Protein AF-0000000076602699 (afdb_homodimer)

pLDDT: mean 90.27, std 11.42, range [33.22, 98.44]

Solvent-accessible surface area (backbone atoms only — not comparable to full-atom values): 42464 Å² total; per-residue (Å²): 107,62,64,56,54,16,42,53,49,33,51,46,45,67,30,58,52,51,57,59,60,54,42,46,50,51,51,39,52,49,51,50,49,46,36,46,68,74,34,72,46,55,67,68,55,50,39,45,30,25,57,70,22,24,67,70,52,35,40,62,50,38,52,54,44,44,43,35,29,29,22,34,28,39,46,67,26,65,68,52,49,52,50,42,51,57,55,29,68,68,37,85,44,45,62,41,37,35,39,49,30,25,52,55,17,31,53,32,11,30,56,23,51,33,20,15,48,53,46,16,34,49,34,32,47,48,28,26,71,72,31,62,77,23,40,32,45,58,30,46,35,28,19,52,50,29,54,50,43,22,42,50,19,72,49,11,50,51,44,21,42,42,26,25,85,85,37,96,53,31,92,79,68,42,67,42,58,38,64,60,34,36,61,18,67,42,39,47,53,53,50,51,50,49,66,54,50,49,48,53,51,51,54,70,64,55,74,90,66,89,67,46,50,59,63,80,63,79,67,62,79,62,72,57,72,66,69,64,67,79,63,83,27,62,12,53,50,61,29,56,34,48,59,62,14,32,51,55,12,46,51,44,47,50,30,50,52,54,39,48,74,71,63,54,73,65,19,54,69,55,47,39,44,50,34,44,16,51,26,29,33,68,46,13,12,46,44,58,36,52,50,39,35,31,66,32,24,56,73,41,34,63,59,71,64,39,44,36,49,35,34,13,43,44,30,35,32,57,74,44,47,50,39,57,52,52,21,52,50,51,44,68,76,39,47,56,73,46,35,41,45,49,41,17,54,52,25,26,56,47,28,76,51,39,78,35,62,56,48,37,42,58,54,40,43,78,39,49,38,59,23,34,45,74,50,69,32,57,54,49,53,44,50,45,22,31,32,49,13,29,18,41,42,47,49,71,38,66,79,78,47,44,67,31,26,67,72,62,68,55,58,69,59,64,28,38,29,59,26,47,55,48,32,51,51,50,46,52,54,50,49,55,44,50,50,68,52,98,106,61,63,56,53,15,42,51,49,32,51,45,44,67,28,57,52,51,57,58,62,54,42,48,50,52,52,38,53,49,50,51,50,44,36,49,66,74,35,72,44,55,66,67,56,51,38,45,32,26,58,70,20,24,66,71,51,35,41,61,51,37,51,54,46,43,42,36,29,28,23,34,29,37,46,67,26,66,68,51,50,52,49,42,52,58,55,30,68,68,36,83,44,45,62,43,39,36,40,48,31,24,52,54,16,31,53,31,11,30,56,23,53,33,20,15,48,53,47,16,33,50,35,31,49,47,28,25,71,72,32,62,76,22,41,31,45,58,30,46,36,28,18,52,50,29,53,50,44,21,43,51,21,71,48,10,51,52,44,22,42,42,26,25,84,85,36,95,53,32,92,80,68,44,67,42,58,37,64,59,33,36,62,17,68,41,38,46,52,52,49,52,49,49,67,55,52,49,46,53,50,52,52,71,64,55,75,90,64,90,67,45,49,58,62,80,62,81,65,63,78,61,72,58,73,65,69,64,67,78,65,83,29,63,13,54,48,62,30,57,33,47,61,60,14,32,52,56,11,45,51,43,47,50,30,50,51,53,39,47,76,72,65,54,74,66,19,54,68,55,47,36,43,49,35,42,15,50,26,29,34,70,47,13,12,48,44,56,38,51,51,40,34,31,66,33,24,56,72,41,32,63,58,71,67,39,42,36,49,35,33,14,42,44,29,34,31,55,74,43,48,49,39,58,51,50,21,52,49,52,46,68,76,39,46,56,74,46,35,42,43,50,41,16,55,52,25,27,56,46,28,76,52,39,79,35,62,55,48,37,41,58,54,40,43,80,38,48,39,60,23,34,46,75,48,68,32,57,54,47,52,45,48,46,22,30,33,48,13,31,18,42,43,44,47,72,37,64,79,78,46,44,66,30,27,67,70,60,68,54,58,68,57,64,27,38,31,60,25,48,55,50,33,52,52,50,48,53,54,50,48,56,45,48,52,69,51,98

Sequence (876 aa):
MLNRIANKFSKFVERYLPDAFVIAVLMTLFVLLIGFFMNPMEPKTLFTSFGNGFWAYLAFTMQMVLLLMTGMALASVPVIQRLLTALASKAKTANQAYVLTFLVASAAYYINWGLAVVVGAIIAREVGKRNKKAHFPLLVASAYTPTVLYTAGFSSSIGLTVATEGHFLEGVMGVIPTSQTIFHPGTFIILLTLLITVPLFIVLMAPKKDIISYNPPILKNARTPENETNSSSPALRLENTPILGMIIGAIGIIYIVIEFVGGRDLDLNIINLIFLSLGLFLHRSLGQYAKAFKEAAGAISPIILQFPFYAGIIAVLGSSGIAESIINGMASIANEQTFSVFSYWTAGLVNILAPSGGGQWVLQGPLQVPAGMQLGVDPAVTAMAVGWGDAWTNLIQPFWALPILSVVGLHIRHIMGYCILLSIWVGIVTTILLFFVYMLNRIANKFSKFVERYLPDAFVIAVLMTLFVLLIGFFMNPMEPKTLFTSFGNGFWAYLAFTMQMVLLLMTGMALASVPVIQRLLTALASKAKTANQAYVLTFLVASAAYYINWGLAVVVGAIIAREVGKRNKKAHFPLLVASAYTPTVLYTAGFSSSIGLTVATEGHFLEGVMGVIPTSQTIFHPGTFIILLTLLITVPLFIVLMAPKKDIISYNPPILKNARTPENETNSSSPALRLENTPILGMIIGAIGIIYIVIEFVGGRDLDLNIINLIFLSLGLFLHRSLGQYAKAFKEAAGAISPIILQFPFYAGIIAVLGSSGIAESIINGMASIANEQTFSVFSYWTAGLVNILAPSGGGQWVLQGPLQVPAGMQLGVDPAVTAMAVGWGDAWTNLIQPFWALPILSVVGLHIRHIMGYCILLSIWVGIVTTILLFFVY

Nearest PDB structures (foldseek):
  4r0c-assembly1_C  TM=6.159E-01  e=1.912E-06  Alcanivorax borkumensis SK2
  4r0c-assembly1_B  TM=6.001E-01  e=3.298E-06  Alcanivorax borkumensis SK2
  4r1i-assembly1_B  TM=5.289E-01  e=3.900E-06  Neisseria gonorrhoeae FA19
  4iu8-assembly1_A  TM=1.510E-01  e=7.128E-01  Escherichia coli K-12
  6grj-assembly1_C  TM=1.213E-01  e=4.147E+00  Aeromonas hydrophila

Organism: NCBI:txid33932

Secondary structure (DSSP, 8-state):
-HHHHHHHHHHHHHHH---HHHHHHHHHHHHHHHHHHTS---HHHHHHHHHHHTTTTHHHHHHHHHHHHHHHHHHT-HHHHHHHHHHHTT--SHHHHHHHHHHHHHHHHHH-HHHHHHHHHHHHHHHHHH-TTS-HHHHHHHHHGGGGGGGGSTT-HHHHHHTSTT-TTHHHH----GGGTTT-HHHHHHHHHHHHHHHHHHHHH--SSSPPPP-------------------HHHHHHH-HHHHHHHHHHHHHHHHHHHHTTPPP-HHHHHHHHHHHHHHHH--HHHHHHHHHHHGGGSHHHHHHHHHHHHHHHHHHHHSHHHHHHHHHHHH--TTTHHHHHHHHHHHHHHHS--HHHHHHHHHHHHHHHHHHTT--HHHHHHHHHHHHHHHHTT-HHHHHHHHHHHT--HHHHHHHHHHHHHHHHHHHHHHHHHH-/-HHHHHHHHHHHHHHH---HHHHHHHHHHHHHHHHHHTS---HHHHHHHHHHHTTTTHHHHHHHHHHHHHHHHHHT-HHHHHHHHHHHTT--SHHHHHHHHHHHHHHHHHH-HHHHHHHHHHHHHHHHHH-TTS-HHHHHHHHHGGGGGGGGSTT-HHHHHHTSTT-TTHHHH----GGGTTT-HHHHHHHHHHHHHHHHHHHHH--SSSPPPP-------------------HHHHHHH-HHHHHHHHHHHHHHHHHHHHTTPPP-HHHHHHHHHHHHHHHH--HHHHHHHHHHHGGGSHHHHHHHHHHHHHHHHHHHHSHHHHHHHHHHHH--TTTHHHHHHHHHHHHHHHS--HHHHHHHHHHHHHHHHHHTT--HHHHHHHHHHHHHHHHTT-HHHHHHHHHHHT--HHHHHHHHHHHHHHHHHHHHHHHHHH-

Structure (mmCIF, N/CA/C/O backbone):
data_AF-0000000076602699-model_v1
#
loop_
_entity.id
_entity.type
_entity.pdbx_description
1 polymer 'Short-chain fatty acid transporter'
#
loop_
_atom_site.group_PDB
_atom_site.id
_atom_site.type_symbol
_atom_site.label_atom_id
_atom_site.label_alt_id
_atom_site.label_comp_id
_atom_site.label_asym_id
_atom_site.label_entity_id
_atom_site.label_seq_id
_atom_site.pdbx_PDB_ins_code
_atom_site.Cartn_x
_atom_site.Cartn_y
_atom_site.Cartn_z
_atom_site.occupancy
_atom_site.B_iso_or_equiv
_atom_site.auth_seq_id
_atom_site.auth_comp_id
_atom_site.auth_asym_id
_atom_site.auth_atom_id
_atom_site.pdbx_PDB_model_num
ATOM 1 N N . MET A 1 1 ? 19.906 34.031 19.531 1 57.72 1 MET A N 1
ATOM 2 C CA . MET A 1 1 ? 19.062 33.344 20.5 1 57.72 1 MET A CA 1
ATOM 3 C C . MET A 1 1 ? 18.156 32.312 19.812 1 57.72 1 MET A C 1
ATOM 5 O O . MET A 1 1 ? 18.141 31.141 20.188 1 57.72 1 MET A O 1
ATOM 9 N N . LEU A 1 2 ? 17.562 32.656 18.734 1 62.56 2 LEU A N 1
ATOM 10 C CA . LEU A 1 2 ? 16.672 31.766 18.016 1 62.56 2 LEU A CA 1
ATOM 11 C C . LEU A 1 2 ? 17.453 30.562 17.453 1 62.56 2 LEU A C 1
ATOM 13 O O . LEU A 1 2 ? 17 29.422 17.578 1 62.56 2 LEU A O 1
ATOM 17 N N . ASN A 1 3 ? 18.578 30.844 17.016 1 64.19 3 ASN A N 1
ATOM 18 C CA . ASN A 1 3 ? 19.391 29.781 16.438 1 64.19 3 ASN A CA 1
ATOM 19 C C . ASN A 1 3 ? 19.828 28.781 17.516 1 64.19 3 ASN A C 1
ATOM 21 O O . ASN A 1 3 ? 19.906 27.578 17.25 1 64.19 3 ASN A O 1
ATOM 25 N N . ARG A 1 4 ? 20.062 29.359 18.672 1 72.19 4 ARG A N 1
ATOM 26 C CA . ARG A 1 4 ? 20.5 28.5 19.766 1 72.19 4 ARG A CA 1
ATOM 27 C C . ARG A 1 4 ? 19.359 27.594 20.25 1 72.19 4 ARG A C 1
ATOM 29 O O . ARG A 1 4 ? 19.562 26.406 20.5 1 72.19 4 ARG A O 1
ATOM 36 N N . ILE A 1 5 ? 18.203 28.188 20.406 1 73.62 5 ILE A N 1
ATOM 37 C CA . ILE A 1 5 ? 17.047 27.422 20.828 1 73.62 5 ILE A CA 1
ATOM 38 C C . ILE A 1 5 ? 16.688 26.391 19.766 1 73.62 5 ILE A C 1
ATOM 40 O O . ILE A 1 5 ? 16.391 25.234 20.078 1 73.62 5 ILE A O 1
ATOM 44 N N . ALA A 1 6 ? 16.812 26.828 18.578 1 71.12 6 ALA A N 1
ATOM 45 C CA . ALA A 1 6 ? 16.516 25.938 17.453 1 71.12 6 ALA A CA 1
ATOM 46 C C . ALA A 1 6 ? 17.469 24.75 17.438 1 71.12 6 ALA A C 1
ATOM 48 O O . ALA A 1 6 ? 17.047 23.609 17.219 1 71.12 6 ALA A O 1
ATOM 49 N N . ASN A 1 7 ? 18.641 25.078 17.688 1 73.19 7 ASN A N 1
ATOM 50 C CA . ASN A 1 7 ? 19.641 24.031 17.719 1 73.19 7 ASN A CA 1
ATOM 51 C C . ASN A 1 7 ? 19.406 23.047 18.859 1 73.19 7 ASN A C 1
ATOM 53 O O . ASN A 1 7 ? 19.578 21.828 18.688 1 73.19 7 ASN A O 1
ATOM 57 N N . LYS A 1 8 ? 19.078 23.609 19.969 1 78.19 8 LYS A N 1
ATOM 58 C CA . LYS A 1 8 ? 18.812 22.75 21.109 1 78.19 8 LYS A CA 1
ATOM 59 C C . LYS A 1 8 ? 17.609 21.844 20.859 1 78.19 8 LYS A C 1
ATOM 61 O O . LYS A 1 8 ? 17.625 20.656 21.203 1 78.19 8 LYS A O 1
ATOM 66 N N . PHE A 1 9 ? 16.594 22.375 20.312 1 76.81 9 PHE A N 1
ATOM 67 C CA . PHE A 1 9 ? 15.398 21.594 20.016 1 76.81 9 PHE A CA 1
ATOM 68 C C . PHE A 1 9 ? 15.695 20.516 18.984 1 76.81 9 PHE A C 1
ATOM 70 O O . PHE A 1 9 ? 15.242 19.375 19.125 1 76.81 9 PHE A O 1
ATOM 77 N N . SER A 1 10 ? 16.375 20.922 18.016 1 73.56 10 SER A N 1
ATOM 78 C CA . SER A 1 10 ? 16.719 19.969 16.969 1 73.56 10 SER A CA 1
ATOM 79 C C . SER A 1 10 ? 17.516 18.797 17.547 1 73.56 10 SER A C 1
ATOM 81 O O . SER A 1 10 ? 17.266 17.641 17.203 1 73.56 10 SER A O 1
ATOM 83 N N . LYS A 1 11 ? 18.438 19.172 18.344 1 74.94 11 LYS A N 1
ATOM 84 C CA . LYS A 1 11 ? 19.25 18.125 18.969 1 74.94 11 LYS A CA 1
ATOM 85 C C . LYS A 1 11 ? 18.406 17.219 19.859 1 74.94 11 LYS A C 1
ATOM 87 O O . LYS A 1 11 ? 18.609 16.016 19.906 1 74.94 11 LYS A O 1
ATOM 92 N N . PHE A 1 12 ? 17.484 17.891 20.516 1 79.25 12 PHE A N 1
ATOM 93 C CA . PHE A 1 12 ? 16.578 17.141 21.375 1 79.25 12 PHE A CA 1
ATOM 94 C C . PHE A 1 12 ? 15.742 16.156 20.562 1 79.25 12 PHE A C 1
ATOM 96 O O . PHE A 1 12 ? 15.648 14.977 20.922 1 79.25 12 PHE A O 1
ATOM 103 N N . VAL A 1 13 ? 15.172 16.625 19.562 1 74.12 13 VAL A N 1
ATOM 104 C CA . VAL A 1 13 ? 14.289 15.797 18.75 1 74.12 13 VAL A CA 1
ATOM 105 C C . VAL A 1 13 ? 15.094 14.68 18.078 1 74.12 13 VAL A C 1
ATOM 107 O O . VAL A 1 13 ? 14.656 13.531 18.047 1 74.12 13 VAL A O 1
ATOM 110 N N . GLU A 1 14 ? 16.219 14.984 17.609 1 72.88 14 GLU A N 1
ATOM 111 C CA . GLU A 1 14 ? 17.062 13.992 16.938 1 72.88 14 GLU A CA 1
ATOM 112 C C . GLU A 1 14 ? 17.531 12.922 17.938 1 72.88 14 GLU A C 1
ATOM 114 O O . GLU A 1 14 ? 17.656 11.75 17.578 1 72.88 14 GLU A O 1
ATOM 119 N N . ARG A 1 15 ? 17.719 13.383 19.141 1 78.56 15 ARG A N 1
ATOM 120 C CA . ARG A 1 15 ? 18.281 12.477 20.141 1 78.56 15 ARG A CA 1
ATOM 121 C C . ARG A 1 15 ? 17.203 11.656 20.812 1 78.56 15 ARG A C 1
ATOM 123 O O . ARG A 1 15 ? 17.422 10.5 21.188 1 78.56 15 ARG A O 1
ATOM 130 N N . TYR A 1 16 ? 16.016 12.289 20.875 1 80.88 16 TYR A N 1
ATOM 131 C CA . TYR A 1 16 ? 15.078 11.641 21.781 1 80.88 16 TYR A CA 1
ATOM 132 C C . TYR A 1 16 ? 13.828 11.18 21.047 1 80.88 16 TYR A C 1
ATOM 134 O O . TYR A 1 16 ? 13.047 10.383 21.562 1 80.88 16 TYR A O 1
ATOM 142 N N . LEU A 1 17 ? 13.594 11.664 19.922 1 78.81 17 LEU A N 1
ATOM 143 C CA . LEU A 1 17 ? 12.383 11.258 19.219 1 78.81 17 LEU A CA 1
ATOM 144 C C . LEU A 1 17 ? 12.656 10.062 18.312 1 78.81 17 LEU A C 1
ATOM 146 O O . LEU A 1 17 ? 13.32 10.195 17.281 1 78.81 17 LEU A O 1
ATOM 150 N N . PRO A 1 18 ? 12.141 8.938 18.719 1 83.5 18 PRO A N 1
ATOM 151 C CA . PRO A 1 18 ? 12.359 7.758 17.875 1 83.5 18 PRO A CA 1
ATOM 152 C C . PRO A 1 18 ? 11.469 7.738 16.641 1 83.5 18 PRO A C 1
ATOM 154 O O . PRO A 1 18 ? 10.641 8.633 16.469 1 83.5 18 PRO A O 1
ATOM 157 N N . ASP A 1 19 ? 11.641 6.715 15.859 1 83.69 19 ASP A N 1
ATOM 158 C CA . ASP A 1 19 ? 10.805 6.504 14.68 1 83.69 19 ASP A CA 1
ATOM 159 C C . ASP A 1 19 ? 9.336 6.395 15.062 1 83.69 19 ASP A C 1
ATOM 161 O O . ASP A 1 19 ? 9 5.871 16.125 1 83.69 19 ASP A O 1
ATOM 165 N N . ALA A 1 20 ? 8.547 6.938 14.125 1 85 20 ALA A N 1
ATOM 166 C CA . ALA A 1 20 ? 7.105 6.961 14.367 1 85 20 ALA A CA 1
ATOM 167 C C . ALA A 1 20 ? 6.57 5.559 14.641 1 85 20 ALA A C 1
ATOM 169 O O . ALA A 1 20 ? 5.637 5.383 15.422 1 85 20 ALA A O 1
ATOM 170 N N . PHE A 1 21 ? 7.191 4.516 14.07 1 92.44 21 PHE A N 1
ATOM 171 C CA . PHE A 1 21 ? 6.738 3.146 14.289 1 92.44 21 PHE A CA 1
ATOM 172 C C . PHE A 1 21 ? 7.008 2.713 15.727 1 92.44 21 PHE A C 1
ATOM 174 O O . PHE A 1 21 ? 6.188 2.023 16.328 1 92.44 21 PHE A O 1
ATOM 181 N N . VAL A 1 22 ? 8.086 3.1 16.234 1 91.81 22 VAL A N 1
ATOM 182 C CA . VAL A 1 22 ? 8.43 2.777 17.625 1 91.81 22 VAL A CA 1
ATOM 183 C C . VAL A 1 22 ? 7.426 3.428 18.562 1 91.81 22 VAL A C 1
ATOM 185 O O . VAL A 1 22 ? 6.973 2.803 19.531 1 91.81 22 VAL A O 1
ATOM 188 N N . ILE A 1 23 ? 7.105 4.578 18.266 1 89.62 23 ILE A N 1
ATOM 189 C CA . ILE A 1 23 ? 6.137 5.293 19.094 1 89.62 23 ILE A CA 1
ATOM 190 C C . ILE A 1 23 ? 4.781 4.598 19.016 1 89.62 23 ILE A C 1
ATOM 192 O O . ILE A 1 23 ? 4.086 4.461 20.016 1 89.62 23 ILE A O 1
ATOM 196 N N . ALA A 1 24 ? 4.359 4.207 17.812 1 91.94 24 ALA A N 1
ATOM 197 C CA . ALA A 1 24 ? 3.102 3.482 17.656 1 91.94 24 ALA A CA 1
ATOM 198 C C . ALA A 1 24 ? 3.072 2.229 18.531 1 91.94 24 ALA A C 1
ATOM 200 O O . ALA A 1 24 ? 2.062 1.933 19.172 1 91.94 24 ALA A O 1
ATOM 201 N N . VAL A 1 25 ? 4.164 1.56 18.547 1 95.19 25 VAL A N 1
ATOM 202 C CA . VAL A 1 25 ? 4.254 0.332 19.328 1 95.19 25 VAL A CA 1
ATOM 203 C C . VAL A 1 25 ? 4.215 0.665 20.828 1 95.19 25 VAL A C 1
ATOM 205 O O . VAL A 1 25 ? 3.525 -0.004 21.594 1 95.19 25 VAL A O 1
ATOM 208 N N . LEU A 1 26 ? 4.957 1.685 21.203 1 93.88 26 LEU A N 1
ATOM 209 C CA . LEU A 1 26 ? 4.969 2.082 22.609 1 93.88 26 LEU A CA 1
ATOM 210 C C . LEU A 1 26 ? 3.574 2.506 23.062 1 93.88 26 LEU A C 1
ATOM 212 O O . LEU A 1 26 ? 3.15 2.176 24.172 1 93.88 26 LEU A O 1
ATOM 216 N N . MET A 1 27 ? 2.912 3.23 22.219 1 92.81 27 MET A N 1
ATOM 217 C CA . MET A 1 27 ? 1.541 3.619 22.531 1 92.81 27 MET A CA 1
ATOM 218 C C . MET A 1 27 ? 0.648 2.393 22.672 1 92.81 27 MET A C 1
ATOM 220 O O . MET A 1 27 ? -0.207 2.344 23.562 1 92.81 27 MET A O 1
ATOM 224 N N . THR A 1 28 ? 0.809 1.431 21.797 1 95.12 28 THR A N 1
ATOM 225 C CA . THR A 1 28 ? 0.046 0.188 21.844 1 95.12 28 THR A CA 1
ATOM 226 C C . THR A 1 28 ? 0.271 -0.527 23.172 1 95.12 28 THR A C 1
ATOM 228 O O . THR A 1 28 ? -0.686 -0.91 23.844 1 95.12 28 THR A O 1
ATOM 231 N N . LEU A 1 29 ? 1.541 -0.653 23.562 1 95.25 29 LEU A N 1
ATOM 232 C CA . LEU A 1 29 ? 1.875 -1.326 24.812 1 95.25 29 LEU A CA 1
ATOM 233 C C . LEU A 1 29 ? 1.323 -0.558 26 1 95.25 29 LEU A C 1
ATOM 235 O O . LEU A 1 29 ? 0.831 -1.16 26.953 1 95.25 29 LEU A O 1
ATOM 239 N N . PHE A 1 30 ? 1.409 0.731 25.922 1 93.62 30 PHE A N 1
ATOM 240 C CA . PHE A 1 30 ? 0.894 1.579 27 1 93.62 30 PHE A CA 1
ATOM 241 C C . PHE A 1 30 ? -0.602 1.36 27.188 1 93.62 30 PHE A C 1
ATOM 243 O O . PHE A 1 30 ? -1.071 1.185 28.312 1 93.62 30 PHE A O 1
ATOM 250 N N . VAL A 1 31 ? -1.343 1.331 26.125 1 91.88 31 VAL A N 1
ATOM 251 C CA . VAL A 1 31 ? -2.795 1.187 26.172 1 91.88 31 VAL A CA 1
ATOM 252 C C . VAL A 1 31 ? -3.156 -0.216 26.656 1 91.88 31 VAL A C 1
ATOM 254 O O . VAL A 1 31 ? -4.121 -0.394 27.406 1 91.88 31 VAL A O 1
ATOM 257 N N . LEU A 1 32 ? -2.404 -1.192 26.203 1 92.88 32 LEU A N 1
ATOM 258 C CA . LEU A 1 32 ? -2.639 -2.555 26.672 1 92.88 32 LEU A CA 1
ATOM 259 C C . LEU A 1 32 ? -2.4 -2.66 28.172 1 92.88 32 LEU A C 1
ATOM 261 O O . LEU A 1 32 ? -3.16 -3.324 28.875 1 92.88 32 LEU A O 1
ATOM 265 N N . LEU A 1 33 ? -1.375 -1.968 28.656 1 92.25 33 LEU A N 1
ATOM 266 C CA . LEU A 1 33 ? -1.075 -1.973 30.078 1 92.25 33 LEU A CA 1
ATOM 267 C C . LEU A 1 33 ? -2.176 -1.271 30.875 1 92.25 33 LEU A C 1
ATOM 269 O O . LEU A 1 33 ? -2.592 -1.753 31.922 1 92.25 33 LEU A O 1
ATOM 273 N N . ILE A 1 34 ? -2.604 -0.203 30.375 1 89.12 34 ILE A N 1
ATOM 274 C CA . ILE A 1 34 ? -3.666 0.538 31.047 1 89.12 34 ILE A CA 1
ATOM 275 C C . ILE A 1 34 ? -4.953 -0.285 31.047 1 89.12 34 ILE A C 1
ATOM 277 O O . ILE A 1 34 ? -5.695 -0.295 32.031 1 89.12 34 ILE A O 1
ATOM 281 N N . GLY A 1 35 ? -5.219 -0.872 29.922 1 85.62 35 GLY A N 1
ATOM 282 C CA . GLY A 1 35 ? -6.391 -1.728 29.828 1 85.62 35 GLY A CA 1
ATOM 283 C C . GLY A 1 35 ? -6.344 -2.904 30.781 1 85.62 35 GLY A C 1
ATOM 284 O O . GLY A 1 35 ? -7.375 -3.318 31.312 1 85.62 35 GLY A O 1
ATOM 285 N N . PHE A 1 36 ? -5.176 -3.359 31.016 1 85.19 36 PHE A N 1
ATOM 286 C CA . PHE A 1 36 ? -5 -4.492 31.922 1 85.19 36 PHE A CA 1
ATOM 287 C C . PHE A 1 36 ? -5.129 -4.055 33.375 1 85.19 36 PHE A C 1
ATOM 289 O O . PHE A 1 36 ? -5.723 -4.762 34.188 1 85.19 36 PHE A O 1
ATOM 296 N N . PHE A 1 37 ? -4.691 -2.914 33.75 1 83.75 37 PHE A N 1
ATOM 297 C CA . PHE A 1 37 ? -4.609 -2.504 35.156 1 83.75 37 PHE A CA 1
ATOM 298 C C . PHE A 1 37 ? -5.828 -1.68 35.562 1 83.75 37 PHE A C 1
ATOM 300 O O . PHE A 1 37 ? -6.297 -1.759 36.688 1 83.75 37 PHE A O 1
ATOM 307 N N . MET A 1 38 ? -6.234 -0.834 34.781 1 74.31 38 MET A N 1
ATOM 308 C CA . MET A 1 38 ? -7.258 0.125 35.188 1 74.31 38 MET A CA 1
ATOM 309 C C . MET A 1 38 ? -8.648 -0.499 35.125 1 74.31 38 MET A C 1
ATOM 311 O O . MET A 1 38 ? -9.508 -0.203 35.938 1 74.31 38 MET A O 1
ATOM 315 N N . ASN A 1 39 ? -8.938 -1.163 34.031 1 64.25 39 ASN A N 1
ATOM 316 C CA . ASN A 1 39 ? -10.219 -1.865 33.938 1 64.25 39 ASN A CA 1
ATOM 317 C C . ASN A 1 39 ? -10.016 -3.354 33.656 1 64.25 39 ASN A C 1
ATOM 319 O O . ASN A 1 39 ? -9.914 -3.766 32.5 1 64.25 39 ASN A O 1
ATOM 323 N N . PRO A 1 40 ? -9.93 -3.93 34.75 1 68.88 40 PRO A N 1
ATOM 324 C CA . PRO A 1 40 ? -9.375 -5.285 34.719 1 68.88 40 PRO A CA 1
ATOM 325 C C . PRO A 1 40 ? -10.125 -6.184 33.719 1 68.88 40 PRO A C 1
ATOM 327 O O . PRO A 1 40 ? -11.297 -6.508 33.938 1 68.88 40 PRO A O 1
ATOM 330 N N . MET A 1 41 ? -9.891 -5.91 32.562 1 73.88 41 MET A N 1
ATOM 331 C CA . MET A 1 41 ? -10.328 -6.871 31.562 1 73.88 41 MET A CA 1
ATOM 332 C C . MET A 1 41 ? -9.57 -8.188 31.703 1 73.88 41 MET A C 1
ATOM 334 O O . MET A 1 41 ? -8.422 -8.203 32.156 1 73.88 41 MET A O 1
ATOM 338 N N . GLU A 1 42 ? -10.336 -9.18 31.453 1 85.5 42 GLU A N 1
ATOM 339 C CA . GLU A 1 42 ? -9.648 -10.453 31.297 1 85.5 42 GLU A CA 1
ATOM 340 C C . GLU A 1 42 ? -8.578 -10.383 30.219 1 85.5 42 GLU A C 1
ATOM 342 O O . GLU A 1 42 ? -8.773 -9.758 29.188 1 85.5 42 GLU A O 1
ATOM 347 N N . PRO A 1 43 ? -7.438 -10.82 30.547 1 85.69 43 PRO A N 1
ATOM 348 C CA . PRO A 1 43 ? -6.344 -10.789 29.578 1 85.69 43 PRO A CA 1
ATOM 349 C C . PRO A 1 43 ? -6.77 -11.281 28.188 1 85.69 43 PRO A C 1
ATOM 351 O O . PRO A 1 43 ? -6.367 -10.703 27.172 1 85.69 43 PRO A O 1
ATOM 354 N N . LYS A 1 44 ? -7.539 -12.234 28.203 1 89.56 44 LYS A N 1
ATOM 355 C CA . LYS A 1 44 ? -8.008 -12.758 26.922 1 89.56 44 LYS A CA 1
ATOM 356 C C . LYS A 1 44 ? -8.773 -11.695 26.141 1 89.56 44 LYS A C 1
ATOM 358 O O . LYS A 1 44 ? -8.586 -11.555 24.938 1 89.56 44 LYS A O 1
ATOM 363 N N . THR A 1 45 ? -9.539 -11 26.812 1 90.19 45 THR A N 1
ATOM 364 C CA . THR A 1 45 ? -10.352 -9.969 26.172 1 90.19 45 THR A CA 1
ATOM 365 C C . THR A 1 45 ? -9.477 -8.828 25.672 1 90.19 45 THR A C 1
ATOM 367 O O . THR A 1 45 ? -9.758 -8.242 24.625 1 90.19 45 THR A O 1
ATOM 370 N N . LEU A 1 46 ? -8.492 -8.578 26.391 1 91.44 46 LEU A N 1
ATOM 371 C CA . LEU A 1 46 ? -7.562 -7.527 26 1 91.44 46 LEU A CA 1
ATOM 372 C C . LEU A 1 46 ? -6.875 -7.871 24.688 1 91.44 46 LEU A C 1
ATOM 374 O O . LEU A 1 46 ? -6.859 -7.059 23.766 1 91.44 46 LEU A O 1
ATOM 378 N N . PHE A 1 47 ? -6.395 -9.055 24.594 1 93.25 47 PHE A N 1
ATOM 379 C CA . PHE A 1 47 ? -5.688 -9.492 23.391 1 93.25 47 PHE A CA 1
ATOM 380 C C . PHE A 1 47 ? -6.648 -9.633 22.219 1 93.25 47 PHE A C 1
ATOM 382 O O . PHE A 1 47 ? -6.312 -9.281 21.094 1 93.25 47 PHE A O 1
ATOM 389 N N . THR A 1 48 ? -7.785 -10.078 22.5 1 94.12 48 THR A N 1
ATOM 390 C CA . THR A 1 48 ? -8.742 -10.297 21.422 1 94.12 48 THR A CA 1
ATOM 391 C C . THR A 1 48 ? -9.305 -8.969 20.922 1 94.12 48 THR A C 1
ATOM 393 O O . THR A 1 48 ? -9.594 -8.82 19.734 1 94.12 48 THR A O 1
ATOM 396 N N . SER A 1 49 ? -9.438 -8.016 21.812 1 93 49 SER A N 1
ATOM 397 C CA . SER A 1 49 ? -9.883 -6.695 21.391 1 93 49 SER A CA 1
ATOM 398 C C . SER A 1 49 ? -8.867 -6.043 20.453 1 93 49 SER A C 1
ATOM 400 O O . SER A 1 49 ? -9.234 -5.473 19.422 1 93 49 SER A O 1
ATOM 402 N N . PHE A 1 50 ? -7.641 -6.168 20.828 1 95.12 50 PHE A N 1
ATOM 403 C CA . PHE A 1 50 ? -6.562 -5.617 20.016 1 95.12 50 PHE A CA 1
ATOM 404 C C . PHE A 1 50 ? -6.508 -6.305 18.656 1 95.12 50 PHE A C 1
ATOM 406 O O . PHE A 1 50 ? -6.504 -5.641 17.625 1 95.12 50 PHE A O 1
ATOM 413 N N . GLY A 1 51 ? -6.523 -7.578 18.625 1 95.25 51 GLY A N 1
ATOM 414 C CA . GLY A 1 51 ? -6.402 -8.344 17.391 1 95.25 51 GLY A CA 1
ATOM 415 C C . GLY A 1 51 ? -7.602 -8.188 16.484 1 95.25 51 GLY A C 1
ATOM 416 O O . GLY A 1 51 ? -7.445 -8.078 15.258 1 95.25 51 GLY A O 1
ATOM 417 N N . ASN A 1 52 ? -8.812 -8.164 17.016 1 94.06 52 ASN A N 1
ATOM 418 C CA . ASN A 1 52 ? -10.031 -8.031 16.234 1 94.06 52 ASN A CA 1
ATOM 419 C C . ASN A 1 52 ? -10.141 -6.652 15.594 1 94.06 52 ASN A C 1
ATOM 421 O O . ASN A 1 52 ? -10.703 -6.504 14.508 1 94.06 52 ASN A O 1
ATOM 425 N N . GLY A 1 53 ? -9.602 -5.711 16.281 1 95.06 53 GLY A N 1
ATOM 426 C CA . GLY A 1 53 ? -9.68 -4.352 15.781 1 95.06 53 GLY A CA 1
ATOM 427 C C . GLY A 1 53 ? -8.516 -3.984 14.883 1 95.06 53 GLY A C 1
ATOM 428 O O . GLY A 1 53 ? -8.547 -2.949 14.211 1 95.06 53 GLY A O 1
ATOM 429 N N . PHE A 1 54 ? -7.523 -4.84 14.797 1 96.62 54 PHE A N 1
ATOM 430 C CA . PHE A 1 54 ? -6.234 -4.52 14.195 1 96.62 54 PHE A CA 1
ATOM 431 C C . PHE A 1 54 ? -6.395 -4.168 12.727 1 96.62 54 PHE A C 1
ATOM 433 O O . PHE A 1 54 ? -5.703 -3.285 12.211 1 96.62 54 PHE A O 1
ATOM 440 N N . TRP A 1 55 ? -7.32 -4.773 12.023 1 95.75 55 TRP A N 1
ATOM 441 C CA . TRP A 1 55 ? -7.457 -4.617 10.578 1 95.75 55 TRP A CA 1
ATOM 442 C C . TRP A 1 55 ? -8.703 -3.809 10.234 1 95.75 55 TRP A C 1
ATOM 444 O O . TRP A 1 55 ? -9.18 -3.848 9.094 1 95.75 55 TRP A O 1
ATOM 454 N N . ALA A 1 56 ? -9.273 -3.078 11.125 1 92.81 56 ALA A N 1
ATOM 455 C CA . ALA A 1 56 ? -10.562 -2.41 10.984 1 92.81 56 ALA A CA 1
ATOM 456 C C . ALA A 1 56 ? -10.508 -1.331 9.906 1 92.81 56 ALA A C 1
ATOM 458 O O . ALA A 1 56 ? -11.531 -0.997 9.305 1 92.81 56 ALA A O 1
ATOM 459 N N . TYR A 1 57 ? -9.32 -0.833 9.57 1 93.56 57 TYR A N 1
ATOM 460 C CA . TYR A 1 57 ? -9.266 0.343 8.711 1 93.56 57 TYR A CA 1
ATOM 461 C C . TYR A 1 57 ? -8.469 0.051 7.438 1 93.56 57 TYR A C 1
ATOM 463 O O . TYR A 1 57 ? -7.734 0.91 6.945 1 93.56 57 TYR A O 1
ATOM 471 N N . LEU A 1 58 ? -8.625 -1.106 6.863 1 95.31 58 LEU A N 1
ATOM 472 C CA . LEU A 1 58 ? -7.883 -1.526 5.68 1 95.31 58 LEU A CA 1
ATOM 473 C C . LEU A 1 58 ? -8.203 -0.627 4.492 1 95.31 58 LEU A C 1
ATOM 475 O O . LEU A 1 58 ? -7.297 -0.133 3.818 1 95.31 58 LEU A O 1
ATOM 479 N N . ALA A 1 59 ? -9.5 -0.376 4.23 1 94.75 59 ALA A N 1
ATOM 480 C CA . ALA A 1 59 ? -9.898 0.452 3.098 1 94.75 59 ALA A CA 1
ATOM 481 C C . ALA A 1 59 ? -9.367 1.875 3.242 1 94.75 59 ALA A C 1
ATOM 483 O O . ALA A 1 59 ? -8.82 2.439 2.295 1 94.75 59 ALA A O 1
ATOM 484 N N . PHE A 1 60 ? -9.508 2.412 4.418 1 94.62 60 PHE A N 1
ATOM 485 C CA . PHE A 1 60 ? -9.023 3.756 4.707 1 94.62 60 PHE A CA 1
ATOM 486 C C . PHE A 1 60 ? -7.512 3.844 4.504 1 94.62 60 PHE A C 1
ATOM 488 O O . PHE A 1 60 ? -7.016 4.801 3.912 1 94.62 60 PHE A O 1
ATOM 495 N N . THR A 1 61 ? -6.758 2.852 4.996 1 95.56 61 THR A N 1
ATOM 496 C CA . THR A 1 61 ? -5.309 2.814 4.84 1 95.56 61 THR A CA 1
ATOM 497 C C . THR A 1 61 ? -4.926 2.836 3.361 1 95.56 61 THR A C 1
ATOM 499 O O . THR A 1 61 ? -4.035 3.588 2.957 1 95.56 61 THR A O 1
ATOM 502 N N . MET A 1 62 ? -5.602 2.086 2.562 1 96.69 62 MET A N 1
ATOM 503 C CA . MET A 1 62 ? -5.32 2.039 1.13 1 96.69 62 MET A CA 1
ATOM 504 C C . MET A 1 62 ? -5.617 3.383 0.473 1 96.69 62 MET A C 1
ATOM 506 O O . MET A 1 62 ? -4.898 3.811 -0.432 1 96.69 62 MET A O 1
ATOM 510 N N . GLN A 1 63 ? -6.672 4.031 0.89 1 96.06 63 GLN A N 1
ATOM 511 C CA . GLN A 1 63 ? -7.023 5.34 0.352 1 96.06 63 GLN A CA 1
ATOM 512 C C . GLN A 1 63 ? -5.922 6.363 0.629 1 96.06 63 GLN A C 1
ATOM 514 O O . GLN A 1 63 ? -5.586 7.172 -0.238 1 96.06 63 GLN A O 1
ATOM 519 N N . MET A 1 64 ? -5.336 6.324 1.811 1 94.62 64 MET A N 1
ATOM 520 C CA . MET A 1 64 ? -4.258 7.238 2.168 1 94.62 64 MET A CA 1
ATOM 521 C C . MET A 1 64 ? -2.998 6.938 1.362 1 94.62 64 MET A C 1
ATOM 523 O O . MET A 1 64 ? -2.289 7.852 0.942 1 94.62 64 MET A O 1
ATOM 527 N N . VAL A 1 65 ? -2.768 5.645 1.154 1 95.62 65 VAL A N 1
ATOM 528 C CA . VAL A 1 65 ? -1.638 5.211 0.339 1 95.62 65 VAL A CA 1
ATOM 529 C C . VAL A 1 65 ? -1.777 5.77 -1.075 1 95.62 65 VAL A C 1
ATOM 531 O O . VAL A 1 65 ? -0.825 6.324 -1.627 1 95.62 65 VAL A O 1
ATOM 534 N N . LEU A 1 66 ? -2.932 5.625 -1.615 1 96.94 66 LEU A N 1
ATOM 535 C CA . LEU A 1 66 ? -3.199 6.094 -2.971 1 96.94 66 LEU A CA 1
ATOM 536 C C . LEU A 1 66 ? -3.062 7.609 -3.057 1 96.94 66 LEU A C 1
ATOM 538 O O . LEU A 1 66 ? -2.52 8.133 -4.031 1 96.94 66 LEU A O 1
ATOM 542 N N . LEU A 1 67 ? -3.561 8.258 -2.051 1 95.19 67 LEU A N 1
ATOM 543 C CA . LEU A 1 67 ? -3.496 9.711 -2.029 1 95.19 67 LEU A CA 1
ATOM 544 C C . LEU A 1 67 ? -2.053 10.195 -2.131 1 95.19 67 LEU A C 1
ATOM 546 O O . LEU A 1 67 ? -1.75 11.102 -2.912 1 95.19 67 LEU A O 1
ATOM 550 N N . LEU A 1 68 ? -1.218 9.594 -1.391 1 93.44 68 LEU A N 1
ATOM 551 C CA . LEU A 1 68 ? 0.192 9.969 -1.395 1 93.44 68 LEU A CA 1
ATOM 552 C C . LEU A 1 68 ? 0.853 9.578 -2.713 1 93.44 68 LEU A C 1
ATOM 554 O O . LEU A 1 68 ? 1.517 10.406 -3.346 1 93.44 68 LEU A O 1
ATOM 558 N N . MET A 1 69 ? 0.639 8.383 -3.17 1 95.69 69 MET A N 1
ATOM 559 C CA . MET A 1 69 ? 1.344 7.859 -4.336 1 95.69 69 MET A CA 1
ATOM 560 C C . MET A 1 69 ? 0.902 8.578 -5.605 1 95.69 69 MET A C 1
ATOM 562 O O . MET A 1 69 ? 1.73 8.922 -6.453 1 95.69 69 MET A O 1
ATOM 566 N N . THR A 1 70 ? -0.376 8.797 -5.777 1 96.94 70 THR A N 1
ATOM 567 C CA . THR A 1 70 ? -0.856 9.477 -6.973 1 96.94 70 THR A CA 1
ATOM 568 C C . THR A 1 70 ? -0.39 10.93 -6.992 1 96.94 70 THR A C 1
ATOM 570 O O . THR A 1 70 ? -0.064 11.469 -8.055 1 96.94 70 THR A O 1
ATOM 573 N N . GLY A 1 71 ? -0.339 11.562 -5.828 1 95.56 71 GLY A N 1
ATOM 574 C CA . GLY A 1 71 ? 0.203 12.914 -5.746 1 95.56 71 GLY A CA 1
ATOM 575 C C . GLY A 1 71 ? 1.67 12.992 -6.125 1 95.56 71 GLY A C 1
ATOM 576 O O . GLY A 1 71 ? 2.066 13.844 -6.922 1 95.56 71 GLY A O 1
ATOM 577 N N . MET A 1 72 ? 2.398 12.109 -5.602 1 93.62 72 MET A N 1
ATOM 578 C CA . MET A 1 72 ? 3.826 12.094 -5.902 1 93.62 72 MET A CA 1
ATOM 579 C C . MET A 1 72 ? 4.07 11.789 -7.375 1 93.62 72 MET A C 1
ATOM 581 O O . MET A 1 72 ? 4.953 12.383 -8 1 93.62 72 MET A O 1
ATOM 585 N N . ALA A 1 73 ? 3.326 10.836 -7.91 1 94.94 73 ALA A N 1
ATOM 586 C CA . ALA A 1 73 ? 3.461 10.508 -9.328 1 94.94 73 ALA A CA 1
ATOM 587 C C . ALA A 1 73 ? 3.158 11.711 -10.203 1 94.94 73 ALA A C 1
ATOM 589 O O . ALA A 1 73 ? 3.816 11.93 -11.227 1 94.94 73 ALA A O 1
ATOM 590 N N . LEU A 1 74 ? 2.189 12.5 -9.828 1 94.88 74 LEU A N 1
ATOM 591 C CA . LEU A 1 74 ? 1.84 13.688 -10.602 1 94.88 74 LEU A CA 1
ATOM 592 C C . LEU A 1 74 ? 2.961 14.719 -10.547 1 94.88 74 LEU A C 1
ATOM 594 O O . LEU A 1 74 ? 3.227 15.406 -11.531 1 94.88 74 LEU A O 1
ATOM 598 N N . ALA A 1 75 ? 3.637 14.82 -9.445 1 92.38 75 ALA A N 1
ATOM 599 C CA . ALA A 1 75 ? 4.719 15.781 -9.266 1 92.38 75 ALA A CA 1
ATOM 600 C C . ALA A 1 75 ? 5.879 15.484 -10.211 1 92.38 75 ALA A C 1
ATOM 602 O O . ALA A 1 75 ? 6.66 16.375 -10.539 1 92.38 75 ALA A O 1
ATOM 603 N N . SER A 1 76 ? 5.969 14.266 -10.648 1 91.38 76 SER A N 1
ATOM 604 C CA . SER A 1 76 ? 7.117 13.852 -11.445 1 91.38 76 SER A CA 1
ATOM 605 C C . SER A 1 76 ? 6.875 14.086 -12.93 1 91.38 76 SER A C 1
ATOM 607 O O . SER A 1 76 ? 7.734 13.781 -13.766 1 91.38 76 SER A O 1
ATOM 609 N N . VAL A 1 77 ? 5.766 14.641 -13.289 1 93.56 77 VAL A N 1
ATOM 610 C CA . VAL A 1 77 ? 5.461 14.961 -14.68 1 93.56 77 VAL A CA 1
ATOM 611 C C . VAL A 1 77 ? 6.41 16.047 -15.172 1 93.56 77 VAL A C 1
ATOM 613 O O . VAL A 1 77 ? 6.629 17.047 -14.484 1 93.56 77 VAL A O 1
ATOM 616 N N . PRO A 1 78 ? 6.941 15.938 -16.344 1 90.19 78 PRO A N 1
ATOM 617 C CA . PRO A 1 78 ? 7.906 16.906 -16.875 1 90.19 78 PRO A CA 1
ATOM 618 C C . PRO A 1 78 ? 7.336 18.312 -16.984 1 90.19 78 PRO A C 1
ATOM 620 O O . PRO A 1 78 ? 8.039 19.297 -16.719 1 90.19 78 PRO A O 1
ATOM 623 N N . VAL A 1 79 ? 6.102 18.406 -17.328 1 91.56 79 VAL A N 1
ATOM 624 C CA . VAL A 1 79 ? 5.48 19.719 -17.469 1 91.56 79 VAL A CA 1
ATOM 625 C C . VAL A 1 79 ? 5.508 20.453 -16.125 1 91.56 79 VAL A C 1
ATOM 627 O O . VAL A 1 79 ? 5.711 21.656 -16.078 1 91.56 79 VAL A O 1
ATOM 630 N N . ILE A 1 80 ? 5.312 19.734 -15.055 1 92.81 80 ILE A N 1
ATOM 631 C CA . ILE A 1 80 ? 5.332 20.328 -13.727 1 92.81 80 ILE A CA 1
ATOM 632 C C . ILE A 1 80 ? 6.746 20.797 -13.391 1 92.81 80 ILE A C 1
ATOM 634 O O . ILE A 1 80 ? 6.938 21.891 -12.844 1 92.81 80 ILE A O 1
ATOM 638 N N . GLN A 1 81 ? 7.672 20.047 -13.781 1 91.06 81 GLN A N 1
ATOM 639 C CA . GLN A 1 81 ? 9.062 20.406 -13.555 1 91.06 81 GLN A CA 1
ATOM 640 C C . GLN A 1 81 ? 9.43 21.688 -14.32 1 91.06 81 GLN A C 1
ATOM 642 O O . GLN A 1 81 ? 10.094 22.562 -13.773 1 91.06 81 GLN A O 1
ATOM 647 N N . ARG A 1 82 ? 9.008 21.766 -15.5 1 93.38 82 ARG A N 1
ATOM 648 C CA . ARG A 1 82 ? 9.273 22.938 -16.328 1 93.38 82 ARG A CA 1
ATOM 649 C C . ARG A 1 82 ? 8.594 24.172 -15.75 1 93.38 82 ARG A C 1
ATOM 651 O O . ARG A 1 82 ? 9.164 25.266 -15.75 1 93.38 82 ARG A O 1
ATOM 658 N N . LEU A 1 83 ? 7.414 23.938 -15.289 1 95.62 83 LEU A N 1
ATOM 659 C CA . LEU A 1 83 ? 6.66 25.031 -14.688 1 95.62 83 LEU A CA 1
ATOM 660 C C . LEU A 1 83 ? 7.363 25.547 -13.438 1 95.62 83 LEU A C 1
ATOM 662 O O . LEU A 1 83 ? 7.445 26.75 -13.219 1 95.62 83 LEU A O 1
ATOM 666 N N . LEU A 1 84 ? 7.898 24.672 -12.633 1 95.75 84 LEU A N 1
ATOM 667 C CA . LEU A 1 84 ? 8.57 25.047 -11.391 1 95.75 84 LEU A CA 1
ATOM 668 C C . LEU A 1 84 ? 9.875 25.797 -11.688 1 95.75 84 LEU A C 1
ATOM 670 O O . LEU A 1 84 ? 10.203 26.766 -11 1 95.75 84 LEU A O 1
ATOM 674 N N . THR A 1 85 ? 10.555 25.359 -12.742 1 93.94 85 THR A N 1
ATOM 675 C CA . THR A 1 85 ? 11.773 26.031 -13.156 1 93.94 85 THR A CA 1
ATOM 676 C C . THR A 1 85 ? 11.469 27.438 -13.648 1 93.94 85 THR A C 1
ATOM 678 O O . THR A 1 85 ? 12.195 28.391 -13.328 1 93.94 85 THR A O 1
ATOM 681 N N . ALA A 1 86 ? 10.414 27.531 -14.359 1 96.31 86 ALA A N 1
ATOM 682 C CA . ALA A 1 86 ? 10 28.844 -14.867 1 96.31 86 ALA A CA 1
ATOM 683 C C . ALA A 1 86 ? 9.602 29.766 -13.727 1 96.31 86 ALA A C 1
ATOM 685 O O . ALA A 1 86 ? 9.938 30.953 -13.734 1 96.31 86 ALA A O 1
ATOM 686 N N . LEU A 1 87 ? 8.93 29.266 -12.766 1 97.12 87 LEU A N 1
ATOM 687 C CA . LEU A 1 87 ? 8.5 30.062 -11.625 1 97.12 87 LEU A CA 1
ATOM 688 C C . LEU A 1 87 ? 9.695 30.5 -10.789 1 97.12 87 LEU A C 1
ATOM 690 O O . LEU A 1 87 ? 9.711 31.625 -10.266 1 97.12 87 LEU A O 1
ATOM 694 N N . ALA A 1 88 ? 10.633 29.625 -10.688 1 95.75 88 ALA A N 1
ATOM 695 C CA . ALA A 1 88 ? 11.82 29.906 -9.891 1 95.75 88 ALA A CA 1
ATOM 696 C C . ALA A 1 88 ? 12.555 31.141 -10.422 1 95.75 88 ALA A C 1
ATOM 698 O O . ALA A 1 88 ? 13.188 31.875 -9.656 1 95.75 88 ALA A O 1
ATOM 699 N N . SER A 1 89 ? 12.461 31.391 -11.688 1 94.88 89 SER A N 1
ATOM 700 C CA . SER A 1 89 ? 13.188 32.469 -12.32 1 94.88 89 SER A CA 1
ATOM 701 C C . SER A 1 89 ? 12.555 33.844 -11.992 1 94.88 89 SER A C 1
ATOM 703 O O . SER A 1 89 ? 13.18 34.875 -12.188 1 94.88 89 SER A O 1
ATOM 705 N N . LYS A 1 90 ? 11.414 33.812 -11.414 1 96.31 90 LYS A N 1
ATOM 706 C CA . LYS A 1 90 ? 10.688 35.062 -11.156 1 96.31 90 LYS A CA 1
ATOM 707 C C . LYS A 1 90 ? 11.18 35.719 -9.867 1 96.31 90 LYS A C 1
ATOM 709 O O . LYS A 1 90 ? 10.922 36.906 -9.641 1 96.31 90 LYS A O 1
ATOM 714 N N . ALA A 1 91 ? 11.812 35 -9.016 1 95.75 91 ALA A N 1
ATOM 715 C CA . ALA A 1 91 ? 12.352 35.562 -7.777 1 95.75 91 ALA A CA 1
ATOM 716 C C . ALA A 1 91 ? 13.711 36.219 -8.016 1 95.75 91 ALA A C 1
ATOM 718 O O . ALA A 1 91 ? 14.703 35.531 -8.273 1 95.75 91 ALA A O 1
ATOM 719 N N . LYS A 1 92 ? 13.758 37.5 -7.84 1 94.38 92 LYS A N 1
ATOM 720 C CA . LYS A 1 92 ? 14.977 38.219 -8.164 1 94.38 92 LYS A CA 1
ATOM 721 C C . LYS A 1 92 ? 15.742 38.625 -6.906 1 94.38 92 LYS A C 1
ATOM 723 O O . LYS A 1 92 ? 16.938 38.938 -6.961 1 94.38 92 LYS A O 1
ATOM 728 N N . THR A 1 93 ? 15.055 38.719 -5.844 1 95.12 93 THR A N 1
ATOM 729 C CA . THR A 1 93 ? 15.688 39.062 -4.574 1 95.12 93 THR A CA 1
ATOM 730 C C . THR A 1 93 ? 15.523 37.938 -3.568 1 95.12 93 THR A C 1
ATOM 732 O O . THR A 1 93 ? 14.719 37.031 -3.771 1 95.12 93 THR A O 1
ATOM 735 N N . ALA A 1 94 ? 16.312 38.031 -2.549 1 95.38 94 ALA A N 1
ATOM 736 C CA . ALA A 1 94 ? 16.25 37 -1.514 1 95.38 94 ALA A CA 1
ATOM 737 C C . ALA A 1 94 ? 14.852 36.906 -0.897 1 95.38 94 ALA A C 1
ATOM 739 O O . ALA A 1 94 ? 14.312 35.844 -0.713 1 95.38 94 ALA A O 1
ATOM 740 N N . ASN A 1 95 ? 14.305 38.062 -0.569 1 96.19 95 ASN A N 1
ATOM 741 C CA . ASN A 1 95 ? 12.969 38.062 0.017 1 96.19 95 ASN A CA 1
ATOM 742 C C . ASN A 1 95 ? 11.922 37.531 -0.946 1 96.19 95 ASN A C 1
ATOM 744 O O . ASN A 1 95 ? 11.016 36.781 -0.535 1 96.19 95 ASN A O 1
ATOM 748 N N . GLN A 1 96 ? 12.078 37.844 -2.191 1 97.38 96 GLN A N 1
ATOM 749 C CA . GLN A 1 96 ? 11.18 37.312 -3.199 1 97.38 96 GLN A CA 1
ATOM 750 C C . GLN A 1 96 ? 11.344 35.781 -3.307 1 97.38 96 GLN A C 1
ATOM 752 O O . GLN A 1 96 ? 10.367 35.062 -3.553 1 97.38 96 GLN A O 1
ATOM 757 N N . ALA A 1 97 ? 12.555 35.344 -3.154 1 97.56 97 ALA A N 1
ATOM 758 C CA . ALA A 1 97 ? 12.844 33.906 -3.215 1 97.56 97 ALA A CA 1
ATOM 759 C C . ALA A 1 97 ? 12.094 33.156 -2.121 1 97.56 97 ALA A C 1
ATOM 761 O O . ALA A 1 97 ? 11.469 32.125 -2.387 1 97.56 97 ALA A O 1
ATOM 762 N N . TYR A 1 98 ? 12.141 33.688 -0.876 1 97.62 98 TYR A N 1
ATOM 763 C CA . TYR A 1 98 ? 11.453 33.062 0.233 1 97.62 98 TYR A CA 1
ATOM 764 C C . TYR A 1 98 ? 9.953 33.031 0.007 1 97.62 98 TYR A C 1
ATOM 766 O O . TYR A 1 98 ? 9.305 32 0.17 1 97.62 98 TYR A O 1
ATOM 774 N N . VAL A 1 99 ? 9.422 34.156 -0.396 1 98.12 99 VAL A N 1
ATOM 775 C CA . VAL A 1 99 ? 7.98 34.312 -0.544 1 98.12 99 VAL A CA 1
ATOM 776 C C . VAL A 1 99 ? 7.48 33.469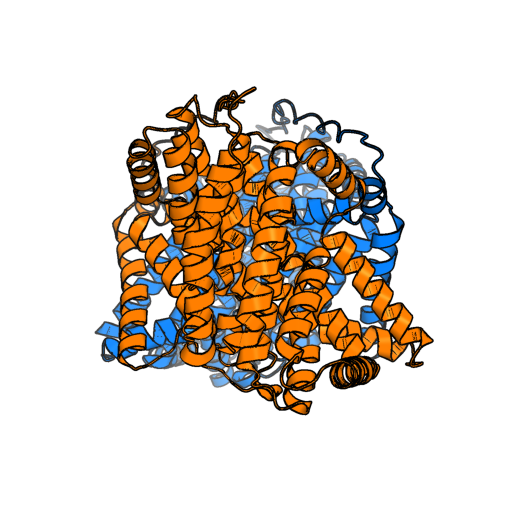 -1.704 1 98.12 99 VAL A C 1
ATOM 778 O O . VAL A 1 99 ? 6.465 32.781 -1.584 1 98.12 99 VAL A O 1
ATOM 781 N N . LEU A 1 100 ? 8.172 33.5 -2.797 1 98.25 100 LEU A N 1
ATOM 782 C CA . LEU A 1 100 ? 7.781 32.688 -3.957 1 98.25 100 LEU A CA 1
ATOM 783 C C . LEU A 1 100 ? 7.797 31.203 -3.627 1 98.25 100 LEU A C 1
ATOM 785 O O . LEU A 1 100 ? 6.875 3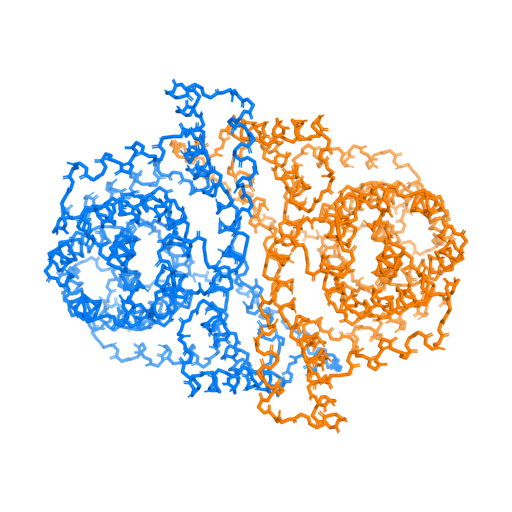0.484 -3.992 1 98.25 100 LEU A O 1
ATOM 789 N N . THR A 1 101 ? 8.875 30.797 -2.996 1 98.12 101 THR A N 1
ATOM 790 C CA . THR A 1 101 ? 8.984 29.391 -2.613 1 98.12 101 THR A CA 1
ATOM 791 C C . THR A 1 101 ? 7.816 28.984 -1.73 1 98.12 101 THR A C 1
ATOM 793 O O . THR A 1 101 ? 7.207 27.938 -1.951 1 98.12 101 THR A O 1
ATOM 796 N N . PHE A 1 102 ? 7.465 29.812 -0.786 1 98.31 102 PHE A N 1
ATOM 797 C CA . PHE A 1 102 ? 6.34 29.531 0.104 1 98.31 102 PHE A CA 1
ATOM 798 C C . PHE A 1 102 ? 5.035 29.453 -0.679 1 98.31 102 PHE A C 1
ATOM 800 O O . PHE A 1 102 ? 4.246 28.531 -0.482 1 98.31 102 PHE A O 1
ATOM 807 N N . LEU A 1 103 ? 4.797 30.344 -1.535 1 98.44 103 LEU A N 1
ATOM 808 C CA . LEU A 1 103 ? 3.531 30.422 -2.256 1 98.44 103 LEU A CA 1
ATOM 809 C C . LEU A 1 103 ? 3.375 29.25 -3.219 1 98.44 103 LEU A C 1
ATOM 811 O O . LEU A 1 103 ? 2.287 28.688 -3.342 1 98.44 103 LEU A O 1
ATOM 815 N N . VAL A 1 104 ? 4.434 28.922 -3.875 1 98.12 104 VAL A N 1
ATOM 816 C CA . VAL A 1 104 ? 4.387 27.781 -4.797 1 98.12 104 VAL A CA 1
ATOM 817 C C . VAL A 1 104 ? 4.141 26.5 -4.023 1 98.12 104 VAL A C 1
ATOM 819 O O . VAL A 1 104 ? 3.293 25.688 -4.402 1 98.12 104 VAL A O 1
ATOM 822 N N . ALA A 1 105 ? 4.855 26.312 -2.953 1 97.62 105 ALA A N 1
ATOM 823 C CA . ALA A 1 105 ? 4.66 25.125 -2.117 1 97.62 105 ALA A CA 1
ATOM 824 C C . ALA A 1 105 ? 3.26 25.109 -1.509 1 97.62 105 ALA A C 1
ATOM 826 O O . ALA A 1 105 ? 2.648 24.062 -1.364 1 97.62 105 ALA A O 1
ATOM 827 N N . SER A 1 106 ? 2.777 26.281 -1.147 1 98.25 106 SER A N 1
ATOM 828 C CA . SER A 1 106 ? 1.429 26.391 -0.6 1 98.25 106 SER A CA 1
ATOM 829 C C . SER A 1 106 ? 0.385 25.922 -1.61 1 98.25 106 SER A C 1
ATOM 831 O O . SER A 1 106 ? -0.562 25.219 -1.255 1 98.25 106 SER A O 1
ATOM 833 N N . ALA A 1 107 ? 0.542 26.344 -2.791 1 97.88 107 ALA A N 1
ATOM 834 C CA . ALA A 1 107 ? -0.372 25.906 -3.844 1 97.88 107 ALA A CA 1
ATOM 835 C C . ALA A 1 107 ? -0.346 24.391 -3.998 1 97.88 107 ALA A C 1
ATOM 837 O O . ALA A 1 107 ? -1.392 23.75 -4.172 1 97.88 107 ALA A O 1
ATOM 838 N N . ALA A 1 108 ? 0.799 23.844 -3.926 1 97.12 108 ALA A N 1
ATOM 839 C CA . ALA A 1 108 ? 0.946 22.391 -4.039 1 97.12 108 ALA A CA 1
ATOM 840 C C . ALA A 1 108 ? 0.279 21.688 -2.865 1 97.12 108 ALA A C 1
ATOM 842 O O . ALA A 1 108 ? -0.431 20.688 -3.057 1 97.12 108 ALA A O 1
ATOM 843 N N . TYR A 1 109 ? 0.489 22.219 -1.671 1 96.5 109 TYR A N 1
ATOM 844 C CA . TYR A 1 109 ? -0.125 21.609 -0.492 1 96.5 109 TYR A CA 1
ATOM 845 C C . TYR A 1 109 ? -1.643 21.75 -0.54 1 96.5 109 TYR A C 1
ATOM 847 O O . TYR A 1 109 ? -2.363 20.875 -0.046 1 96.5 109 TYR A O 1
ATOM 855 N N . TYR A 1 110 ? -2.094 22.812 -1.062 1 97.25 110 TYR A N 1
ATOM 856 C CA . TYR A 1 110 ? -3.533 22.984 -1.208 1 97.25 110 TYR A CA 1
ATOM 857 C C . TYR A 1 110 ? -4.117 21.953 -2.164 1 97.25 110 TYR A C 1
ATOM 859 O O . TYR A 1 110 ? -5.234 21.469 -1.964 1 97.25 110 TYR A O 1
ATOM 867 N N . ILE A 1 111 ? -3.375 21.594 -3.104 1 96.12 111 ILE A N 1
ATOM 868 C CA . ILE A 1 111 ? -3.824 20.656 -4.125 1 96.12 111 ILE A CA 1
ATOM 869 C C . ILE A 1 111 ? -3.705 19.219 -3.602 1 96.12 111 ILE A C 1
ATOM 871 O O . ILE A 1 111 ? -4.68 18.469 -3.609 1 96.12 111 ILE A O 1
ATOM 875 N N . ASN A 1 112 ? -2.523 18.891 -3.156 1 96.12 112 ASN A N 1
ATOM 876 C CA . ASN A 1 112 ? -2.221 17.547 -2.672 1 96.12 112 ASN A CA 1
ATOM 877 C C . ASN A 1 112 ? -0.936 17.516 -1.85 1 96.12 112 ASN A C 1
ATOM 879 O O . ASN A 1 112 ? 0.115 17.953 -2.32 1 96.12 112 ASN A O 1
ATOM 883 N N . TRP A 1 113 ? -1 16.953 -0.698 1 92.5 113 TRP A N 1
ATOM 884 C CA . TRP A 1 113 ? 0.16 17 0.186 1 92.5 113 TRP A CA 1
ATOM 885 C C . TRP A 1 113 ? 1.256 16.062 -0.304 1 92.5 113 TRP A C 1
ATOM 887 O O . TRP A 1 113 ? 2.441 16.297 -0.062 1 92.5 113 TRP A O 1
ATOM 897 N N . GLY A 1 114 ? 0.985 14.977 -0.992 1 89.94 114 GLY A N 1
ATOM 898 C CA . GLY A 1 114 ? 2.012 14.156 -1.612 1 89.94 114 GLY A CA 1
ATOM 899 C C . GLY A 1 114 ? 2.76 14.867 -2.721 1 89.94 114 GLY A C 1
ATOM 900 O O . GLY A 1 114 ? 3.982 14.758 -2.826 1 89.94 114 GLY A O 1
ATOM 901 N N . LEU A 1 115 ? 2.012 15.531 -3.52 1 93.5 115 LEU A N 1
ATOM 902 C CA . LEU A 1 115 ? 2.574 16.375 -4.562 1 93.5 115 LEU A CA 1
ATOM 903 C C . LEU A 1 115 ? 3.49 17.438 -3.967 1 93.5 115 LEU A C 1
ATOM 905 O O . LEU A 1 115 ? 4.57 17.703 -4.5 1 93.5 115 LEU A O 1
ATOM 909 N N . ALA A 1 116 ? 3.088 17.953 -2.867 1 94.56 116 ALA A N 1
ATOM 910 C CA . ALA A 1 116 ? 3.746 19.125 -2.268 1 94.56 116 ALA A CA 1
ATOM 911 C C . ALA A 1 116 ? 5.129 18.75 -1.735 1 94.56 116 ALA A C 1
ATOM 913 O O . ALA A 1 116 ? 6.051 19.562 -1.761 1 94.56 116 ALA A O 1
ATOM 914 N N . VAL A 1 117 ? 5.266 17.578 -1.345 1 87.12 117 VAL A N 1
ATOM 915 C CA . VAL A 1 117 ? 6.555 17.125 -0.826 1 87.12 117 VAL A CA 1
ATOM 916 C C . VAL A 1 117 ? 7.605 17.188 -1.933 1 87.12 117 VAL A C 1
ATOM 918 O O . VAL A 1 117 ? 8.727 17.656 -1.713 1 87.12 117 VAL A O 1
ATOM 921 N N . VAL A 1 118 ? 7.27 16.797 -3.025 1 90.19 118 VAL A N 1
ATOM 922 C CA . VAL A 1 118 ? 8.188 16.766 -4.16 1 90.19 118 VAL A CA 1
ATOM 923 C C . VAL A 1 118 ? 8.359 18.172 -4.734 1 90.19 118 VAL A C 1
ATOM 925 O O . VAL A 1 118 ? 9.484 18.609 -4.98 1 90.19 118 VAL A O 1
ATOM 928 N N . VAL A 1 119 ? 7.297 18.859 -4.84 1 94.56 119 VAL A N 1
ATOM 929 C CA . VAL A 1 119 ? 7.312 20.203 -5.414 1 94.56 119 VAL A CA 1
ATOM 930 C C . VAL A 1 119 ? 8.133 21.141 -4.527 1 94.56 119 VAL A C 1
ATOM 932 O O . VAL A 1 119 ? 8.891 21.969 -5.027 1 94.56 119 VAL A O 1
ATOM 935 N N . GLY A 1 120 ? 7.941 20.984 -3.236 1 94.5 120 GLY A N 1
ATOM 936 C CA . GLY A 1 120 ? 8.711 21.797 -2.307 1 94.5 120 GLY A CA 1
ATOM 937 C C . GLY A 1 120 ? 10.203 21.625 -2.465 1 94.5 120 GLY A C 1
ATOM 938 O O . GLY A 1 120 ? 10.945 22.609 -2.473 1 94.5 120 GLY A O 1
ATOM 939 N N . ALA A 1 121 ? 10.641 20.438 -2.68 1 92.19 121 ALA A N 1
ATOM 940 C CA . ALA A 1 121 ? 12.062 20.156 -2.861 1 92.19 121 ALA A CA 1
ATOM 941 C C . ALA A 1 121 ? 12.578 20.75 -4.164 1 92.19 121 ALA A C 1
ATOM 943 O O . ALA A 1 121 ? 13.641 21.375 -4.188 1 92.19 121 ALA A O 1
ATOM 944 N N . ILE A 1 122 ? 11.844 20.6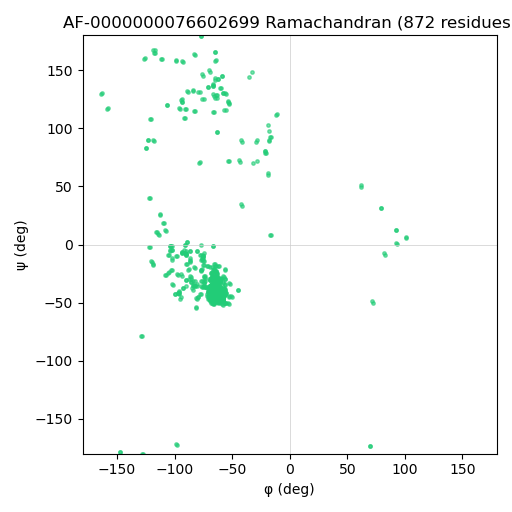56 -5.137 1 92.75 122 ILE A N 1
ATOM 945 C CA . ILE A 1 122 ? 12.266 21.109 -6.457 1 92.75 122 ILE A CA 1
ATOM 946 C C . ILE A 1 122 ? 12.32 22.641 -6.48 1 92.75 122 ILE A C 1
ATOM 948 O O . ILE A 1 122 ? 13.312 23.219 -6.926 1 92.75 122 ILE A O 1
ATOM 952 N N . ILE A 1 123 ? 11.281 23.234 -5.973 1 96.12 123 ILE A N 1
ATOM 953 C CA . ILE A 1 123 ? 11.227 24.688 -6.047 1 96.12 123 ILE A CA 1
ATOM 954 C C . ILE A 1 123 ? 12.32 25.297 -5.168 1 96.12 123 ILE A C 1
ATOM 956 O O . ILE A 1 123 ? 12.922 26.312 -5.527 1 96.12 123 ILE A O 1
ATOM 960 N N . ALA A 1 124 ? 12.539 24.719 -4.02 1 95.25 124 ALA A N 1
ATOM 961 C CA . ALA A 1 124 ? 13.609 25.203 -3.154 1 95.25 124 ALA A CA 1
ATOM 962 C C . ALA A 1 124 ? 14.969 25.094 -3.85 1 95.25 124 ALA A C 1
ATOM 964 O O . ALA A 1 124 ? 15.766 26.031 -3.809 1 95.25 124 ALA A O 1
ATOM 965 N N . ARG A 1 125 ? 15.164 24 -4.48 1 93.12 125 ARG A N 1
ATOM 966 C CA . ARG A 1 125 ? 16.422 23.766 -5.188 1 93.12 125 ARG A CA 1
ATOM 967 C C . ARG A 1 125 ? 16.578 24.734 -6.355 1 93.12 125 ARG A C 1
ATOM 969 O O . ARG A 1 125 ? 17.625 25.359 -6.512 1 93.12 125 ARG A O 1
ATOM 976 N N . GLU A 1 126 ? 15.594 24.891 -7.137 1 94.31 126 GLU A N 1
ATOM 977 C CA . GLU A 1 126 ? 15.664 25.719 -8.336 1 94.31 126 GLU A CA 1
ATOM 978 C C . GLU A 1 126 ? 15.812 27.188 -7.977 1 94.31 126 GLU A C 1
ATOM 980 O O . GLU A 1 126 ? 16.578 27.922 -8.617 1 94.31 126 GLU A O 1
ATOM 985 N N . VAL A 1 127 ? 15.141 27.609 -6.996 1 96.31 127 VAL A N 1
ATOM 986 C CA . VAL A 1 127 ? 15.242 29 -6.555 1 96.31 127 VAL A CA 1
ATOM 987 C C . VAL A 1 127 ? 16.609 29.234 -5.914 1 96.31 127 VAL A C 1
ATOM 989 O O . VAL A 1 127 ? 17.234 30.281 -6.121 1 96.31 127 VAL A O 1
ATOM 992 N N . GLY A 1 128 ? 17.016 28.266 -5.141 1 94.5 128 GLY A N 1
ATOM 993 C CA . GLY A 1 128 ? 18.328 28.359 -4.512 1 94.5 128 GLY A CA 1
ATOM 994 C C . GLY A 1 128 ? 19.469 28.469 -5.512 1 94.5 128 GLY A C 1
ATOM 995 O O . GLY A 1 128 ? 20.438 29.203 -5.289 1 94.5 128 GLY A O 1
ATOM 996 N N . LYS A 1 129 ? 19.344 27.766 -6.543 1 93.06 129 LYS A N 1
ATOM 997 C CA . LYS A 1 129 ? 20.344 27.797 -7.605 1 93.06 129 LYS A CA 1
ATOM 998 C C . LYS A 1 129 ? 20.438 29.188 -8.227 1 93.06 129 LYS A C 1
ATOM 1000 O O . LYS A 1 129 ? 21.531 29.641 -8.602 1 93.06 129 LYS A O 1
ATOM 1005 N N . ARG A 1 130 ? 19.422 29.828 -8.219 1 93 130 ARG A N 1
ATOM 1006 C CA . ARG A 1 130 ? 19.328 31.094 -8.953 1 93 130 ARG A CA 1
ATOM 1007 C C . ARG A 1 130 ? 19.562 32.281 -8.023 1 93 130 ARG A C 1
ATOM 1009 O O . ARG A 1 130 ? 19.906 33.375 -8.477 1 93 130 ARG A O 1
ATOM 1016 N N . ASN A 1 131 ? 19.281 32.062 -6.789 1 93.25 131 ASN A N 1
ATOM 1017 C CA . ASN A 1 131 ? 19.406 33.125 -5.816 1 93.25 131 ASN A CA 1
ATOM 1018 C C . ASN A 1 131 ? 20.438 32.812 -4.734 1 93.25 131 ASN A C 1
ATOM 1020 O O . ASN A 1 131 ? 20.062 32.406 -3.621 1 93.25 131 ASN A O 1
ATOM 1024 N N . LYS A 1 132 ? 21.625 33.156 -4.969 1 91.5 132 LYS A N 1
ATOM 1025 C CA . LYS A 1 132 ? 22.719 32.812 -4.062 1 91.5 132 LYS A CA 1
ATOM 1026 C C . LYS A 1 132 ? 22.703 33.719 -2.818 1 91.5 132 LYS A C 1
ATOM 1028 O O . LYS A 1 132 ? 23.328 33.375 -1.808 1 91.5 132 LYS A O 1
ATOM 1033 N N . LYS A 1 133 ? 21.969 34.719 -2.883 1 91.69 133 LYS A N 1
ATOM 1034 C CA . LYS A 1 133 ? 21.891 35.656 -1.743 1 91.69 133 LYS A CA 1
ATOM 1035 C C . LYS A 1 133 ? 20.844 35.188 -0.745 1 91.69 133 LYS A C 1
ATOM 1037 O O . LYS A 1 133 ? 20.797 35.656 0.388 1 91.69 133 LYS A O 1
ATOM 1042 N N . ALA A 1 134 ? 20.047 34.312 -1.137 1 94.5 134 ALA A N 1
ATOM 1043 C CA . ALA A 1 134 ? 19.047 33.781 -0.236 1 94.5 134 ALA A CA 1
ATOM 1044 C C . ALA A 1 134 ? 19.641 32.719 0.702 1 94.5 134 ALA A C 1
ATOM 1046 O O . ALA A 1 134 ? 20.469 31.906 0.285 1 94.5 134 ALA A O 1
ATOM 1047 N N . HIS A 1 135 ? 19.328 32.906 1.945 1 95.06 135 HIS A N 1
ATOM 1048 C CA . HIS A 1 135 ? 19.75 31.906 2.924 1 95.06 135 HIS A CA 1
ATOM 1049 C C . HIS A 1 135 ? 19.047 30.578 2.684 1 95.06 135 HIS A C 1
ATOM 1051 O O . HIS A 1 135 ? 17.844 30.453 2.951 1 95.06 135 HIS A O 1
ATOM 1057 N N . PHE A 1 136 ? 19.734 29.531 2.305 1 95.06 136 PHE A N 1
ATOM 1058 C CA . PHE A 1 136 ? 19.172 28.312 1.749 1 95.06 136 PHE A CA 1
ATOM 1059 C C . PHE A 1 136 ? 18.375 27.547 2.809 1 95.06 136 PHE A C 1
ATOM 1061 O O . PHE A 1 136 ? 17.297 27.031 2.531 1 95.06 136 PHE A O 1
ATOM 1068 N N . PRO A 1 137 ? 18.844 27.516 4.047 1 93.06 137 PRO A N 1
ATOM 1069 C CA . PRO A 1 137 ? 18.031 26.828 5.062 1 93.06 137 PRO A CA 1
ATOM 1070 C C . PRO A 1 137 ? 16.656 27.469 5.242 1 93.06 137 PRO A C 1
ATOM 1072 O O . PRO A 1 137 ? 15.664 26.766 5.414 1 93.06 137 PRO A O 1
ATOM 1075 N N . LEU A 1 138 ? 16.641 28.734 5.195 1 94 138 LEU A N 1
ATOM 1076 C CA . LEU A 1 138 ? 15.344 29.406 5.305 1 94 138 LEU A CA 1
ATOM 1077 C C . LEU A 1 138 ? 14.484 29.141 4.07 1 94 138 LEU A C 1
ATOM 1079 O O . LEU A 1 138 ? 13.258 29.031 4.176 1 94 138 LEU A O 1
ATOM 1083 N N . LEU A 1 139 ? 15.125 29.047 2.947 1 95.75 139 LEU A N 1
ATOM 1084 C CA . LEU A 1 139 ? 14.414 28.703 1.718 1 95.75 139 LEU A CA 1
ATOM 1085 C C . LEU A 1 139 ? 13.758 27.344 1.832 1 95.75 139 LEU A C 1
ATOM 1087 O O . LEU A 1 139 ? 12.609 27.172 1.429 1 95.75 139 LEU A O 1
ATOM 1091 N N . VAL A 1 140 ? 14.438 26.438 2.373 1 95.44 140 VAL A N 1
ATOM 1092 C CA . VAL A 1 140 ? 13.914 25.078 2.559 1 95.44 140 VAL A CA 1
ATOM 1093 C C . VAL A 1 140 ? 12.789 25.094 3.586 1 95.44 140 VAL A C 1
ATOM 1095 O O . VAL A 1 140 ? 11.758 24.438 3.398 1 95.44 140 VAL A O 1
ATOM 1098 N N . ALA A 1 141 ? 12.984 25.828 4.613 1 94.81 141 ALA A N 1
ATOM 1099 C CA . ALA A 1 141 ? 11.914 25.984 5.598 1 94.81 141 ALA A CA 1
ATOM 1100 C C . ALA A 1 141 ? 10.672 26.609 4.965 1 94.81 141 ALA A C 1
ATOM 1102 O O . ALA A 1 141 ? 9.547 26.234 5.305 1 94.81 141 ALA A O 1
ATOM 1103 N N . SER A 1 142 ? 10.875 27.547 4.078 1 97.12 142 SER A N 1
ATOM 1104 C CA . SER A 1 142 ? 9.766 28.188 3.371 1 97.12 142 SER A CA 1
ATOM 1105 C C . SER A 1 142 ? 9 27.188 2.518 1 97.12 142 SER A C 1
ATOM 1107 O O . SER A 1 142 ? 7.785 27.281 2.371 1 97.12 142 SER A O 1
ATOM 1109 N N . ALA A 1 143 ? 9.711 26.266 1.978 1 96.75 143 ALA A N 1
ATOM 1110 C CA . ALA A 1 143 ? 9.102 25.234 1.156 1 96.75 143 ALA A CA 1
ATOM 1111 C C . ALA A 1 143 ? 8.352 24.219 2.021 1 96.75 143 ALA A C 1
ATOM 1113 O O . ALA A 1 143 ? 7.355 23.641 1.583 1 96.75 143 ALA A O 1
ATOM 1114 N N . TYR A 1 144 ? 8.734 24.047 3.203 1 95.75 144 TYR A N 1
ATOM 1115 C CA . TYR A 1 144 ? 8.172 23.047 4.102 1 95.75 144 TYR A CA 1
ATOM 1116 C C . TYR A 1 144 ? 6.992 23.609 4.887 1 95.75 144 TYR A C 1
ATOM 1118 O O . TYR A 1 144 ? 6.039 22.891 5.188 1 95.75 144 TYR A O 1
ATOM 1126 N N . THR A 1 145 ? 6.965 24.844 5.172 1 96.81 145 THR A N 1
ATOM 1127 C CA . THR A 1 145 ? 6.035 25.484 6.086 1 96.81 145 THR A CA 1
ATOM 1128 C C . THR A 1 145 ? 4.598 25.328 5.602 1 96.81 145 THR A C 1
ATOM 1130 O O . THR A 1 145 ? 3.678 25.156 6.406 1 96.81 145 THR A O 1
ATOM 1133 N N . PRO A 1 146 ? 4.383 25.281 4.371 1 97.31 146 PRO A N 1
ATOM 1134 C CA . PRO A 1 146 ? 2.994 25.188 3.918 1 97.31 146 PRO A CA 1
ATOM 1135 C C . PRO A 1 146 ? 2.336 23.859 4.305 1 97.31 146 PRO A C 1
ATOM 1137 O O . PRO A 1 146 ? 1.144 23.672 4.059 1 97.31 146 PRO A O 1
ATOM 1140 N N . THR A 1 147 ? 3.045 22.984 4.934 1 95.5 147 THR A N 1
ATOM 1141 C CA . THR A 1 147 ? 2.424 21.797 5.496 1 95.5 147 THR A CA 1
ATOM 1142 C C . THR A 1 147 ? 1.296 22.172 6.449 1 95.5 147 THR A C 1
ATOM 1144 O O . THR A 1 147 ? 0.361 21.391 6.652 1 95.5 147 THR A O 1
ATOM 1147 N N . VAL A 1 148 ? 1.295 23.344 6.961 1 96.69 148 VAL A N 1
ATOM 1148 C CA . VAL A 1 148 ? 0.295 23.812 7.918 1 96.69 148 VAL A CA 1
ATOM 1149 C C . VAL A 1 148 ? -1.016 24.109 7.191 1 96.69 148 VAL A C 1
ATOM 1151 O O . VAL A 1 148 ? -2.062 24.266 7.824 1 96.69 148 VAL A O 1
ATOM 1154 N N . LEU A 1 149 ? -0.994 24.094 5.871 1 97.19 149 LEU A N 1
ATOM 1155 C CA . LEU A 1 149 ? -2.162 24.5 5.094 1 97.19 149 LEU A CA 1
ATOM 1156 C C . LEU A 1 149 ? -2.875 23.281 4.52 1 97.19 149 LEU A C 1
ATOM 1158 O O . LEU A 1 149 ? -3.949 23.406 3.928 1 97.19 149 LEU A O 1
ATOM 1162 N N . TYR A 1 150 ? -2.348 22.109 4.676 1 94.44 150 TYR A N 1
ATOM 1163 C CA . TYR A 1 150 ? -2.842 20.969 3.918 1 94.44 150 TYR A CA 1
ATOM 1164 C C . TYR A 1 150 ? -4.27 20.625 4.32 1 94.44 150 TYR A C 1
ATOM 1166 O O . TYR A 1 150 ? -5.051 20.125 3.504 1 94.44 150 TYR A O 1
ATOM 1174 N N . THR A 1 151 ? -4.629 20.906 5.566 1 95.44 151 THR A N 1
ATOM 1175 C CA . THR A 1 151 ? -5.949 20.578 6.09 1 95.44 151 THR A CA 1
ATOM 1176 C C . THR A 1 151 ? -7.035 21.328 5.332 1 95.44 151 THR A C 1
ATOM 1178 O O . THR A 1 151 ? -8.164 20.859 5.219 1 95.44 151 THR A O 1
ATOM 1181 N N . ALA A 1 152 ? -6.699 22.438 4.82 1 96.38 152 ALA A N 1
ATOM 1182 C CA . ALA A 1 152 ? -7.656 23.281 4.117 1 96.38 152 ALA A CA 1
ATOM 1183 C C . ALA A 1 152 ? -7.758 22.891 2.645 1 96.38 152 ALA A C 1
ATOM 1185 O O . ALA A 1 152 ? -8.672 23.328 1.938 1 96.38 152 ALA A O 1
ATOM 1186 N N . GLY A 1 153 ? -6.938 22 2.221 1 95.56 153 GLY A N 1
ATOM 1187 C CA . GLY A 1 153 ? -6.82 21.734 0.795 1 95.56 153 GLY A CA 1
ATOM 1188 C C . GLY A 1 153 ? -7.629 20.531 0.341 1 95.56 153 GLY A C 1
ATOM 1189 O O . GLY A 1 153 ? -8.359 19.938 1.133 1 95.56 153 GLY A O 1
ATOM 1190 N N . PHE A 1 154 ? -7.398 20.188 -0.922 1 94.56 154 PHE A N 1
ATOM 1191 C CA . PHE A 1 154 ? -8.172 19.141 -1.587 1 94.56 154 PHE A CA 1
ATOM 1192 C C . PHE A 1 154 ? -7.75 17.75 -1.104 1 94.56 154 PHE A C 1
ATOM 1194 O O . PHE A 1 154 ? -8.461 16.766 -1.321 1 94.56 154 PHE A O 1
ATOM 1201 N N . SER A 1 155 ? -6.66 17.734 -0.455 1 92.81 155 SER A N 1
ATOM 1202 C CA . SER A 1 155 ? -6.176 16.438 0.022 1 92.81 155 SER A CA 1
ATOM 1203 C C . SER A 1 155 ? -6.219 16.359 1.544 1 92.81 155 SER A C 1
ATOM 1205 O O . SER A 1 155 ? -5.422 15.656 2.158 1 92.81 155 SER A O 1
ATOM 1207 N N . SER A 1 156 ? -7.109 17.141 2.123 1 95.75 156 SER A N 1
ATOM 1208 C CA . SER A 1 156 ? -7.312 17.078 3.566 1 95.75 156 SER A CA 1
ATOM 1209 C C . SER A 1 156 ? -7.648 15.656 4.02 1 95.75 156 SER A C 1
ATOM 1211 O O . SER A 1 156 ? -8.711 15.133 3.691 1 95.75 156 SER A O 1
ATOM 1213 N N . SER A 1 157 ? -6.84 15.094 4.77 1 94.5 157 SER A N 1
ATOM 1214 C CA . SER A 1 157 ? -7.031 13.711 5.191 1 94.5 157 SER A CA 1
ATOM 1215 C C . SER A 1 157 ? -8.312 13.547 6.004 1 94.5 157 SER A C 1
ATOM 1217 O O . SER A 1 157 ? -9.141 12.688 5.707 1 94.5 157 SER A O 1
ATOM 1219 N N . ILE A 1 158 ? -8.508 14.422 6.93 1 96.81 158 ILE A N 1
ATOM 1220 C CA . ILE A 1 158 ? -9.656 14.312 7.824 1 96.81 158 ILE A CA 1
ATOM 1221 C C . ILE A 1 158 ? -10.906 14.828 7.125 1 96.81 158 ILE A C 1
ATOM 1223 O O . ILE A 1 158 ? -11.945 14.156 7.117 1 96.81 158 ILE A O 1
ATOM 1227 N N . GLY A 1 159 ? -10.789 15.977 6.461 1 96.75 159 GLY A N 1
ATOM 1228 C CA . GLY A 1 159 ? -11.93 16.547 5.762 1 96.75 159 GLY A CA 1
ATOM 1229 C C . GLY A 1 159 ? -12.5 15.625 4.703 1 96.75 159 GLY A C 1
ATOM 1230 O O . GLY A 1 159 ? -13.719 15.445 4.621 1 96.75 159 GLY A O 1
ATOM 1231 N N . LEU A 1 160 ? -11.68 15.008 3.998 1 96.31 160 LEU A N 1
ATOM 1232 C CA . LEU A 1 160 ? -12.141 14.117 2.939 1 96.31 160 LEU A CA 1
ATOM 1233 C C . LEU A 1 160 ? -12.672 12.812 3.523 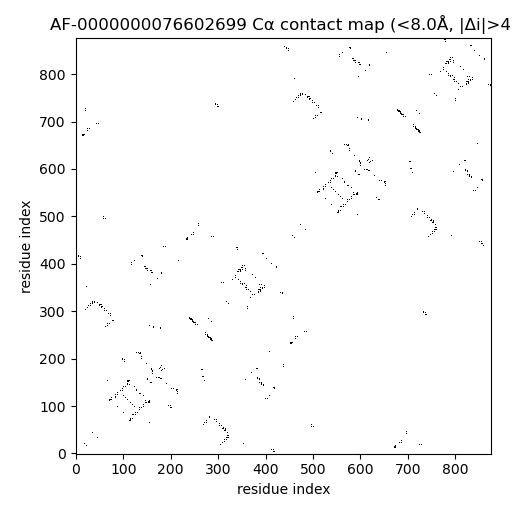1 96.31 160 LEU A C 1
ATOM 1235 O O . LEU A 1 160 ? -13.625 12.227 2.99 1 96.31 160 LEU A O 1
ATOM 1239 N N . THR A 1 161 ? -12.047 12.352 4.562 1 96.31 161 THR A N 1
ATOM 1240 C CA . THR A 1 161 ? -12.492 11.102 5.172 1 96.31 161 THR A CA 1
ATOM 1241 C C . THR A 1 161 ? -13.938 11.211 5.641 1 96.31 161 THR A C 1
ATOM 1243 O O . THR A 1 161 ? -14.758 10.336 5.355 1 96.31 161 THR A O 1
ATOM 1246 N N . VAL A 1 162 ? -14.312 12.281 6.285 1 97.62 162 VAL A N 1
ATOM 1247 C CA . VAL A 1 162 ? -15.641 12.391 6.871 1 97.62 162 VAL A CA 1
ATOM 1248 C C . VAL A 1 162 ? -16.672 12.664 5.773 1 97.62 162 VAL A C 1
ATOM 1250 O O . VAL A 1 162 ? -17.875 12.531 5.996 1 97.62 162 VAL A O 1
ATOM 1253 N N . ALA A 1 163 ? -16.109 13.016 4.57 1 97.62 163 ALA A N 1
ATOM 1254 C CA . ALA A 1 163 ? -17 13.219 3.424 1 97.62 163 ALA A CA 1
ATOM 1255 C C . ALA A 1 163 ? -17.172 11.93 2.633 1 97.62 163 ALA A C 1
ATOM 1257 O O . ALA A 1 163 ? -17.953 11.883 1.67 1 97.62 163 ALA A O 1
ATOM 1258 N N . THR A 1 164 ? -16.5 10.914 2.963 1 95.88 164 THR A N 1
ATOM 1259 C CA . THR A 1 164 ? -16.5 9.648 2.227 1 95.88 164 THR A CA 1
ATOM 1260 C C . THR A 1 164 ? -17.531 8.688 2.828 1 95.88 164 THR A C 1
ATOM 1262 O O . THR A 1 164 ? -17.453 8.359 4.016 1 95.88 164 THR A O 1
ATOM 1265 N N . GLU A 1 165 ? -18.453 8.25 2.025 1 94.62 165 GLU A N 1
ATOM 1266 C CA . GLU A 1 165 ? -19.406 7.246 2.482 1 94.62 165 GLU A CA 1
ATOM 1267 C C . GLU A 1 165 ? -18.703 5.965 2.914 1 94.62 165 GLU A C 1
ATOM 1269 O O . GLU A 1 165 ? -17.766 5.516 2.256 1 94.62 165 GLU A O 1
ATOM 1274 N N . GLY A 1 166 ? -19.125 5.441 4.062 1 92.31 166 GLY A N 1
ATOM 1275 C CA . GLY A 1 166 ? -18.547 4.191 4.539 1 92.31 166 GLY A CA 1
ATOM 1276 C C . GLY A 1 166 ? -17.359 4.395 5.469 1 92.31 166 GLY A C 1
ATOM 1277 O O . GLY A 1 166 ? -16.766 3.428 5.953 1 92.31 166 GLY A O 1
ATOM 1278 N N . HIS A 1 167 ? -17.016 5.664 5.746 1 94.12 167 HIS A N 1
ATOM 1279 C CA . HIS A 1 167 ? -15.883 5.879 6.641 1 94.12 167 HIS A CA 1
ATOM 1280 C C . HIS A 1 167 ? -16.188 5.359 8.047 1 94.12 167 HIS A C 1
ATOM 1282 O O . HIS A 1 167 ? -17.344 5.172 8.406 1 94.12 167 HIS A O 1
ATOM 1288 N N . PHE A 1 168 ? -15.211 5.215 8.883 1 91.69 168 PHE A N 1
ATOM 1289 C CA . PHE A 1 168 ? -15.273 4.41 10.094 1 91.69 168 PHE A CA 1
ATOM 1290 C C . PHE A 1 168 ? -16.031 5.148 11.195 1 91.69 168 PHE A C 1
ATOM 1292 O O . PHE A 1 168 ? -16.391 4.555 12.211 1 91.69 168 PHE A O 1
ATOM 1299 N N . LEU A 1 169 ? -16.375 6.418 11.047 1 95.31 169 LEU A N 1
ATOM 1300 C CA . LEU A 1 169 ? -17.125 7.164 12.047 1 95.31 169 LEU A CA 1
ATOM 1301 C C . LEU A 1 169 ? -18.5 7.543 11.508 1 95.31 169 LEU A C 1
ATOM 1303 O O . LEU A 1 169 ? -19.219 8.336 12.117 1 95.31 169 LEU A O 1
ATOM 1307 N N . GLU A 1 170 ? -18.875 7.023 10.383 1 96 170 GLU A N 1
ATOM 1308 C CA . GLU A 1 170 ? -20.141 7.383 9.758 1 96 170 GLU A CA 1
ATOM 1309 C C . GLU A 1 170 ? -21.312 7.102 10.695 1 96 170 GLU A C 1
ATOM 1311 O O . GLU A 1 170 ? -22.281 7.867 10.742 1 96 170 GLU A O 1
ATOM 1316 N N . GLY A 1 171 ? -21.266 6.027 11.445 1 95.25 171 GLY A N 1
ATOM 1317 C CA . GLY A 1 171 ? -22.344 5.656 12.352 1 95.25 171 GLY A CA 1
ATOM 1318 C C . GLY A 1 171 ? -22.547 6.66 13.469 1 95.25 171 GLY A C 1
ATOM 1319 O O . GLY A 1 171 ? -23.641 6.777 14.016 1 95.25 171 GLY A O 1
ATOM 1320 N N . VAL A 1 172 ? -21.5 7.383 13.766 1 94.56 172 VAL A N 1
ATOM 1321 C CA . VAL A 1 172 ? -21.531 8.312 14.891 1 94.56 172 VAL A CA 1
ATOM 1322 C C . VAL A 1 172 ? -21.844 9.719 14.391 1 94.56 172 VAL A C 1
ATOM 1324 O O . VAL A 1 172 ? -22.688 10.422 14.961 1 94.56 172 VAL A O 1
ATOM 1327 N N . MET A 1 173 ? -21.234 10.078 13.281 1 96.88 173 MET A N 1
ATOM 1328 C CA . MET A 1 173 ? -21.312 11.484 12.898 1 96.88 173 MET A CA 1
ATOM 1329 C C . MET A 1 173 ? -21.938 11.641 11.523 1 96.88 173 MET A C 1
ATOM 1331 O O . MET A 1 173 ? -22.109 12.766 11.039 1 96.88 173 MET A O 1
ATOM 1335 N N . GLY A 1 174 ? -22.297 10.508 10.82 1 96.44 174 GLY A N 1
ATOM 1336 C CA . GLY A 1 174 ? -22.797 10.586 9.453 1 96.44 174 GLY A CA 1
ATOM 1337 C C . GLY A 1 174 ? -21.719 10.992 8.461 1 96.44 174 GLY A C 1
ATOM 1338 O O . GLY A 1 174 ? -20.531 11 8.789 1 96.44 174 GLY A O 1
ATOM 1339 N N . VAL A 1 175 ? -22.125 11.219 7.246 1 97.56 175 VAL A N 1
ATOM 1340 C CA . VAL A 1 175 ? -21.25 11.742 6.203 1 97.56 175 VAL A CA 1
ATOM 1341 C C . VAL A 1 175 ? -21.375 13.258 6.141 1 97.56 175 VAL A C 1
ATOM 1343 O O . VAL A 1 175 ? -22.469 13.797 6 1 97.56 175 VAL A O 1
ATOM 1346 N N . ILE A 1 176 ? -20.297 13.953 6.254 1 97.94 176 ILE A N 1
ATOM 1347 C CA . ILE A 1 176 ? -20.297 15.414 6.301 1 97.94 176 ILE A CA 1
ATOM 1348 C C . ILE A 1 176 ? -19.766 15.969 4.984 1 97.94 176 ILE A C 1
ATOM 1350 O O . ILE A 1 176 ? -18.609 15.719 4.617 1 97.94 176 ILE A O 1
ATOM 1354 N N . PRO A 1 177 ? -20.547 16.734 4.305 1 97.12 177 PRO A N 1
ATOM 1355 C CA . PRO A 1 177 ? -20.094 17.281 3.029 1 97.12 177 PRO A CA 1
ATOM 1356 C C . PRO A 1 177 ? -18.906 18.234 3.197 1 97.12 177 PRO A C 1
ATOM 1358 O O . PRO A 1 177 ? -18.75 18.859 4.254 1 97.12 177 PRO A O 1
ATOM 1361 N N . THR A 1 178 ? -18.125 18.453 2.146 1 97.31 178 THR A N 1
ATOM 1362 C CA . THR A 1 178 ? -16.922 19.266 2.201 1 97.31 178 THR A CA 1
ATOM 1363 C C . THR A 1 178 ? -17.266 20.75 2.369 1 97.31 178 THR A C 1
ATOM 1365 O O . THR A 1 178 ? -16.422 21.547 2.793 1 97.31 178 THR A O 1
ATOM 1368 N N . SER A 1 179 ? -18.469 21.125 2.074 1 96.81 179 SER A N 1
ATOM 1369 C CA . SER A 1 179 ? -18.922 22.5 2.279 1 96.81 179 SER A CA 1
ATOM 1370 C C . SER A 1 179 ? -18.922 22.859 3.762 1 96.81 179 SER A C 1
ATOM 1372 O O . SER A 1 179 ? -18.844 24.031 4.117 1 96.81 179 SER A O 1
ATOM 1374 N N . GLN A 1 180 ? -18.906 21.828 4.609 1 97.38 180 GLN A N 1
ATOM 1375 C CA . GLN A 1 180 ? -18.953 22.062 6.047 1 97.38 180 GLN A CA 1
ATOM 1376 C C . GLN A 1 180 ? -17.578 21.859 6.688 1 97.38 180 GLN A C 1
ATOM 1378 O O . GLN A 1 180 ? -17.422 22.062 7.895 1 97.38 180 GLN A O 1
ATOM 1383 N N . THR A 1 181 ? -16.578 21.484 5.871 1 97.31 181 THR A N 1
ATOM 1384 C CA . THR A 1 181 ? -15.234 21.25 6.402 1 97.31 181 THR A CA 1
ATOM 1385 C C . THR A 1 181 ? -14.188 22.031 5.613 1 97.31 181 THR A C 1
ATOM 1387 O O . THR A 1 181 ? -13.906 23.188 5.922 1 97.31 181 THR A O 1
ATOM 1390 N N . ILE A 1 182 ? -13.82 21.547 4.465 1 96.56 182 ILE A N 1
ATOM 1391 C CA . ILE A 1 182 ? -12.703 22.078 3.686 1 96.56 182 ILE A CA 1
ATOM 1392 C C . ILE A 1 182 ? -13.109 23.406 3.051 1 96.56 182 ILE A C 1
ATOM 1394 O O . ILE A 1 182 ? -12.281 24.312 2.92 1 96.56 182 ILE A O 1
ATOM 1398 N N . PHE A 1 183 ? -14.414 23.531 2.727 1 96.69 183 PHE A N 1
ATOM 1399 C CA . PHE A 1 183 ? -14.859 24.75 2.061 1 96.69 183 PHE A CA 1
ATOM 1400 C C . PHE A 1 183 ? -15.68 25.609 3.012 1 96.69 183 PHE A C 1
ATOM 1402 O O . PHE A 1 183 ? -16.391 26.516 2.576 1 96.69 183 PHE A O 1
ATOM 1409 N N . HIS A 1 184 ? -15.641 25.297 4.242 1 97 184 HIS A N 1
ATOM 1410 C CA . HIS A 1 184 ? -16.266 26.141 5.254 1 97 184 HIS A CA 1
ATOM 1411 C C . HIS A 1 184 ? -15.625 27.516 5.297 1 97 184 HIS A C 1
ATOM 1413 O O . HIS A 1 184 ? -14.406 27.641 5.168 1 97 184 HIS A O 1
ATOM 1419 N N . PRO A 1 185 ? -16.391 28.578 5.508 1 97.12 185 PRO A N 1
ATOM 1420 C CA . PRO A 1 185 ? -15.828 29.938 5.578 1 97.12 185 PRO A CA 1
ATOM 1421 C C . PRO A 1 185 ? -14.742 30.062 6.645 1 97.12 185 PRO A C 1
ATOM 1423 O O . PRO A 1 185 ? -13.758 30.781 6.441 1 97.12 185 PRO A O 1
ATOM 1426 N N . GLY A 1 186 ? -14.961 29.422 7.75 1 96.88 186 GLY A N 1
ATOM 1427 C CA . GLY A 1 186 ? -13.93 29.422 8.773 1 96.88 186 GLY A CA 1
ATOM 1428 C C . GLY A 1 186 ? -12.602 28.875 8.297 1 96.88 186 GLY A C 1
ATOM 1429 O O . GLY A 1 186 ? -11.539 29.391 8.641 1 96.88 186 GLY A O 1
ATOM 1430 N N . THR A 1 187 ? -12.633 27.797 7.555 1 98 187 THR A N 1
ATOM 1431 C CA . THR A 1 187 ? -11.43 27.188 6.992 1 98 187 THR A CA 1
ATOM 1432 C C . THR A 1 187 ? -10.742 28.156 6.035 1 98 187 THR A C 1
ATOM 1434 O O . THR A 1 187 ? -9.516 28.297 6.059 1 98 187 THR A O 1
ATOM 1437 N N . PHE A 1 188 ? -11.492 28.922 5.27 1 97.75 188 PHE A N 1
ATOM 1438 C CA . PHE A 1 188 ? -10.93 29.875 4.312 1 97.75 188 PHE A CA 1
ATOM 1439 C C . PHE A 1 188 ? -10.281 31.047 5.035 1 97.75 188 PHE A C 1
ATOM 1441 O O . PHE A 1 188 ? -9.242 31.547 4.598 1 97.75 188 PHE A O 1
ATOM 1448 N N . ILE A 1 189 ? -10.922 31.469 6.062 1 98.25 189 ILE A N 1
ATOM 1449 C CA . ILE A 1 189 ? -10.375 32.594 6.828 1 98.25 189 ILE A CA 1
ATOM 1450 C C . ILE A 1 189 ? -9.008 32.188 7.395 1 98.25 189 ILE A C 1
ATOM 1452 O O . ILE A 1 189 ? -8.047 32.969 7.297 1 98.25 189 ILE A O 1
ATOM 1456 N N . ILE A 1 190 ? -8.93 31.016 7.969 1 98.06 190 ILE A N 1
ATOM 1457 C CA . ILE A 1 190 ? -7.664 30.547 8.523 1 98.06 190 ILE A CA 1
ATOM 1458 C C . ILE A 1 190 ? -6.633 30.406 7.406 1 98.06 190 ILE A C 1
ATOM 1460 O O . ILE A 1 190 ? -5.496 30.859 7.539 1 98.06 190 ILE A O 1
ATOM 1464 N N . LEU A 1 191 ? -7.035 29.766 6.305 1 98.19 191 LEU A N 1
ATOM 1465 C CA . LEU A 1 191 ? -6.156 29.578 5.156 1 98.19 191 LEU A CA 1
ATOM 1466 C C . LEU A 1 191 ? -5.598 30.906 4.66 1 98.19 191 LEU A C 1
ATOM 1468 O O . LEU A 1 191 ? -4.387 31.047 4.496 1 98.19 191 LEU A O 1
ATOM 1472 N N . LEU A 1 192 ? -6.449 31.875 4.445 1 98.19 192 LEU A N 1
ATOM 1473 C CA . LEU A 1 192 ? -6.047 33.156 3.902 1 98.19 192 LEU A CA 1
ATOM 1474 C C . LEU A 1 192 ? -5.148 33.906 4.887 1 98.19 192 LEU A C 1
ATOM 1476 O O . LEU A 1 192 ? -4.18 34.562 4.48 1 98.19 192 LEU A O 1
ATOM 1480 N N . THR A 1 193 ? -5.504 33.844 6.137 1 98.44 193 THR A N 1
ATOM 1481 C CA . THR A 1 193 ? -4.691 34.531 7.148 1 98.44 193 THR A CA 1
ATOM 1482 C C . THR A 1 193 ? -3.277 33.938 7.172 1 98.44 193 THR A C 1
ATOM 1484 O O . THR A 1 193 ? -2.299 34.688 7.242 1 98.44 193 THR A O 1
ATOM 1487 N N . LEU A 1 194 ? -3.174 32.656 7.109 1 98.44 194 LEU A N 1
ATOM 1488 C CA . LEU A 1 194 ? -1.858 32.031 7.109 1 98.44 194 LEU A CA 1
ATOM 1489 C C . LEU A 1 194 ? -1.114 32.312 5.812 1 98.44 194 LEU A C 1
ATOM 1491 O O . LEU A 1 194 ? 0.101 32.531 5.82 1 98.44 194 LEU A O 1
ATOM 1495 N N . LEU A 1 195 ? -1.817 32.375 4.684 1 98.38 195 LEU A N 1
ATOM 1496 C CA . LEU A 1 195 ? -1.211 32.656 3.385 1 98.38 195 LEU A CA 1
ATOM 1497 C C . LEU A 1 195 ? -0.61 34.031 3.355 1 98.38 195 LEU A C 1
ATOM 1499 O O . LEU A 1 195 ? 0.367 34.281 2.645 1 98.38 195 LEU A O 1
ATOM 1503 N N . ILE A 1 196 ? -1.147 34.906 4.16 1 98.19 196 ILE A N 1
ATOM 1504 C CA . ILE A 1 196 ? -0.697 36.281 4.164 1 98.19 196 ILE A CA 1
ATOM 1505 C C . ILE A 1 196 ? 0.36 36.469 5.25 1 98.19 196 ILE A C 1
ATOM 1507 O O . ILE A 1 196 ? 1.43 37.031 4.988 1 98.19 196 ILE A O 1
ATOM 1511 N N . THR A 1 197 ? 0.164 35.969 6.438 1 98.12 197 THR A N 1
ATOM 1512 C CA . THR A 1 197 ? 0.992 36.344 7.586 1 98.12 197 THR A CA 1
ATOM 1513 C C . THR A 1 197 ? 2.266 35.5 7.609 1 98.12 197 THR A C 1
ATOM 1515 O O . THR A 1 197 ? 3.307 35.938 8.086 1 98.12 197 THR A O 1
ATOM 1518 N N . VAL A 1 198 ? 2.211 34.25 7.129 1 98.25 198 VAL A N 1
ATOM 1519 C CA . VAL A 1 198 ? 3.359 33.375 7.242 1 98.25 198 VAL A CA 1
ATOM 1520 C C . VAL A 1 198 ? 4.492 33.875 6.344 1 98.25 198 VAL A C 1
ATOM 1522 O O . VAL A 1 198 ? 5.637 33.969 6.785 1 98.25 198 VAL A O 1
ATOM 1525 N N . PRO A 1 199 ? 4.219 34.188 5.074 1 97.69 199 PRO A N 1
ATOM 1526 C CA . PRO A 1 199 ? 5.332 34.688 4.266 1 97.69 199 PRO A CA 1
ATOM 1527 C C . PRO A 1 199 ? 5.898 36 4.793 1 97.69 199 PRO A C 1
ATOM 1529 O O . PRO A 1 199 ? 7.098 36.25 4.668 1 97.69 199 PRO A O 1
ATOM 1532 N N . LEU A 1 200 ? 5.113 36.844 5.379 1 97.25 200 LEU A N 1
ATOM 1533 C CA . LEU A 1 200 ? 5.613 38.062 6.016 1 97.25 200 LEU A CA 1
ATOM 1534 C C . LEU A 1 200 ? 6.539 37.719 7.176 1 97.25 200 LEU A C 1
ATOM 1536 O O . LEU A 1 200 ? 7.598 38.344 7.332 1 97.25 200 LEU A O 1
ATOM 1540 N N . PHE A 1 201 ? 6.109 36.75 7.938 1 96.44 201 PHE A N 1
ATOM 1541 C CA . PHE A 1 201 ? 6.926 36.312 9.062 1 96.44 201 PHE A CA 1
ATOM 1542 C C . PHE A 1 201 ? 8.242 35.719 8.57 1 96.44 201 PHE A C 1
ATOM 1544 O O . PHE A 1 201 ? 9.289 35.906 9.188 1 96.44 201 PHE A O 1
ATOM 1551 N N . ILE A 1 202 ? 8.234 34.969 7.488 1 96.56 202 ILE A N 1
ATOM 1552 C CA . ILE A 1 202 ? 9.43 34.375 6.898 1 96.56 202 ILE A CA 1
ATOM 1553 C C . ILE A 1 202 ? 10.414 35.469 6.492 1 96.56 202 ILE A C 1
ATOM 1555 O O . ILE A 1 202 ? 11.609 35.375 6.793 1 96.56 202 ILE A O 1
ATOM 1559 N N . VAL A 1 203 ? 9.961 36.5 5.879 1 95.12 203 VAL A N 1
ATOM 1560 C CA . VAL A 1 203 ? 10.82 37.594 5.438 1 95.12 203 VAL A CA 1
ATOM 1561 C C . VAL A 1 203 ? 11.43 38.312 6.652 1 95.12 203 VAL A C 1
ATOM 1563 O O . VAL A 1 203 ? 12.594 38.688 6.625 1 95.12 203 VAL A O 1
ATOM 1566 N N . LEU A 1 204 ? 10.625 38.406 7.676 1 93.38 204 LEU A N 1
ATOM 1567 C CA . LEU A 1 204 ? 11.102 39.062 8.891 1 93.38 204 LEU A CA 1
ATOM 1568 C C . LEU A 1 204 ? 12.188 38.219 9.562 1 93.38 204 LEU A C 1
ATOM 1570 O O . LEU A 1 204 ? 13.039 38.75 10.273 1 93.38 204 LEU A O 1
ATOM 1574 N N . MET A 1 205 ? 12.203 36.938 9.328 1 91.44 205 MET A N 1
ATOM 1575 C CA . MET A 1 205 ? 13.164 36.031 9.953 1 91.44 205 MET A CA 1
ATOM 1576 C C . MET A 1 205 ? 14.43 35.906 9.102 1 91.44 205 MET A C 1
ATOM 1578 O O . MET A 1 205 ? 15.43 35.375 9.547 1 91.44 205 MET A O 1
ATOM 1582 N N . ALA A 1 206 ? 14.461 36.438 7.949 1 91.81 206 ALA A N 1
ATOM 1583 C CA . ALA A 1 206 ? 15.57 36.281 7.016 1 91.81 206 ALA A CA 1
ATOM 1584 C C . ALA A 1 206 ? 16.859 36.875 7.57 1 91.81 206 ALA A C 1
ATOM 1586 O O . ALA A 1 206 ? 16.875 38.062 7.969 1 91.81 206 ALA A O 1
ATOM 1587 N N . PRO A 1 207 ? 17.859 36.094 7.59 1 88.88 207 PRO A N 1
ATOM 1588 C CA . PRO A 1 207 ? 19.125 36.656 8.062 1 88.88 207 PRO A CA 1
ATOM 1589 C C . PRO A 1 207 ? 19.734 37.656 7.082 1 88.88 207 PRO A C 1
ATOM 1591 O O . PRO A 1 207 ? 19.609 37.469 5.867 1 88.88 207 PRO A O 1
ATOM 1594 N N . LYS A 1 208 ? 20.422 38.562 7.629 1 85.69 208 LYS A N 1
ATOM 1595 C CA . LYS A 1 208 ? 21.078 39.562 6.801 1 85.69 208 LYS A CA 1
ATOM 1596 C C . LYS A 1 208 ? 22.562 39.281 6.668 1 85.69 208 LYS A C 1
ATOM 1598 O O . LYS A 1 208 ? 23.203 39.75 5.719 1 85.69 208 LYS A O 1
ATOM 1603 N N . LYS A 1 209 ? 23.062 38.531 7.629 1 85.25 209 LYS A N 1
ATOM 1604 C CA . LYS A 1 209 ? 24.484 38.156 7.617 1 85.25 209 LYS A CA 1
ATOM 1605 C C . LYS A 1 209 ? 24.656 36.656 7.711 1 85.25 209 LYS A C 1
ATOM 1607 O O . LYS A 1 209 ? 23.703 35.906 7.98 1 85.25 209 LYS A O 1
ATOM 1612 N N . ASP A 1 210 ? 25.844 36.062 7.324 1 86.38 210 ASP A N 1
ATOM 1613 C CA . ASP A 1 210 ? 26.188 34.656 7.422 1 86.38 210 ASP A CA 1
ATOM 1614 C C . ASP A 1 210 ? 25.25 33.812 6.582 1 86.38 210 ASP A C 1
ATOM 1616 O O . ASP A 1 210 ? 24.672 32.844 7.074 1 86.38 210 ASP A O 1
ATOM 1620 N N . ILE A 1 211 ? 25.125 34.219 5.379 1 88.62 211 ILE A N 1
ATOM 1621 C CA . ILE A 1 211 ? 24.219 33.562 4.43 1 88.62 211 ILE A CA 1
ATOM 1622 C C . ILE A 1 211 ? 24.844 32.25 3.951 1 88.62 211 ILE A C 1
ATOM 1624 O O . ILE A 1 211 ? 26.016 32.219 3.561 1 88.62 211 ILE A O 1
ATOM 1628 N N . ILE A 1 212 ? 24.078 31.219 4.125 1 89.88 212 ILE A N 1
ATOM 1629 C CA . ILE A 1 212 ? 24.422 29.922 3.551 1 89.88 212 ILE A CA 1
ATOM 1630 C C . ILE A 1 212 ? 23.719 29.75 2.209 1 89.88 212 ILE A C 1
ATOM 1632 O O . ILE A 1 212 ? 22.484 29.656 2.156 1 89.88 212 ILE A O 1
ATOM 1636 N N . SER A 1 213 ? 24.516 29.641 1.191 1 88.94 213 SER A N 1
ATOM 1637 C CA . SER A 1 213 ? 23.969 29.516 -0.152 1 88.94 213 SER A CA 1
ATOM 1638 C C . SER A 1 213 ? 23.797 28.047 -0.552 1 88.94 213 SER A C 1
ATOM 1640 O O . SER A 1 213 ? 24.406 27.172 0.066 1 88.94 213 SER A O 1
ATOM 1642 N N . TYR A 1 214 ? 22.906 27.859 -1.505 1 87.12 214 TYR A N 1
ATOM 1643 C CA . TYR A 1 214 ? 22.703 26.516 -2.023 1 87.12 214 TYR A CA 1
ATOM 1644 C C . TYR A 1 214 ? 23.953 26 -2.705 1 87.12 214 TYR A C 1
ATOM 1646 O O . TYR A 1 214 ? 24.578 26.688 -3.512 1 87.12 214 TYR A O 1
ATOM 1654 N N . ASN A 1 215 ? 24.375 24.734 -2.26 1 79.94 215 ASN A N 1
ATOM 1655 C CA . ASN A 1 215 ? 25.438 24 -2.908 1 79.94 215 ASN A CA 1
ATOM 1656 C C . ASN A 1 215 ? 24.953 22.641 -3.436 1 79.94 215 ASN A C 1
ATOM 1658 O O . ASN A 1 215 ? 24.594 21.766 -2.656 1 79.94 215 ASN A O 1
ATOM 1662 N N . PRO A 1 216 ? 24.828 22.531 -4.773 1 72.5 216 PRO A N 1
ATOM 1663 C CA . PRO A 1 216 ? 24.297 21.281 -5.336 1 72.5 216 PRO A CA 1
ATOM 1664 C C . PRO A 1 216 ? 25.047 20.047 -4.836 1 72.5 216 PRO A C 1
ATOM 1666 O O . PRO A 1 216 ? 26.266 20.078 -4.707 1 72.5 216 PRO A O 1
ATOM 1669 N N . PRO A 1 217 ? 24.281 19.25 -4.246 1 62.97 217 PRO A N 1
ATOM 1670 C CA . PRO A 1 217 ? 25 18.016 -3.883 1 62.97 217 PRO A CA 1
ATOM 1671 C C . PRO A 1 217 ? 25.703 17.375 -5.07 1 62.97 217 PRO A C 1
ATOM 1673 O O . PRO A 1 217 ? 25.219 17.469 -6.203 1 62.97 217 PRO A O 1
ATOM 1676 N N . ILE A 1 218 ? 27.062 17.188 -4.922 1 51.09 218 ILE A N 1
ATOM 1677 C CA . ILE A 1 218 ? 27.812 16.484 -5.949 1 51.09 218 ILE A CA 1
ATOM 1678 C C . ILE A 1 218 ? 27.047 15.234 -6.391 1 51.09 218 ILE A C 1
ATOM 1680 O O . ILE A 1 218 ? 26.812 14.328 -5.586 1 51.09 218 ILE A O 1
ATOM 1684 N N . LEU A 1 219 ? 26.156 15.453 -7.008 1 46.47 219 LEU A N 1
ATOM 1685 C CA . LEU A 1 219 ? 25.422 14.289 -7.5 1 46.47 219 LEU A CA 1
ATOM 1686 C C . LEU A 1 219 ? 26.391 13.203 -7.961 1 46.47 219 LEU A C 1
ATOM 1688 O O . LEU A 1 219 ? 27.25 13.453 -8.805 1 46.47 219 LEU A O 1
ATOM 1692 N N . LYS A 1 220 ? 26.844 12.32 -7.18 1 42 220 LYS A N 1
ATOM 1693 C CA . LYS A 1 220 ? 27.453 11.148 -7.801 1 42 220 LYS A CA 1
ATOM 1694 C C . LYS A 1 220 ? 26.781 10.805 -9.117 1 42 220 LYS A C 1
ATOM 1696 O O . LYS A 1 220 ? 25.609 11.141 -9.328 1 42 220 LYS A O 1
ATOM 1701 N N . ASN A 1 221 ? 27.531 10.266 -10.031 1 34.38 221 ASN A N 1
ATOM 1702 C CA . ASN A 1 221 ? 27.109 9.898 -11.375 1 34.38 221 ASN A CA 1
ATOM 1703 C C . ASN A 1 221 ? 25.641 9.477 -11.391 1 34.38 221 ASN A C 1
ATOM 1705 O O . ASN A 1 221 ? 25.281 8.461 -10.797 1 34.38 221 ASN A O 1
ATOM 1709 N N . ALA A 1 222 ? 24.75 10.375 -11.211 1 34.94 222 ALA A N 1
ATOM 1710 C CA . ALA A 1 222 ? 23.438 9.914 -11.648 1 34.94 222 ALA A CA 1
ATOM 1711 C C . ALA A 1 222 ? 23.547 8.719 -12.586 1 34.94 222 ALA A C 1
ATOM 1713 O O . ALA A 1 222 ? 24.281 8.766 -13.578 1 34.94 222 ALA A O 1
ATOM 1714 N N . ARG A 1 223 ? 23.391 7.699 -12.078 1 34.41 223 ARG A N 1
ATOM 1715 C CA . ARG A 1 223 ? 23.297 6.609 -13.039 1 34.41 223 ARG A CA 1
ATOM 1716 C C . ARG A 1 223 ? 22.734 7.105 -14.375 1 34.41 223 ARG A C 1
ATOM 1718 O O . ARG A 1 223 ? 21.75 7.844 -14.406 1 34.41 223 ARG A O 1
ATOM 1725 N N . THR A 1 224 ? 23.562 7.535 -15.281 1 33.22 224 THR A N 1
ATOM 1726 C CA . THR A 1 224 ? 23.141 7.719 -16.672 1 33.22 224 THR A CA 1
ATOM 1727 C C . THR A 1 224 ? 21.781 7.07 -16.906 1 33.22 224 THR A C 1
ATOM 1729 O O . THR A 1 224 ? 21.516 5.953 -16.453 1 33.22 224 THR A O 1
ATOM 1732 N N . PRO A 1 225 ? 20.75 7.938 -17.141 1 35.72 225 PRO A N 1
ATOM 1733 C CA . PRO A 1 225 ? 19.641 7.098 -17.609 1 35.72 225 PRO A CA 1
ATOM 1734 C C . PRO A 1 225 ? 20.094 5.75 -18.141 1 35.72 225 PRO A C 1
ATOM 1736 O O . PRO A 1 225 ? 21 5.691 -18.984 1 35.72 225 PRO A O 1
ATOM 1739 N N . GLU A 1 226 ? 20.375 4.852 -17.312 1 35.28 226 GLU A N 1
ATOM 1740 C CA . GLU A 1 226 ? 20.594 3.609 -18.062 1 35.28 226 GLU A CA 1
ATOM 1741 C C . GLU A 1 226 ? 20.031 3.699 -19.469 1 35.28 226 GLU A C 1
ATOM 1743 O O . GLU A 1 226 ? 18.906 4.16 -19.656 1 35.28 226 GLU A O 1
ATOM 1748 N N . ASN A 1 227 ? 20.828 4.074 -20.312 1 35.66 227 ASN A N 1
ATOM 1749 C CA . ASN A 1 227 ? 20.422 3.875 -21.703 1 35.66 227 ASN A CA 1
ATOM 1750 C C . ASN A 1 227 ? 19.312 2.842 -21.812 1 35.66 227 ASN A C 1
ATOM 1752 O O . ASN A 1 227 ? 19.531 1.652 -21.578 1 35.66 227 ASN A O 1
ATOM 1756 N N . GLU A 1 228 ? 18.188 3.186 -21.156 1 41.66 228 GLU A N 1
ATOM 1757 C CA . GLU A 1 228 ? 17.141 2.291 -21.656 1 41.66 228 GLU A CA 1
ATOM 1758 C C . GLU A 1 228 ? 17.516 1.716 -23.016 1 41.66 228 GLU A C 1
ATOM 1760 O O . GLU A 1 228 ? 17.797 2.463 -23.953 1 41.66 228 GLU A O 1
ATOM 1765 N N . THR A 1 229 ? 18.25 0.808 -22.984 1 40.91 229 THR A N 1
ATOM 1766 C CA . THR A 1 229 ? 18.438 0.093 -24.25 1 40.91 229 THR A CA 1
ATOM 1767 C C . THR A 1 229 ? 17.312 0.406 -25.234 1 40.91 229 THR A C 1
ATOM 1769 O O . THR A 1 229 ? 16.141 0.321 -24.875 1 40.91 229 THR A O 1
ATOM 1772 N N . ASN A 1 230 ? 17.422 1.386 -26.016 1 44.56 230 ASN A N 1
ATOM 1773 C CA . ASN A 1 230 ? 16.688 1.585 -27.266 1 44.56 230 ASN A CA 1
ATOM 1774 C C . ASN A 1 230 ? 16.047 0.291 -27.734 1 44.56 230 ASN A C 1
ATOM 1776 O O . ASN A 1 230 ? 16.25 -0.125 -28.875 1 44.56 230 ASN A O 1
ATOM 1780 N N . SER A 1 231 ? 16.062 -0.742 -26.953 1 53.41 231 SER A N 1
ATOM 1781 C CA . SER A 1 231 ? 15.57 -1.915 -27.656 1 53.41 231 SER A CA 1
ATOM 1782 C C . SER A 1 231 ? 14.109 -1.736 -28.062 1 53.41 231 SER A C 1
ATOM 1784 O O . SER A 1 231 ? 13.266 -1.37 -27.25 1 53.41 231 SER A O 1
ATOM 1786 N N . SER A 1 232 ? 13.859 -1.312 -29.312 1 65.25 232 SER A N 1
ATOM 1787 C CA . SER A 1 232 ? 12.758 -1.127 -30.25 1 65.25 232 SER A CA 1
ATOM 1788 C C . SER A 1 232 ? 11.789 -2.301 -30.203 1 65.25 232 SER A C 1
ATOM 1790 O O . SER A 1 232 ? 11.219 -2.686 -31.234 1 65.25 232 SER A O 1
ATOM 1792 N N . SER A 1 233 ? 11.648 -2.881 -28.969 1 81.06 233 SER A N 1
ATOM 1793 C CA . SER A 1 233 ? 10.664 -3.957 -29.016 1 81.06 233 SER A CA 1
ATOM 1794 C C . SER A 1 233 ? 9.242 -3.404 -29.078 1 81.06 233 SER A C 1
ATOM 1796 O O . SER A 1 233 ? 8.984 -2.285 -28.625 1 81.06 233 SER A O 1
ATOM 1798 N N . PRO A 1 234 ? 8.469 -4.125 -29.781 1 83.94 234 PRO A N 1
ATOM 1799 C CA . PRO A 1 234 ? 7.066 -3.697 -29.828 1 83.94 234 PRO A CA 1
ATOM 1800 C C . PRO A 1 234 ? 6.457 -3.488 -28.453 1 83.94 234 PRO A C 1
ATOM 1802 O O . PRO A 1 234 ? 5.668 -2.561 -28.25 1 83.94 234 PRO A O 1
ATOM 1805 N N . ALA A 1 235 ? 6.824 -4.219 -27.516 1 83.62 235 ALA A N 1
ATOM 1806 C CA . ALA A 1 235 ? 6.32 -4.082 -26.141 1 83.62 235 ALA A CA 1
ATOM 1807 C C . ALA A 1 235 ? 6.75 -2.752 -25.531 1 83.62 235 ALA A C 1
ATOM 1809 O O . ALA A 1 235 ? 5.934 -2.041 -24.938 1 83.62 235 ALA A O 1
ATOM 1810 N N . LEU A 1 236 ? 7.938 -2.439 -25.656 1 82.88 236 LEU A N 1
ATOM 1811 C CA . LEU A 1 236 ? 8.461 -1.195 -25.109 1 82.88 236 LEU A CA 1
ATOM 1812 C C . LEU A 1 236 ? 7.848 0.011 -25.797 1 82.88 236 LEU A C 1
ATOM 1814 O O . LEU A 1 236 ? 7.605 1.044 -25.172 1 82.88 236 LEU A O 1
ATOM 1818 N N . ARG A 1 237 ? 7.602 -0.191 -27.109 1 85.31 237 ARG A N 1
ATOM 1819 C CA . ARG A 1 237 ? 6.957 0.883 -27.859 1 85.31 237 ARG A CA 1
ATOM 1820 C C . ARG A 1 237 ? 5.543 1.137 -27.344 1 85.31 237 ARG A C 1
ATOM 1822 O O . ARG A 1 237 ? 5.125 2.287 -27.203 1 85.31 237 ARG A O 1
ATOM 1829 N N . LEU A 1 238 ? 4.934 0.084 -27.078 1 87.38 238 LEU A N 1
ATOM 1830 C CA . LEU A 1 238 ? 3.58 0.196 -26.547 1 87.38 238 LEU A CA 1
ATOM 1831 C C . LEU A 1 238 ? 3.588 0.863 -25.172 1 87.38 238 LEU A C 1
ATOM 1833 O O . LEU A 1 238 ? 2.705 1.666 -24.875 1 87.38 238 LEU A O 1
ATOM 1837 N N . GLU A 1 239 ? 4.52 0.577 -24.391 1 88 239 GLU A N 1
ATOM 1838 C CA . GLU A 1 239 ? 4.641 1.131 -23.047 1 88 239 GLU A CA 1
ATOM 1839 C C . GLU A 1 239 ? 4.957 2.623 -23.094 1 88 239 GLU A C 1
ATOM 1841 O O . GLU A 1 239 ? 4.559 3.375 -22.203 1 88 239 GLU A O 1
ATOM 1846 N N . ASN A 1 240 ? 5.621 2.994 -24.141 1 88.12 240 ASN A N 1
ATOM 1847 C CA . ASN A 1 240 ? 6.094 4.375 -24.203 1 88.12 240 ASN A CA 1
ATOM 1848 C C . ASN A 1 240 ? 5.219 5.223 -25.125 1 88.12 240 ASN A C 1
ATOM 1850 O O . ASN A 1 240 ? 5.438 6.43 -25.25 1 88.12 240 ASN A O 1
ATOM 1854 N N . THR A 1 241 ? 4.242 4.598 -25.703 1 89.06 241 THR A N 1
ATOM 1855 C CA . THR A 1 241 ? 3.318 5.352 -26.547 1 89.06 241 THR A CA 1
ATOM 1856 C C . THR A 1 241 ? 2.514 6.34 -25.703 1 89.06 241 THR A C 1
ATOM 1858 O O . THR A 1 241 ? 1.964 5.977 -24.672 1 89.06 241 THR A O 1
ATOM 1861 N N . PRO A 1 242 ? 2.508 7.609 -26.156 1 89.31 242 PRO A N 1
ATOM 1862 C CA . PRO A 1 242 ? 1.847 8.633 -25.328 1 89.31 242 PRO A CA 1
ATOM 1863 C C . PRO A 1 242 ? 0.324 8.578 -25.438 1 89.31 242 PRO A C 1
ATOM 1865 O O . PRO A 1 242 ? -0.377 9.133 -24.594 1 89.31 242 PRO A O 1
ATOM 1868 N N . ILE A 1 243 ? -0.251 7.785 -26.125 1 92.94 243 ILE A N 1
ATOM 1869 C CA . ILE A 1 243 ? -1.676 7.832 -26.438 1 92.94 243 ILE A CA 1
ATOM 1870 C C . ILE A 1 243 ? -2.457 7.051 -25.391 1 92.94 243 ILE A C 1
ATOM 1872 O O . ILE A 1 243 ? -3.547 7.461 -24.984 1 92.94 243 ILE A O 1
ATOM 1876 N N . LEU A 1 244 ? -1.939 6 -24.906 1 94.25 244 LEU A N 1
ATOM 1877 C CA . LEU A 1 244 ? -2.693 5.129 -24.016 1 94.25 244 LEU A CA 1
ATOM 1878 C C . LEU A 1 244 ? -2.924 5.801 -22.656 1 94.25 244 LEU A C 1
ATOM 1880 O O . LEU A 1 244 ? -4.02 5.723 -22.094 1 94.25 244 LEU A O 1
ATOM 1884 N N . GLY A 1 245 ? -1.898 6.453 -22.141 1 95.81 245 GLY A N 1
ATOM 1885 C CA . GLY A 1 245 ? -2.066 7.188 -20.906 1 95.81 245 GLY A CA 1
ATOM 1886 C C . GLY A 1 245 ? -3.072 8.32 -21.016 1 95.81 245 GLY A C 1
ATOM 1887 O O . GLY A 1 245 ? -3.883 8.523 -20.109 1 95.81 245 GLY A O 1
ATOM 1888 N N . MET A 1 246 ? -3.084 8.984 -22.125 1 96.88 246 MET A N 1
ATOM 1889 C CA . MET A 1 246 ? -4.004 10.094 -22.359 1 96.88 246 MET A CA 1
ATOM 1890 C C . MET A 1 246 ? -5.445 9.594 -22.453 1 96.88 246 MET A C 1
ATOM 1892 O O . MET A 1 246 ? -6.352 10.211 -21.875 1 96.88 246 MET A O 1
ATOM 1896 N N . ILE A 1 247 ? -5.605 8.5 -23.078 1 97.06 247 ILE A N 1
ATOM 1897 C CA . ILE A 1 247 ? -6.949 7.969 -23.281 1 97.06 247 ILE A CA 1
ATOM 1898 C C . ILE A 1 247 ? -7.539 7.531 -21.938 1 97.06 247 ILE A C 1
ATOM 1900 O O . ILE A 1 247 ? -8.648 7.938 -21.578 1 97.06 247 ILE A O 1
ATOM 1904 N N . ILE A 1 248 ? -6.781 6.762 -21.219 1 97.06 248 ILE A N 1
ATOM 1905 C CA . ILE A 1 248 ? -7.312 6.234 -19.969 1 97.06 248 ILE A CA 1
ATOM 1906 C C . ILE A 1 248 ? -7.469 7.363 -18.953 1 97.06 248 ILE A C 1
ATOM 1908 O O . ILE A 1 248 ? -8.406 7.363 -18.156 1 97.06 248 ILE A O 1
ATOM 1912 N N . GLY A 1 249 ? -6.477 8.289 -18.906 1 97.56 249 GLY A N 1
ATOM 1913 C CA . GLY A 1 249 ? -6.633 9.469 -18.078 1 97.56 249 GLY A CA 1
ATOM 1914 C C . GLY A 1 249 ? -7.875 10.273 -18.406 1 97.56 249 GLY A C 1
ATOM 1915 O O . GLY A 1 249 ? -8.57 10.742 -17.5 1 97.56 249 GLY A O 1
ATOM 1916 N N . ALA A 1 250 ? -8.172 10.398 -19.641 1 97.62 250 ALA A N 1
ATOM 1917 C CA . ALA A 1 250 ? -9.352 11.141 -20.094 1 97.62 250 ALA A CA 1
ATOM 1918 C C . ALA A 1 250 ? -10.641 10.438 -19.641 1 97.62 250 ALA A C 1
ATOM 1920 O O . ALA A 1 250 ? -11.617 11.102 -19.281 1 97.62 250 ALA A O 1
ATOM 1921 N N . ILE A 1 251 ? -10.641 9.188 -19.703 1 96.88 251 ILE A N 1
ATOM 1922 C CA . ILE A 1 251 ? -11.805 8.422 -19.266 1 96.88 251 ILE A CA 1
ATOM 1923 C C . ILE A 1 251 ? -12.086 8.703 -17.797 1 96.88 251 ILE A C 1
ATOM 1925 O O . ILE A 1 251 ? -13.234 8.898 -17.406 1 96.88 251 ILE A O 1
ATOM 1929 N N . GLY A 1 252 ? -10.992 8.68 -16.969 1 97.25 252 GLY A N 1
ATOM 1930 C CA . GLY A 1 252 ? -11.164 9.047 -15.578 1 97.25 252 GLY A CA 1
ATOM 1931 C C . GLY A 1 252 ? -11.703 10.453 -15.391 1 97.25 252 GLY A C 1
ATOM 1932 O O . GLY A 1 252 ? -12.594 10.672 -14.562 1 97.25 252 GLY A O 1
ATOM 1933 N N . ILE A 1 253 ? -11.234 11.367 -16.172 1 97.38 253 ILE A N 1
ATOM 1934 C CA . ILE A 1 253 ? -11.656 12.758 -16.094 1 97.38 253 ILE A CA 1
ATOM 1935 C C . ILE A 1 253 ? -13.117 12.883 -16.516 1 97.38 253 ILE A C 1
ATOM 1937 O O . ILE A 1 253 ? -13.883 13.625 -15.891 1 97.38 253 ILE A O 1
ATOM 1941 N N . ILE A 1 254 ? -13.5 12.203 -17.516 1 96.94 254 ILE A N 1
ATOM 1942 C CA . ILE A 1 254 ? -14.883 12.211 -17.969 1 96.94 254 ILE A CA 1
ATOM 1943 C C . ILE A 1 254 ? -15.805 11.734 -16.859 1 96.94 254 ILE A C 1
ATOM 1945 O O . ILE A 1 254 ? -16.828 12.359 -16.578 1 96.94 254 ILE A O 1
ATOM 1949 N N . TYR A 1 255 ? -15.445 10.648 -16.203 1 96.56 255 TYR A N 1
ATOM 1950 C CA . TYR A 1 255 ? -16.219 10.148 -15.086 1 96.56 255 TYR A CA 1
ATOM 1951 C C . TYR A 1 255 ? -16.359 11.211 -14 1 96.56 255 TYR A C 1
ATOM 1953 O O . TYR A 1 255 ? -17.453 11.422 -13.461 1 96.56 255 TYR A O 1
ATOM 1961 N N . ILE A 1 256 ? -15.281 11.867 -13.719 1 96.56 256 ILE A N 1
ATOM 1962 C CA . ILE A 1 256 ? -15.25 12.867 -12.648 1 96.56 256 ILE A CA 1
ATOM 1963 C C . ILE A 1 256 ? -16.172 14.023 -13.008 1 96.56 256 ILE A C 1
ATOM 1965 O O . ILE A 1 256 ? -16.922 14.508 -12.156 1 96.56 256 ILE A O 1
ATOM 1969 N N . VAL A 1 257 ? -16.141 14.453 -14.195 1 96.44 257 VAL A N 1
ATOM 1970 C CA . VAL A 1 257 ? -16.984 15.555 -14.656 1 96.44 257 VAL A CA 1
ATOM 1971 C C . VAL A 1 257 ? -18.453 15.156 -14.555 1 96.44 257 VAL A C 1
ATOM 1973 O O . VAL A 1 257 ? -19.281 15.938 -14.078 1 96.44 257 VAL A O 1
ATOM 1976 N N . ILE A 1 258 ? -18.75 13.953 -14.961 1 95.5 258 ILE A N 1
ATOM 1977 C CA . ILE A 1 258 ? -20.125 13.453 -14.891 1 95.5 258 ILE A CA 1
ATOM 1978 C C . ILE A 1 258 ? -20.594 13.453 -13.438 1 95.5 258 ILE A C 1
ATOM 1980 O O . ILE A 1 258 ? -21.719 13.883 -13.141 1 95.5 258 ILE A O 1
ATOM 1984 N N . GLU A 1 259 ? -19.734 13.016 -12.555 1 94.31 259 GLU A N 1
ATOM 1985 C CA . GLU A 1 259 ? -20.094 12.945 -11.141 1 94.31 259 GLU A CA 1
ATOM 1986 C C . GLU A 1 259 ? -20.312 14.336 -10.555 1 94.31 259 GLU A C 1
ATOM 1988 O O . GLU A 1 259 ? -21.25 14.547 -9.781 1 94.31 259 GLU A O 1
ATOM 1993 N N . PHE A 1 260 ? -19.531 15.242 -10.906 1 93.88 260 PHE A N 1
ATOM 1994 C CA . PHE A 1 260 ? -19.641 16.594 -10.375 1 93.88 260 PHE A CA 1
ATOM 1995 C C . PHE A 1 260 ? -20.891 17.297 -10.914 1 93.88 260 PHE A C 1
ATOM 1997 O O . PHE A 1 260 ? -21.562 18.016 -10.188 1 93.88 260 PHE A O 1
ATOM 2004 N N . VAL A 1 261 ? -21.141 17.078 -12.141 1 93.81 261 VAL A N 1
ATOM 2005 C CA . VAL A 1 261 ? -22.344 17.656 -12.734 1 93.81 261 VAL A CA 1
ATOM 2006 C C . VAL A 1 261 ? -23.578 17.031 -12.086 1 93.81 261 VAL A C 1
ATOM 2008 O O . VAL A 1 261 ? -24.609 17.703 -11.922 1 93.81 261 VAL A O 1
ATOM 2011 N N . GLY A 1 262 ? -23.438 15.828 -11.672 1 93.31 262 GLY A N 1
ATOM 2012 C CA . GLY A 1 262 ? -24.531 15.141 -10.992 1 93.31 262 GLY A CA 1
ATOM 2013 C C . GLY A 1 262 ? -24.656 15.516 -9.531 1 93.31 262 GLY A C 1
ATOM 2014 O O . GLY A 1 262 ? -25.578 15.078 -8.844 1 93.31 262 GLY A O 1
ATOM 2015 N N . GLY A 1 263 ? -23.703 16.344 -8.977 1 92.62 263 GLY A N 1
ATOM 2016 C CA . GLY A 1 263 ? -23.828 16.859 -7.621 1 92.62 263 GLY A CA 1
ATOM 2017 C C . GLY A 1 263 ? -22.969 16.109 -6.617 1 92.62 263 GLY A C 1
ATOM 2018 O O . GLY A 1 263 ? -23.094 16.312 -5.406 1 92.62 263 GLY A O 1
ATOM 2019 N N . ARG A 1 264 ? -22.156 15.211 -7.062 1 92.38 264 ARG A N 1
ATOM 2020 C CA . ARG A 1 264 ? -21.328 14.438 -6.152 1 92.38 264 ARG A CA 1
ATOM 2021 C C . ARG A 1 264 ? -20.281 15.32 -5.465 1 92.38 264 ARG A C 1
ATOM 2023 O O . ARG A 1 264 ? -19.703 16.188 -6.098 1 92.38 264 ARG A O 1
ATOM 2030 N N . ASP A 1 265 ? -20.125 15.086 -4.176 1 93.12 265 ASP A N 1
ATOM 2031 C CA . ASP A 1 265 ? -19.141 15.82 -3.377 1 93.12 265 ASP A CA 1
ATOM 2032 C C . ASP A 1 265 ? -17.75 15.219 -3.525 1 93.12 265 ASP A C 1
ATOM 2034 O O . ASP A 1 265 ? -17.594 14.109 -4.031 1 93.12 265 ASP A O 1
ATOM 2038 N N . LEU A 1 266 ? -16.797 16.062 -3.115 1 94.38 266 LEU A N 1
ATOM 2039 C CA . LEU A 1 266 ? -15.422 15.562 -3.041 1 94.38 266 LEU A CA 1
ATOM 2040 C C . LEU A 1 266 ? -15.266 14.57 -1.891 1 94.38 266 LEU A C 1
ATOM 2042 O O . LEU A 1 266 ? -15.82 14.773 -0.81 1 94.38 266 LEU A O 1
ATOM 2046 N N . ASP A 1 267 ? -14.625 13.508 -2.143 1 95.31 267 ASP A N 1
ATOM 2047 C CA . ASP A 1 267 ? -14.25 12.531 -1.126 1 95.31 267 ASP A CA 1
ATOM 2048 C C . ASP A 1 267 ? -12.922 11.859 -1.469 1 95.31 267 ASP A C 1
ATOM 2050 O O . ASP A 1 267 ? -12.234 12.273 -2.41 1 95.31 267 ASP A O 1
ATOM 2054 N N . LEU A 1 268 ? -12.508 10.969 -0.659 1 95.44 268 LEU A N 1
ATOM 2055 C CA . LEU A 1 268 ? -11.188 10.359 -0.826 1 95.44 268 LEU A CA 1
ATOM 2056 C C . LEU A 1 268 ? -11.094 9.625 -2.156 1 95.44 268 LEU A C 1
ATOM 2058 O O . LEU A 1 268 ? -10.078 9.703 -2.846 1 95.44 268 LEU A O 1
ATOM 2062 N N . ASN A 1 269 ? -12.141 8.969 -2.57 1 96.38 269 ASN A N 1
ATOM 2063 C CA . ASN A 1 269 ? -12.133 8.172 -3.793 1 96.38 269 ASN A CA 1
ATOM 2064 C C . ASN A 1 269 ? -12.094 9.055 -5.035 1 96.38 269 ASN A C 1
ATOM 2066 O O . ASN A 1 269 ? -11.359 8.773 -5.98 1 96.38 269 ASN A O 1
ATOM 2070 N N . ILE A 1 270 ? -12.859 10.117 -4.977 1 96 270 ILE A N 1
ATOM 2071 C CA . ILE A 1 270 ? -12.914 11.039 -6.109 1 96 270 ILE A CA 1
ATOM 2072 C C . ILE A 1 270 ? -11.57 11.742 -6.266 1 96 270 ILE A C 1
ATOM 2074 O O . ILE A 1 270 ? -11.039 11.852 -7.375 1 96 270 ILE A O 1
ATOM 2078 N N . ILE A 1 271 ? -11.047 12.203 -5.164 1 95.88 271 ILE A N 1
ATOM 2079 C CA . ILE A 1 271 ? -9.781 12.93 -5.246 1 95.88 271 ILE A CA 1
ATOM 2080 C C . ILE A 1 271 ? -8.68 11.984 -5.719 1 95.88 271 ILE A C 1
ATOM 2082 O O . ILE A 1 271 ? -7.824 12.375 -6.52 1 95.88 271 ILE A O 1
ATOM 2086 N N . ASN A 1 272 ? -8.641 10.789 -5.23 1 97.44 272 ASN A N 1
ATOM 2087 C CA . ASN A 1 272 ? -7.656 9.812 -5.684 1 97.44 272 ASN A CA 1
ATOM 2088 C C . ASN A 1 272 ? -7.781 9.547 -7.18 1 97.44 272 ASN A C 1
ATOM 2090 O O . ASN A 1 272 ? -6.777 9.422 -7.879 1 97.44 272 ASN A O 1
ATOM 2094 N N . LEU A 1 273 ? -8.984 9.477 -7.656 1 97.62 273 LEU A N 1
ATOM 2095 C CA . LEU A 1 273 ? -9.195 9.234 -9.078 1 97.62 273 LEU A CA 1
ATOM 2096 C C . LEU A 1 273 ? -8.773 10.453 -9.906 1 97.62 273 LEU A C 1
ATOM 2098 O O . LEU A 1 273 ? -8.266 10.305 -11.016 1 97.62 273 LEU A O 1
ATOM 2102 N N . ILE A 1 274 ? -9 11.633 -9.391 1 97.38 274 ILE A N 1
ATOM 2103 C CA . ILE A 1 274 ? -8.57 12.852 -10.07 1 97.38 274 ILE A CA 1
ATOM 2104 C C . ILE A 1 274 ? -7.055 12.82 -10.266 1 97.38 274 ILE A C 1
ATOM 2106 O O . ILE A 1 274 ? -6.57 13 -11.383 1 97.38 274 ILE A O 1
ATOM 2110 N N . PHE A 1 275 ? -6.391 12.516 -9.266 1 97.38 275 PHE A N 1
ATOM 2111 C CA . PHE A 1 275 ? -4.938 12.578 -9.336 1 97.38 275 PHE A CA 1
ATOM 2112 C C . PHE A 1 275 ? -4.387 11.422 -10.164 1 97.38 275 PHE A C 1
ATOM 2114 O O . PHE A 1 275 ? -3.398 11.578 -10.883 1 97.38 275 PHE A O 1
ATOM 2121 N N . LEU A 1 276 ? -5.012 10.266 -10.039 1 97.94 276 LEU A N 1
ATOM 2122 C CA . LEU A 1 276 ? -4.629 9.148 -10.898 1 97.94 276 LEU A CA 1
ATOM 2123 C C . LEU A 1 276 ? -4.836 9.5 -12.367 1 97.94 276 LEU A C 1
ATOM 2125 O O . LEU A 1 276 ? -3.939 9.289 -13.195 1 97.94 276 LEU A O 1
ATOM 2129 N N . SER A 1 277 ? -5.953 10.062 -12.711 1 98.06 277 SER A N 1
ATOM 2130 C CA . SER A 1 277 ? -6.316 10.383 -14.086 1 98.06 277 SER A CA 1
ATOM 2131 C C . SER A 1 277 ? -5.434 11.492 -14.648 1 98.06 277 SER A C 1
ATOM 2133 O O . SER A 1 277 ? -4.941 11.391 -15.773 1 98.06 277 SER A O 1
ATOM 2135 N N . LEU A 1 278 ? -5.234 12.5 -13.844 1 97.31 278 LEU A N 1
ATOM 2136 C CA . LEU A 1 278 ? -4.379 13.594 -14.289 1 97.31 278 LEU A CA 1
ATOM 2137 C C . LEU A 1 278 ? -2.941 13.125 -14.477 1 97.31 278 LEU A C 1
ATOM 2139 O O . LEU A 1 278 ? -2.268 13.531 -15.422 1 97.31 278 LEU A O 1
ATOM 2143 N N . GLY A 1 279 ? -2.49 12.312 -13.516 1 96.75 279 GLY A N 1
ATOM 2144 C CA . GLY A 1 279 ? -1.156 11.75 -13.656 1 96.75 279 GLY A CA 1
ATOM 2145 C C . GLY A 1 279 ? -0.978 10.953 -14.93 1 96.75 279 GLY A C 1
ATOM 2146 O O . GLY A 1 279 ? -0.006 11.156 -15.664 1 96.75 279 GLY A O 1
ATOM 2147 N N . LEU A 1 280 ? -1.924 10.102 -15.203 1 97.31 280 LEU A N 1
ATOM 2148 C CA . LEU A 1 280 ? -1.875 9.289 -16.406 1 97.31 280 LEU A CA 1
ATOM 2149 C C . LEU A 1 280 ? -1.949 10.164 -17.656 1 97.31 280 LEU A C 1
ATOM 2151 O O . LEU A 1 280 ? -1.167 9.984 -18.594 1 97.31 280 LEU A O 1
ATOM 2155 N N . PHE A 1 281 ? -2.828 11.125 -17.688 1 97.19 281 PHE A N 1
ATOM 2156 C CA . PHE A 1 281 ? -3.041 12 -18.828 1 97.19 281 PHE A CA 1
ATOM 2157 C C . PHE A 1 281 ? -1.786 12.805 -19.141 1 97.19 281 PHE A C 1
ATOM 2159 O O . PHE A 1 281 ? -1.393 12.93 -20.297 1 97.19 281 PHE A O 1
ATOM 2166 N N . LEU A 1 282 ? -1.157 13.281 -18.141 1 95.69 282 LEU A N 1
ATOM 2167 C CA . LEU A 1 282 ? -0.061 14.227 -18.344 1 95.69 282 LEU A CA 1
ATOM 2168 C C . LEU A 1 282 ? 1.253 13.492 -18.578 1 95.69 282 LEU A C 1
ATOM 2170 O O . LEU A 1 282 ? 2.148 14.008 -19.25 1 95.69 282 LEU A O 1
ATOM 2174 N N . HIS A 1 283 ? 1.451 12.32 -17.984 1 94.56 283 HIS A N 1
ATOM 2175 C CA . HIS A 1 283 ? 2.625 11.516 -18.312 1 94.56 283 HIS A CA 1
ATOM 2176 C C . HIS A 1 283 ? 2.559 10.992 -19.734 1 94.56 283 HIS A C 1
ATOM 2178 O O . HIS A 1 283 ? 3.594 10.734 -20.359 1 94.56 283 HIS A O 1
ATOM 2184 N N . ARG A 1 284 ? 1.327 10.766 -20.203 1 92 284 ARG A N 1
ATOM 2185 C CA . ARG A 1 284 ? 1.023 10.289 -21.547 1 92 284 ARG A CA 1
ATOM 2186 C C . ARG A 1 284 ? 1.409 8.828 -21.719 1 92 284 ARG A C 1
ATOM 2188 O O . ARG A 1 284 ? 0.576 7.996 -22.078 1 92 284 ARG A O 1
ATOM 2195 N N . SER A 1 285 ? 2.643 8.484 -21.312 1 93.31 285 SER A N 1
ATOM 2196 C CA . SER A 1 285 ? 3.146 7.117 -21.422 1 93.31 285 SER A CA 1
ATOM 2197 C C . SER A 1 285 ? 2.805 6.312 -20.172 1 93.31 285 SER A C 1
ATOM 2199 O O . SER A 1 285 ? 3.08 6.75 -19.047 1 93.31 285 SER A O 1
ATOM 2201 N N . LEU A 1 286 ? 2.273 5.109 -20.438 1 95 286 LEU A N 1
ATOM 2202 C CA . LEU A 1 286 ? 1.943 4.23 -19.312 1 95 286 LEU A CA 1
ATOM 2203 C C . LEU A 1 286 ? 3.207 3.764 -18.609 1 95 286 LEU A C 1
ATOM 2205 O O . LEU A 1 286 ? 3.215 3.621 -17.375 1 95 286 LEU A O 1
ATOM 2209 N N . GLY A 1 287 ? 4.211 3.52 -19.344 1 93.06 287 GLY A N 1
ATOM 2210 C CA . GLY A 1 287 ? 5.48 3.111 -18.766 1 93.06 287 GLY A CA 1
ATOM 2211 C C . GLY A 1 287 ? 6.082 4.16 -17.844 1 93.06 287 GLY A C 1
ATOM 2212 O O . GLY A 1 287 ? 6.578 3.836 -16.766 1 93.06 287 GLY A O 1
ATOM 2213 N N . GLN A 1 288 ? 6.016 5.348 -18.297 1 93.31 288 GLN A N 1
ATOM 2214 C CA . GLN A 1 288 ? 6.555 6.441 -17.5 1 93.31 288 GLN A CA 1
ATOM 2215 C C . GLN A 1 288 ? 5.742 6.633 -16.219 1 93.31 288 GLN A C 1
ATOM 2217 O O . GLN A 1 288 ? 6.309 6.883 -15.156 1 93.31 288 GLN A O 1
ATOM 2222 N N . TYR A 1 289 ? 4.504 6.535 -16.391 1 95.69 289 TYR A N 1
ATOM 2223 C CA . TYR A 1 289 ? 3.664 6.664 -15.203 1 95.69 289 TYR A CA 1
ATOM 2224 C C . TYR A 1 289 ? 3.939 5.539 -14.211 1 95.69 289 TYR A C 1
ATOM 2226 O O . TYR A 1 289 ? 4.047 5.773 -13.008 1 95.69 289 TYR A O 1
ATOM 2234 N N . ALA A 1 290 ? 4.016 4.355 -14.703 1 94.5 290 ALA A N 1
ATOM 2235 C CA . ALA A 1 290 ? 4.273 3.203 -13.844 1 94.5 290 ALA A CA 1
ATOM 2236 C C . ALA A 1 290 ? 5.602 3.352 -13.109 1 94.5 290 ALA A C 1
ATOM 2238 O O . ALA A 1 290 ? 5.715 2.982 -11.938 1 94.5 290 ALA A O 1
ATOM 2239 N N . LYS A 1 291 ? 6.566 3.852 -13.766 1 92.75 291 LYS A N 1
ATOM 2240 C CA . LYS A 1 291 ? 7.871 4.082 -13.156 1 92.75 291 LYS A CA 1
ATOM 2241 C C . LYS A 1 291 ? 7.785 5.125 -12.047 1 92.75 291 LYS A C 1
ATOM 2243 O O . LYS A 1 291 ? 8.32 4.922 -10.953 1 92.75 291 LYS A O 1
ATOM 2248 N N . ALA A 1 292 ? 7.105 6.199 -12.336 1 93.81 292 ALA A N 1
ATOM 2249 C CA . ALA A 1 292 ? 6.914 7.25 -11.336 1 93.81 292 ALA A CA 1
ATOM 2250 C C . ALA A 1 292 ? 6.152 6.723 -10.125 1 93.81 292 ALA A C 1
ATOM 2252 O O . ALA A 1 292 ? 6.48 7.051 -8.984 1 93.81 292 ALA A O 1
ATOM 2253 N N . PHE A 1 293 ? 5.168 5.941 -10.398 1 95.19 293 PHE A N 1
ATOM 2254 C CA . PHE A 1 293 ? 4.348 5.344 -9.352 1 95.19 293 PHE A CA 1
ATOM 2255 C C . PHE A 1 293 ? 5.176 4.402 -8.484 1 95.19 293 PHE A C 1
ATOM 2257 O O . PHE A 1 293 ? 5.035 4.391 -7.258 1 95.19 293 PHE A O 1
ATOM 2264 N N . LYS A 1 294 ? 6.027 3.693 -9.055 1 93.5 294 LYS A N 1
ATOM 2265 C CA . LYS A 1 294 ? 6.914 2.781 -8.336 1 93.5 294 LYS A CA 1
ATOM 2266 C C . LYS A 1 294 ? 7.891 3.549 -7.449 1 93.5 294 LYS A C 1
ATOM 2268 O O . LYS A 1 294 ? 8.164 3.141 -6.32 1 93.5 294 LYS A O 1
ATOM 2273 N N . GLU A 1 295 ? 8.391 4.598 -7.93 1 90.62 295 GLU A N 1
ATOM 2274 C CA . GLU A 1 295 ? 9.32 5.426 -7.164 1 90.62 295 GLU A CA 1
ATOM 2275 C C . GLU A 1 295 ? 8.641 5.996 -5.918 1 90.62 295 GLU A C 1
ATOM 2277 O O . GLU A 1 295 ? 9.297 6.199 -4.891 1 90.62 295 GLU A O 1
ATOM 2282 N N . ALA A 1 296 ? 7.355 6.191 -6.016 1 92.06 296 ALA A N 1
ATOM 2283 C CA . ALA A 1 296 ? 6.59 6.746 -4.902 1 92.06 296 ALA A CA 1
ATOM 2284 C C . ALA A 1 296 ? 6.371 5.699 -3.812 1 92.06 296 ALA A C 1
ATOM 2286 O O . ALA A 1 296 ? 6.078 6.043 -2.664 1 92.06 296 ALA A O 1
ATOM 2287 N N . ALA A 1 297 ? 6.539 4.449 -4.086 1 91.31 297 ALA A N 1
ATOM 2288 C CA . ALA A 1 297 ? 6.191 3.348 -3.188 1 91.31 297 ALA A CA 1
ATOM 2289 C C . ALA A 1 297 ? 7.078 3.352 -1.945 1 91.31 297 ALA A C 1
ATOM 2291 O O . ALA A 1 297 ? 6.645 2.945 -0.865 1 91.31 297 ALA A O 1
ATOM 2292 N N . GLY A 1 298 ? 8.266 3.838 -2.062 1 86.12 298 GLY A N 1
ATOM 2293 C CA . GLY A 1 298 ? 9.164 3.881 -0.917 1 86.12 298 GLY A CA 1
ATOM 2294 C C . GLY A 1 298 ? 8.641 4.738 0.22 1 86.12 298 GLY A C 1
ATOM 2295 O O . GLY A 1 298 ? 8.984 4.516 1.382 1 86.12 298 GLY A O 1
ATOM 2296 N N . ALA A 1 299 ? 7.691 5.609 -0.066 1 87.38 299 ALA A N 1
ATOM 2297 C CA . ALA A 1 299 ? 7.246 6.602 0.907 1 87.38 299 ALA A CA 1
ATOM 2298 C C . ALA A 1 299 ? 6.035 6.098 1.688 1 87.38 299 ALA A C 1
ATOM 2300 O O . ALA A 1 299 ? 5.66 6.684 2.707 1 87.38 299 ALA A O 1
ATOM 2301 N N . ILE A 1 300 ? 5.48 4.98 1.332 1 92.44 300 ILE A N 1
ATOM 2302 C CA . ILE A 1 300 ? 4.18 4.625 1.889 1 92.44 300 ILE A CA 1
ATOM 2303 C C . ILE A 1 300 ? 4.355 3.582 2.988 1 92.44 300 ILE A C 1
ATOM 2305 O O . ILE A 1 300 ? 3.406 3.262 3.709 1 92.44 300 ILE A O 1
ATOM 2309 N N . SER A 1 301 ? 5.523 3.049 3.262 1 93.56 301 SER A N 1
ATOM 2310 C CA . SER A 1 301 ? 5.762 1.947 4.191 1 93.56 301 SER A CA 1
ATOM 2311 C C . SER A 1 301 ? 5.277 2.293 5.594 1 93.56 301 SER A C 1
ATOM 2313 O O . SER A 1 301 ? 4.586 1.496 6.23 1 93.56 301 SER A O 1
ATOM 2315 N N . PRO A 1 302 ? 5.512 3.525 6.102 1 90.12 302 PRO A N 1
ATOM 2316 C CA . PRO A 1 302 ? 5.051 3.834 7.457 1 90.12 302 PRO A CA 1
ATOM 2317 C C . PRO A 1 302 ? 3.531 3.822 7.582 1 90.12 302 PRO A C 1
ATOM 2319 O O . PRO A 1 302 ? 2.996 3.396 8.609 1 90.12 302 PRO A O 1
ATOM 2322 N N . ILE A 1 303 ? 2.834 4.289 6.543 1 90.81 303 ILE A N 1
ATOM 2323 C CA . ILE A 1 303 ? 1.376 4.312 6.562 1 90.81 303 ILE A CA 1
ATOM 2324 C C . ILE A 1 303 ? 0.84 2.889 6.695 1 90.81 303 ILE A C 1
ATOM 2326 O O . ILE A 1 303 ? 0.017 2.607 7.57 1 90.81 303 ILE A O 1
ATOM 2330 N N . ILE A 1 304 ? 1.376 1.996 5.93 1 95.44 304 ILE A N 1
ATOM 2331 C CA . ILE A 1 304 ? 0.908 0.616 5.879 1 95.44 304 ILE A CA 1
ATOM 2332 C C . ILE A 1 304 ? 1.21 -0.08 7.203 1 95.44 304 ILE A C 1
ATOM 2334 O O . ILE A 1 304 ? 0.391 -0.853 7.707 1 95.44 304 ILE A O 1
ATOM 2338 N N . LEU A 1 305 ? 2.32 0.239 7.773 1 95.75 305 LEU A N 1
ATOM 2339 C CA . LEU A 1 305 ? 2.803 -0.466 8.953 1 95.75 305 LEU A CA 1
ATOM 2340 C C . LEU A 1 305 ? 2.135 0.071 10.219 1 95.75 305 LEU A C 1
ATOM 2342 O O . LEU A 1 305 ? 1.809 -0.695 11.125 1 95.75 305 LEU A O 1
ATOM 2346 N N . GLN A 1 306 ? 1.846 1.33 10.336 1 93.94 306 GLN A N 1
ATOM 2347 C CA . GLN A 1 306 ? 1.459 1.963 11.594 1 93.94 306 GLN A CA 1
ATOM 2348 C C . GLN A 1 306 ? -0.058 1.979 11.758 1 93.94 306 GLN A C 1
ATOM 2350 O O . GLN A 1 306 ? -0.569 1.817 12.867 1 93.94 306 GLN A O 1
ATOM 2355 N N . PHE A 1 307 ? -0.819 2.188 10.688 1 93.81 307 PHE A N 1
ATOM 2356 C CA . PHE A 1 307 ? -2.25 2.445 10.789 1 93.81 307 PHE A CA 1
ATOM 2357 C C . PHE A 1 307 ? -2.965 1.288 11.469 1 93.81 307 PHE A C 1
ATOM 2359 O O . PHE A 1 307 ? -3.863 1.502 12.289 1 93.81 307 PHE A O 1
ATOM 2366 N N . PRO A 1 308 ? -2.594 0.032 11.203 1 96.31 308 PRO A N 1
ATOM 2367 C CA . PRO A 1 308 ? -3.244 -1.065 11.922 1 96.31 308 PRO A CA 1
ATOM 2368 C C . PRO A 1 308 ? -3.039 -0.985 13.438 1 96.31 308 PRO A C 1
ATOM 2370 O O . PRO A 1 308 ? -3.932 -1.354 14.203 1 96.31 308 PRO A O 1
ATOM 2373 N N . PHE A 1 309 ? -1.895 -0.562 13.891 1 96.19 309 PHE A N 1
ATOM 2374 C CA . PHE A 1 309 ? -1.646 -0.41 15.32 1 96.19 309 PHE A CA 1
ATOM 2375 C C . PHE A 1 309 ? -2.572 0.64 15.922 1 96.19 309 PHE A C 1
ATOM 2377 O O . PHE A 1 309 ? -3.104 0.45 17.016 1 96.19 309 PHE A O 1
ATOM 2384 N N . TYR A 1 310 ? -2.791 1.737 15.18 1 92.69 310 TYR A N 1
ATOM 2385 C CA . TYR A 1 310 ? -3.719 2.76 15.656 1 92.69 310 TYR A CA 1
ATOM 2386 C C . TYR A 1 310 ? -5.129 2.201 15.781 1 92.69 310 TYR A C 1
ATOM 2388 O O . TYR A 1 310 ? -5.84 2.502 16.734 1 92.69 310 TYR A O 1
ATOM 2396 N N . ALA A 1 311 ? -5.516 1.377 14.812 1 94.31 311 ALA A N 1
ATOM 2397 C CA . ALA A 1 311 ? -6.82 0.723 14.867 1 94.31 311 ALA A CA 1
ATOM 2398 C C . ALA A 1 311 ? -6.93 -0.182 16.094 1 94.31 311 ALA A C 1
ATOM 2400 O O . ALA A 1 311 ? -7.957 -0.197 16.766 1 94.31 311 ALA A O 1
ATOM 2401 N N . GLY A 1 312 ? -5.867 -0.915 16.375 1 95.38 312 GLY A N 1
ATOM 2402 C CA . GLY A 1 312 ? -5.84 -1.773 17.547 1 95.38 312 GLY A CA 1
ATOM 2403 C C . GLY A 1 312 ? -5.961 -1.006 18.859 1 95.38 312 GLY A C 1
ATOM 2404 O O . GLY A 1 312 ? -6.656 -1.442 19.766 1 95.38 312 GLY A O 1
ATOM 2405 N N . ILE A 1 313 ? -5.297 0.09 18.922 1 93.94 313 ILE A N 1
ATOM 2406 C CA . ILE A 1 313 ? -5.336 0.935 20.109 1 93.94 313 ILE A CA 1
ATOM 2407 C C . ILE A 1 313 ? -6.773 1.361 20.391 1 93.94 313 ILE A C 1
ATOM 2409 O O . ILE A 1 313 ? -7.266 1.207 21.516 1 93.94 313 ILE A O 1
ATOM 2413 N N . ILE A 1 314 ? -7.453 1.806 19.422 1 90.5 314 ILE A N 1
ATOM 2414 C CA . ILE A 1 314 ? -8.812 2.311 19.594 1 90.5 314 ILE A CA 1
ATOM 2415 C C . I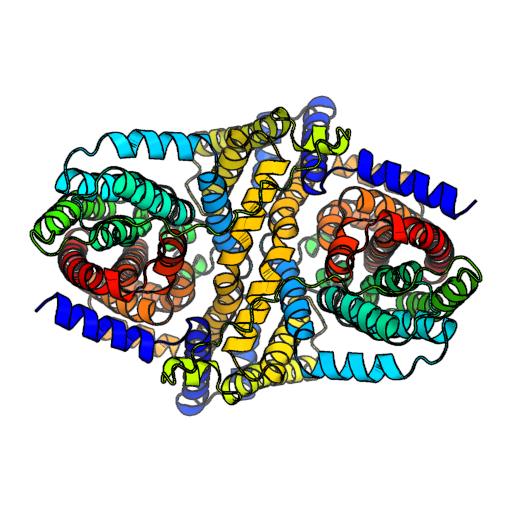LE A 1 314 ? -9.75 1.16 19.953 1 90.5 314 ILE A C 1
ATOM 2417 O O . ILE A 1 314 ? -10.664 1.328 20.766 1 90.5 314 ILE A O 1
ATOM 2421 N N . ALA A 1 315 ? -9.516 0.014 19.375 1 92.31 315 ALA A N 1
ATOM 2422 C CA . ALA A 1 315 ? -10.32 -1.156 19.703 1 92.31 315 ALA A CA 1
ATOM 2423 C C . ALA A 1 315 ? -10.188 -1.515 21.172 1 92.31 315 ALA A C 1
ATOM 2425 O O . ALA A 1 315 ? -11.188 -1.802 21.844 1 92.31 315 ALA A O 1
ATOM 2426 N N . VAL A 1 316 ? -8.977 -1.417 21.688 1 93.12 316 VAL A N 1
ATOM 2427 C CA . VAL A 1 316 ? -8.727 -1.732 23.078 1 93.12 316 VAL A CA 1
ATOM 2428 C C . VAL A 1 316 ? -9.367 -0.669 23.969 1 93.12 316 VAL A C 1
ATOM 2430 O O . VAL A 1 316 ? -10.023 -0.993 24.969 1 93.12 316 VAL A O 1
ATOM 2433 N N . LEU A 1 317 ? -9.219 0.548 23.625 1 89.94 317 LEU A N 1
ATOM 2434 C CA . LEU A 1 317 ? -9.805 1.63 24.406 1 89.94 317 LEU A CA 1
ATOM 2435 C C . LEU A 1 317 ? -11.328 1.507 24.453 1 89.94 317 LEU A C 1
ATOM 2437 O O . LEU A 1 317 ? -11.938 1.715 25.5 1 89.94 317 LEU A O 1
ATOM 2441 N N . GLY A 1 318 ? -11.914 1.192 23.375 1 87.38 318 GLY A N 1
ATOM 2442 C CA . GLY A 1 318 ? -13.352 1.015 23.297 1 87.38 318 GLY A CA 1
ATOM 2443 C C . GLY A 1 318 ? -13.852 -0.152 24.125 1 87.38 318 GLY A C 1
ATOM 2444 O O . GLY A 1 318 ? -14.836 -0.021 24.875 1 87.38 318 GLY A O 1
ATOM 2445 N N . SER A 1 319 ? -13.133 -1.221 24.047 1 86.81 319 SER A N 1
ATOM 2446 C CA . SER A 1 319 ? -13.57 -2.441 24.719 1 86.81 319 SER A CA 1
ATOM 2447 C C . SER A 1 319 ? -13.305 -2.375 26.219 1 86.81 319 SER A C 1
ATOM 2449 O O . SER A 1 319 ? -13.969 -3.057 27 1 86.81 319 SER A O 1
ATOM 2451 N N . SER A 1 320 ? -12.375 -1.543 26.656 1 86.38 320 SER A N 1
ATOM 2452 C CA . SER A 1 320 ? -11.992 -1.479 28.062 1 86.38 320 SER A CA 1
ATOM 2453 C C . SER A 1 320 ? -12.836 -0.463 28.812 1 86.38 320 SER A C 1
ATOM 2455 O O . SER A 1 320 ? -12.766 -0.385 30.047 1 86.38 320 SER A O 1
ATOM 2457 N N . GLY A 1 321 ? -13.586 0.267 28.125 1 83.88 321 GLY A N 1
ATOM 2458 C CA . GLY A 1 321 ? -14.336 1.322 28.781 1 83.88 321 GLY A CA 1
ATOM 2459 C C . GLY A 1 321 ? -13.523 2.58 29.016 1 83.88 321 GLY A C 1
ATOM 2460 O O . GLY A 1 321 ? -14.07 3.621 29.375 1 83.88 321 GLY A O 1
ATOM 2461 N N . ILE A 1 322 ? -12.297 2.492 28.75 1 87.06 322 ILE A N 1
ATOM 2462 C CA . ILE A 1 322 ? -11.414 3.641 28.938 1 87.06 322 ILE A CA 1
ATOM 2463 C C . ILE A 1 322 ? -11.805 4.754 27.969 1 87.06 322 ILE A C 1
ATOM 2465 O O . ILE A 1 322 ? -11.727 5.938 28.312 1 87.06 322 ILE A O 1
ATOM 2469 N N . ALA A 1 323 ? -12.18 4.395 26.812 1 88.38 323 ALA A N 1
ATOM 2470 C CA . ALA A 1 323 ? -12.617 5.383 25.828 1 88.38 323 ALA A CA 1
ATOM 2471 C C . ALA A 1 323 ? -13.703 6.289 26.391 1 88.38 323 ALA A C 1
ATOM 2473 O O . ALA A 1 323 ? -13.641 7.512 26.25 1 88.38 323 ALA A O 1
ATOM 2474 N N . GLU A 1 324 ? -14.656 5.676 27.062 1 88.12 324 GLU A N 1
ATOM 2475 C CA . GLU A 1 324 ? -15.75 6.441 27.672 1 88.12 324 GLU A CA 1
ATOM 2476 C C . GLU A 1 324 ? -15.227 7.398 28.734 1 88.12 324 GLU A C 1
ATOM 2478 O O . GLU A 1 324 ? -15.695 8.531 28.844 1 88.12 324 GLU A O 1
ATOM 2483 N N . SER A 1 325 ? -14.273 6.891 29.438 1 88.12 325 SER A N 1
ATOM 2484 C CA . SER A 1 325 ? -13.68 7.73 30.469 1 88.12 325 SER A CA 1
ATOM 2485 C C . SER A 1 325 ? -12.953 8.93 29.859 1 88.12 325 SER A C 1
ATOM 2487 O O . SER A 1 325 ? -13.039 10.039 30.391 1 88.12 325 SER A O 1
ATOM 2489 N N . ILE A 1 326 ? -12.266 8.695 28.859 1 88.81 326 ILE A N 1
ATOM 2490 C CA . ILE A 1 326 ? -11.547 9.766 28.172 1 88.81 326 ILE A CA 1
ATOM 2491 C C . ILE A 1 326 ? -12.539 10.766 27.594 1 88.81 326 ILE A C 1
ATOM 2493 O O . ILE A 1 326 ? -12.375 11.977 27.75 1 88.81 326 ILE A O 1
ATOM 2497 N N . ILE A 1 327 ? -13.547 10.312 27 1 87.38 327 ILE A N 1
ATOM 2498 C CA . ILE A 1 327 ? -14.586 11.141 26.391 1 87.38 327 ILE A CA 1
ATOM 2499 C C . ILE A 1 327 ? -15.227 12.031 27.453 1 87.38 327 ILE A C 1
ATOM 2501 O O . ILE A 1 327 ? -15.312 13.25 27.281 1 87.38 327 ILE A O 1
ATOM 2505 N N . ASN A 1 328 ? -15.578 11.414 28.516 1 88.75 328 ASN A N 1
ATOM 2506 C CA . ASN A 1 328 ? -16.203 12.156 29.609 1 88.75 328 ASN A CA 1
ATOM 2507 C C . ASN A 1 328 ? -15.227 13.148 30.234 1 88.75 328 ASN A C 1
ATOM 2509 O O . ASN A 1 328 ? -15.625 14.242 30.641 1 88.75 328 ASN A O 1
ATOM 2513 N N . GLY A 1 329 ? -14.023 12.703 30.344 1 90.88 329 GLY A N 1
ATOM 2514 C CA . GLY A 1 329 ? -13 13.602 30.844 1 90.88 329 GLY A CA 1
ATOM 2515 C C . GLY A 1 329 ? -12.828 14.844 30 1 90.88 329 GLY A C 1
ATOM 2516 O O . GLY A 1 329 ? -12.719 15.953 30.516 1 90.88 329 GLY A O 1
ATOM 2517 N N . MET A 1 330 ? -12.812 14.711 28.781 1 89.81 330 MET A N 1
ATOM 2518 C CA . MET A 1 330 ? -12.688 15.836 27.875 1 89.81 330 MET A CA 1
ATOM 2519 C C . MET A 1 330 ? -13.898 16.766 27.969 1 89.81 330 MET A C 1
ATOM 2521 O O . MET A 1 330 ? -13.758 17.984 27.984 1 89.81 330 MET A O 1
ATOM 2525 N N . ALA A 1 331 ? -15.047 16.156 28.094 1 87.81 331 ALA A N 1
ATOM 2526 C CA . ALA A 1 331 ? -16.281 16.922 28.156 1 87.81 331 ALA A CA 1
ATOM 2527 C C . ALA A 1 331 ? -16.375 17.703 29.469 1 87.81 331 ALA A C 1
ATOM 2529 O O . ALA A 1 331 ? -17.078 18.703 29.56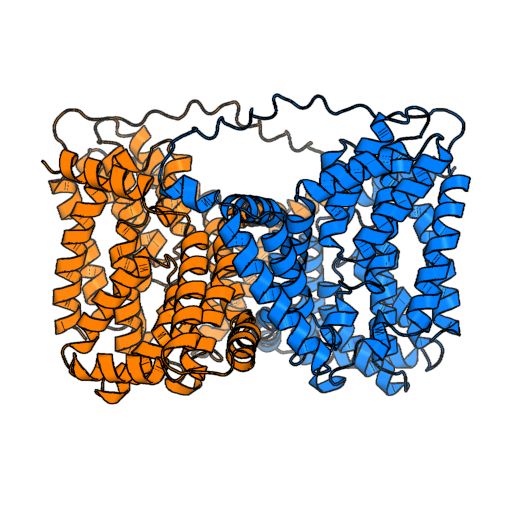2 1 87.81 331 ALA A O 1
ATOM 2530 N N . SER A 1 332 ? -15.586 17.219 30.375 1 90.62 332 SER A N 1
ATOM 2531 C CA . SER A 1 332 ? -15.633 17.875 31.688 1 90.62 332 SER A CA 1
ATOM 2532 C C . SER A 1 332 ? -14.664 19.062 31.734 1 90.62 332 SER A C 1
ATOM 2534 O O . SER A 1 332 ? -14.812 19.953 32.562 1 90.62 332 SER A O 1
ATOM 2536 N N . ILE A 1 333 ? -13.711 19.062 30.891 1 89.56 333 ILE A N 1
ATOM 2537 C CA . ILE A 1 333 ? -12.656 20.062 30.938 1 89.56 333 ILE A CA 1
ATOM 2538 C C . ILE A 1 333 ? -13 21.219 29.984 1 89.56 333 ILE A C 1
ATOM 2540 O O . ILE A 1 333 ? -12.578 22.359 30.203 1 89.56 333 ILE A O 1
ATOM 2544 N N . ALA A 1 334 ? -13.781 20.922 28.984 1 90.62 334 ALA A N 1
ATOM 2545 C CA . ALA A 1 334 ? -14.094 21.906 27.969 1 90.62 334 ALA A CA 1
ATOM 2546 C C . ALA A 1 334 ? -15.594 22.203 27.922 1 90.62 334 ALA A C 1
ATOM 2548 O O . ALA A 1 334 ? -16.359 21.625 28.688 1 90.62 334 ALA A O 1
ATOM 2549 N N . ASN A 1 335 ? -15.961 23.25 27.234 1 92.5 335 ASN A N 1
ATOM 2550 C CA . ASN A 1 335 ? -17.359 23.578 26.953 1 92.5 335 ASN A CA 1
ATOM 2551 C C . ASN A 1 335 ? -17.594 23.797 25.469 1 92.5 335 ASN A C 1
ATOM 2553 O O . ASN A 1 335 ? -16.688 23.562 24.656 1 92.5 335 ASN A O 1
ATOM 2557 N N . GLU A 1 336 ? -18.719 24.078 25.109 1 92.12 336 GLU A N 1
ATOM 2558 C CA . GLU A 1 336 ? -19.109 24.188 23.703 1 92.12 336 GLU A CA 1
ATOM 2559 C C . GLU A 1 336 ? -18.219 25.203 22.969 1 92.12 336 GLU A C 1
ATOM 2561 O O . GLU A 1 336 ? -17.844 24.984 21.812 1 92.12 336 GLU A O 1
ATOM 2566 N N . GLN A 1 337 ? -17.828 26.203 23.625 1 90.88 337 GLN A N 1
ATOM 2567 C CA . GLN A 1 337 ? -17.094 27.297 23 1 90.88 337 GLN A CA 1
ATOM 2568 C C . GLN A 1 337 ? -15.602 27 22.953 1 90.88 337 GLN A C 1
ATOM 2570 O O . GLN A 1 337 ? -14.898 27.453 22.031 1 90.88 337 GLN A O 1
ATOM 2575 N N . THR A 1 338 ? -15.117 26.219 23.891 1 94.5 338 THR A N 1
ATOM 2576 C CA . THR A 1 338 ? -13.672 26.062 24.031 1 94.5 338 THR A CA 1
ATOM 2577 C C . THR A 1 338 ? -13.227 24.703 23.5 1 94.5 338 THR A C 1
ATOM 2579 O O . THR A 1 338 ? -12.031 24.453 23.312 1 94.5 338 THR A O 1
ATOM 2582 N N . PHE A 1 339 ? -14.148 23.859 23.203 1 95.94 339 PHE A N 1
ATOM 2583 C CA . PHE A 1 339 ? -13.82 22.484 22.844 1 95.94 339 PHE A CA 1
ATOM 2584 C C . PHE A 1 339 ? -13.008 22.438 21.562 1 95.94 339 PHE A C 1
ATOM 2586 O O . PHE A 1 339 ? -12.125 21.594 21.406 1 95.94 339 PHE A O 1
ATOM 2593 N N . SER A 1 340 ? -13.344 23.312 20.625 1 95.31 340 SER A N 1
ATOM 2594 C CA . SER A 1 340 ? -12.602 23.328 19.359 1 95.31 340 SER A CA 1
ATOM 2595 C C . SER A 1 340 ? -11.125 23.625 19.609 1 95.31 340 SER A C 1
ATOM 2597 O O . SER A 1 340 ? -10.25 22.984 19.016 1 95.31 340 SER A O 1
ATOM 2599 N N . VAL A 1 341 ? -10.852 24.547 20.453 1 96.5 341 VAL A N 1
ATOM 2600 C CA . VAL A 1 341 ? -9.477 24.922 20.781 1 96.5 341 VAL A CA 1
ATOM 2601 C C . VAL A 1 341 ? -8.805 23.781 21.547 1 96.5 341 VAL A C 1
ATOM 2603 O O . VAL A 1 341 ? -7.637 23.469 21.312 1 96.5 341 VAL A O 1
ATOM 2606 N N . PHE A 1 342 ? -9.547 23.25 22.422 1 96.06 342 PHE A N 1
ATOM 2607 C CA . PHE A 1 342 ? -9.055 22.094 23.156 1 96.06 342 PHE A CA 1
ATOM 2608 C C . PHE A 1 342 ? -8.688 20.969 22.219 1 96.06 342 PHE A C 1
ATOM 2610 O O . PHE A 1 342 ? -7.609 20.375 22.344 1 96.06 342 PHE A O 1
ATOM 2617 N N . SER A 1 343 ? -9.578 20.641 21.281 1 96.19 343 SER A N 1
ATOM 2618 C CA . SER A 1 343 ? -9.344 19.594 20.297 1 96.19 343 SER A CA 1
ATOM 2619 C C . SER A 1 343 ? -8.133 19.922 19.422 1 96.19 343 SER A C 1
ATOM 2621 O O . SER A 1 343 ? -7.348 19.031 19.094 1 96.19 343 SER A O 1
ATOM 2623 N N . TYR A 1 344 ? -7.988 21.141 19.062 1 97.25 344 TYR A N 1
ATOM 2624 C CA . TYR A 1 344 ? -6.859 21.625 18.281 1 97.25 344 TYR A CA 1
ATOM 2625 C C . TYR A 1 344 ? -5.543 21.391 19.016 1 97.25 344 TYR A C 1
ATOM 2627 O O . TYR A 1 344 ? -4.609 20.812 18.453 1 97.25 344 TYR A O 1
ATOM 2635 N N . TRP A 1 345 ? -5.48 21.766 20.281 1 96.62 345 TRP A N 1
ATOM 2636 C CA . TRP A 1 345 ? -4.254 21.625 21.062 1 96.62 345 TRP A CA 1
ATOM 2637 C C . TRP A 1 345 ? -3.926 20.172 21.312 1 96.62 345 TRP A C 1
ATOM 2639 O O . TRP A 1 345 ? -2.764 19.766 21.219 1 96.62 345 TRP A O 1
ATOM 2649 N N . THR A 1 346 ? -4.934 19.406 21.625 1 95.12 346 THR A N 1
ATOM 2650 C CA . THR A 1 346 ? -4.707 17.984 21.844 1 95.12 346 THR A CA 1
ATOM 2651 C C . THR A 1 346 ? -4.254 17.297 20.562 1 95.12 346 THR A C 1
ATOM 2653 O O . THR A 1 346 ? -3.406 16.406 20.594 1 95.12 346 THR A O 1
ATOM 2656 N N . ALA A 1 347 ? -4.793 17.75 19.469 1 95.94 347 ALA A N 1
ATOM 2657 C CA . ALA A 1 347 ? -4.387 17.203 18.172 1 95.94 347 ALA A CA 1
ATOM 2658 C C . ALA A 1 347 ? -2.926 17.531 17.875 1 95.94 347 ALA A C 1
ATOM 2660 O O . ALA A 1 347 ? -2.193 16.703 17.344 1 95.94 347 ALA A O 1
ATOM 2661 N N . GLY A 1 348 ? -2.551 18.75 18.172 1 95.19 348 GLY A N 1
ATOM 2662 C CA . GLY A 1 348 ? -1.15 19.109 18.016 1 95.19 348 GLY A CA 1
ATOM 2663 C C . GLY A 1 348 ? -0.217 18.219 18.828 1 95.19 348 GLY A C 1
ATOM 2664 O O . GLY A 1 348 ? 0.854 17.844 18.344 1 95.19 348 GLY A O 1
ATOM 2665 N N . LEU A 1 349 ? -0.632 17.859 19.969 1 90.69 349 LEU A N 1
ATOM 2666 C CA . LEU A 1 349 ? 0.168 17 20.844 1 90.69 349 LEU A CA 1
ATOM 2667 C C . LEU A 1 349 ? 0.224 15.578 20.312 1 90.69 349 LEU A C 1
ATOM 2669 O O . LEU A 1 349 ? 1.292 14.961 20.281 1 90.69 349 LEU A O 1
ATOM 2673 N N . VAL A 1 350 ? -0.878 15.102 19.875 1 90.38 350 VAL A N 1
ATOM 2674 C CA . VAL A 1 350 ? -0.965 13.734 19.375 1 90.38 350 VAL A CA 1
ATOM 2675 C C . VAL A 1 350 ? -0.14 13.602 18.109 1 90.38 350 VAL A C 1
ATOM 2677 O O . VAL A 1 350 ? 0.464 12.547 17.859 1 90.38 350 VAL A O 1
ATOM 2680 N N . ASN A 1 351 ? -0.049 14.633 17.328 1 91.19 351 ASN A N 1
ATOM 2681 C CA . ASN A 1 351 ? 0.714 14.609 16.078 1 91.19 351 ASN A CA 1
ATOM 2682 C C . ASN A 1 351 ? 2.203 14.398 16.344 1 91.19 351 ASN A C 1
ATOM 2684 O O . ASN A 1 351 ? 2.904 13.82 15.508 1 91.19 351 ASN A O 1
ATOM 2688 N N . ILE A 1 352 ? 2.627 14.82 17.422 1 82.81 352 ILE A N 1
ATOM 2689 C CA . ILE A 1 352 ? 4.027 14.617 17.781 1 82.81 352 ILE A CA 1
ATOM 2690 C C . ILE A 1 352 ? 4.301 13.125 17.969 1 82.81 352 ILE A C 1
ATOM 2692 O O . ILE A 1 352 ? 5.383 12.641 17.641 1 82.81 352 ILE A O 1
ATOM 2696 N N . LEU A 1 353 ? 3.281 12.398 18.344 1 80.75 353 LEU A N 1
ATOM 2697 C CA . LEU A 1 353 ? 3.404 10.977 18.625 1 80.75 353 LEU A CA 1
ATOM 2698 C C . LEU A 1 353 ? 3.016 10.141 17.406 1 80.75 353 LEU A C 1
ATOM 2700 O O . LEU A 1 353 ? 3.652 9.133 17.109 1 80.75 353 LEU A O 1
ATOM 2704 N N . ALA A 1 354 ? 1.982 10.57 16.734 1 81.19 354 ALA A N 1
ATOM 2705 C CA . ALA A 1 354 ? 1.462 9.906 15.531 1 81.19 354 ALA A CA 1
ATOM 2706 C C . ALA A 1 354 ? 1.382 10.875 14.359 1 81.19 354 ALA A C 1
ATOM 2708 O O . ALA A 1 354 ? 0.293 11.312 13.977 1 81.19 354 ALA A O 1
ATOM 2709 N N . PRO A 1 355 ? 2.527 11.016 13.711 1 80.5 355 PRO A N 1
ATOM 2710 C CA . PRO A 1 355 ? 2.594 12.062 12.688 1 80.5 355 PRO A CA 1
ATOM 2711 C C . PRO A 1 355 ? 1.925 11.648 11.383 1 80.5 355 PRO A C 1
ATOM 2713 O O . PRO A 1 355 ? 2.611 11.32 10.406 1 80.5 355 PRO A O 1
ATOM 2716 N N . SER A 1 356 ? 0.663 11.539 11.32 1 84.5 356 SER A N 1
ATOM 2717 C CA . SER A 1 356 ? -0.172 11.242 10.164 1 84.5 356 SER A CA 1
ATOM 2718 C C . SER A 1 356 ? -1.608 11.703 10.383 1 84.5 356 SER A C 1
ATOM 2720 O O . SER A 1 356 ? -2.287 11.227 11.297 1 84.5 356 SER A O 1
ATOM 2722 N N . GLY A 1 357 ? -1.926 12.633 9.523 1 88.25 357 GLY A N 1
ATOM 2723 C CA . GLY A 1 357 ? -3.291 13.117 9.641 1 88.25 357 GLY A CA 1
ATOM 2724 C C . GLY A 1 357 ? -4.32 12.008 9.68 1 88.25 357 GLY A C 1
ATOM 2725 O O . GLY A 1 357 ? -5.199 11.992 10.547 1 88.25 357 GLY A O 1
ATOM 2726 N N . GLY A 1 358 ? -4.16 11.102 8.836 1 88.81 358 GLY A N 1
ATOM 2727 C CA . GLY A 1 358 ? -5.066 9.961 8.82 1 88.81 358 GLY A CA 1
ATOM 2728 C C . GLY A 1 358 ? -4.953 9.094 10.062 1 88.81 358 GLY A C 1
ATOM 2729 O O . GLY A 1 358 ? -5.961 8.781 10.695 1 88.81 358 GLY A O 1
ATOM 2730 N N . GLY A 1 359 ? -3.752 8.734 10.383 1 88.75 359 GLY A N 1
ATOM 2731 C CA . GLY A 1 359 ? -3.531 7.93 11.57 1 88.75 359 GLY A CA 1
ATOM 2732 C C . GLY A 1 359 ? -4.027 8.594 12.844 1 88.75 359 GLY A C 1
ATOM 2733 O O . GLY A 1 359 ? -4.629 7.934 13.695 1 88.75 359 GLY A O 1
ATOM 2734 N N . GLN A 1 360 ? -3.764 9.812 12.875 1 91.56 360 GLN A N 1
ATOM 2735 C CA . GLN A 1 360 ? -4.23 10.57 14.031 1 91.56 360 GLN A CA 1
ATOM 2736 C C . GLN A 1 360 ? -5.754 10.578 14.109 1 91.56 360 GLN A C 1
ATOM 2738 O O . GLN A 1 360 ? -6.324 10.508 15.195 1 91.56 360 GLN A O 1
ATOM 2743 N N . TRP A 1 361 ? -6.387 10.68 13.016 1 93.94 361 TRP A N 1
ATOM 2744 C CA . TRP A 1 361 ? -7.848 10.688 12.984 1 93.94 361 TRP A CA 1
ATOM 2745 C C . TRP A 1 361 ? -8.406 9.352 13.453 1 93.94 361 TRP A C 1
ATOM 2747 O O . TRP A 1 361 ? -9.43 9.305 14.148 1 93.94 361 TRP A O 1
ATOM 2757 N N . VAL A 1 362 ? -7.754 8.336 13.148 1 91.06 362 VAL A N 1
ATOM 2758 C CA . VAL A 1 362 ? -8.141 7.012 13.617 1 91.06 362 VAL A CA 1
ATOM 2759 C C . VAL A 1 362 ? -8.062 6.961 15.141 1 91.06 362 VAL A C 1
ATOM 2761 O O . VAL A 1 362 ? -8.922 6.363 15.797 1 91.06 362 VAL A O 1
ATOM 2764 N N . LEU A 1 363 ? -7.137 7.664 15.703 1 90.56 363 LEU A N 1
ATOM 2765 C CA . LEU A 1 363 ? -6.895 7.637 17.141 1 90.56 363 LEU A CA 1
ATOM 2766 C C . LEU A 1 363 ? -7.824 8.602 17.875 1 90.56 363 LEU A C 1
ATOM 2768 O O . LEU A 1 363 ? -8.344 8.289 18.938 1 90.56 363 LEU A O 1
ATOM 2772 N N . GLN A 1 364 ? -8.031 9.711 17.266 1 93.69 364 GLN A N 1
ATOM 2773 C CA . GLN A 1 364 ? -8.672 10.805 17.984 1 93.69 364 GLN A CA 1
ATOM 2774 C C . GLN A 1 364 ? -10.141 10.93 17.625 1 93.69 364 GLN A C 1
ATOM 2776 O O . GLN A 1 364 ? -10.969 11.305 18.453 1 93.69 364 GLN A O 1
ATOM 2781 N N . GLY A 1 365 ? -10.453 10.656 16.422 1 95.38 365 GLY A N 1
ATOM 2782 C CA . GLY A 1 365 ? -11.812 10.836 15.938 1 95.38 365 GLY A CA 1
ATOM 2783 C C . GLY A 1 365 ? -12.852 10.133 16.797 1 95.38 365 GLY A C 1
ATOM 2784 O O . GLY A 1 365 ? -13.781 10.766 17.297 1 95.38 365 GLY A O 1
ATOM 2785 N N . PRO A 1 366 ? -12.617 8.906 17.047 1 95 366 PRO A N 1
ATOM 2786 C CA . PRO A 1 366 ? -13.602 8.133 17.812 1 95 366 PRO A CA 1
ATOM 2787 C C . PRO A 1 366 ? -13.75 8.625 19.25 1 95 366 PRO A C 1
ATOM 2789 O O . PRO A 1 366 ? -14.734 8.297 19.922 1 95 366 PRO A O 1
ATOM 2792 N N . LEU A 1 367 ? -12.82 9.391 19.734 1 94.94 367 LEU A N 1
ATOM 2793 C CA . LEU A 1 367 ? -12.867 9.906 21.094 1 94.94 367 LEU A CA 1
ATOM 2794 C C . LEU A 1 367 ? -13.367 11.352 21.109 1 94.94 367 LEU A C 1
ATOM 2796 O O . LEU A 1 367 ? -14.266 11.688 21.891 1 94.94 367 LEU A O 1
ATOM 2800 N N . GLN A 1 368 ? -12.914 12.133 20.219 1 95.88 368 GLN A N 1
ATOM 2801 C CA . GLN A 1 368 ? -13.172 13.57 20.25 1 95.88 368 GLN A CA 1
ATOM 2802 C C . GLN A 1 368 ? -14.555 13.891 19.688 1 95.88 368 GLN A C 1
ATOM 2804 O O . GLN A 1 368 ? -15.219 14.828 20.156 1 95.88 368 GLN A O 1
ATOM 2809 N N . VAL A 1 369 ? -14.992 13.133 18.703 1 97 369 VAL A N 1
ATOM 2810 C CA . VAL A 1 369 ? -16.266 13.438 18.062 1 97 369 VAL A CA 1
ATOM 2811 C C . VAL A 1 369 ? -17.406 13.219 19.047 1 97 369 VAL A C 1
ATOM 2813 O O . VAL A 1 369 ? -18.219 14.125 19.266 1 97 369 VAL A O 1
ATOM 2816 N N . PRO A 1 370 ? -17.469 12.078 19.688 1 96.19 370 PRO A N 1
ATOM 2817 C CA . PRO A 1 370 ? -18.531 11.922 20.688 1 96.19 370 PRO A CA 1
ATOM 2818 C C . PRO A 1 370 ? -18.406 12.906 21.844 1 96.19 370 PRO A C 1
ATOM 2820 O O . PRO A 1 370 ? -19.422 13.398 22.344 1 96.19 370 PRO A O 1
ATOM 2823 N N . ALA A 1 371 ? -17.25 13.211 22.266 1 96.31 371 ALA A N 1
ATOM 2824 C CA . ALA A 1 371 ? -17.062 14.188 23.344 1 96.31 371 ALA A CA 1
ATOM 2825 C C . ALA A 1 371 ? -17.594 15.562 22.938 1 96.31 371 ALA A C 1
ATOM 2827 O O . ALA A 1 371 ? -18.266 16.219 23.719 1 96.31 371 ALA A O 1
ATOM 2828 N N . GLY A 1 372 ? -17.266 15.977 21.75 1 97.06 372 GLY A N 1
ATOM 2829 C CA . GLY A 1 372 ? -17.781 17.234 21.234 1 97.06 372 GLY A CA 1
ATOM 2830 C C . GLY A 1 372 ? -19.297 17.266 21.109 1 97.06 372 GLY A C 1
ATOM 2831 O O . GLY A 1 372 ? -19.938 18.25 21.469 1 97.06 372 GLY A O 1
ATOM 2832 N N . MET A 1 373 ? -19.797 16.203 20.641 1 96.19 373 MET A N 1
ATOM 2833 C CA . MET A 1 373 ? -21.25 16.109 20.469 1 96.19 373 MET A CA 1
ATOM 2834 C C . MET A 1 373 ? -21.969 16.203 21.812 1 96.19 373 MET A C 1
ATOM 2836 O O . MET A 1 373 ? -23.047 16.797 21.891 1 96.19 373 MET A O 1
ATOM 2840 N N . GLN A 1 374 ? -21.406 15.672 22.812 1 95.19 374 GLN A N 1
ATOM 2841 C CA . GLN A 1 374 ? -21.969 15.781 24.156 1 95.19 374 GLN A CA 1
ATOM 2842 C C . GLN A 1 374 ? -22.062 17.234 24.609 1 95.19 374 GLN A C 1
ATOM 2844 O O . GLN A 1 374 ? -22.953 17.594 25.375 1 95.19 374 GLN A O 1
ATOM 2849 N N . LEU A 1 375 ? -21.188 18 24.125 1 96.25 375 LEU A N 1
ATOM 2850 C CA . LEU A 1 375 ? -21.109 19.406 24.516 1 96.25 375 LEU A CA 1
ATOM 2851 C C . LEU A 1 375 ? -21.906 20.281 23.547 1 96.25 375 LEU A C 1
ATOM 2853 O O . LEU A 1 375 ? -21.953 21.5 23.703 1 96.25 375 LEU A O 1
ATOM 2857 N N . GLY A 1 376 ? -22.391 19.609 22.438 1 95.75 376 GLY A N 1
ATOM 2858 C CA . GLY A 1 376 ? -23.172 20.344 21.453 1 95.75 376 GLY A CA 1
ATOM 2859 C C . GLY A 1 376 ? -22.328 20.891 20.328 1 95.75 376 GLY A C 1
ATOM 2860 O O . GLY A 1 376 ? -22.797 21.75 19.562 1 95.75 376 GLY A O 1
ATOM 2861 N N . VAL A 1 377 ? -21.141 20.484 20.203 1 96.56 377 VAL A N 1
ATOM 2862 C CA . VAL A 1 377 ? -20.266 20.969 19.141 1 96.56 377 VAL A CA 1
ATOM 2863 C C . VAL A 1 377 ? -20.531 20.172 17.859 1 96.56 377 VAL A C 1
ATOM 2865 O O . VAL A 1 377 ? -20.641 18.938 17.906 1 96.56 377 VAL A O 1
ATOM 2868 N N . ASP A 1 378 ? -20.672 20.891 16.781 1 97 378 ASP A N 1
ATOM 2869 C CA . ASP A 1 378 ? -20.844 20.266 15.477 1 97 378 ASP A CA 1
ATOM 2870 C C . ASP A 1 378 ? -19.656 19.344 15.148 1 97 378 ASP A C 1
ATOM 2872 O O . ASP A 1 378 ? -18.5 19.766 15.234 1 97 378 ASP A O 1
ATOM 2876 N N . PRO A 1 379 ? -19.922 18.094 14.727 1 97.69 379 PRO A N 1
ATOM 2877 C CA . PRO A 1 379 ? -18.828 17.156 14.414 1 97.69 379 PRO A CA 1
ATOM 2878 C C . PRO A 1 379 ? -17.891 17.688 13.336 1 97.69 379 PRO A C 1
ATOM 2880 O O . PRO A 1 379 ? -16.703 17.375 13.344 1 97.69 379 PRO A O 1
ATOM 2883 N N . ALA A 1 380 ? -18.391 18.438 12.398 1 97.94 380 ALA A N 1
ATOM 2884 C CA . ALA A 1 380 ? -17.547 19.047 11.367 1 97.94 380 ALA A CA 1
ATOM 2885 C C . ALA A 1 380 ? -16.484 19.953 11.977 1 97.94 380 ALA A C 1
ATOM 2887 O O . ALA A 1 380 ? -15.336 19.969 11.516 1 97.94 380 ALA A O 1
ATOM 2888 N N . VAL A 1 381 ? -16.922 20.672 12.977 1 97.12 381 VAL A N 1
ATOM 2889 C CA . VAL A 1 381 ? -16.016 21.594 13.664 1 97.12 381 VAL A CA 1
ATOM 2890 C C . VAL A 1 381 ? -14.93 20.797 14.398 1 97.12 381 VAL A C 1
ATOM 2892 O O . VAL A 1 381 ? -13.75 21.156 14.336 1 97.12 381 VAL A O 1
ATOM 2895 N N . THR A 1 382 ? -15.32 19.75 15.062 1 97.56 382 THR A N 1
ATOM 2896 C CA . THR A 1 382 ? -14.367 18.891 15.766 1 97.56 382 THR A CA 1
ATOM 2897 C C . THR A 1 382 ? -13.359 18.297 14.781 1 97.56 382 THR A C 1
ATOM 2899 O O . THR A 1 382 ? -12.156 18.281 15.055 1 97.56 382 THR A O 1
ATOM 2902 N N . ALA A 1 383 ? -13.828 17.812 13.664 1 97.94 383 ALA A N 1
ATOM 2903 C CA . ALA A 1 383 ? -12.969 17.219 12.641 1 97.94 383 ALA A CA 1
ATOM 2904 C C . ALA A 1 383 ? -11.93 18.234 12.148 1 97.94 383 ALA A C 1
ATOM 2906 O O . ALA A 1 383 ? -10.734 17.922 12.078 1 97.94 383 ALA A O 1
ATOM 2907 N N . MET A 1 384 ? -12.375 19.422 11.875 1 97.69 384 MET A N 1
ATOM 2908 C CA . MET A 1 384 ? -11.469 20.438 11.352 1 97.69 384 MET A CA 1
ATOM 2909 C C . MET A 1 384 ? -10.5 20.906 12.43 1 97.69 384 MET A C 1
ATOM 2911 O O . MET A 1 384 ? -9.344 21.219 12.141 1 97.69 384 MET A O 1
ATOM 2915 N N . ALA A 1 385 ? -11 21 13.68 1 97.69 385 ALA A N 1
ATOM 2916 C CA . ALA A 1 385 ? -10.117 21.359 14.781 1 97.69 385 ALA A CA 1
ATOM 2917 C C . ALA A 1 385 ? -8.969 20.359 14.914 1 97.69 385 ALA A C 1
ATOM 2919 O O . ALA A 1 385 ? -7.809 20.766 15.078 1 97.69 385 ALA A O 1
ATOM 2920 N N . VAL A 1 386 ? -9.297 19.125 14.812 1 97 386 VAL A N 1
ATOM 2921 C CA . VAL A 1 386 ? -8.273 18.094 14.867 1 97 386 VAL A CA 1
ATOM 2922 C C . VAL A 1 386 ? -7.34 18.219 13.664 1 97 386 VAL A C 1
ATOM 2924 O O . VAL A 1 386 ? -6.117 18.125 13.812 1 97 386 VAL A O 1
ATOM 2927 N N . GLY A 1 387 ? -7.891 18.469 12.508 1 97.38 387 GLY A N 1
ATOM 2928 C CA . GLY A 1 387 ? -7.098 18.656 11.305 1 97.38 387 GLY A CA 1
ATOM 2929 C C . GLY A 1 387 ? -6.109 19.797 11.406 1 97.38 387 GLY A C 1
ATOM 2930 O O . GLY A 1 387 ? -4.934 19.641 11.062 1 97.38 387 GLY A O 1
ATOM 2931 N N . TRP A 1 388 ? -6.574 20.922 11.867 1 97.75 388 TRP A N 1
ATOM 2932 C CA . TRP A 1 388 ? -5.719 22.094 12.008 1 97.75 388 TRP A CA 1
ATOM 2933 C C . TRP A 1 388 ? -4.633 21.859 13.047 1 97.75 388 TRP A C 1
ATOM 2935 O O . TRP A 1 388 ? -3.502 22.328 12.891 1 97.75 388 TRP A O 1
ATOM 2945 N N . GLY A 1 389 ? -5.004 21.219 14.117 1 97.25 389 GLY A N 1
ATOM 2946 C CA . GLY A 1 389 ? -4.004 20.875 15.117 1 97.25 389 GLY A CA 1
ATOM 2947 C C . GLY A 1 389 ? -2.904 19.984 14.578 1 97.25 389 GLY A C 1
ATOM 2948 O O . GLY A 1 389 ? -1.725 20.188 14.867 1 97.25 389 GLY A O 1
ATOM 2949 N N . ASP A 1 390 ? -3.309 19 13.836 1 95.56 390 ASP A N 1
ATOM 2950 C CA . ASP A 1 390 ? -2.357 18.125 13.148 1 95.56 390 ASP A CA 1
ATOM 2951 C C . ASP A 1 390 ? -1.43 18.922 12.242 1 95.56 390 ASP A C 1
ATOM 2953 O O . ASP A 1 390 ? -0.207 18.781 12.312 1 95.56 390 ASP A O 1
ATOM 2957 N N . ALA A 1 391 ? -2.006 19.75 11.438 1 96.31 391 ALA A N 1
ATOM 2958 C CA . ALA A 1 391 ? -1.242 20.562 10.484 1 96.31 391 ALA A CA 1
ATOM 2959 C C . ALA A 1 391 ? -0.262 21.484 11.211 1 96.31 391 ALA A C 1
ATOM 2961 O O . ALA A 1 391 ? 0.879 21.656 10.773 1 96.31 391 ALA A O 1
ATOM 2962 N N . TRP A 1 392 ? -0.668 22 12.312 1 96.69 392 TRP A N 1
ATOM 2963 C CA . TRP A 1 392 ? 0.122 22.953 13.102 1 96.69 392 TRP A CA 1
ATOM 2964 C C . TRP A 1 392 ? 1.46 22.344 13.5 1 96.69 392 TRP A C 1
ATOM 2966 O O . TRP A 1 392 ? 2.52 22.859 13.148 1 96.69 392 TRP A O 1
ATOM 2976 N N . THR A 1 393 ? 1.441 21.219 14.062 1 94.38 393 THR A N 1
ATOM 2977 C CA . THR A 1 393 ? 2.668 20.672 14.633 1 94.38 393 THR A CA 1
ATOM 2978 C C . THR A 1 393 ? 3.412 19.812 13.609 1 94.38 393 THR A C 1
ATOM 2980 O O . THR A 1 393 ? 4.516 19.328 13.875 1 94.38 393 THR A O 1
ATOM 2983 N N . ASN A 1 394 ? 2.857 19.688 12.43 1 92.69 394 ASN A N 1
ATOM 2984 C CA . ASN A 1 394 ? 3.648 19.141 11.336 1 92.69 394 ASN A CA 1
ATOM 2985 C C . ASN A 1 394 ? 4.926 19.953 11.102 1 92.69 394 ASN A C 1
ATOM 2987 O O . ASN A 1 394 ? 5.941 19.406 10.672 1 92.69 394 ASN A O 1
ATOM 2991 N N . LEU A 1 395 ? 4.883 21.156 11.414 1 92.12 395 LEU A N 1
ATOM 2992 C CA . LEU A 1 395 ? 6.004 22.062 11.195 1 92.12 395 LEU A CA 1
ATOM 2993 C C . LEU A 1 395 ? 7.215 21.641 12.016 1 92.12 395 LEU A C 1
ATOM 2995 O O . LEU A 1 395 ? 8.359 21.922 11.641 1 92.12 395 LEU A O 1
ATOM 2999 N N . ILE A 1 396 ? 6.957 20.969 13.047 1 88.38 396 ILE A N 1
ATOM 3000 C CA . ILE A 1 396 ? 8.07 20.594 13.914 1 88.38 396 ILE A CA 1
ATOM 3001 C C . ILE A 1 396 ? 8.227 19.078 13.93 1 88.38 396 ILE A C 1
ATOM 3003 O O . ILE A 1 396 ? 8.93 18.531 14.781 1 88.38 396 ILE A O 1
ATOM 3007 N N . GLN A 1 397 ? 7.512 18.438 13.023 1 82.19 397 GLN A N 1
ATOM 3008 C CA . GLN A 1 397 ? 7.633 17 12.859 1 82.19 397 GLN A CA 1
ATOM 3009 C C . GLN A 1 397 ? 8.703 16.641 11.828 1 82.19 397 GLN A C 1
ATOM 3011 O O . GLN A 1 397 ? 8.57 16.984 10.648 1 82.19 397 GLN A O 1
ATOM 3016 N N . PRO A 1 398 ? 9.742 15.992 12.18 1 73.88 398 PRO A N 1
ATOM 3017 C CA . PRO A 1 398 ? 10.836 15.711 11.25 1 73.88 398 PRO A CA 1
ATOM 3018 C C . PRO A 1 398 ? 10.43 14.742 10.133 1 73.88 398 PRO A C 1
ATOM 3020 O O . PRO A 1 398 ? 11.016 14.766 9.047 1 73.88 398 PRO A O 1
ATOM 3023 N N . PHE A 1 399 ? 9.461 13.922 10.359 1 72.56 399 PHE A N 1
ATOM 3024 C CA . PHE A 1 399 ? 9.031 12.875 9.445 1 72.56 399 PHE A CA 1
ATOM 3025 C C . PHE A 1 399 ? 8.68 13.461 8.078 1 72.56 399 PHE A C 1
ATOM 3027 O O . PHE A 1 399 ? 9.078 12.922 7.047 1 72.56 399 PHE A O 1
ATOM 3034 N N . TRP A 1 400 ? 8.062 14.477 8.031 1 76.94 400 TRP A N 1
ATOM 3035 C CA . TRP A 1 400 ? 7.551 15.031 6.781 1 76.94 400 TRP A CA 1
ATOM 3036 C C . TRP A 1 400 ? 8.602 15.898 6.102 1 76.94 400 TRP A C 1
ATOM 3038 O O . TRP A 1 400 ? 8.477 16.219 4.918 1 76.94 400 TRP A O 1
ATOM 3048 N N . ALA A 1 401 ? 9.656 16.234 6.824 1 80.12 401 ALA A N 1
ATOM 3049 C CA . ALA A 1 401 ? 10.688 17.109 6.285 1 80.12 401 ALA A CA 1
ATOM 3050 C C . ALA A 1 401 ? 11.773 16.312 5.574 1 80.12 401 ALA A C 1
ATOM 3052 O O . ALA A 1 401 ? 12.492 16.844 4.727 1 80.12 401 ALA A O 1
ATOM 3053 N N . LEU A 1 402 ? 11.805 15.133 5.816 1 75.38 402 LEU A N 1
ATOM 3054 C CA . LEU A 1 402 ? 12.938 14.312 5.395 1 75.38 402 LEU A CA 1
ATOM 3055 C C . LEU A 1 402 ? 12.977 14.188 3.875 1 75.38 402 LEU A C 1
ATOM 3057 O O . LEU A 1 402 ? 14.047 14.273 3.27 1 75.38 402 LEU A O 1
ATOM 3061 N N . PRO A 1 403 ? 11.852 14.016 3.338 1 75.25 403 PRO A N 1
ATOM 3062 C CA . PRO A 1 403 ? 11.906 13.891 1.88 1 75.25 403 PRO A CA 1
ATOM 3063 C C . PRO A 1 403 ? 12.5 15.125 1.202 1 75.25 403 PRO A C 1
ATOM 3065 O O . PRO A 1 403 ? 13.289 15 0.267 1 75.25 403 PRO A O 1
ATOM 3068 N N . ILE A 1 404 ? 12.117 16.25 1.662 1 83.81 404 ILE A N 1
ATOM 3069 C CA . ILE A 1 404 ? 12.664 17.469 1.09 1 83.81 404 ILE A CA 1
ATOM 3070 C C . ILE A 1 404 ? 14.156 17.562 1.405 1 83.81 404 ILE A C 1
ATOM 3072 O O . ILE A 1 404 ? 14.961 17.875 0.526 1 83.81 404 ILE A O 1
ATOM 3076 N N . LEU A 1 405 ? 14.547 17.234 2.543 1 84.62 405 LEU A N 1
ATOM 3077 C CA . LEU A 1 405 ? 15.922 17.375 3.008 1 84.62 405 LEU A CA 1
ATOM 3078 C C . LEU A 1 405 ? 16.844 16.406 2.268 1 84.62 405 LEU A C 1
ATOM 3080 O O . LEU A 1 405 ? 17.984 16.766 1.957 1 84.62 405 LEU A O 1
ATOM 3084 N N . SER A 1 406 ? 16.328 15.281 1.961 1 76.06 406 SER A N 1
ATOM 3085 C CA . SER A 1 406 ? 17.125 14.289 1.259 1 76.06 406 SER A CA 1
ATOM 3086 C C . SER A 1 406 ? 17.469 14.75 -0.155 1 76.06 406 SER A C 1
ATOM 3088 O O . SER A 1 406 ? 18.531 14.414 -0.685 1 76.06 406 SER A O 1
ATOM 3090 N N . VAL A 1 407 ? 16.656 15.516 -0.656 1 77.81 407 VAL A N 1
ATOM 3091 C CA . VAL A 1 407 ? 16.844 15.984 -2.027 1 77.81 407 VAL A CA 1
ATOM 3092 C C . VAL A 1 407 ? 17.797 17.172 -2.049 1 77.81 407 VAL A C 1
ATOM 3094 O O . VAL A 1 407 ? 18.625 17.297 -2.953 1 77.81 407 VAL A O 1
ATOM 3097 N N . VAL A 1 408 ? 17.703 17.922 -1.069 1 84.94 408 VAL A N 1
ATOM 3098 C CA . VAL A 1 408 ? 18.438 19.172 -1.123 1 84.94 408 VAL A CA 1
ATOM 3099 C C . VAL A 1 408 ? 19.766 19.031 -0.366 1 84.94 408 VAL A C 1
ATOM 3101 O O . VAL A 1 408 ? 20.625 19.906 -0.444 1 84.94 408 VAL A O 1
ATOM 3104 N N . GLY A 1 409 ? 19.938 17.953 0.356 1 80 409 GLY A N 1
ATOM 3105 C CA . GLY A 1 409 ? 21.203 17.656 1.018 1 80 409 GLY A CA 1
ATOM 3106 C C . GLY A 1 409 ? 21.406 18.438 2.303 1 80 409 GLY A C 1
ATOM 3107 O O . GLY A 1 409 ? 22.5 18.922 2.586 1 80 409 GLY A O 1
ATOM 3108 N N . LEU A 1 410 ? 20.344 18.75 3.004 1 84.38 410 LEU A N 1
ATOM 3109 C CA . LEU A 1 410 ? 20.422 19.422 4.297 1 84.38 410 LEU A CA 1
ATOM 3110 C C . LEU A 1 410 ? 19.984 18.484 5.422 1 84.38 410 LEU A C 1
ATOM 3112 O O . LEU A 1 410 ? 19.359 17.453 5.168 1 84.38 410 LEU A O 1
ATOM 3116 N N . HIS A 1 411 ? 20.438 18.891 6.57 1 81.44 411 HIS A N 1
ATOM 3117 C CA . HIS A 1 411 ? 20 18.188 7.77 1 81.44 411 HIS A CA 1
ATOM 3118 C C . HIS A 1 411 ? 18.875 18.938 8.469 1 81.44 411 HIS A C 1
ATOM 3120 O O . HIS A 1 411 ? 18.734 20.156 8.305 1 81.44 411 HIS A O 1
ATOM 3126 N N . ILE A 1 412 ? 18.141 18.234 9.25 1 81.56 412 ILE A N 1
ATOM 3127 C CA . ILE A 1 412 ? 16.969 18.797 9.922 1 81.56 412 ILE A CA 1
ATOM 3128 C C . ILE A 1 412 ? 17.406 19.922 10.852 1 81.56 412 ILE A C 1
ATOM 3130 O O . ILE A 1 412 ? 16.672 20.906 11.023 1 81.56 412 ILE A O 1
ATOM 3134 N N . ARG A 1 413 ? 18.578 19.859 11.336 1 80.12 413 ARG A N 1
ATOM 3135 C CA . ARG A 1 413 ? 19.062 20.859 12.273 1 80.12 413 ARG A CA 1
ATOM 3136 C C . ARG A 1 413 ? 19.203 22.219 11.602 1 80.12 413 ARG A C 1
ATOM 3138 O O . ARG A 1 413 ? 19.156 23.266 12.273 1 80.12 413 ARG A O 1
ATOM 3145 N N . HIS A 1 414 ? 19.312 22.156 10.336 1 84.38 414 HIS A N 1
ATOM 3146 C CA . HIS A 1 414 ? 19.531 23.391 9.602 1 84.38 414 HIS A CA 1
ATOM 3147 C C . HIS A 1 414 ? 18.25 24.203 9.477 1 84.38 414 HIS A C 1
ATOM 3149 O O . HIS A 1 414 ? 18.281 25.422 9.32 1 84.38 414 HIS A O 1
ATOM 3155 N N . ILE A 1 415 ? 17.125 23.531 9.625 1 89.5 415 ILE A N 1
ATOM 3156 C CA . ILE A 1 415 ? 15.906 24.266 9.305 1 89.5 415 ILE A CA 1
ATOM 3157 C C . ILE A 1 415 ? 15 24.312 10.539 1 89.5 415 ILE A C 1
ATOM 3159 O O . ILE A 1 415 ? 14.047 25.094 10.586 1 89.5 415 ILE A O 1
ATOM 3163 N N . MET A 1 416 ? 15.234 23.547 11.523 1 87.69 416 MET A N 1
ATOM 3164 C CA . MET A 1 416 ? 14.305 23.344 12.633 1 87.69 416 MET A CA 1
ATOM 3165 C C . MET A 1 416 ? 14.086 24.625 13.414 1 87.69 416 MET A C 1
ATOM 3167 O O . MET A 1 416 ? 12.984 24.891 13.906 1 87.69 416 MET A O 1
ATOM 3171 N N . GLY A 1 417 ? 15.133 25.422 13.586 1 87 417 GLY A N 1
ATOM 3172 C CA . GLY A 1 417 ? 14.961 26.703 14.266 1 87 417 GLY A CA 1
ATOM 3173 C C . GLY A 1 417 ? 13.914 27.594 13.617 1 87 417 GLY A C 1
ATOM 3174 O O . GLY A 1 417 ? 13.078 28.188 14.305 1 87 417 GLY A O 1
ATOM 3175 N N . TYR A 1 418 ? 13.914 27.656 12.375 1 92.06 418 TYR A N 1
ATOM 3176 C CA . TYR A 1 418 ? 12.922 28.438 11.625 1 92.06 418 TYR A CA 1
ATOM 3177 C C . TYR A 1 418 ? 11.531 27.828 11.773 1 92.06 418 TYR A C 1
ATOM 3179 O O . TYR A 1 418 ? 10.547 28.531 11.961 1 92.06 418 TYR A O 1
ATOM 3187 N N . CYS A 1 419 ? 11.438 26.531 11.711 1 93.19 419 CYS A N 1
ATOM 3188 C CA . CYS A 1 419 ? 10.164 25.828 11.797 1 93.19 419 CYS A CA 1
ATOM 3189 C C . CYS A 1 419 ? 9.523 26.016 13.164 1 93.19 419 CYS A C 1
ATOM 3191 O O . CYS A 1 419 ? 8.305 26.125 13.273 1 93.19 419 CYS A O 1
ATOM 3193 N N . ILE A 1 420 ? 10.328 26.047 14.203 1 91.62 420 ILE A N 1
ATOM 3194 C CA . ILE A 1 420 ? 9.812 26.25 15.547 1 91.62 420 ILE A CA 1
ATOM 3195 C C . ILE A 1 420 ? 9.211 27.656 15.672 1 91.62 420 ILE A C 1
ATOM 3197 O O . ILE A 1 420 ? 8.102 27.812 16.188 1 91.62 420 ILE A O 1
ATOM 3201 N N . LEU A 1 421 ? 9.891 28.609 15.195 1 92.44 421 LEU A N 1
ATOM 3202 C CA . LEU A 1 421 ? 9.383 29.984 15.242 1 92.44 421 LEU A CA 1
ATOM 3203 C C . LEU A 1 421 ? 8.094 30.109 14.438 1 92.44 421 LEU A C 1
ATOM 3205 O O . LEU A 1 421 ? 7.137 30.734 14.883 1 92.44 421 LEU A O 1
ATOM 3209 N N . LEU A 1 422 ? 8.141 29.547 13.32 1 95.94 422 LEU A N 1
ATOM 3210 C CA . LEU A 1 422 ? 6.953 29.578 12.477 1 95.94 422 LEU A CA 1
ATOM 3211 C C . LEU A 1 422 ? 5.801 28.828 13.141 1 95.94 422 LEU A C 1
ATOM 3213 O O . LEU A 1 422 ? 4.641 29.219 13.023 1 95.94 422 LEU A O 1
ATOM 3217 N N . SER A 1 423 ? 6.113 27.734 13.812 1 95.69 423 SER A N 1
ATOM 3218 C CA . SER A 1 423 ? 5.09 26.969 14.516 1 95.69 423 SER A CA 1
ATOM 3219 C C . SER A 1 423 ? 4.457 27.797 15.633 1 95.69 423 SER A C 1
ATOM 3221 O O . SER A 1 423 ? 3.254 27.688 15.883 1 95.69 423 SER A O 1
ATOM 3223 N N . ILE A 1 424 ? 5.25 28.516 16.297 1 95.06 424 ILE A N 1
ATOM 3224 C CA . ILE A 1 424 ? 4.719 29.391 17.344 1 95.06 424 ILE A CA 1
ATOM 3225 C C . ILE A 1 424 ? 3.754 30.406 16.75 1 95.06 424 ILE A C 1
ATOM 3227 O O . ILE A 1 424 ? 2.643 30.594 17.25 1 95.06 424 ILE A O 1
ATOM 3231 N N . TRP A 1 425 ? 4.168 31 15.68 1 96.5 425 TRP A N 1
ATOM 3232 C CA . TRP A 1 425 ? 3.316 31.969 15.016 1 96.5 425 TRP A CA 1
ATOM 3233 C C . TRP A 1 425 ? 2.02 31.328 14.539 1 96.5 425 TRP A C 1
ATOM 3235 O O . TRP A 1 425 ? 0.93 31.844 14.797 1 96.5 425 TRP A O 1
ATOM 3245 N N . VAL A 1 426 ? 2.096 30.219 13.859 1 97.88 426 VAL A N 1
ATOM 3246 C CA . VAL A 1 426 ? 0.937 29.5 13.336 1 97.88 426 VAL A CA 1
ATOM 3247 C C . VAL A 1 426 ? 0.027 29.078 14.484 1 97.88 426 VAL A C 1
ATOM 3249 O O . VAL A 1 426 ? -1.197 29.188 14.383 1 97.88 426 VAL A O 1
ATOM 3252 N N . GLY A 1 427 ? 0.647 28.594 15.555 1 97.88 427 GLY A N 1
ATOM 3253 C CA . GLY A 1 427 ? -0.124 28.188 16.719 1 97.88 427 GLY A CA 1
ATOM 3254 C C . GLY A 1 427 ? -0.953 29.297 17.312 1 97.88 427 GLY A C 1
ATOM 3255 O O . GLY A 1 427 ? -2.117 29.094 17.672 1 97.88 427 GLY A O 1
ATOM 3256 N N . ILE A 1 428 ? -0.359 30.422 17.406 1 97.5 428 ILE A N 1
ATOM 3257 C CA . ILE A 1 428 ? -1.05 31.578 17.969 1 97.5 428 ILE A CA 1
ATOM 3258 C C . ILE A 1 428 ? -2.193 32 17.047 1 97.5 428 ILE A C 1
ATOM 3260 O O . ILE A 1 428 ? -3.336 32.125 17.484 1 97.5 428 ILE A O 1
ATOM 3264 N N . VAL A 1 429 ? -1.906 32.125 15.789 1 97.56 429 VAL A N 1
ATOM 3265 C CA . VAL A 1 429 ? -2.873 32.594 14.812 1 97.56 429 VAL A CA 1
ATOM 3266 C C . VAL A 1 429 ? -4.047 31.641 14.711 1 97.56 429 VAL A C 1
ATOM 3268 O O . VAL A 1 429 ? -5.207 32.031 14.773 1 97.56 429 VAL A O 1
ATOM 3271 N N . THR A 1 430 ? -3.777 30.375 14.648 1 97.75 430 THR A N 1
ATOM 3272 C CA . THR A 1 430 ? -4.832 29.391 14.422 1 97.75 430 THR A CA 1
ATOM 3273 C C . THR A 1 430 ? -5.629 29.156 15.703 1 97.75 430 THR A C 1
ATOM 3275 O O . THR A 1 430 ? -6.832 28.906 15.656 1 97.75 430 THR A O 1
ATOM 3278 N N . THR A 1 431 ? -4.969 29.281 16.859 1 97.5 431 THR A N 1
ATOM 3279 C CA . THR A 1 431 ? -5.699 29.172 18.109 1 97.5 431 THR A CA 1
ATOM 3280 C C . THR A 1 431 ? -6.746 30.281 18.219 1 97.5 431 THR A C 1
ATOM 3282 O O . THR A 1 431 ? -7.91 30.016 18.531 1 97.5 431 THR A O 1
ATOM 3285 N N . ILE A 1 432 ? -6.363 31.484 17.953 1 97.06 432 ILE A N 1
ATOM 3286 C CA . ILE A 1 432 ? -7.246 32.656 18.047 1 97.06 432 ILE A CA 1
ATOM 3287 C C . ILE A 1 432 ? -8.375 32.531 17.016 1 97.06 432 ILE A C 1
ATOM 3289 O O . ILE A 1 432 ? -9.547 32.688 17.359 1 97.06 432 ILE A O 1
ATOM 3293 N N . LEU A 1 433 ? -8.031 32.156 15.828 1 96.81 433 LEU A N 1
ATOM 3294 C CA . LEU A 1 433 ? -9.023 32.094 14.766 1 96.81 433 LEU A CA 1
ATOM 3295 C C . LEU A 1 433 ? -9.977 30.938 14.953 1 96.81 433 LEU A C 1
ATOM 3297 O O . LEU A 1 433 ? -11.156 31.031 14.609 1 96.81 433 LEU A O 1
ATOM 3301 N N . LEU A 1 434 ? -9.469 29.828 15.422 1 95.56 434 LEU A N 1
ATOM 3302 C CA . LEU A 1 434 ? -10.336 28.672 15.664 1 95.56 434 LEU A CA 1
ATOM 3303 C C . LEU A 1 434 ? -11.406 29.016 16.703 1 95.56 434 LEU A C 1
ATOM 3305 O O . LEU A 1 434 ? -12.539 28.531 16.609 1 95.56 434 LEU A O 1
ATOM 3309 N N . PHE A 1 435 ? -11.039 29.812 17.641 1 93.75 435 PHE A N 1
ATOM 3310 C CA . PHE A 1 435 ? -11.961 30.219 18.703 1 93.75 435 PHE A CA 1
ATOM 3311 C C . PHE A 1 435 ? -13.062 31.109 18.156 1 93.75 435 PHE A C 1
ATOM 3313 O O . PHE A 1 435 ? -14.219 31.016 18.594 1 93.75 435 PHE A O 1
ATOM 3320 N N . PHE A 1 436 ? -12.766 31.844 17.094 1 93.56 436 PHE A N 1
ATOM 3321 C CA . PHE A 1 436 ? -13.703 32.906 16.688 1 93.56 436 PHE A CA 1
ATOM 3322 C C . PHE A 1 436 ? -14.43 32.5 15.398 1 93.56 436 PHE A C 1
ATOM 3324 O O . PHE A 1 436 ? -15.547 32.938 15.156 1 93.56 436 PHE A O 1
ATOM 3331 N N . VAL A 1 437 ? -13.836 31.672 14.602 1 90 437 VAL A N 1
ATOM 3332 C CA . VAL A 1 437 ? -14.383 31.547 13.25 1 90 437 VAL A CA 1
ATOM 3333 C C . VAL A 1 437 ? -15.211 30.281 13.141 1 90 437 VAL A C 1
ATOM 3335 O O . VAL A 1 437 ? -15.922 30.062 12.156 1 90 437 VAL A O 1
ATOM 3338 N N . TYR A 1 438 ? -15.094 29.438 14.141 1 85.12 438 TYR A N 1
ATOM 3339 C CA . TYR A 1 438 ? -15.953 28.266 14.141 1 85.12 438 TYR A CA 1
ATOM 3340 C C . TYR A 1 438 ? -17.031 28.391 15.211 1 85.12 438 TYR A C 1
ATOM 3342 O O . TYR A 1 438 ? -16.781 28.875 16.312 1 85.12 438 TYR A O 1
ATOM 3350 N N . MET B 1 1 ? 17.266 -28.547 -29.016 1 58.31 1 MET B N 1
ATOM 3351 C CA . MET B 1 1 ? 15.906 -28.188 -29.438 1 58.31 1 MET B CA 1
ATOM 3352 C C . MET B 1 1 ? 15.188 -27.406 -28.344 1 58.31 1 MET B C 1
ATOM 3354 O O . MET B 1 1 ? 14.68 -26.312 -28.594 1 58.31 1 MET B O 1
ATOM 3358 N N . LEU B 1 2 ? 15.266 -27.828 -27.141 1 62.59 2 LEU B N 1
ATOM 3359 C CA . LEU B 1 2 ? 14.602 -27.156 -26.031 1 62.59 2 LEU B CA 1
ATOM 3360 C C . LEU B 1 2 ? 15.18 -25.766 -25.812 1 62.59 2 LEU B C 1
ATOM 3362 O O . LEU B 1 2 ? 14.43 -24.797 -25.625 1 62.59 2 LEU B O 1
ATOM 3366 N N . ASN B 1 3 ? 16.406 -25.703 -25.969 1 64.44 3 ASN B N 1
ATOM 3367 C CA . ASN B 1 3 ? 17.062 -24.422 -25.766 1 64.44 3 ASN B CA 1
ATOM 3368 C C . ASN B 1 3 ? 16.672 -23.406 -26.844 1 64.44 3 ASN B C 1
ATOM 3370 O O . ASN B 1 3 ? 16.516 -22.219 -26.562 1 64.44 3 ASN B O 1
ATOM 3374 N N . ARG B 1 4 ? 16.484 -24 -28.031 1 72.25 4 ARG B N 1
ATOM 3375 C CA . ARG B 1 4 ? 16.109 -23.125 -29.125 1 72.25 4 ARG B CA 1
ATOM 3376 C C . ARG B 1 4 ? 14.68 -22.609 -28.953 1 72.25 4 ARG B C 1
ATOM 3378 O O . ARG B 1 4 ? 14.398 -21.438 -29.188 1 72.25 4 ARG B O 1
ATOM 3385 N N . ILE B 1 5 ? 13.797 -23.5 -28.609 1 73.69 5 ILE B N 1
ATOM 3386 C CA . ILE B 1 5 ? 12.406 -23.125 -28.375 1 73.69 5 ILE B CA 1
ATOM 3387 C C . ILE B 1 5 ? 12.32 -22.156 -27.203 1 73.69 5 ILE B C 1
ATOM 3389 O O . ILE B 1 5 ? 11.609 -21.156 -27.266 1 73.69 5 ILE B O 1
ATOM 3393 N N . ALA B 1 6 ? 13.094 -22.469 -26.234 1 71.19 6 ALA B N 1
ATOM 3394 C CA . ALA B 1 6 ? 13.117 -21.609 -25.047 1 71.19 6 ALA B CA 1
ATOM 3395 C C . ALA B 1 6 ? 13.594 -20.203 -25.391 1 71.19 6 ALA B C 1
ATOM 3397 O O . ALA B 1 6 ? 13.031 -19.219 -24.938 1 71.19 6 ALA B O 1
ATOM 3398 N N . ASN B 1 7 ? 14.555 -20.203 -26.188 1 73.12 7 ASN B N 1
ATOM 3399 C CA . ASN B 1 7 ? 15.109 -18.922 -26.609 1 73.12 7 ASN B CA 1
ATOM 3400 C C . ASN B 1 7 ? 14.109 -18.125 -27.438 1 73.12 7 ASN B C 1
ATOM 3402 O O . ASN B 1 7 ? 13.984 -16.906 -27.281 1 73.12 7 ASN B O 1
ATOM 3406 N N . LYS B 1 8 ? 13.469 -18.844 -28.297 1 78.06 8 LYS B N 1
ATOM 3407 C CA . LYS B 1 8 ? 12.477 -18.172 -29.141 1 78.06 8 LYS B CA 1
ATOM 3408 C C . LYS B 1 8 ? 11.328 -17.625 -28.297 1 78.06 8 LYS B C 1
ATOM 3410 O O . LYS B 1 8 ? 10.867 -16.5 -28.516 1 78.06 8 LYS B O 1
ATOM 3415 N N . PHE B 1 9 ? 10.883 -18.375 -27.359 1 76.81 9 PHE B N 1
ATOM 3416 C CA . PHE B 1 9 ? 9.789 -17.938 -26.5 1 76.81 9 PHE B CA 1
ATOM 3417 C C . PHE B 1 9 ? 10.211 -16.75 -25.656 1 76.81 9 PHE B C 1
ATOM 3419 O O . PHE B 1 9 ? 9.453 -15.789 -25.5 1 76.81 9 PHE B O 1
ATOM 3426 N N . SER B 1 10 ? 11.352 -16.875 -25.141 1 73.75 10 SER B N 1
ATOM 3427 C CA . SER B 1 10 ? 11.852 -15.789 -24.312 1 73.75 10 SER B CA 1
ATOM 3428 C C . SER B 1 10 ? 11.945 -14.492 -25.109 1 73.75 10 SER B C 1
ATOM 3430 O O . SER B 1 10 ? 11.562 -13.43 -24.609 1 73.75 10 SER B O 1
ATOM 3432 N N . LYS B 1 11 ? 12.453 -14.656 -26.266 1 74.75 11 LYS B N 1
ATOM 3433 C CA . LYS B 1 11 ? 12.57 -13.477 -27.125 1 74.75 11 LYS B CA 1
ATOM 3434 C C . LYS B 1 11 ? 11.195 -12.906 -27.469 1 74.75 11 LYS B C 1
ATOM 3436 O O . LYS B 1 11 ? 11.016 -11.688 -27.516 1 74.75 11 LYS B O 1
ATOM 3441 N N . PHE B 1 12 ? 10.289 -13.844 -27.656 1 79.06 12 PHE B N 1
ATOM 3442 C CA . PHE B 1 12 ? 8.93 -13.422 -27.969 1 79.06 12 PHE B CA 1
ATOM 3443 C C . PHE B 1 12 ? 8.32 -12.656 -26.797 1 79.06 12 PHE B C 1
ATOM 3445 O O . PHE B 1 12 ? 7.758 -11.578 -26.969 1 79.06 12 PHE B O 1
ATOM 3452 N N . VAL B 1 13 ? 8.43 -13.203 -25.656 1 74.19 13 VAL B N 1
ATOM 3453 C CA . VAL B 1 13 ? 7.832 -12.594 -24.469 1 74.19 13 VAL B CA 1
ATOM 3454 C C . VAL B 1 13 ? 8.508 -11.258 -24.172 1 74.19 13 VAL B C 1
ATOM 3456 O O . VAL B 1 13 ? 7.836 -10.273 -23.875 1 74.19 13 VAL B O 1
ATOM 3459 N N . GLU B 1 14 ? 9.758 -11.203 -24.297 1 72.88 14 GLU B N 1
ATOM 3460 C CA . GLU B 1 14 ? 10.5 -9.969 -24.031 1 72.88 14 GLU B CA 1
ATOM 3461 C C . GLU B 1 14 ? 10.141 -8.891 -25.047 1 72.88 14 GLU B C 1
ATOM 3463 O O . GLU B 1 14 ? 10.094 -7.703 -24.703 1 72.88 14 GLU B O 1
ATOM 3468 N N . ARG B 1 15 ? 9.867 -9.359 -26.234 1 78.38 15 ARG B N 1
ATOM 3469 C CA . ARG B 1 15 ? 9.641 -8.406 -27.312 1 78.38 15 ARG B CA 1
ATOM 3470 C C . ARG B 1 15 ? 8.18 -7.973 -27.359 1 78.38 15 ARG B C 1
ATOM 3472 O O . ARG B 1 15 ? 7.875 -6.828 -27.703 1 78.38 15 ARG B O 1
ATOM 3479 N N . TYR B 1 16 ? 7.328 -8.914 -26.922 1 80.81 16 TYR B N 1
ATOM 3480 C CA . TYR B 1 16 ? 5.941 -8.617 -27.25 1 80.81 16 TYR B CA 1
ATOM 3481 C C . TYR B 1 16 ? 5.094 -8.477 -25.984 1 80.81 16 TYR B C 1
ATOM 3483 O O . TYR B 1 16 ? 3.973 -7.969 -26.031 1 80.81 16 TYR B O 1
ATOM 3491 N N . LEU B 1 17 ? 5.535 -8.93 -24.922 1 78.75 17 LEU B N 1
ATOM 3492 C CA . LEU B 1 17 ? 4.727 -8.828 -23.719 1 78.75 17 LEU B CA 1
ATOM 3493 C C . LEU B 1 17 ? 5.039 -7.543 -22.953 1 78.75 17 LEU B C 1
ATOM 3495 O O . LEU B 1 17 ? 6.109 -7.414 -22.359 1 78.75 17 LEU B O 1
ATOM 3499 N N . PRO B 1 18 ? 4.098 -6.641 -23 1 83.31 18 PRO B N 1
ATOM 3500 C CA . PRO B 1 18 ? 4.34 -5.391 -22.266 1 83.31 18 PRO B CA 1
ATOM 3501 C C . PRO B 1 18 ? 4.145 -5.535 -20.766 1 83.31 18 PRO B C 1
ATOM 3503 O O . PRO B 1 18 ? 3.783 -6.613 -20.281 1 83.31 18 PRO B O 1
ATOM 3506 N N . ASP B 1 19 ? 4.363 -4.453 -20.078 1 83.62 19 ASP B N 1
ATOM 3507 C CA . ASP B 1 19 ? 4.141 -4.398 -18.641 1 83.62 19 ASP B CA 1
ATOM 3508 C C . ASP B 1 19 ? 2.693 -4.73 -18.297 1 83.62 19 ASP B C 1
ATOM 3510 O O . ASP B 1 19 ? 1.776 -4.398 -19.047 1 83.62 19 ASP B O 1
ATOM 3514 N N . ALA B 1 20 ? 2.609 -5.41 -17.141 1 85 20 ALA B N 1
ATOM 3515 C CA . ALA B 1 20 ? 1.291 -5.852 -16.703 1 85 20 ALA B CA 1
ATOM 3516 C C . ALA B 1 20 ? 0.323 -4.676 -16.594 1 85 20 ALA B C 1
ATOM 3518 O O . ALA B 1 20 ? -0.874 -4.824 -16.844 1 85 20 ALA B O 1
ATOM 3519 N N . PHE B 1 21 ? 0.823 -3.467 -16.297 1 92.44 21 PHE B N 1
ATOM 3520 C CA . PHE B 1 21 ? -0.044 -2.301 -16.188 1 92.44 21 PHE B CA 1
ATOM 3521 C C . PHE B 1 21 ? -0.597 -1.907 -17.562 1 92.44 21 PHE B C 1
ATOM 3523 O O . PHE B 1 21 ? -1.761 -1.519 -17.672 1 92.44 21 PHE B O 1
ATOM 3530 N N . VAL B 1 22 ? 0.186 -2.012 -18.531 1 91.75 22 VAL B N 1
ATOM 3531 C CA . VAL B 1 22 ? -0.247 -1.701 -19.891 1 91.75 22 VAL B CA 1
ATOM 3532 C C . VAL B 1 22 ? -1.348 -2.67 -20.328 1 91.75 22 VAL B C 1
ATOM 3534 O O . VAL B 1 22 ? -2.346 -2.262 -20.922 1 91.75 22 VAL B O 1
ATOM 3537 N N . ILE B 1 23 ? -1.16 -3.842 -19.984 1 89.5 23 ILE B N 1
ATOM 3538 C CA . ILE B 1 23 ? -2.156 -4.855 -20.328 1 89.5 23 ILE B CA 1
ATOM 3539 C C . ILE B 1 23 ? -3.457 -4.562 -19.578 1 89.5 23 ILE B C 1
ATOM 3541 O O . ILE B 1 23 ? -4.547 -4.695 -20.141 1 89.5 23 ILE B O 1
ATOM 3545 N N . ALA B 1 24 ? -3.373 -4.219 -18.297 1 91.94 24 ALA B N 1
ATOM 3546 C CA . ALA B 1 24 ? -4.562 -3.865 -17.531 1 91.94 24 ALA B CA 1
ATOM 3547 C C . ALA B 1 24 ? -5.336 -2.732 -18.203 1 91.94 24 ALA B C 1
ATOM 3549 O O . ALA B 1 24 ? -6.562 -2.779 -18.281 1 91.94 24 ALA B O 1
ATOM 3550 N N . VAL B 1 25 ? -4.613 -1.788 -18.672 1 95.19 25 VAL B N 1
ATOM 3551 C CA . VAL B 1 25 ? -5.234 -0.641 -19.328 1 95.19 25 VAL B CA 1
ATOM 3552 C C . VAL B 1 25 ? -5.863 -1.074 -20.656 1 95.19 25 VAL B C 1
ATOM 3554 O O . VAL B 1 25 ? -6.988 -0.681 -20.969 1 95.19 25 VAL B O 1
ATOM 3557 N N . LEU B 1 26 ? -5.125 -1.874 -21.406 1 93.88 26 LEU B N 1
ATOM 3558 C CA . LEU B 1 26 ? -5.652 -2.35 -22.672 1 93.88 26 LEU B CA 1
ATOM 3559 C C . LEU B 1 26 ? -6.914 -3.178 -22.469 1 93.88 26 LEU B C 1
ATOM 3561 O O . LEU B 1 26 ? -7.879 -3.051 -23.234 1 93.88 26 LEU B O 1
ATOM 3565 N N . MET B 1 27 ? -6.887 -4 -21.469 1 92.75 27 MET B N 1
ATOM 3566 C CA . MET B 1 27 ? -8.078 -4.781 -21.141 1 92.75 27 MET B CA 1
ATOM 3567 C C . MET B 1 27 ? -9.242 -3.867 -20.781 1 92.75 27 MET B C 1
ATOM 3569 O O . MET B 1 27 ? -10.383 -4.121 -21.172 1 92.75 27 MET B O 1
ATOM 3573 N N . THR B 1 28 ? -8.961 -2.838 -20 1 95.12 28 THR B N 1
ATOM 3574 C CA . THR B 1 28 ? -9.977 -1.868 -19.609 1 95.12 28 THR B CA 1
ATOM 3575 C C . THR B 1 28 ? -10.602 -1.209 -20.844 1 95.12 28 THR B C 1
ATOM 3577 O O . THR B 1 28 ? -11.828 -1.16 -20.969 1 95.12 28 THR B O 1
ATOM 3580 N N . LEU B 1 29 ? -9.742 -0.756 -21.75 1 95.25 29 LEU B N 1
ATOM 3581 C CA . LEU B 1 29 ? -10.227 -0.102 -22.953 1 95.25 29 LEU B CA 1
ATOM 3582 C C . LEU B 1 29 ? -11.023 -1.074 -23.812 1 95.25 29 LEU B C 1
ATOM 3584 O O . LEU B 1 29 ? -12.047 -0.701 -24.391 1 95.25 29 LEU B O 1
ATOM 3588 N N . PHE B 1 30 ? -10.555 -2.283 -23.891 1 93.56 30 PHE B N 1
ATOM 3589 C CA . PHE B 1 30 ? -11.242 -3.311 -24.656 1 93.56 30 PHE B CA 1
ATOM 3590 C C . PHE B 1 30 ? -12.648 -3.537 -24.125 1 93.56 30 PHE B C 1
ATOM 3592 O O . PHE B 1 30 ? -13.609 -3.578 -24.891 1 93.56 30 PHE B O 1
ATOM 3599 N N . VAL B 1 31 ? -12.797 -3.637 -22.844 1 91.75 31 VAL B N 1
ATOM 3600 C CA . VAL B 1 31 ? -14.086 -3.906 -22.203 1 91.75 31 VAL B CA 1
ATOM 3601 C C . VAL B 1 31 ? -15 -2.697 -22.375 1 91.75 31 VAL B C 1
ATOM 3603 O O . VAL B 1 31 ? -16.203 -2.85 -22.578 1 91.75 31 VAL B O 1
ATOM 3606 N N . LEU B 1 32 ? -14.43 -1.526 -22.234 1 92.81 32 LEU B N 1
ATOM 3607 C CA . LEU B 1 32 ? -15.219 -0.32 -22.438 1 92.81 32 LEU B CA 1
ATOM 3608 C C . LEU B 1 32 ? -15.742 -0.255 -23.875 1 92.81 32 LEU B C 1
ATOM 3610 O O . LEU B 1 32 ? -16.891 0.119 -24.109 1 92.81 32 LEU B O 1
ATOM 3614 N N . LEU B 1 33 ? -14.906 -0.659 -24.828 1 92.19 33 LEU B N 1
ATOM 3615 C CA . LEU B 1 33 ? -15.305 -0.669 -26.219 1 92.19 33 LEU B CA 1
ATOM 3616 C C . LEU B 1 33 ? -16.406 -1.703 -26.469 1 92.19 33 LEU B C 1
ATOM 3618 O O . LEU B 1 33 ? -17.375 -1.43 -27.172 1 92.19 33 LEU B O 1
ATOM 3622 N N . ILE B 1 34 ? -16.25 -2.811 -25.922 1 88.94 34 ILE B N 1
ATOM 3623 C CA . ILE B 1 34 ? -17.25 -3.863 -26.078 1 88.94 34 ILE B CA 1
ATOM 3624 C C . ILE B 1 34 ? -18.547 -3.432 -25.422 1 88.94 34 ILE B C 1
ATOM 3626 O O . ILE B 1 34 ? -19.641 -3.695 -25.953 1 88.94 34 ILE B O 1
ATOM 3630 N N . GLY B 1 35 ? -18.422 -2.867 -24.25 1 85.56 35 GLY B N 1
ATOM 3631 C CA . GLY B 1 35 ? -19.609 -2.371 -23.562 1 85.56 35 GLY B CA 1
ATOM 3632 C C . GLY B 1 35 ? -20.328 -1.297 -24.359 1 85.56 35 GLY B C 1
ATOM 3633 O O . GLY B 1 35 ? -21.562 -1.222 -24.312 1 85.56 35 GLY B O 1
ATOM 3634 N N . PHE B 1 36 ? -19.594 -0.557 -25.062 1 85.25 36 PHE B N 1
ATOM 3635 C CA . PHE B 1 36 ? -20.172 0.515 -25.859 1 85.25 36 PHE B CA 1
ATOM 3636 C C . PHE B 1 36 ? -20.828 -0.042 -27.109 1 85.25 36 PHE B C 1
ATOM 3638 O O . PHE B 1 36 ? -21.906 0.417 -27.516 1 85.25 36 PHE B O 1
ATOM 3645 N N . PHE B 1 37 ? -20.328 -1.041 -27.75 1 83.62 37 PHE B N 1
ATOM 3646 C CA . PHE B 1 37 ? -20.781 -1.504 -29.047 1 83.62 37 PHE B CA 1
ATOM 3647 C C . PHE B 1 37 ? -21.766 -2.662 -28.906 1 83.62 37 PHE B C 1
ATOM 3649 O O . PHE B 1 37 ? -22.703 -2.795 -29.688 1 83.62 37 PHE B O 1
ATOM 3656 N N . MET B 1 38 ? -21.516 -3.525 -28.078 1 74.12 38 MET B N 1
ATOM 3657 C CA . MET B 1 38 ? -22.297 -4.758 -28.047 1 74.12 38 MET B CA 1
ATOM 3658 C C . MET B 1 38 ? -23.609 -4.543 -27.297 1 74.12 38 MET B C 1
ATOM 3660 O O . MET B 1 38 ? -24.625 -5.129 -27.656 1 74.12 38 MET B O 1
ATOM 3664 N N . ASN B 1 39 ? -23.547 -3.908 -26.156 1 64.12 39 ASN B N 1
ATOM 3665 C CA . ASN B 1 39 ? -24.781 -3.584 -25.438 1 64.12 39 ASN B CA 1
ATOM 3666 C C . ASN B 1 39 ? -24.891 -2.084 -25.188 1 64.12 39 ASN B C 1
ATOM 3668 O O . ASN B 1 39 ? -24.375 -1.578 -24.188 1 64.12 39 ASN B O 1
ATOM 3672 N N . PRO B 1 40 ? -25.484 -1.591 -26.156 1 68.75 40 PRO B N 1
ATOM 3673 C CA . PRO B 1 40 ? -25.391 -0.134 -26.25 1 68.75 40 PRO B CA 1
ATOM 3674 C C . PRO B 1 40 ? -25.797 0.583 -24.969 1 68.75 40 PRO B C 1
ATOM 3676 O O . PRO B 1 40 ? -26.984 0.542 -24.594 1 68.75 40 PRO B O 1
ATOM 3679 N N . MET B 1 41 ? -25 0.47 -24.094 1 74.19 41 MET B N 1
ATOM 3680 C CA . MET B 1 41 ? -25.156 1.332 -22.938 1 74.19 41 MET B CA 1
ATOM 3681 C C . MET B 1 41 ? -24.953 2.797 -23.297 1 74.19 41 MET B C 1
ATOM 3683 O O . MET B 1 41 ? -24.188 3.105 -24.219 1 74.19 41 MET B O 1
ATOM 3687 N N . GLU B 1 42 ? -25.766 3.547 -22.672 1 85.44 42 GLU B N 1
ATOM 3688 C CA . GLU B 1 42 ? -25.484 4.977 -22.766 1 85.44 42 GLU B CA 1
ATOM 3689 C C . GLU B 1 42 ? -24.062 5.281 -22.297 1 85.44 42 GLU B C 1
ATOM 3691 O O . GLU B 1 42 ? -23.578 4.691 -21.328 1 85.44 42 GLU B O 1
ATOM 3696 N N . PRO B 1 43 ? -23.375 5.992 -23.094 1 85.69 43 PRO B N 1
ATOM 3697 C CA . PRO B 1 43 ? -22 6.332 -22.734 1 85.69 43 PRO B CA 1
ATOM 3698 C C . PRO B 1 43 ? -21.859 6.777 -21.281 1 85.69 43 PRO B C 1
ATOM 3700 O O . PRO B 1 43 ? -20.891 6.41 -20.609 1 85.69 43 PRO B O 1
ATOM 3703 N N . LYS B 1 44 ? -22.766 7.48 -20.859 1 89.62 44 LYS B N 1
ATOM 3704 C CA . LYS B 1 44 ? -22.719 7.938 -19.484 1 89.62 44 LYS B CA 1
ATOM 3705 C C . LYS B 1 44 ? -22.703 6.758 -18.5 1 89.62 44 LYS B C 1
ATOM 3707 O O . LYS B 1 44 ? -21.953 6.762 -17.531 1 89.62 44 LYS B O 1
ATOM 3712 N N . THR B 1 45 ? -23.484 5.84 -18.812 1 90.25 45 THR B N 1
ATOM 3713 C CA . THR B 1 45 ? -23.578 4.672 -17.938 1 90.25 45 THR B CA 1
ATOM 3714 C C . THR B 1 45 ? -22.297 3.859 -17.969 1 90.25 45 THR B C 1
ATOM 3716 O O . THR B 1 45 ? -21.891 3.285 -16.969 1 90.25 45 THR B O 1
ATOM 3719 N N . LEU B 1 46 ? -21.734 3.848 -19.094 1 91.56 46 LEU B N 1
ATOM 3720 C CA . LEU B 1 46 ? -20.469 3.127 -19.25 1 91.56 46 LEU B CA 1
ATOM 3721 C C . LEU B 1 46 ? -19.375 3.736 -18.375 1 91.56 46 LEU B C 1
ATOM 3723 O O . LEU B 1 46 ? -18.719 3.025 -17.625 1 91.56 46 LEU B O 1
ATOM 3727 N N . PHE B 1 47 ? -19.266 5.008 -18.422 1 93.31 47 PHE B N 1
ATOM 3728 C CA . PHE B 1 47 ? -18.234 5.703 -17.656 1 93.31 47 PHE B CA 1
ATOM 3729 C C . PHE B 1 47 ? -18.547 5.652 -16.172 1 93.31 47 PHE B C 1
ATOM 3731 O O . PHE B 1 47 ? -17.641 5.477 -15.344 1 93.31 47 PHE B O 1
ATOM 3738 N N . THR B 1 48 ? -19.75 5.738 -15.867 1 94.19 48 THR B N 1
ATOM 3739 C CA . THR B 1 48 ? -20.125 5.754 -14.453 1 94.19 48 THR B CA 1
ATOM 3740 C C . THR B 1 48 ? -20 4.359 -13.852 1 94.19 48 THR B C 1
ATOM 3742 O O . THR B 1 48 ? -19.656 4.215 -12.672 1 94.19 48 THR B O 1
ATOM 3745 N N . SER B 1 49 ? -20.266 3.354 -14.641 1 93.06 49 SER B N 1
ATOM 3746 C CA . SER B 1 49 ? -20.062 1.991 -14.148 1 93.06 49 SER B CA 1
ATOM 3747 C C . SER B 1 49 ? -18.609 1.716 -13.836 1 93.06 49 SER B C 1
ATOM 3749 O O . SER B 1 49 ? -18.281 1.132 -12.797 1 93.06 49 SER B O 1
ATOM 3751 N N . PHE B 1 50 ? -17.766 2.141 -14.727 1 95.25 50 PHE B N 1
ATOM 3752 C CA . PHE B 1 50 ? -16.328 1.973 -14.539 1 95.25 50 PHE B CA 1
ATOM 3753 C C . PHE B 1 50 ? -15.852 2.74 -13.312 1 95.25 50 PHE B C 1
ATOM 3755 O O . PHE B 1 50 ? -15.195 2.176 -12.445 1 95.25 50 PHE B O 1
ATOM 3762 N N . GLY B 1 51 ? -16.203 3.963 -13.195 1 95.38 51 GLY B N 1
ATOM 3763 C CA . GLY B 1 51 ? -15.758 4.816 -12.109 1 95.38 51 GLY B CA 1
ATOM 3764 C C . GLY B 1 51 ? -16.297 4.395 -10.758 1 95.38 51 GLY B C 1
ATOM 3765 O O . GLY B 1 51 ? -15.578 4.418 -9.758 1 95.38 51 GLY B O 1
ATOM 3766 N N . ASN B 1 52 ? -17.562 3.988 -10.68 1 94.19 52 ASN B N 1
ATOM 3767 C CA . ASN B 1 52 ? -18.188 3.578 -9.43 1 94.19 52 ASN B CA 1
ATOM 3768 C C . ASN B 1 52 ? -17.609 2.268 -8.914 1 94.19 52 ASN B C 1
ATOM 3770 O O . ASN B 1 52 ? -17.547 2.043 -7.703 1 94.19 52 ASN B O 1
ATOM 3774 N N . GLY B 1 53 ? -17.203 1.474 -9.836 1 95 53 GLY B N 1
ATOM 3775 C CA . GLY B 1 53 ? -16.656 0.184 -9.453 1 95 53 GLY B CA 1
ATOM 3776 C C . GLY B 1 53 ? -15.156 0.22 -9.219 1 95 53 GLY B C 1
ATOM 3777 O O . GLY B 1 53 ? -14.578 -0.731 -8.68 1 95 53 GLY B O 1
ATOM 3778 N N . PHE B 1 54 ? -14.523 1.327 -9.539 1 96.62 54 PHE B N 1
ATOM 3779 C CA . PHE B 1 54 ? -13.07 1.428 -9.625 1 96.62 54 PHE B CA 1
ATOM 3780 C C . PHE B 1 54 ? -12.43 1.148 -8.266 1 96.62 54 PHE B C 1
ATOM 3782 O O . PHE B 1 54 ? -11.367 0.527 -8.195 1 96.62 54 PHE B O 1
ATOM 3789 N N . TRP B 1 55 ? -13.062 1.515 -7.184 1 95.75 55 TRP B N 1
ATOM 3790 C CA . TRP B 1 55 ? -12.469 1.427 -5.852 1 95.75 55 TRP B CA 1
ATOM 3791 C C . TRP B 1 55 ? -13.141 0.332 -5.027 1 95.75 55 TRP B C 1
ATOM 3793 O O . TRP B 1 55 ? -13.039 0.32 -3.799 1 95.75 55 TRP B O 1
ATOM 3803 N N . ALA B 1 56 ? -13.82 -0.592 -5.602 1 92.75 56 ALA B N 1
ATOM 3804 C CA . ALA B 1 56 ? -14.656 -1.582 -4.93 1 92.75 56 ALA B CA 1
ATOM 3805 C C . ALA B 1 56 ? -13.812 -2.523 -4.074 1 92.75 56 ALA B C 1
ATOM 3807 O O . ALA B 1 56 ? -14.305 -3.088 -3.096 1 92.75 56 ALA B O 1
ATOM 3808 N N . TYR B 1 57 ? -12.516 -2.641 -4.355 1 93.56 57 TYR B N 1
ATOM 3809 C CA . TYR B 1 57 ? -11.742 -3.689 -3.703 1 93.56 57 TYR B CA 1
ATOM 3810 C C . TYR B 1 57 ? -10.57 -3.1 -2.924 1 93.56 57 TYR B C 1
ATOM 3812 O O . TYR B 1 57 ? -9.484 -3.682 -2.891 1 93.56 57 TYR B O 1
ATOM 3820 N N . LEU B 1 58 ? -10.758 -1.999 -2.264 1 95.38 58 LEU B N 1
ATOM 3821 C CA . LEU B 1 58 ? -9.703 -1.311 -1.526 1 95.38 58 LEU B CA 1
ATOM 3822 C C . LEU B 1 58 ? -9.18 -2.18 -0.389 1 95.38 58 LEU B C 1
ATOM 3824 O O . LEU B 1 58 ? -7.969 -2.355 -0.243 1 95.38 58 LEU B O 1
ATOM 3828 N N . ALA B 1 59 ? -10.094 -2.762 0.416 1 94.75 59 ALA B N 1
ATOM 3829 C CA . ALA B 1 59 ? -9.68 -3.59 1.546 1 94.75 59 ALA B CA 1
ATOM 3830 C C . ALA B 1 59 ? -8.906 -4.816 1.074 1 94.75 59 ALA B C 1
ATOM 3832 O O . ALA B 1 59 ? -7.848 -5.137 1.623 1 94.75 59 ALA B O 1
ATOM 3833 N N . PHE B 1 60 ? -9.406 -5.449 0.061 1 94.56 60 PHE B N 1
ATOM 3834 C CA . PHE B 1 60 ? -8.75 -6.621 -0.51 1 94.56 60 PHE B CA 1
ATOM 3835 C C . PHE B 1 60 ? -7.363 -6.27 -1.03 1 94.56 60 PHE B C 1
ATOM 3837 O O . PHE B 1 60 ? -6.402 -7.008 -0.801 1 94.56 60 PHE B O 1
ATOM 3844 N N . THR B 1 61 ? -7.227 -5.148 -1.749 1 95.56 61 THR B N 1
ATOM 3845 C CA . THR B 1 61 ? -5.945 -4.691 -2.27 1 95.56 61 THR B CA 1
ATOM 3846 C C . THR B 1 61 ? -4.938 -4.504 -1.139 1 95.56 61 THR B C 1
ATOM 3848 O O . THR B 1 61 ? -3.793 -4.949 -1.239 1 95.56 61 THR B O 1
ATOM 3851 N N . MET B 1 62 ? -5.348 -3.918 -0.067 1 96.62 62 MET B N 1
ATOM 3852 C CA . MET B 1 62 ? -4.465 -3.695 1.075 1 96.62 62 MET B CA 1
ATOM 3853 C C . MET B 1 62 ? -4.039 -5.02 1.701 1 96.62 62 MET B C 1
ATOM 3855 O O . MET B 1 62 ? -2.898 -5.168 2.141 1 96.62 62 MET B O 1
ATOM 3859 N N . GLN B 1 63 ? -4.941 -5.961 1.767 1 96 63 GLN B N 1
ATOM 3860 C CA . GLN B 1 63 ? -4.621 -7.273 2.312 1 96 63 GLN B CA 1
ATOM 3861 C C . GLN B 1 63 ? -3.537 -7.965 1.492 1 96 63 GLN B C 1
ATOM 3863 O O . GLN B 1 63 ? -2.629 -8.586 2.049 1 96 63 GLN B O 1
ATOM 3868 N N . MET B 1 64 ? -3.6 -7.852 0.178 1 94.62 64 MET B N 1
ATOM 3869 C CA . MET B 1 64 ? -2.598 -8.453 -0.697 1 94.62 64 MET B CA 1
ATOM 3870 C C . MET B 1 64 ? -1.251 -7.75 -0.542 1 94.62 64 MET B C 1
ATOM 3872 O O . MET B 1 64 ? -0.203 -8.398 -0.558 1 94.62 64 MET B O 1
ATOM 3876 N N . VAL B 1 65 ? -1.32 -6.43 -0.375 1 95.62 65 VAL B N 1
ATOM 3877 C CA . VAL B 1 65 ? -0.115 -5.641 -0.14 1 95.62 65 VAL B CA 1
ATOM 3878 C C . VAL B 1 65 ? 0.572 -6.117 1.139 1 95.62 65 VAL B C 1
ATOM 3880 O O . VAL B 1 65 ? 1.783 -6.348 1.15 1 95.62 65 VAL B O 1
ATOM 3883 N N . LEU B 1 66 ? -0.192 -6.262 2.156 1 96.94 66 LEU B N 1
ATOM 3884 C CA . LEU B 1 66 ? 0.336 -6.691 3.445 1 96.94 66 LEU B CA 1
ATOM 3885 C C . LEU B 1 66 ? 0.914 -8.102 3.354 1 96.94 66 LEU B C 1
ATOM 3887 O O . LEU B 1 66 ? 1.966 -8.383 3.932 1 96.94 66 LEU B O 1
ATOM 3891 N N . LEU B 1 67 ? 0.212 -8.93 2.645 1 95.12 67 LEU B N 1
ATOM 3892 C CA . LEU B 1 67 ? 0.662 -10.305 2.496 1 95.12 67 LEU B CA 1
ATOM 3893 C C . LEU B 1 67 ? 2.061 -10.359 1.892 1 95.12 67 LEU B C 1
ATOM 3895 O O . LEU B 1 67 ? 2.928 -11.086 2.385 1 95.12 67 LEU B O 1
ATOM 3899 N N . LEU B 1 68 ? 2.256 -9.602 0.89 1 93.44 68 LEU B N 1
ATOM 3900 C CA . LEU B 1 68 ? 3.553 -9.562 0.222 1 93.44 68 LEU B CA 1
ATOM 3901 C C . LEU B 1 68 ? 4.605 -8.914 1.113 1 93.44 68 LEU B C 1
ATOM 3903 O O . LEU B 1 68 ? 5.688 -9.477 1.313 1 93.44 68 LEU B O 1
ATOM 3907 N N . MET B 1 69 ? 4.305 -7.797 1.697 1 95.69 69 MET B N 1
ATOM 3908 C CA . MET B 1 69 ? 5.285 -7.016 2.445 1 95.69 69 MET B CA 1
ATOM 3909 C C . MET B 1 69 ? 5.699 -7.742 3.723 1 95.69 69 MET B C 1
ATOM 3911 O O . MET B 1 69 ? 6.883 -7.773 4.07 1 95.69 69 MET B O 1
ATOM 3915 N N . THR B 1 70 ? 4.758 -8.289 4.445 1 97 70 THR B N 1
ATOM 3916 C CA . THR B 1 70 ? 5.094 -8.992 5.676 1 97 70 THR B CA 1
ATOM 3917 C C . THR B 1 70 ? 5.898 -10.25 5.379 1 97 70 THR B C 1
ATOM 3919 O O . THR B 1 70 ? 6.812 -10.602 6.133 1 97 70 THR B O 1
ATOM 3922 N N . GLY B 1 71 ? 5.586 -10.93 4.281 1 95.62 71 GLY B N 1
ATOM 3923 C CA . GLY B 1 71 ? 6.383 -12.078 3.867 1 95.62 71 GLY B CA 1
ATOM 3924 C C . GLY B 1 71 ? 7.816 -11.719 3.523 1 95.62 71 GLY B C 1
ATOM 3925 O O . GLY B 1 71 ? 8.75 -12.367 3.988 1 95.62 71 GLY B O 1
ATOM 3926 N N . MET B 1 72 ? 7.945 -10.719 2.785 1 93.62 72 MET B N 1
ATOM 3927 C CA . MET B 1 72 ? 9.281 -10.281 2.396 1 93.62 72 MET B CA 1
ATOM 3928 C C . MET B 1 72 ? 10.078 -9.82 3.611 1 93.62 72 MET B C 1
ATOM 3930 O O . MET B 1 72 ? 11.273 -10.094 3.719 1 93.62 72 MET B O 1
ATOM 3934 N N . ALA B 1 73 ? 9.422 -9.07 4.488 1 94.94 73 ALA B N 1
ATOM 3935 C CA . ALA B 1 73 ? 10.094 -8.609 5.703 1 94.94 73 ALA B CA 1
ATOM 3936 C C . ALA B 1 73 ? 10.586 -9.789 6.539 1 94.94 73 ALA B C 1
ATOM 3938 O O . ALA B 1 73 ? 11.672 -9.742 7.125 1 94.94 73 ALA B O 1
ATOM 3939 N N . LEU B 1 74 ? 9.812 -10.844 6.598 1 94.81 74 LEU B N 1
ATOM 3940 C CA . LEU B 1 74 ? 10.203 -12.023 7.355 1 94.81 74 LEU B CA 1
ATOM 3941 C C . LEU B 1 74 ? 11.406 -12.703 6.719 1 94.81 74 LEU B C 1
ATOM 3943 O O . LEU B 1 74 ? 12.281 -13.219 7.426 1 94.81 74 LEU B O 1
ATOM 3947 N N . ALA B 1 75 ? 11.5 -12.688 5.426 1 92.25 75 ALA B N 1
ATOM 3948 C CA . ALA B 1 75 ? 12.602 -13.32 4.703 1 92.25 75 ALA B CA 1
ATOM 3949 C C . ALA B 1 75 ? 13.93 -12.641 5.027 1 92.25 75 ALA B C 1
ATOM 3951 O O . ALA B 1 75 ? 14.992 -13.258 4.898 1 92.25 75 ALA B O 1
ATOM 3952 N N . SER B 1 76 ? 13.867 -11.422 5.461 1 91.31 76 SER B N 1
ATOM 3953 C CA . SER B 1 76 ? 15.086 -10.641 5.672 1 91.31 76 SER B CA 1
ATOM 3954 C C . SER B 1 76 ? 15.633 -10.836 7.082 1 91.31 76 SER B C 1
ATOM 3956 O O . SER B 1 76 ? 16.656 -10.25 7.441 1 91.31 76 SER B O 1
ATOM 3958 N N . VAL B 1 77 ? 15.023 -11.656 7.859 1 93.5 77 VAL B N 1
ATOM 3959 C CA . VAL B 1 77 ? 15.492 -11.953 9.211 1 93.5 77 VAL B CA 1
ATOM 3960 C C . VAL B 1 77 ? 16.828 -12.695 9.133 1 93.5 77 VAL B C 1
ATOM 3962 O O . VAL B 1 77 ? 16.969 -13.641 8.352 1 93.5 77 VAL B O 1
ATOM 3965 N N . PRO B 1 78 ? 17.781 -12.352 9.938 1 90.06 78 PRO B N 1
ATOM 3966 C CA . PRO B 1 78 ? 19.109 -12.969 9.898 1 90.06 78 PRO B CA 1
ATOM 3967 C C . PRO B 1 78 ? 19.062 -14.477 10.148 1 90.06 78 PRO B C 1
ATOM 3969 O O . PRO B 1 78 ? 19.812 -15.234 9.523 1 90.06 78 PRO B O 1
ATOM 3972 N N . VAL B 1 79 ? 18.219 -14.891 11.031 1 91.56 79 VAL B N 1
ATOM 3973 C CA . VAL B 1 79 ? 18.125 -16.312 11.344 1 91.56 79 VAL B CA 1
ATOM 3974 C C . VAL B 1 79 ? 17.734 -17.094 10.094 1 91.56 79 VAL B C 1
ATOM 3976 O O . VAL B 1 79 ? 18.219 -18.203 9.867 1 91.56 79 VAL B O 1
ATOM 3979 N N . ILE B 1 80 ? 16.875 -16.547 9.289 1 92.75 80 ILE B N 1
ATOM 3980 C CA . ILE B 1 80 ? 16.438 -17.203 8.055 1 92.75 80 ILE B CA 1
ATOM 3981 C C . ILE B 1 80 ? 17.609 -17.281 7.078 1 92.75 80 ILE B C 1
ATOM 3983 O O . ILE B 1 80 ? 17.828 -18.312 6.438 1 92.75 80 ILE B O 1
ATOM 3987 N N . GLN B 1 81 ? 18.359 -16.266 7.047 1 90.94 81 GLN B N 1
ATOM 3988 C CA . GLN B 1 81 ? 19.531 -16.25 6.18 1 90.94 81 GLN B CA 1
ATOM 3989 C C . GLN B 1 81 ? 20.547 -17.312 6.602 1 90.94 81 GLN B C 1
ATOM 3991 O O . GLN B 1 81 ? 21.109 -18 5.754 1 90.94 81 GLN B O 1
ATOM 3996 N N . ARG B 1 82 ? 20.75 -17.422 7.848 1 93.25 82 ARG B N 1
ATOM 3997 C CA . ARG B 1 82 ? 21.688 -18.422 8.367 1 93.25 82 ARG B CA 1
ATOM 3998 C C . ARG B 1 82 ? 21.188 -19.828 8.086 1 93.25 82 ARG B C 1
ATOM 4000 O O . ARG B 1 82 ? 21.984 -20.719 7.746 1 93.25 82 ARG B O 1
ATOM 4007 N N . LEU B 1 83 ? 19.922 -19.953 8.234 1 95.62 83 LEU B N 1
ATOM 4008 C CA . LEU B 1 83 ? 19.312 -21.266 7.973 1 95.62 83 LEU B CA 1
ATOM 4009 C C . LEU B 1 83 ? 19.484 -21.641 6.508 1 95.62 83 LEU B C 1
ATOM 4011 O O . LEU B 1 83 ? 19.797 -22.797 6.195 1 95.62 83 LEU B O 1
ATOM 4015 N N . LEU B 1 84 ? 19.312 -20.719 5.605 1 95.75 84 LEU B N 1
ATOM 4016 C CA . LEU B 1 84 ? 19.422 -20.969 4.176 1 95.75 84 LEU B CA 1
ATOM 4017 C C . LEU B 1 84 ? 20.859 -21.297 3.785 1 95.75 84 LEU B C 1
ATOM 4019 O O . LEU B 1 84 ? 21.094 -22.188 2.963 1 95.75 84 LEU B O 1
ATOM 4023 N N . THR B 1 85 ? 21.797 -20.625 4.445 1 93.94 85 THR B N 1
ATOM 4024 C CA . THR B 1 85 ? 23.203 -20.891 4.203 1 93.94 85 THR B CA 1
ATOM 4025 C C . THR B 1 85 ? 23.562 -22.297 4.684 1 93.94 85 THR B C 1
ATOM 4027 O O . THR B 1 85 ? 24.297 -23.031 4.004 1 93.94 85 THR B O 1
ATOM 4030 N N . ALA B 1 86 ? 23.031 -22.625 5.797 1 96.25 86 ALA B N 1
ATOM 4031 C CA . ALA B 1 86 ? 23.281 -23.953 6.348 1 96.25 86 ALA B CA 1
ATOM 4032 C C . ALA B 1 86 ? 22.688 -25.047 5.457 1 96.25 86 ALA B C 1
ATOM 4034 O O . ALA B 1 86 ? 23.297 -26.094 5.234 1 96.25 86 ALA B O 1
ATOM 4035 N N . LEU B 1 87 ? 21.531 -24.812 4.949 1 97.12 87 LEU B N 1
ATOM 4036 C CA . LEU B 1 87 ? 20.859 -25.781 4.082 1 97.12 87 LEU B CA 1
ATOM 4037 C C . LEU B 1 87 ? 21.609 -25.922 2.762 1 97.12 87 LEU B C 1
ATOM 4039 O O . LEU B 1 87 ? 21.703 -27.031 2.215 1 97.12 87 LEU B O 1
ATOM 4043 N N . ALA B 1 88 ? 22.109 -24.828 2.303 1 95.69 88 ALA B N 1
ATOM 4044 C CA . ALA B 1 88 ? 22.828 -24.828 1.029 1 95.69 88 ALA B CA 1
ATOM 4045 C C . ALA B 1 88 ? 24.031 -25.75 1.075 1 95.69 88 ALA B C 1
ATOM 4047 O O . ALA B 1 88 ? 24.422 -26.328 0.055 1 95.69 88 ALA B O 1
ATOM 4048 N N . SER B 1 89 ? 24.609 -25.938 2.219 1 94.81 89 SER B N 1
ATOM 4049 C CA . SER B 1 89 ? 25.812 -26.734 2.369 1 94.81 89 SER B CA 1
ATOM 4050 C C . SER B 1 89 ? 25.516 -28.234 2.273 1 94.81 89 SER B C 1
ATOM 4052 O O . SER B 1 89 ? 26.422 -29.047 2.084 1 94.81 89 SER B O 1
ATOM 4054 N N . LYS B 1 90 ? 24.281 -28.578 2.289 1 96.31 90 LYS B N 1
ATOM 4055 C CA . LYS B 1 90 ? 23.891 -29.984 2.305 1 96.31 90 LYS B CA 1
ATOM 4056 C C . LYS B 1 90 ? 23.906 -30.578 0.897 1 96.31 90 LYS B C 1
ATOM 4058 O O . LYS B 1 90 ? 23.906 -31.797 0.729 1 96.31 90 LYS B O 1
ATOM 4063 N N . ALA B 1 91 ? 23.844 -29.766 -0.103 1 95.81 91 ALA B N 1
ATOM 4064 C CA . ALA B 1 91 ? 23.891 -30.234 -1.484 1 95.81 91 ALA B CA 1
ATOM 4065 C C . ALA B 1 91 ? 25.328 -30.469 -1.938 1 95.81 91 ALA B C 1
ATOM 4067 O O . ALA B 1 91 ? 26.094 -29.5 -2.113 1 95.81 91 ALA B O 1
ATOM 4068 N N . LYS B 1 92 ? 25.641 -31.703 -2.217 1 94.38 92 LYS B N 1
ATOM 4069 C CA . LYS B 1 92 ? 27.031 -32.031 -2.537 1 94.38 92 LYS B CA 1
ATOM 4070 C C . LYS B 1 92 ? 27.203 -32.281 -4.031 1 94.38 92 LYS B C 1
ATOM 4072 O O . LYS B 1 92 ? 28.312 -32.25 -4.547 1 94.38 92 LYS B O 1
ATOM 4077 N N . THR B 1 93 ? 26.156 -32.656 -4.668 1 95.12 93 THR B N 1
ATOM 4078 C CA . THR B 1 93 ? 26.203 -32.875 -6.105 1 95.12 93 THR B CA 1
ATOM 4079 C C . THR B 1 93 ? 25.297 -31.922 -6.844 1 95.12 93 THR B C 1
ATOM 4081 O O . THR B 1 93 ? 24.453 -31.266 -6.23 1 95.12 93 THR B O 1
ATOM 4084 N N . ALA B 1 94 ? 25.516 -31.844 -8.117 1 95.31 94 ALA B N 1
ATOM 4085 C CA . ALA B 1 94 ? 24.703 -30.953 -8.938 1 95.31 94 ALA B CA 1
ATOM 4086 C C . ALA B 1 94 ? 23.219 -31.312 -8.836 1 95.31 94 ALA B C 1
ATOM 4088 O O . ALA B 1 94 ? 22.375 -30.438 -8.672 1 95.31 94 ALA B O 1
ATOM 4089 N N . ASN B 1 95 ? 22.922 -32.594 -8.945 1 96.12 95 ASN B N 1
ATOM 4090 C CA . ASN B 1 95 ? 21.531 -33.031 -8.852 1 96.12 95 ASN B CA 1
ATOM 4091 C C . ASN B 1 95 ? 20.938 -32.719 -7.48 1 96.12 95 ASN B C 1
ATOM 4093 O O . ASN B 1 95 ? 19.781 -32.281 -7.379 1 96.12 95 ASN B O 1
ATOM 4097 N N . GLN B 1 96 ? 21.734 -32.906 -6.465 1 97.38 96 GLN B N 1
ATOM 4098 C CA . GLN B 1 96 ? 21.281 -32.562 -5.121 1 97.38 96 GLN B CA 1
ATOM 4099 C C . GLN B 1 96 ? 21.047 -31.047 -4.996 1 97.38 96 GLN B C 1
ATOM 4101 O O . GLN B 1 96 ? 20.141 -30.609 -4.281 1 97.38 96 GLN B O 1
ATOM 4106 N N . ALA B 1 97 ? 21.875 -30.297 -5.656 1 97.56 97 ALA B N 1
ATOM 4107 C CA . ALA B 1 97 ? 21.75 -28.844 -5.641 1 97.56 97 ALA B CA 1
ATOM 4108 C C . ALA B 1 97 ? 20.406 -28.406 -6.215 1 97.56 97 ALA B C 1
ATOM 4110 O O . ALA B 1 97 ? 19.703 -27.578 -5.617 1 97.56 97 ALA B O 1
ATOM 4111 N N . TYR B 1 98 ? 20.016 -29 -7.367 1 97.62 98 TYR B N 1
ATOM 4112 C CA . TYR B 1 98 ? 18.75 -28.641 -7.988 1 97.62 98 TYR B CA 1
ATOM 4113 C C . TYR B 1 98 ? 17.578 -29.031 -7.094 1 97.62 98 TYR B C 1
ATOM 4115 O O . TYR B 1 98 ? 16.672 -28.234 -6.867 1 97.62 98 TYR B O 1
ATOM 4123 N N . VAL B 1 99 ? 17.625 -30.219 -6.574 1 98.06 99 VAL B N 1
ATOM 4124 C CA . VAL B 1 99 ? 16.531 -30.766 -5.789 1 98.06 99 VAL B CA 1
ATOM 4125 C C . VAL B 1 99 ? 16.406 -30 -4.473 1 98.06 99 VAL B C 1
ATOM 4127 O O . VAL B 1 99 ? 15.297 -29.641 -4.062 1 98.06 99 VAL B O 1
ATOM 4130 N N . LEU B 1 100 ? 17.5 -29.766 -3.83 1 98.25 100 LEU B N 1
ATOM 4131 C CA . LEU B 1 100 ? 17.484 -29.031 -2.57 1 98.25 100 LEU B CA 1
ATOM 4132 C C . LEU B 1 100 ? 16.922 -27.625 -2.768 1 98.25 100 LEU B C 1
ATOM 4134 O O . LEU B 1 100 ? 16.109 -27.156 -1.969 1 98.25 100 LEU B O 1
ATOM 4138 N N . THR B 1 101 ? 17.422 -26.969 -3.795 1 98.12 101 THR B N 1
ATOM 4139 C CA . THR B 1 101 ? 16.953 -25.625 -4.09 1 98.12 101 THR B CA 1
ATOM 4140 C C . THR B 1 101 ? 15.445 -25.609 -4.305 1 98.12 101 THR B C 1
ATOM 4142 O O . THR B 1 101 ? 14.742 -24.766 -3.754 1 98.12 101 THR B O 1
ATOM 4145 N N . PHE B 1 102 ? 14.945 -26.578 -5.027 1 98.31 102 PHE B N 1
ATOM 4146 C CA . PHE B 1 102 ? 13.516 -26.688 -5.281 1 98.31 102 PHE B CA 1
ATOM 4147 C C . PHE B 1 102 ? 12.75 -26.922 -3.98 1 98.31 102 PHE B C 1
ATOM 4149 O O . PHE B 1 102 ? 11.734 -26.266 -3.727 1 98.31 102 PHE B O 1
ATOM 4156 N N . LEU B 1 103 ? 13.195 -27.781 -3.17 1 98.44 103 LEU B N 1
ATOM 4157 C CA . LEU B 1 103 ? 12.477 -28.172 -1.956 1 98.44 103 LEU B CA 1
ATOM 4158 C C . LEU B 1 103 ? 12.461 -27.016 -0.953 1 98.44 103 LEU B C 1
ATOM 4160 O O . LEU B 1 103 ? 11.445 -26.766 -0.303 1 98.44 103 LEU B O 1
ATOM 4164 N N . VAL B 1 104 ? 13.562 -26.359 -0.839 1 98.12 104 VAL B N 1
ATOM 4165 C CA . VAL B 1 104 ? 13.633 -25.219 0.076 1 98.12 104 VAL B CA 1
ATOM 4166 C C . VAL B 1 104 ? 12.703 -24.109 -0.41 1 98.12 104 VAL B C 1
ATOM 4168 O O . VAL B 1 104 ? 11.938 -23.547 0.373 1 98.12 104 VAL B O 1
ATOM 4171 N N . ALA B 1 105 ? 12.766 -23.797 -1.675 1 97.62 105 ALA B N 1
ATOM 4172 C CA . ALA B 1 105 ? 11.891 -22.781 -2.244 1 97.62 105 ALA B CA 1
ATOM 4173 C C . ALA B 1 105 ? 10.422 -23.203 -2.139 1 97.62 105 ALA B C 1
ATOM 4175 O O . ALA B 1 105 ? 9.547 -22.375 -1.911 1 97.62 105 ALA B O 1
ATOM 4176 N N . SER B 1 106 ? 10.18 -24.5 -2.312 1 98.25 106 SER B N 1
ATOM 4177 C CA . SER B 1 106 ? 8.82 -25.016 -2.184 1 98.25 106 SER B CA 1
ATOM 4178 C C . SER B 1 106 ? 8.273 -24.781 -0.778 1 98.25 106 SER B C 1
ATOM 4180 O O . SER B 1 106 ? 7.113 -24.406 -0.609 1 98.25 106 SER B O 1
ATOM 4182 N N . ALA B 1 107 ? 9.062 -25.047 0.167 1 97.88 107 ALA B N 1
ATOM 4183 C CA . ALA B 1 107 ? 8.648 -24.812 1.549 1 97.88 107 ALA B CA 1
ATOM 4184 C C . ALA B 1 107 ? 8.32 -23.328 1.776 1 97.88 107 ALA B C 1
ATOM 4186 O O . ALA B 1 107 ? 7.344 -23.016 2.453 1 97.88 107 ALA B O 1
ATOM 4187 N N . ALA B 1 108 ? 9.102 -22.5 1.22 1 97.12 108 ALA B N 1
ATOM 4188 C CA . ALA B 1 108 ? 8.875 -21.062 1.353 1 97.12 108 ALA B CA 1
ATOM 4189 C C . ALA B 1 108 ? 7.578 -20.656 0.668 1 97.12 108 ALA B C 1
ATOM 4191 O O . ALA B 1 108 ? 6.789 -19.891 1.231 1 97.12 108 ALA B O 1
ATOM 4192 N N . TYR B 1 109 ? 7.352 -21.188 -0.518 1 96.56 109 TYR B N 1
ATOM 4193 C CA . TYR B 1 109 ? 6.129 -20.859 -1.24 1 96.56 109 TYR B CA 1
ATOM 4194 C C . TYR B 1 109 ? 4.906 -21.406 -0.512 1 96.56 109 TYR B C 1
ATOM 4196 O O . TYR B 1 109 ? 3.828 -20.812 -0.56 1 96.56 109 TYR B O 1
ATOM 4204 N N . TYR B 1 110 ? 5.062 -22.531 0.085 1 97.31 110 TYR B N 1
ATOM 4205 C CA . TYR B 1 110 ? 3.963 -23.078 0.864 1 97.31 110 TYR B CA 1
ATOM 4206 C C . TYR B 1 110 ? 3.623 -22.188 2.049 1 97.31 110 TYR B C 1
ATOM 4208 O O . TYR B 1 110 ? 2.455 -22.047 2.418 1 97.31 110 TYR B O 1
ATOM 4216 N N . ILE B 1 111 ? 4.578 -21.562 2.564 1 96.12 111 ILE B N 1
ATOM 4217 C CA . ILE B 1 111 ? 4.41 -20.719 3.742 1 96.12 111 ILE B CA 1
ATOM 4218 C C . ILE B 1 111 ? 3.869 -19.359 3.324 1 96.12 111 ILE B C 1
ATOM 4220 O O . ILE B 1 111 ? 2.838 -18.906 3.828 1 96.12 111 ILE B O 1
ATOM 4224 N N . ASN B 1 112 ? 4.566 -18.734 2.414 1 96.19 112 ASN B N 1
ATOM 4225 C CA . ASN B 1 112 ? 4.227 -17.406 1.938 1 96.19 112 ASN B CA 1
ATOM 4226 C C . ASN B 1 112 ? 4.926 -17.078 0.62 1 96.19 112 ASN B C 1
ATOM 4228 O O . ASN B 1 112 ? 6.148 -17.172 0.523 1 96.19 112 ASN B O 1
ATOM 4232 N N . TRP B 1 113 ? 4.184 -16.625 -0.323 1 92.62 113 TRP B N 1
ATOM 4233 C CA . TRP B 1 113 ? 4.77 -16.406 -1.642 1 92.62 113 TRP B CA 1
ATOM 4234 C C . TRP B 1 113 ? 5.656 -15.172 -1.646 1 92.62 113 TRP B C 1
ATOM 4236 O O . TRP B 1 113 ? 6.613 -15.086 -2.42 1 92.62 113 TRP B O 1
ATOM 4246 N N . GLY B 1 114 ? 5.445 -14.164 -0.838 1 90.06 114 GLY B N 1
ATOM 4247 C CA . GLY B 1 114 ? 6.367 -13.047 -0.703 1 90.06 114 GLY B CA 1
ATOM 4248 C C . GLY B 1 114 ? 7.707 -13.453 -0.114 1 90.06 114 GLY B C 1
ATOM 4249 O O . GLY B 1 114 ? 8.758 -12.992 -0.572 1 90.06 114 GLY B O 1
ATOM 4250 N N . LEU B 1 115 ? 7.621 -14.234 0.886 1 93.56 115 LEU B N 1
ATOM 4251 C CA . LEU B 1 115 ? 8.812 -14.82 1.493 1 93.56 115 LEU B CA 1
ATOM 4252 C C . LEU B 1 115 ? 9.609 -15.625 0.469 1 93.56 115 LEU B C 1
ATOM 4254 O O . LEU B 1 115 ? 10.836 -15.539 0.423 1 93.56 115 LEU B O 1
ATOM 4258 N N . ALA B 1 116 ? 8.906 -16.312 -0.352 1 94.62 116 ALA B N 1
ATOM 4259 C CA . ALA B 1 116 ? 9.508 -17.281 -1.268 1 94.62 116 ALA B CA 1
ATOM 4260 C C . ALA B 1 116 ? 10.328 -16.578 -2.348 1 94.62 116 ALA B C 1
ATOM 4262 O O . ALA B 1 116 ? 11.344 -17.094 -2.805 1 94.62 116 ALA B O 1
ATOM 4263 N N . VAL B 1 117 ? 9.938 -15.453 -2.686 1 87.19 117 VAL B N 1
ATOM 4264 C CA . VAL B 1 117 ? 10.656 -14.688 -3.705 1 87.19 117 VAL B CA 1
ATOM 4265 C C . VAL B 1 117 ? 12.07 -14.367 -3.213 1 87.19 117 VAL B C 1
ATOM 4267 O O . VAL B 1 117 ? 13.039 -14.523 -3.955 1 87.19 117 VAL B O 1
ATOM 4270 N N . VAL B 1 118 ? 12.18 -14.016 -2.055 1 90.12 118 VAL B N 1
ATOM 4271 C CA . VAL B 1 118 ? 13.469 -13.648 -1.471 1 90.12 118 VAL B CA 1
ATOM 4272 C C . VAL B 1 118 ? 14.266 -14.906 -1.141 1 90.12 118 VAL B C 1
ATOM 4274 O O . VAL B 1 118 ? 15.453 -15 -1.476 1 90.12 118 VAL B O 1
ATOM 4277 N N . VAL B 1 119 ? 13.609 -15.867 -0.603 1 94.56 119 VAL B N 1
ATOM 4278 C CA . VAL B 1 119 ? 14.266 -17.109 -0.193 1 94.56 119 VAL B CA 1
ATOM 4279 C C . VAL B 1 119 ? 14.812 -17.828 -1.42 1 94.56 119 VAL B C 1
ATOM 4281 O O . VAL B 1 119 ? 15.914 -18.375 -1.386 1 94.56 119 VAL B O 1
ATOM 4284 N N . GLY B 1 120 ? 14.016 -17.828 -2.467 1 94.5 120 GLY B N 1
ATOM 4285 C CA . GLY B 1 120 ? 14.461 -18.453 -3.699 1 94.5 120 GLY B CA 1
ATOM 4286 C C . GLY B 1 120 ? 15.75 -17.859 -4.238 1 94.5 120 GLY B C 1
ATOM 4287 O O . GLY B 1 120 ? 16.656 -18.594 -4.641 1 94.5 120 GLY B O 1
ATOM 4288 N N . ALA B 1 121 ? 15.875 -16.594 -4.168 1 92.12 121 ALA B N 1
ATOM 4289 C CA . ALA B 1 121 ? 17.078 -15.906 -4.641 1 92.12 121 ALA B CA 1
ATOM 4290 C C . ALA B 1 121 ? 18.281 -16.25 -3.768 1 92.12 121 ALA B C 1
ATOM 4292 O O . ALA B 1 121 ? 19.359 -16.547 -4.281 1 92.12 121 ALA B O 1
ATOM 4293 N N . ILE B 1 122 ? 18.078 -16.281 -2.559 1 92.69 122 ILE B N 1
ATOM 4294 C CA . ILE B 1 122 ? 19.172 -16.516 -1.619 1 92.69 122 ILE B CA 1
ATOM 4295 C C . ILE B 1 122 ? 19.656 -17.953 -1.728 1 92.69 122 ILE B C 1
ATOM 4297 O O . ILE B 1 122 ? 20.859 -18.203 -1.832 1 92.69 122 ILE B O 1
ATOM 4301 N N . ILE B 1 123 ? 18.703 -18.859 -1.739 1 96.12 123 ILE B N 1
ATOM 4302 C CA . ILE B 1 123 ? 19.109 -20.266 -1.749 1 96.12 123 ILE B CA 1
ATOM 4303 C C . ILE B 1 123 ? 19.797 -20.594 -3.072 1 96.12 123 ILE B C 1
ATOM 4305 O O . ILE B 1 123 ? 20.75 -21.359 -3.102 1 96.12 123 ILE B O 1
ATOM 4309 N N . ALA B 1 124 ? 19.297 -20.062 -4.152 1 95.19 124 ALA B N 1
ATOM 4310 C CA . ALA B 1 124 ? 19.938 -20.281 -5.445 1 95.19 124 ALA B CA 1
ATOM 4311 C C . ALA B 1 124 ? 21.359 -19.766 -5.445 1 95.19 124 ALA B C 1
ATOM 4313 O O . ALA B 1 124 ? 22.281 -20.438 -5.914 1 95.19 124 ALA B O 1
ATOM 4314 N N . ARG B 1 125 ? 21.516 -18.609 -4.902 1 93.12 125 ARG B N 1
ATOM 4315 C CA . ARG B 1 125 ? 22.828 -17.984 -4.84 1 93.12 125 ARG B CA 1
ATOM 4316 C C . ARG B 1 125 ? 23.766 -18.781 -3.943 1 93.12 125 ARG B C 1
ATOM 4318 O O . ARG B 1 125 ? 24.906 -19.078 -4.336 1 93.12 125 ARG B O 1
ATOM 4325 N N . GLU B 1 126 ? 23.344 -19.156 -2.811 1 94.31 126 GLU B N 1
ATOM 4326 C CA . GLU B 1 126 ? 24.188 -19.844 -1.839 1 94.31 126 GLU B CA 1
ATOM 4327 C C . GLU B 1 126 ? 24.562 -21.234 -2.326 1 94.31 126 GLU B C 1
ATOM 4329 O O . GLU B 1 126 ? 25.703 -21.672 -2.162 1 94.31 126 GLU B O 1
ATOM 4334 N N . VAL B 1 127 ? 23.656 -21.906 -2.904 1 96.31 127 VAL B N 1
ATOM 4335 C CA . VAL B 1 127 ? 23.922 -23.234 -3.438 1 96.31 127 VAL B CA 1
ATOM 4336 C C . VAL B 1 127 ? 24.844 -23.125 -4.652 1 96.31 127 VAL B C 1
ATOM 4338 O O . VAL B 1 127 ? 25.75 -23.938 -4.824 1 96.31 127 VAL B O 1
ATOM 4341 N N . GLY B 1 128 ? 24.578 -22.141 -5.461 1 94.56 128 GLY B N 1
ATOM 4342 C CA . GLY B 1 128 ? 25.406 -21.906 -6.629 1 94.56 128 GLY B CA 1
ATOM 4343 C C . GLY B 1 128 ? 26.859 -21.625 -6.273 1 94.56 128 GLY B C 1
ATOM 4344 O O . GLY B 1 128 ? 27.766 -22.078 -6.969 1 94.56 128 GLY B O 1
ATOM 4345 N N . LYS B 1 129 ? 27.031 -20.906 -5.254 1 93 129 LYS B N 1
ATOM 4346 C CA . LYS B 1 129 ? 28.375 -20.578 -4.781 1 93 129 LYS B CA 1
ATOM 4347 C C . LYS B 1 129 ? 29.141 -21.844 -4.371 1 93 129 LYS B C 1
ATOM 4349 O O . LYS B 1 129 ? 30.344 -21.938 -4.566 1 93 129 LYS B O 1
ATOM 4354 N N . ARG B 1 130 ? 28.438 -22.75 -3.947 1 93 130 ARG B N 1
ATOM 4355 C CA . ARG B 1 130 ? 29.047 -23.938 -3.35 1 93 130 ARG B CA 1
ATOM 4356 C C . ARG B 1 130 ? 29.156 -25.062 -4.363 1 93 130 ARG B C 1
ATOM 4358 O O . ARG B 1 130 ? 29.938 -26 -4.18 1 93 130 ARG B O 1
ATOM 4365 N N . ASN B 1 131 ? 28.297 -25.016 -5.312 1 93.25 131 ASN B N 1
ATOM 4366 C CA . ASN B 1 131 ? 28.25 -26.078 -6.309 1 93.25 131 ASN B CA 1
ATOM 4367 C C . ASN B 1 131 ? 28.531 -25.547 -7.711 1 93.25 131 ASN B C 1
ATOM 4369 O O . ASN B 1 131 ? 27.609 -25.359 -8.5 1 93.25 131 ASN B O 1
ATOM 4373 N N . LYS B 1 132 ? 29.75 -25.547 -8.078 1 91.5 132 LYS B N 1
ATOM 4374 C CA . LYS B 1 132 ? 30.156 -24.969 -9.352 1 91.5 132 LYS B CA 1
ATOM 4375 C C . LYS B 1 132 ? 29.828 -25.906 -10.508 1 91.5 132 LYS B C 1
ATOM 4377 O O . LYS B 1 132 ? 29.812 -25.484 -11.672 1 91.5 132 LYS B O 1
ATOM 4382 N N . LYS B 1 133 ? 29.531 -27.078 -10.203 1 91.62 133 LYS B N 1
ATOM 4383 C CA . LYS B 1 133 ? 29.188 -28.047 -11.242 1 91.62 133 LYS B CA 1
ATOM 4384 C C . LYS B 1 133 ? 27.719 -27.984 -11.602 1 91.62 133 LYS B C 1
ATOM 4386 O O . LYS B 1 133 ? 27.281 -28.547 -12.609 1 91.62 133 LYS B O 1
ATOM 4391 N N . ALA B 1 134 ? 26.984 -27.359 -10.828 1 94.44 134 ALA B N 1
ATOM 4392 C CA . ALA B 1 134 ? 25.562 -27.172 -11.125 1 94.44 134 ALA B CA 1
ATOM 4393 C C . ALA B 1 134 ? 25.359 -26.078 -12.156 1 94.44 134 ALA B C 1
ATOM 4395 O O . ALA B 1 134 ? 26.016 -25.031 -12.109 1 94.44 134 ALA B O 1
ATOM 4396 N N . HIS B 1 135 ? 24.562 -26.422 -13.125 1 95.06 135 HIS B N 1
ATOM 4397 C CA . HIS B 1 135 ? 24.188 -25.422 -14.109 1 95.06 135 HIS B CA 1
ATOM 4398 C C . HIS B 1 135 ? 23.328 -24.328 -13.477 1 95.06 135 HIS B C 1
ATOM 4400 O O . HIS B 1 135 ? 22.156 -24.562 -13.156 1 95.06 135 HIS B O 1
ATOM 4406 N N . PHE B 1 136 ? 23.797 -23.109 -13.391 1 95.06 136 PHE B N 1
ATOM 4407 C CA . PHE B 1 136 ? 23.234 -22.062 -12.547 1 95.06 136 PHE B CA 1
ATOM 4408 C C . PHE B 1 136 ? 21.859 -21.625 -13.07 1 95.06 136 PHE B C 1
ATOM 4410 O O . PHE B 1 136 ? 20.938 -21.422 -12.297 1 95.06 136 PHE B O 1
ATOM 4417 N N . PRO B 1 137 ? 21.672 -21.547 -14.383 1 93.06 137 PRO B N 1
ATOM 4418 C CA . PRO B 1 137 ? 20.344 -21.188 -14.859 1 93.06 137 PRO B CA 1
ATOM 4419 C C . PRO B 1 137 ? 19.266 -22.203 -14.43 1 93.06 137 PRO B C 1
ATOM 4421 O O . PRO B 1 137 ? 18.156 -21.812 -14.078 1 93.06 137 PRO B O 1
ATOM 4424 N N . LEU B 1 138 ? 19.625 -23.406 -14.469 1 94 138 LEU B N 1
ATOM 4425 C CA . LEU B 1 138 ? 18.688 -24.422 -14.016 1 94 138 LEU B CA 1
ATOM 4426 C C . LEU B 1 138 ? 18.453 -24.312 -12.516 1 94 138 LEU B C 1
ATOM 4428 O O . LEU B 1 138 ? 17.344 -24.562 -12.031 1 94 138 LEU B O 1
ATOM 4432 N N . LEU B 1 139 ? 19.469 -23.984 -11.805 1 95.69 139 LEU B N 1
ATOM 4433 C CA . LEU B 1 139 ? 19.344 -23.766 -10.367 1 95.69 139 LEU B CA 1
ATOM 4434 C C . LEU B 1 139 ? 18.359 -22.641 -10.07 1 95.69 139 LEU B C 1
ATOM 4436 O O . LEU B 1 139 ? 17.531 -22.766 -9.172 1 95.69 139 LEU B O 1
ATOM 4440 N N . VAL B 1 140 ? 18.422 -21.625 -10.797 1 95.44 140 VAL B N 1
ATOM 4441 C CA . VAL B 1 140 ? 17.531 -20.484 -10.625 1 95.44 140 VAL B CA 1
ATOM 4442 C C . VAL B 1 140 ? 16.109 -20.891 -11.023 1 95.44 140 VAL B C 1
ATOM 4444 O O . VAL B 1 140 ? 15.148 -20.531 -10.336 1 95.44 140 VAL B O 1
ATOM 4447 N N . ALA B 1 141 ? 16 -21.609 -12.07 1 94.81 141 ALA B N 1
ATOM 4448 C CA . ALA B 1 141 ? 14.688 -22.125 -12.461 1 94.81 141 ALA B CA 1
ATOM 4449 C C . ALA B 1 141 ? 14.102 -23.031 -11.375 1 94.81 141 ALA B C 1
ATOM 4451 O O . ALA B 1 141 ? 12.891 -23 -11.133 1 94.81 141 ALA B O 1
ATOM 4452 N N . SER B 1 142 ? 14.953 -23.812 -10.742 1 97.12 142 SER B N 1
ATOM 4453 C CA . SER B 1 142 ? 14.516 -24.688 -9.656 1 97.12 142 SER B CA 1
ATOM 4454 C C . SER B 1 142 ? 13.984 -23.875 -8.477 1 97.12 142 SER B C 1
ATOM 4456 O O . SER B 1 142 ? 13.055 -24.297 -7.797 1 97.12 142 SER B O 1
ATOM 4458 N N . ALA B 1 143 ? 14.578 -22.766 -8.273 1 96.75 143 ALA B N 1
ATOM 4459 C CA . ALA B 1 143 ? 14.148 -21.875 -7.191 1 96.75 143 ALA B CA 1
ATOM 4460 C C . ALA B 1 143 ? 12.836 -21.172 -7.543 1 96.75 143 ALA B C 1
ATOM 4462 O O . ALA B 1 143 ? 12.039 -20.875 -6.656 1 96.75 143 ALA B O 1
ATOM 4463 N N . TYR B 1 144 ? 12.57 -20.984 -8.75 1 95.75 144 TYR B N 1
ATOM 4464 C CA . TYR B 1 144 ? 11.406 -20.25 -9.219 1 95.75 144 TYR B CA 1
ATOM 4465 C C . TYR B 1 144 ? 10.211 -21.172 -9.414 1 95.75 144 TYR B C 1
ATOM 4467 O O . TYR B 1 144 ? 9.07 -20.766 -9.188 1 95.75 144 TYR B O 1
ATOM 4475 N N . THR B 1 145 ? 10.398 -22.375 -9.734 1 96.81 145 THR B N 1
ATOM 4476 C CA . THR B 1 145 ? 9.375 -23.328 -10.164 1 96.81 145 THR B CA 1
ATOM 4477 C C . THR B 1 145 ? 8.344 -23.531 -9.062 1 96.81 145 THR B C 1
ATOM 4479 O O . THR B 1 145 ? 7.148 -23.688 -9.336 1 96.81 145 THR B O 1
ATOM 4482 N N . PRO B 1 146 ? 8.711 -23.469 -7.867 1 97.31 146 PRO B N 1
ATOM 4483 C CA . PRO B 1 146 ? 7.723 -23.734 -6.82 1 97.31 146 PRO B CA 1
ATOM 4484 C C . PRO B 1 146 ? 6.621 -22.672 -6.766 1 97.31 146 PRO B C 1
ATOM 4486 O O . PRO B 1 146 ? 5.68 -22.797 -5.977 1 97.31 146 PRO B O 1
ATOM 4489 N N . THR B 1 147 ? 6.691 -21.688 -7.59 1 95.44 147 THR B N 1
ATOM 4490 C CA . THR B 1 147 ? 5.574 -20.75 -7.715 1 95.44 147 THR B CA 1
ATOM 4491 C C . THR B 1 147 ? 4.289 -21.484 -8.07 1 95.44 147 THR B C 1
ATOM 4493 O O . THR B 1 147 ? 3.191 -21.016 -7.758 1 95.44 147 THR B O 1
ATOM 4496 N N . VAL B 1 148 ? 4.387 -22.656 -8.602 1 96.69 148 VAL B N 1
ATOM 4497 C CA . VAL B 1 148 ? 3.234 -23.453 -9.023 1 96.69 148 VAL B CA 1
ATOM 4498 C C . VAL B 1 148 ? 2.547 -24.047 -7.797 1 96.69 148 VAL B C 1
ATOM 4500 O O . VAL B 1 148 ? 1.42 -24.547 -7.887 1 96.69 148 VAL B O 1
ATOM 4503 N N . LEU B 1 149 ? 3.166 -23.938 -6.633 1 97.19 149 LEU B N 1
ATOM 4504 C CA . LEU B 1 149 ? 2.652 -24.594 -5.434 1 97.19 149 LEU B CA 1
ATOM 4505 C C . LEU B 1 149 ? 1.978 -23.578 -4.508 1 97.19 149 LEU B C 1
ATOM 4507 O O . LEU B 1 149 ? 1.383 -23.969 -3.498 1 97.19 149 LEU B O 1
ATOM 4511 N N . TYR B 1 150 ? 2.023 -22.344 -4.824 1 94.44 150 TYR B N 1
ATOM 4512 C CA . TYR B 1 150 ? 1.636 -21.328 -3.846 1 94.44 150 TYR B CA 1
ATOM 4513 C C . TYR B 1 150 ? 0.149 -21.422 -3.525 1 94.44 150 TYR B C 1
ATOM 4515 O O . TYR B 1 150 ? -0.272 -21.109 -2.408 1 94.44 150 TYR B O 1
ATOM 4523 N N . THR B 1 151 ? -0.638 -21.891 -4.473 1 95.44 151 THR B N 1
ATOM 4524 C CA . THR B 1 151 ? -2.084 -21.969 -4.309 1 95.44 151 THR B CA 1
ATOM 4525 C C . THR B 1 151 ? -2.445 -22.953 -3.193 1 95.44 151 THR B C 1
ATOM 4527 O O . THR B 1 151 ? -3.48 -22.797 -2.541 1 95.44 151 THR B O 1
ATOM 4530 N N . ALA B 1 152 ? -1.626 -23.875 -2.979 1 96.38 152 ALA B N 1
ATOM 4531 C CA . ALA B 1 152 ? -1.878 -24.906 -1.971 1 96.38 152 ALA B CA 1
ATOM 4532 C C . ALA B 1 152 ? -1.4 -24.453 -0.594 1 96.38 152 ALA B C 1
ATOM 4534 O O . ALA B 1 152 ? -1.728 -25.078 0.419 1 96.38 152 ALA B O 1
ATOM 4535 N N . GLY B 1 153 ? -0.757 -23.328 -0.532 1 95.62 153 GLY B N 1
ATOM 4536 C CA . GLY B 1 153 ? -0.078 -22.953 0.697 1 95.62 153 GLY B CA 1
ATOM 4537 C C . GLY B 1 153 ? -0.883 -21.984 1.553 1 95.62 153 GLY B C 1
ATOM 4538 O O . GLY B 1 153 ? -2.031 -21.672 1.232 1 95.62 153 GLY B O 1
ATOM 4539 N N . PHE B 1 154 ? -0.213 -21.5 2.59 1 94.62 154 PHE B N 1
ATOM 4540 C CA . PHE B 1 154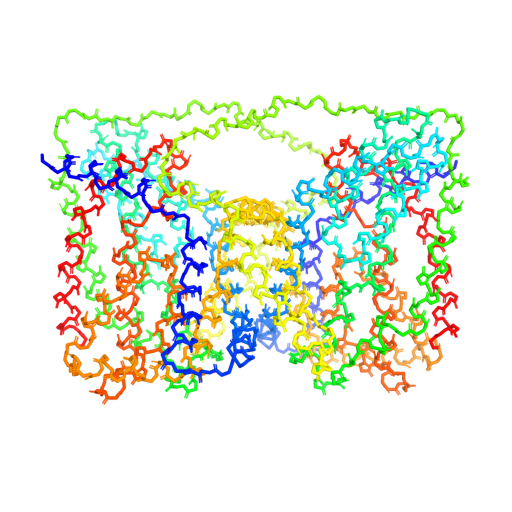 ? -0.849 -20.672 3.607 1 94.62 154 PHE B CA 1
ATOM 4541 C C . PHE B 1 154 ? -1.095 -19.266 3.082 1 94.62 154 PHE B C 1
ATOM 4543 O O . PHE B 1 154 ? -1.864 -18.5 3.67 1 94.62 154 PHE B O 1
ATOM 4550 N N . SER B 1 155 ? -0.478 -18.984 2.004 1 92.81 155 SER B N 1
ATOM 4551 C CA . SER B 1 155 ? -0.649 -17.641 1.447 1 92.81 155 SER B CA 1
ATOM 4552 C C . SER B 1 155 ? -1.411 -17.688 0.127 1 92.81 155 SER B C 1
ATOM 4554 O O . SER B 1 155 ? -1.223 -16.828 -0.733 1 92.81 155 SER B O 1
ATOM 4556 N N . SER B 1 156 ? -2.219 -18.703 -0.026 1 95.75 156 SER B N 1
ATOM 4557 C CA . SER B 1 156 ? -3.07 -18.812 -1.205 1 95.75 156 SER B CA 1
ATOM 4558 C C . SER B 1 156 ? -3.961 -17.578 -1.354 1 95.75 156 SER B C 1
ATOM 4560 O O . SER B 1 156 ? -4.859 -17.359 -0.539 1 95.75 156 SER B O 1
ATOM 4562 N N . SER B 1 157 ? -3.781 -16.875 -2.354 1 94.5 157 SER B N 1
ATOM 4563 C CA . SER B 1 157 ? -4.523 -15.625 -2.543 1 94.5 157 SER B CA 1
ATOM 4564 C C . SER B 1 157 ? -6.02 -15.891 -2.664 1 94.5 157 SER B C 1
ATOM 4566 O O . SER B 1 157 ? -6.824 -15.273 -1.962 1 94.5 157 SER B O 1
ATOM 4568 N N . ILE B 1 158 ? -6.367 -16.844 -3.453 1 96.75 158 ILE B N 1
ATOM 4569 C CA . ILE B 1 158 ? -7.777 -17.109 -3.709 1 96.75 158 ILE B CA 1
ATOM 4570 C C . ILE B 1 158 ? -8.367 -17.906 -2.549 1 96.75 158 ILE B C 1
ATOM 4572 O O . ILE B 1 158 ? -9.422 -17.562 -2.02 1 96.75 158 ILE B O 1
ATOM 4576 N N . GLY B 1 159 ? -7.641 -18.938 -2.098 1 96.69 159 GLY B N 1
ATOM 4577 C CA . GLY B 1 159 ? -8.125 -19.75 -0.994 1 96.69 159 GLY B CA 1
ATOM 4578 C C . GLY B 1 159 ? -8.375 -18.953 0.271 1 96.69 159 GLY B C 1
ATOM 4579 O O . GLY B 1 159 ? -9.414 -19.109 0.918 1 96.69 159 GLY B O 1
ATOM 4580 N N . LEU B 1 160 ? -7.523 -18.094 0.564 1 96.25 160 LEU B N 1
ATOM 4581 C CA . LEU B 1 160 ? -7.676 -17.281 1.774 1 96.25 160 LEU B CA 1
ATOM 4582 C C . LEU B 1 160 ? -8.75 -16.219 1.594 1 96.25 160 LEU B C 1
ATOM 4584 O O . LEU B 1 160 ? -9.469 -15.891 2.543 1 96.25 160 LEU B O 1
ATOM 4588 N N . THR B 1 161 ? -8.836 -15.688 0.42 1 96.25 161 THR B N 1
ATOM 4589 C CA . THR B 1 161 ? -9.836 -14.656 0.167 1 96.25 161 THR B CA 1
ATOM 4590 C C . THR B 1 161 ? -11.242 -15.195 0.412 1 96.25 161 THR B C 1
ATOM 4592 O O . THR B 1 161 ? -12.047 -14.57 1.103 1 96.25 161 THR B O 1
ATOM 4595 N N . VAL B 1 162 ? -11.555 -16.375 -0.068 1 97.56 162 VAL B N 1
ATOM 4596 C CA . VAL B 1 162 ? -12.914 -16.891 0.018 1 97.56 162 VAL B CA 1
ATOM 4597 C C . VAL B 1 162 ? -13.203 -17.359 1.442 1 97.56 162 VAL B C 1
ATOM 4599 O O . VAL B 1 162 ? -14.359 -17.594 1.807 1 97.56 162 VAL B O 1
ATOM 4602 N N . ALA B 1 163 ? -12.086 -17.453 2.23 1 97.62 163 ALA B N 1
ATOM 4603 C CA . ALA B 1 163 ? -12.234 -17.812 3.637 1 97.62 163 ALA B CA 1
ATOM 4604 C C . ALA B 1 163 ? -12.391 -16.578 4.508 1 97.62 163 ALA B C 1
ATOM 4606 O O . ALA B 1 163 ? -12.609 -16.672 5.719 1 97.62 163 ALA B O 1
ATOM 4607 N N . THR B 1 164 ? -12.242 -15.438 3.973 1 95.75 164 THR B N 1
ATOM 4608 C CA . THR B 1 164 ? -12.266 -14.18 4.715 1 95.75 164 THR B CA 1
ATOM 4609 C C . THR B 1 164 ? -13.672 -13.586 4.719 1 95.75 164 THR B C 1
ATOM 4611 O O . THR B 1 164 ? -14.25 -13.336 3.656 1 95.75 164 THR B O 1
ATOM 4614 N N . GLU B 1 165 ? -14.219 -13.359 5.879 1 94.56 165 GLU B N 1
ATOM 4615 C CA . GLU B 1 165 ? -15.516 -12.703 5.984 1 94.56 165 GLU B CA 1
ATOM 4616 C C . GLU B 1 165 ? -15.477 -11.305 5.371 1 94.56 165 GLU B C 1
ATOM 4618 O O . GLU B 1 165 ? -14.508 -10.57 5.555 1 94.56 165 GLU B O 1
ATOM 4623 N N . GLY B 1 166 ? -16.5 -11.008 4.582 1 92.19 166 GLY B N 1
ATOM 4624 C CA . GLY B 1 166 ? -16.578 -9.688 3.986 1 92.19 166 GLY B CA 1
ATOM 4625 C C . GLY B 1 166 ? -15.953 -9.617 2.607 1 92.19 166 GLY B C 1
ATOM 4626 O O . GLY B 1 166 ? -15.953 -8.555 1.977 1 92.19 166 GLY B O 1
ATOM 4627 N N . HIS B 1 167 ? -15.43 -10.75 2.111 1 94.06 167 HIS B N 1
ATOM 4628 C CA . HIS B 1 167 ? -14.828 -10.695 0.787 1 94.06 167 HIS B CA 1
ATOM 4629 C C . HIS B 1 167 ? -15.867 -10.391 -0.284 1 94.06 167 HIS B C 1
ATOM 4631 O O . HIS B 1 167 ? -17.062 -10.562 -0.057 1 94.06 167 HIS B O 1
ATOM 4637 N N . PHE B 1 168 ? -15.469 -10.031 -1.461 1 91.56 168 PHE B N 1
ATOM 4638 C CA . PHE B 1 168 ? -16.312 -9.367 -2.453 1 91.56 168 PHE B CA 1
ATOM 4639 C C . PHE B 1 168 ? -17.25 -10.367 -3.125 1 91.56 168 PHE B C 1
ATOM 4641 O O . PHE B 1 168 ? -18.172 -9.969 -3.826 1 91.56 168 PHE B O 1
ATOM 4648 N N . LEU B 1 169 ? -17.109 -11.664 -2.926 1 95.31 169 LEU B N 1
ATOM 4649 C CA . LEU B 1 169 ? -18 -12.656 -3.51 1 95.31 169 LEU B CA 1
ATOM 4650 C C . LEU B 1 169 ? -18.812 -13.367 -2.428 1 95.31 169 LEU B C 1
ATOM 4652 O O . LEU B 1 169 ? -19.469 -14.375 -2.695 1 95.31 169 LEU B O 1
ATOM 4656 N N . GLU B 1 170 ? -18.734 -12.898 -1.229 1 95.88 170 GLU B N 1
ATOM 4657 C CA . GLU B 1 170 ? -19.422 -13.547 -0.117 1 95.88 170 GLU B CA 1
ATOM 4658 C C . GLU B 1 170 ? -20.906 -13.672 -0.387 1 95.88 170 GLU B C 1
ATOM 4660 O O . GLU B 1 170 ? -21.531 -14.68 -0.036 1 95.88 170 GLU B O 1
ATOM 4665 N N . GLY B 1 171 ? -21.516 -12.688 -0.997 1 95.19 171 GLY B N 1
ATOM 4666 C CA . GLY B 1 171 ? -22.938 -12.703 -1.282 1 95.19 171 GLY B CA 1
ATOM 4667 C C . GLY B 1 171 ? -23.344 -13.797 -2.246 1 95.19 171 GLY B C 1
ATOM 4668 O O . GLY B 1 171 ? -24.484 -14.258 -2.225 1 95.19 171 GLY B O 1
ATOM 4669 N N . VAL B 1 172 ? -22.406 -14.219 -3.039 1 94.5 172 VAL B N 1
ATOM 4670 C CA . VAL B 1 172 ? -22.688 -15.195 -4.082 1 94.5 172 VAL B CA 1
ATOM 4671 C C . VAL B 1 172 ? -22.328 -16.594 -3.596 1 94.5 172 VAL B C 1
ATOM 4673 O O . VAL B 1 172 ? -23.094 -17.547 -3.766 1 94.5 172 VAL B O 1
ATOM 4676 N N . MET B 1 173 ? -21.219 -16.688 -2.924 1 96.88 173 MET B N 1
ATOM 4677 C CA . MET B 1 173 ? -20.703 -18.031 -2.654 1 96.88 173 MET B CA 1
ATOM 4678 C C . MET B 1 173 ? -20.547 -18.266 -1.153 1 96.88 173 MET B C 1
ATOM 4680 O O . MET B 1 173 ? -20.156 -19.344 -0.726 1 96.88 173 MET B O 1
ATOM 4684 N N . GLY B 1 174 ? -20.859 -17.219 -0.283 1 96.44 174 GLY B N 1
ATOM 4685 C CA . GLY B 1 174 ? -20.625 -17.344 1.146 1 96.44 174 GLY B CA 1
ATOM 4686 C C . GLY B 1 174 ? -19.141 -17.359 1.505 1 96.44 174 GLY B C 1
ATOM 4687 O O . GLY B 1 174 ? -18.297 -17.047 0.671 1 96.44 174 GLY B O 1
ATOM 4688 N N . VAL B 1 175 ? -18.875 -17.609 2.748 1 97.5 175 VAL B N 1
ATOM 4689 C CA . VAL B 1 175 ? -17.516 -17.781 3.23 1 97.5 175 VAL B CA 1
ATOM 4690 C C . VAL B 1 175 ? -17.156 -19.266 3.24 1 97.5 175 VAL B C 1
ATOM 4692 O O . VAL B 1 175 ? -17.859 -20.078 3.838 1 97.5 175 VAL B O 1
ATOM 4695 N N . ILE B 1 176 ? -16.125 -19.641 2.596 1 97.94 176 ILE B N 1
ATOM 4696 C CA . ILE B 1 176 ? -15.727 -21.047 2.451 1 97.94 176 ILE B CA 1
ATOM 4697 C C . ILE B 1 176 ? -14.516 -21.328 3.332 1 97.94 176 ILE B C 1
ATOM 4699 O O . ILE B 1 176 ? -13.453 -20.75 3.148 1 97.94 176 ILE B O 1
ATOM 4703 N N . PRO B 1 177 ? -14.656 -22.234 4.254 1 97.12 177 PRO B N 1
ATOM 4704 C CA . PRO B 1 177 ? -13.523 -22.547 5.129 1 97.12 177 PRO B CA 1
ATOM 4705 C C . PRO B 1 177 ? -12.336 -23.141 4.375 1 97.12 177 PRO B C 1
ATOM 4707 O O . PRO B 1 177 ? -12.523 -23.766 3.322 1 97.12 177 PRO B O 1
ATOM 4710 N N . THR B 1 178 ? -11.141 -23.078 4.922 1 97.31 178 THR B N 1
ATOM 4711 C CA . THR B 1 178 ? -9.922 -23.516 4.258 1 97.31 178 THR B CA 1
ATOM 4712 C C . THR B 1 178 ? -9.875 -25.031 4.164 1 97.31 178 THR B C 1
ATOM 4714 O O . THR B 1 178 ? -9.141 -25.594 3.348 1 97.31 178 THR B O 1
ATOM 4717 N N . SER B 1 179 ? -10.656 -25.703 4.957 1 96.88 179 SER B N 1
ATOM 4718 C CA . SER B 1 179 ? -10.742 -27.156 4.883 1 96.88 179 SER B CA 1
ATOM 4719 C C . SER B 1 179 ? -11.328 -27.609 3.549 1 96.88 179 SER B C 1
ATOM 4721 O O . SER B 1 179 ? -11.094 -28.734 3.109 1 96.88 179 SER B O 1
ATOM 4723 N N . GLN B 1 180 ? -11.992 -26.688 2.861 1 97.38 180 GLN B N 1
ATOM 4724 C CA . GLN B 1 180 ? -12.633 -27.016 1.593 1 97.38 180 GLN B CA 1
ATOM 4725 C C . GLN B 1 180 ? -11.82 -26.484 0.412 1 97.38 180 GLN B C 1
ATOM 4727 O O . GLN B 1 180 ? -12.188 -26.703 -0.745 1 97.38 180 GLN B O 1
ATOM 4732 N N . THR B 1 181 ? -10.695 -25.797 0.691 1 97.31 181 THR B N 1
ATOM 4733 C CA . THR B 1 181 ? -9.875 -25.219 -0.378 1 97.31 181 THR B CA 1
ATOM 4734 C C . THR B 1 181 ? -8.414 -25.625 -0.213 1 97.31 181 THR B C 1
ATOM 4736 O O . THR B 1 181 ? -7.992 -26.672 -0.701 1 97.31 181 THR B O 1
ATOM 4739 N N . ILE B 1 182 ? -7.715 -24.984 0.669 1 96.5 182 ILE B N 1
ATOM 4740 C CA . ILE B 1 182 ? -6.27 -25.125 0.801 1 96.5 182 ILE B CA 1
ATOM 4741 C C . ILE B 1 182 ? -5.945 -26.469 1.462 1 96.5 182 ILE B C 1
ATOM 4743 O O . ILE B 1 182 ? -4.938 -27.094 1.142 1 96.5 182 ILE B O 1
ATOM 4747 N N . PHE B 1 183 ? -6.859 -26.938 2.35 1 96.62 183 PHE B N 1
ATOM 4748 C CA . PHE B 1 183 ? -6.598 -28.172 3.062 1 96.62 183 PHE B CA 1
ATOM 4749 C C . PHE B 1 183 ? -7.48 -29.297 2.537 1 96.62 183 PHE B C 1
ATOM 4751 O O . PHE B 1 183 ? -7.625 -30.344 3.186 1 96.62 183 PHE B O 1
ATOM 4758 N N . HIS B 1 184 ? -8.102 -29.062 1.445 1 97 184 HIS B N 1
ATOM 4759 C CA . HIS B 1 184 ? -8.859 -30.109 0.779 1 97 184 HIS B CA 1
ATOM 4760 C C . HIS B 1 184 ? -7.949 -31.266 0.352 1 97 184 HIS B C 1
ATOM 4762 O O . HIS B 1 184 ? -6.828 -31.031 -0.107 1 97 184 HIS B O 1
ATOM 4768 N N . PRO B 1 185 ? -8.391 -32.5 0.441 1 97.12 185 PRO B N 1
ATOM 4769 C CA . PRO B 1 185 ? -7.57 -33.656 0.028 1 97.12 185 PRO B CA 1
ATOM 4770 C C . PRO B 1 185 ? -7.109 -33.562 -1.424 1 97.12 185 PRO B C 1
ATOM 4772 O O . PRO B 1 185 ? -5.984 -33.938 -1.746 1 97.12 185 PRO B O 1
ATOM 4775 N N . GLY B 1 186 ? -7.984 -33.062 -2.262 1 96.88 186 GLY B N 1
ATOM 4776 C CA . GLY B 1 186 ? -7.582 -32.875 -3.643 1 96.88 186 GLY B CA 1
ATOM 4777 C C . GLY B 1 186 ? -6.395 -31.922 -3.783 1 96.88 186 GLY B C 1
ATOM 4778 O O . GLY B 1 186 ? -5.512 -32.156 -4.613 1 96.88 186 GLY B O 1
ATOM 4779 N N . THR B 1 187 ? -6.387 -30.859 -3.039 1 98 187 THR B N 1
ATOM 4780 C CA . THR B 1 187 ? -5.277 -29.906 -3.053 1 98 187 THR B CA 1
ATOM 4781 C C . THR B 1 187 ? -3.988 -30.578 -2.588 1 98 187 THR B C 1
ATOM 4783 O O . THR B 1 187 ? -2.926 -30.359 -3.18 1 98 187 THR B O 1
ATOM 4786 N N . PHE B 1 188 ? -4.066 -31.453 -1.617 1 97.75 188 PHE B N 1
ATOM 4787 C CA . PHE B 1 188 ? -2.893 -32.125 -1.09 1 97.75 188 PHE B CA 1
ATOM 4788 C C . PHE B 1 188 ? -2.346 -33.125 -2.104 1 97.75 188 PHE B C 1
ATOM 4790 O O . PHE B 1 188 ? -1.129 -33.312 -2.227 1 97.75 188 PHE B O 1
ATOM 4797 N N . ILE B 1 189 ? -3.234 -33.812 -2.752 1 98.31 189 ILE B N 1
ATOM 4798 C CA . ILE B 1 189 ? -2.807 -34.75 -3.756 1 98.31 189 ILE B CA 1
ATOM 4799 C C . ILE B 1 189 ? -2.027 -34.062 -4.859 1 98.31 189 ILE B C 1
ATOM 4801 O O . ILE B 1 189 ? -0.953 -34.5 -5.262 1 98.31 189 ILE B O 1
ATOM 4805 N N . ILE B 1 190 ? -2.557 -32.938 -5.328 1 98.06 190 ILE B N 1
ATOM 4806 C CA . ILE B 1 190 ? -1.874 -32.188 -6.367 1 98.06 190 ILE B CA 1
ATOM 4807 C C . ILE B 1 190 ? -0.535 -31.656 -5.84 1 98.06 190 ILE B C 1
ATOM 4809 O O . ILE B 1 190 ? 0.492 -31.797 -6.512 1 98.06 190 ILE B O 1
ATOM 4813 N N . LEU B 1 191 ? -0.545 -31.094 -4.633 1 98.25 191 LEU B N 1
ATOM 4814 C CA . LEU B 1 191 ? 0.667 -30.578 -4.008 1 98.25 191 LEU B CA 1
ATOM 4815 C C . LEU B 1 191 ? 1.736 -31.672 -3.916 1 98.25 191 LEU B C 1
ATOM 4817 O O . LEU B 1 191 ? 2.875 -31.453 -4.336 1 98.25 191 LEU B O 1
ATOM 4821 N N . LEU B 1 192 ? 1.384 -32.812 -3.4 1 98.19 192 LEU B N 1
ATOM 4822 C CA . LEU B 1 192 ? 2.336 -33.906 -3.195 1 98.19 192 LEU B CA 1
ATOM 4823 C C . LEU B 1 192 ? 2.85 -34.438 -4.527 1 98.19 192 LEU B C 1
ATOM 4825 O O . LEU B 1 192 ? 4.031 -34.75 -4.66 1 98.19 192 LEU B O 1
ATOM 4829 N N . THR B 1 193 ? 1.966 -34.562 -5.477 1 98.44 193 THR B N 1
ATOM 4830 C CA . THR B 1 193 ? 2.371 -35.062 -6.793 1 98.44 193 THR B CA 1
ATOM 4831 C C . THR B 1 193 ? 3.395 -34.125 -7.418 1 98.44 193 THR B C 1
ATOM 4833 O O . THR B 1 193 ? 4.395 -34.562 -7.98 1 98.44 193 THR B O 1
ATOM 4836 N N . LEU B 1 194 ? 3.152 -32.844 -7.32 1 98.44 194 LEU B N 1
ATOM 4837 C CA . LEU B 1 194 ? 4.086 -31.859 -7.883 1 98.44 194 LEU B CA 1
ATOM 4838 C C . LEU B 1 194 ? 5.391 -31.844 -7.098 1 98.44 194 LEU B C 1
ATOM 4840 O O . LEU B 1 194 ? 6.469 -31.703 -7.676 1 98.44 194 LEU B O 1
ATOM 4844 N N . LEU B 1 195 ? 5.324 -32 -5.773 1 98.38 195 LEU B N 1
ATOM 4845 C CA . LEU B 1 195 ? 6.512 -32 -4.922 1 98.38 195 LEU B CA 1
ATOM 4846 C C . LEU B 1 195 ? 7.422 -33.188 -5.27 1 98.38 195 LEU B C 1
ATOM 4848 O O . LEU B 1 195 ? 8.641 -33.094 -5.109 1 98.38 195 LEU B O 1
ATOM 4852 N N . ILE B 1 196 ? 6.84 -34.219 -5.801 1 98.12 196 ILE B N 1
ATOM 4853 C CA . ILE B 1 196 ? 7.602 -35.406 -6.105 1 98.12 196 ILE B CA 1
ATOM 4854 C C . ILE B 1 196 ? 8.055 -35.375 -7.562 1 98.12 196 ILE B C 1
ATOM 4856 O O . ILE B 1 196 ? 9.234 -35.594 -7.859 1 98.12 196 ILE B O 1
ATOM 4860 N N . THR B 1 197 ? 7.203 -35.062 -8.484 1 98.12 197 THR B N 1
ATOM 4861 C CA . THR B 1 197 ? 7.473 -35.25 -9.906 1 98.12 197 THR B CA 1
ATOM 4862 C C . THR B 1 197 ? 8.297 -34.094 -10.461 1 98.12 197 THR B C 1
ATOM 4864 O O . THR B 1 197 ? 9.086 -34.25 -11.391 1 98.12 197 THR B O 1
ATOM 4867 N N . VAL B 1 198 ? 8.133 -32.875 -9.922 1 98.25 198 VAL B N 1
ATOM 4868 C CA . VAL B 1 198 ? 8.797 -31.703 -10.492 1 98.25 198 VAL B CA 1
ATOM 4869 C C . VAL B 1 198 ? 10.297 -31.797 -10.258 1 98.25 198 VAL B C 1
ATOM 4871 O O . VAL B 1 198 ? 11.094 -31.641 -11.18 1 98.25 198 VAL B O 1
ATOM 4874 N N . PRO B 1 199 ? 10.742 -32.094 -9.023 1 97.69 199 PRO B N 1
ATOM 4875 C CA . PRO B 1 199 ? 12.195 -32.219 -8.852 1 97.69 199 PRO B CA 1
ATOM 4876 C C . PRO B 1 199 ? 12.797 -33.344 -9.672 1 97.69 199 PRO B C 1
ATOM 4878 O O . PRO B 1 199 ? 13.938 -33.25 -10.133 1 97.69 199 PRO B O 1
ATOM 4881 N N . LEU B 1 200 ? 12.102 -34.406 -9.883 1 97.25 200 LEU B N 1
ATOM 4882 C CA . LEU B 1 200 ? 12.57 -35.469 -10.758 1 97.25 200 LEU B CA 1
ATOM 4883 C C . LEU B 1 200 ? 12.719 -34.969 -12.195 1 97.25 200 LEU B C 1
ATOM 4885 O O . LEU B 1 200 ? 13.719 -35.281 -12.859 1 97.25 200 LEU B O 1
ATOM 4889 N N . PHE B 1 201 ? 11.742 -34.219 -12.602 1 96.38 201 PHE B N 1
ATOM 4890 C CA . PHE B 1 201 ? 11.789 -33.656 -13.938 1 96.38 201 PHE B CA 1
ATOM 4891 C C . PHE B 1 201 ? 12.953 -32.688 -14.07 1 96.38 201 PHE B C 1
ATOM 4893 O O . PHE B 1 201 ? 13.602 -32.625 -15.109 1 96.38 201 PHE B O 1
ATOM 4900 N N . ILE B 1 202 ? 13.242 -31.906 -13.062 1 96.56 202 ILE B N 1
ATOM 4901 C CA . ILE B 1 202 ? 14.344 -30.938 -13.047 1 96.56 202 ILE B CA 1
ATOM 4902 C C . ILE B 1 202 ? 15.672 -31.672 -13.219 1 96.56 202 ILE B C 1
ATOM 4904 O O . ILE B 1 202 ? 16.516 -31.281 -14.031 1 96.56 202 ILE B O 1
ATOM 4908 N N . VAL B 1 203 ? 15.859 -32.781 -12.539 1 95.12 203 VAL B N 1
ATOM 4909 C CA . VAL B 1 203 ? 17.094 -33.531 -12.617 1 95.12 203 VAL B CA 1
ATOM 4910 C C . VAL B 1 203 ? 17.25 -34.125 -14.023 1 95.12 203 VAL B C 1
ATOM 4912 O O . VAL B 1 203 ? 18.344 -34.156 -14.562 1 95.12 203 VAL B O 1
ATOM 4915 N N . LEU B 1 204 ? 16.125 -34.531 -14.57 1 93.38 204 LEU B N 1
ATOM 4916 C CA . LEU B 1 204 ? 16.156 -35.094 -15.906 1 93.38 204 LEU B CA 1
ATOM 4917 C C . LEU B 1 204 ? 16.516 -34.031 -16.953 1 93.38 204 LEU B C 1
ATOM 4919 O O . LEU B 1 204 ? 17.062 -34.375 -18 1 93.38 204 LEU B O 1
ATOM 4923 N N . MET B 1 205 ? 16.281 -32.781 -16.656 1 91.38 205 MET B N 1
ATOM 4924 C CA . MET B 1 205 ? 16.562 -31.703 -17.594 1 91.38 205 MET B CA 1
ATOM 4925 C C . MET B 1 205 ? 17.984 -31.172 -17.406 1 91.38 205 MET B C 1
ATOM 4927 O O . MET B 1 205 ? 18.453 -30.391 -18.219 1 91.38 205 MET B O 1
ATOM 4931 N N . ALA B 1 206 ? 18.688 -31.609 -16.438 1 91.75 206 ALA B N 1
ATOM 4932 C CA . ALA B 1 206 ? 20 -31.062 -16.109 1 91.75 206 ALA B CA 1
ATOM 4933 C C . ALA B 1 206 ? 21 -31.328 -17.234 1 91.75 206 ALA B C 1
ATOM 4935 O O . ALA B 1 206 ? 21.156 -32.469 -17.688 1 91.75 206 ALA B O 1
ATOM 4936 N N . PRO B 1 207 ? 21.594 -30.266 -17.656 1 88.88 207 PRO B N 1
ATOM 4937 C CA . PRO B 1 207 ? 22.609 -30.469 -18.703 1 88.88 207 PRO B CA 1
ATOM 4938 C C . PRO B 1 207 ? 23.859 -31.188 -18.188 1 88.88 207 PRO B C 1
ATOM 4940 O O . PRO B 1 207 ? 24.25 -30.984 -17.031 1 88.88 207 PRO B O 1
ATOM 4943 N N . LYS B 1 208 ? 24.453 -31.922 -19.047 1 85.69 208 LYS B N 1
ATOM 4944 C CA . LYS B 1 208 ? 25.672 -32.656 -18.688 1 85.69 208 LYS B CA 1
ATOM 4945 C C . LYS B 1 208 ? 26.906 -31.938 -19.234 1 85.69 208 LYS B C 1
ATOM 4947 O O . LYS B 1 208 ? 28.016 -32.125 -18.734 1 85.69 208 LYS B O 1
ATOM 4952 N N . LYS B 1 209 ? 26.656 -31.125 -20.266 1 85.25 209 LYS B N 1
ATOM 4953 C CA . LYS B 1 209 ? 27.75 -30.375 -20.891 1 85.25 209 LYS B CA 1
ATOM 4954 C C . LYS B 1 209 ? 27.438 -28.891 -20.953 1 85.25 209 LYS B C 1
ATOM 4956 O O . LYS B 1 209 ? 26.297 -28.469 -20.703 1 85.25 209 LYS B O 1
ATOM 4961 N N . ASP B 1 210 ? 28.453 -27.984 -21.109 1 86.38 210 ASP B N 1
ATOM 4962 C CA . ASP B 1 210 ? 28.312 -26.531 -21.25 1 86.38 210 ASP B CA 1
ATOM 4963 C C . ASP B 1 210 ? 27.672 -25.922 -20 1 86.38 210 ASP B C 1
ATOM 4965 O O . ASP B 1 210 ? 26.688 -25.188 -20.109 1 86.38 210 ASP B O 1
ATOM 4969 N N . ILE B 1 211 ? 28.234 -26.297 -18.922 1 88.62 211 ILE B N 1
ATOM 4970 C CA . ILE B 1 211 ? 27.734 -25.859 -17.625 1 88.62 211 ILE B CA 1
ATOM 4971 C C . ILE B 1 211 ? 28.109 -24.391 -17.391 1 88.62 211 ILE B C 1
ATOM 4973 O O . ILE B 1 211 ? 29.266 -24.016 -17.578 1 88.62 211 ILE B O 1
ATOM 4977 N N . ILE B 1 212 ? 27.094 -23.625 -17.109 1 89.62 212 ILE B N 1
ATOM 4978 C CA . ILE B 1 212 ? 27.297 -22.25 -16.672 1 89.62 212 ILE B CA 1
ATOM 4979 C C . ILE B 1 212 ? 27.266 -22.188 -15.148 1 89.62 212 ILE B C 1
ATOM 4981 O O . ILE B 1 212 ? 26.234 -22.438 -14.531 1 89.62 212 ILE B O 1
ATOM 4985 N N . SER B 1 213 ? 28.375 -21.781 -14.602 1 88.81 213 SER B N 1
ATOM 4986 C CA . SER B 1 213 ? 28.484 -21.734 -13.148 1 88.81 213 SER B CA 1
ATOM 4987 C C . SER B 1 213 ? 28.125 -20.344 -12.617 1 88.81 213 SER B C 1
ATOM 4989 O O . SER B 1 213 ? 28.078 -19.375 -13.375 1 88.81 213 SER B O 1
ATOM 4991 N N . TYR B 1 214 ? 27.766 -20.359 -11.352 1 87.25 214 TYR B N 1
ATOM 4992 C CA . TYR B 1 214 ? 27.453 -19.094 -10.695 1 87.25 214 TYR B CA 1
ATOM 4993 C C . TYR B 1 214 ? 28.672 -18.188 -10.641 1 87.25 214 TYR B C 1
ATOM 4995 O O . TYR B 1 214 ? 29.766 -18.625 -10.266 1 87.25 214 TYR B O 1
ATOM 5003 N N . ASN B 1 215 ? 28.453 -16.891 -11.133 1 79.88 215 ASN B N 1
ATOM 5004 C CA . ASN B 1 215 ? 29.453 -15.836 -11.016 1 79.88 215 ASN B CA 1
ATOM 5005 C C . ASN B 1 215 ? 28.891 -14.641 -10.234 1 79.88 215 ASN B C 1
ATOM 5007 O O . ASN B 1 215 ? 28 -13.945 -10.703 1 79.88 215 ASN B O 1
ATOM 5011 N N . PRO B 1 216 ? 29.375 -14.453 -8.984 1 72.56 216 PRO B N 1
ATOM 5012 C CA . PRO B 1 216 ? 28.828 -13.359 -8.172 1 72.56 216 PRO B CA 1
ATOM 5013 C C . PRO B 1 216 ? 28.875 -12.016 -8.883 1 72.56 216 PRO B C 1
ATOM 5015 O O . PRO B 1 216 ? 29.844 -11.703 -9.57 1 72.56 216 PRO B O 1
ATOM 5018 N N . PRO B 1 217 ? 27.734 -11.508 -8.992 1 63.03 217 PRO B N 1
ATOM 5019 C CA . PRO B 1 217 ? 27.812 -10.164 -9.57 1 63.03 217 PRO B CA 1
ATOM 5020 C C . PRO B 1 217 ? 28.781 -9.25 -8.812 1 63.03 217 PRO B C 1
ATOM 5022 O O . PRO B 1 217 ? 28.938 -9.383 -7.598 1 63.03 217 PRO B O 1
ATOM 5025 N N . ILE B 1 218 ? 29.797 -8.703 -9.555 1 51.25 218 ILE B N 1
ATOM 5026 C CA . ILE B 1 218 ? 30.703 -7.73 -8.953 1 51.25 218 ILE B CA 1
ATOM 5027 C C . ILE B 1 218 ? 29.922 -6.73 -8.117 1 51.25 218 ILE B C 1
ATOM 5029 O O . ILE B 1 218 ? 29.078 -5.988 -8.648 1 51.25 218 ILE B O 1
ATOM 5033 N N . LEU B 1 219 ? 29.5 -7.148 -7.184 1 46.41 219 LEU B N 1
ATOM 5034 C CA . LEU B 1 219 ? 28.766 -6.219 -6.328 1 46.41 219 LEU B CA 1
ATOM 5035 C C . LEU B 1 219 ? 29.5 -4.883 -6.227 1 46.41 219 LEU B C 1
ATOM 5037 O O . LEU B 1 219 ? 30.672 -4.844 -5.852 1 46.41 219 LEU B O 1
ATOM 5041 N N . LYS B 1 220 ? 29.266 -3.951 -7.039 1 41.84 220 LYS B N 1
ATOM 5042 C CA . LYS B 1 220 ? 29.75 -2.623 -6.66 1 41.84 220 LYS B CA 1
ATOM 5043 C C . LYS B 1 220 ? 29.641 -2.414 -5.152 1 41.84 220 LYS B C 1
ATOM 5045 O O . LYS B 1 220 ? 28.828 -3.049 -4.484 1 41.84 220 LYS B O 1
ATOM 5050 N N . ASN B 1 221 ? 30.578 -1.739 -4.617 1 34 221 ASN B N 1
ATOM 5051 C CA . ASN B 1 221 ? 30.719 -1.446 -3.193 1 34 221 ASN B CA 1
ATOM 5052 C C . ASN B 1 221 ? 29.359 -1.401 -2.502 1 34 221 ASN B C 1
ATOM 5054 O O . ASN B 1 221 ? 28.531 -0.529 -2.791 1 34 221 ASN B O 1
ATOM 5058 N N . ALA B 1 222 ? 28.734 -2.508 -2.33 1 35.06 222 ALA B N 1
ATOM 5059 C CA . ALA B 1 222 ? 27.672 -2.381 -1.331 1 35.06 222 ALA B CA 1
ATOM 5060 C C . ALA B 1 222 ? 27.891 -1.154 -0.451 1 35.06 222 ALA B C 1
ATOM 5062 O O . ALA B 1 222 ? 28.984 -0.956 0.086 1 35.06 222 ALA B O 1
ATOM 5063 N N . ARG B 1 223 ? 27.234 -0.267 -0.705 1 34.56 223 ARG B N 1
ATOM 5064 C CA . ARG B 1 223 ? 27.297 0.806 0.282 1 34.56 223 ARG B CA 1
ATOM 5065 C C . ARG B 1 223 ? 27.609 0.253 1.67 1 34.56 223 ARG B C 1
ATOM 5067 O O . ARG B 1 223 ? 27 -0.727 2.102 1 34.56 223 ARG B O 1
ATOM 5074 N N . THR B 1 224 ? 28.844 0.106 2.039 1 33.41 224 THR B N 1
ATOM 5075 C CA . THR B 1 224 ? 29.188 -0.102 3.441 1 33.41 224 THR B CA 1
ATOM 5076 C C . THR B 1 224 ? 27.984 0.163 4.34 1 33.41 224 THR B C 1
ATOM 5078 O O . THR B 1 224 ? 27.25 1.133 4.133 1 33.41 224 THR B O 1
ATOM 5081 N N . PRO B 1 225 ? 27.469 -0.921 4.973 1 35.94 225 PRO B N 1
ATOM 5082 C CA . PRO B 1 225 ? 26.531 -0.388 5.965 1 35.94 225 PRO B CA 1
ATOM 5083 C C . PRO B 1 225 ? 26.812 1.069 6.324 1 35.94 225 PRO B C 1
ATOM 5085 O O . PRO B 1 225 ? 27.953 1.421 6.637 1 35.94 225 PRO B O 1
ATOM 5088 N N . GLU B 1 226 ? 26.422 1.952 5.535 1 35.44 226 GLU B N 1
ATOM 5089 C CA . GLU B 1 226 ? 26.625 3.254 6.164 1 35.44 226 GLU B CA 1
ATOM 5090 C C . GLU B 1 226 ? 26.828 3.109 7.672 1 35.44 226 GLU B C 1
ATOM 5092 O O . GLU B 1 226 ? 26.094 2.379 8.336 1 35.44 226 GLU B O 1
ATOM 5097 N N . ASN B 1 227 ? 28 3.008 7.996 1 36.03 227 ASN B N 1
ATOM 5098 C CA . ASN B 1 227 ? 28.25 3.201 9.422 1 36.03 227 ASN B CA 1
ATOM 5099 C C . ASN B 1 227 ? 27.094 3.918 10.102 1 36.03 227 ASN B C 1
ATOM 5101 O O . ASN B 1 227 ? 26.859 5.105 9.867 1 36.03 227 ASN B O 1
ATOM 5105 N N . GLU B 1 228 ? 25.922 3.266 10.008 1 41.84 228 GLU B N 1
ATOM 5106 C CA . GLU B 1 228 ? 25.031 3.887 10.977 1 41.84 228 GLU B CA 1
ATOM 5107 C C . GLU B 1 228 ? 25.812 4.625 12.062 1 41.84 228 GLU B C 1
ATOM 5109 O O . GLU B 1 228 ? 26.672 4.035 12.727 1 41.84 228 GLU B O 1
ATOM 5114 N N . THR B 1 229 ? 26.188 5.684 11.758 1 40.94 229 THR B N 1
ATOM 5115 C CA . THR B 1 229 ? 26.734 6.508 12.828 1 40.94 229 THR B CA 1
ATOM 5116 C C . THR B 1 229 ? 26.297 5.984 14.195 1 40.94 229 THR B C 1
ATOM 5118 O O . THR B 1 229 ? 25.125 5.727 14.422 1 40.94 229 THR B O 1
ATOM 5121 N N . ASN B 1 230 ? 27.016 5.133 14.781 1 44.72 230 ASN B N 1
ATOM 5122 C CA . ASN B 1 230 ? 27.016 4.832 16.203 1 44.72 230 ASN B CA 1
ATOM 5123 C C . ASN B 1 230 ? 26.344 5.938 17.016 1 44.72 230 ASN B C 1
ATOM 5125 O O . ASN B 1 230 ? 26.938 6.496 17.938 1 44.72 230 ASN B O 1
ATOM 5129 N N . SER B 1 231 ? 25.734 6.879 16.375 1 53.47 231 SER B N 1
ATOM 5130 C CA . SER B 1 231 ? 25.312 7.914 17.312 1 53.47 231 SER B CA 1
ATOM 5131 C C . SER B 1 231 ? 24.297 7.375 18.312 1 53.47 231 SER B C 1
ATOM 5133 O O . SER B 1 231 ? 23.312 6.746 17.922 1 53.47 231 S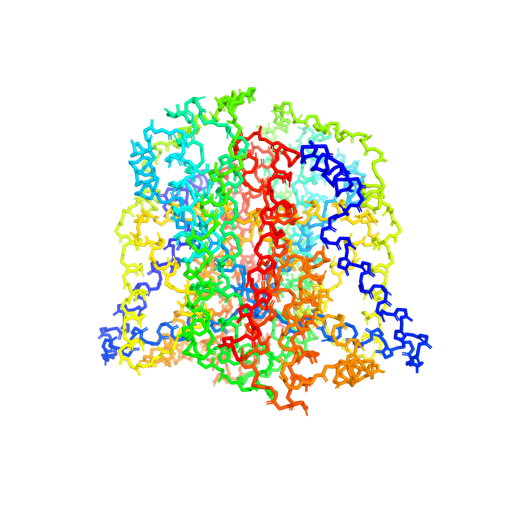ER B O 1
ATOM 5135 N N . SER B 1 232 ? 24.75 6.977 19.5 1 65.69 232 SER B N 1
ATOM 5136 C CA . SER B 1 232 ? 24.281 6.551 20.812 1 65.69 232 SER B CA 1
ATOM 5137 C C . SER B 1 232 ? 23.125 7.41 21.297 1 65.69 232 SER B C 1
ATOM 5139 O O . SER B 1 232 ? 23 7.695 22.5 1 65.69 232 SER B O 1
ATOM 5141 N N . SER B 1 233 ? 22.266 7.855 20.312 1 81.25 233 SER B N 1
ATOM 5142 C CA . SER B 1 233 ? 21.172 8.617 20.891 1 81.25 233 SER B CA 1
ATOM 5143 C C . SER B 1 233 ? 20.141 7.699 21.547 1 81.25 233 SER B C 1
ATOM 5145 O O . SER B 1 233 ? 20.047 6.52 21.203 1 81.25 233 SER B O 1
ATOM 5147 N N . PRO B 1 234 ? 19.594 8.227 22.578 1 83.94 234 PRO B N 1
ATOM 5148 C CA . PRO B 1 234 ? 18.562 7.43 23.234 1 83.94 234 PRO B CA 1
ATOM 5149 C C . PRO B 1 234 ? 17.469 6.965 22.266 1 83.94 234 PRO B C 1
ATOM 5151 O O . PRO B 1 234 ? 16.969 5.844 22.391 1 83.94 234 PRO B O 1
ATOM 5154 N N . ALA B 1 235 ? 17.156 7.699 21.312 1 83.88 235 ALA B N 1
ATOM 5155 C CA . ALA B 1 235 ? 16.156 7.336 20.328 1 83.88 235 ALA B CA 1
ATOM 5156 C C . ALA B 1 235 ? 16.609 6.137 19.484 1 83.88 235 ALA B C 1
ATOM 5158 O O . ALA B 1 235 ? 15.852 5.188 19.281 1 83.88 235 ALA B O 1
ATOM 5159 N N . LEU B 1 236 ? 17.75 6.184 19.031 1 83 236 LEU B N 1
ATOM 5160 C CA . LEU B 1 236 ? 18.297 5.102 18.234 1 83 236 LEU B CA 1
ATOM 5161 C C . LEU B 1 236 ? 18.422 3.822 19.047 1 83 236 LEU B C 1
ATOM 5163 O O . LEU B 1 236 ? 18.234 2.721 18.531 1 83 236 LEU B O 1
ATOM 5167 N N . ARG B 1 237 ? 18.75 4.039 20.328 1 85.44 237 ARG B N 1
ATOM 5168 C CA . ARG B 1 237 ? 18.844 2.885 21.219 1 85.44 237 ARG B CA 1
ATOM 5169 C C . ARG B 1 237 ? 17.484 2.209 21.375 1 85.44 237 ARG B C 1
ATOM 5171 O O . ARG B 1 237 ? 17.391 0.98 21.375 1 85.44 237 ARG B O 1
ATOM 5178 N N . LEU B 1 238 ? 16.547 3.027 21.5 1 87.62 238 LEU B N 1
ATOM 5179 C CA . LEU B 1 238 ? 15.195 2.504 21.625 1 87.62 238 LEU B CA 1
ATOM 5180 C C . LEU B 1 238 ? 14.773 1.772 20.359 1 87.62 238 LEU B C 1
ATOM 5182 O O . LEU B 1 238 ? 14.109 0.737 20.422 1 87.62 238 LEU B O 1
ATOM 5186 N N . GLU B 1 239 ? 15.125 2.254 19.25 1 88.12 239 GLU B N 1
ATOM 5187 C CA . GLU B 1 239 ? 14.773 1.667 17.969 1 88.12 239 GLU B CA 1
ATOM 5188 C C . GLU B 1 239 ? 15.477 0.329 17.766 1 88.12 239 GLU B C 1
ATOM 5190 O O . GLU B 1 239 ? 14.953 -0.561 17.094 1 88.12 239 GLU B O 1
ATOM 5195 N N . ASN B 1 240 ? 16.625 0.23 18.375 1 88.19 240 ASN B N 1
ATOM 5196 C CA . ASN B 1 240 ? 17.438 -0.956 18.125 1 88.19 240 ASN B CA 1
ATOM 5197 C C . ASN B 1 240 ? 17.344 -1.946 19.281 1 88.19 240 ASN B C 1
ATOM 5199 O O . ASN B 1 240 ? 17.938 -3.029 19.219 1 88.19 240 ASN B O 1
ATOM 5203 N N . THR B 1 241 ? 16.609 -1.576 20.281 1 89.06 241 THR B N 1
ATOM 5204 C CA . THR B 1 241 ? 16.422 -2.498 21.391 1 89.06 241 THR B CA 1
ATOM 5205 C C . THR B 1 241 ? 15.633 -3.727 20.953 1 89.06 241 THR B C 1
ATOM 5207 O O . THR B 1 241 ? 14.586 -3.604 20.312 1 89.06 241 THR B O 1
ATOM 5210 N N . PRO B 1 242 ? 16.188 -4.914 21.25 1 89.5 242 PRO B N 1
ATOM 5211 C CA . PRO B 1 242 ? 15.539 -6.133 20.766 1 89.5 242 PRO B CA 1
ATOM 5212 C C . PRO B 1 242 ? 14.273 -6.48 21.547 1 89.5 242 PRO B C 1
ATOM 5214 O O . PRO B 1 242 ? 13.422 -7.234 21.047 1 89.5 242 PRO B O 1
ATOM 5217 N N . ILE B 1 243 ? 13.938 -5.895 22.531 1 92.88 243 ILE B N 1
ATOM 5218 C CA . ILE B 1 243 ? 12.883 -6.316 23.438 1 92.88 243 ILE B CA 1
ATOM 5219 C C . ILE B 1 243 ? 11.523 -5.848 22.922 1 92.88 243 ILE B C 1
ATOM 5221 O O . ILE B 1 243 ? 10.523 -6.562 23.031 1 92.88 243 ILE B O 1
ATOM 5225 N N . LEU B 1 244 ? 11.445 -4.73 22.328 1 94.25 244 LEU B N 1
ATOM 5226 C CA . LEU B 1 244 ? 10.164 -4.16 21.938 1 94.25 244 LEU B CA 1
ATOM 5227 C C . LEU B 1 244 ? 9.539 -4.961 20.797 1 94.25 244 LEU B C 1
ATOM 5229 O O . LEU B 1 244 ? 8.336 -5.23 20.797 1 94.25 244 LEU B O 1
ATOM 5233 N N . GLY B 1 245 ? 10.352 -5.34 19.812 1 95.75 245 GLY B N 1
ATOM 5234 C CA . GLY B 1 245 ? 9.844 -6.176 18.734 1 95.75 245 GLY B CA 1
ATOM 5235 C C . GLY B 1 245 ? 9.359 -7.535 19.219 1 95.75 245 GLY B C 1
ATOM 5236 O O . GLY B 1 245 ? 8.32 -8.016 18.766 1 95.75 245 GLY B O 1
ATOM 5237 N N . MET B 1 246 ? 10.039 -8.094 20.172 1 96.88 246 MET B N 1
ATOM 5238 C CA . MET B 1 246 ? 9.68 -9.398 20.719 1 96.88 246 MET B CA 1
ATOM 5239 C C . MET B 1 246 ? 8.367 -9.32 21.484 1 96.88 246 MET B C 1
ATOM 5241 O O . MET B 1 246 ? 7.512 -10.195 21.359 1 96.88 246 MET B O 1
ATOM 5245 N N . ILE B 1 247 ? 8.211 -8.273 22.203 1 97.06 247 ILE B N 1
ATOM 5246 C CA . ILE B 1 247 ? 7.023 -8.125 23.031 1 97.06 247 ILE B CA 1
ATOM 5247 C C . ILE B 1 247 ? 5.789 -7.965 22.141 1 97.06 247 ILE B C 1
ATOM 5249 O O . ILE B 1 247 ? 4.805 -8.68 22.312 1 97.06 247 ILE B O 1
ATOM 5253 N N . ILE B 1 248 ? 5.891 -7.059 21.219 1 97 248 ILE B N 1
ATOM 5254 C CA . ILE B 1 248 ? 4.723 -6.789 20.391 1 97 248 ILE B CA 1
ATOM 5255 C C . ILE B 1 248 ? 4.441 -7.988 19.484 1 97 248 ILE B C 1
ATOM 5257 O O . ILE B 1 248 ? 3.283 -8.305 19.203 1 97 248 ILE B O 1
ATOM 5261 N N . GLY B 1 249 ? 5.512 -8.602 18.922 1 97.56 249 GLY B N 1
ATOM 5262 C CA . GLY B 1 249 ? 5.324 -9.836 18.172 1 97.56 249 GLY B CA 1
ATOM 5263 C C . GLY B 1 249 ? 4.652 -10.93 18.984 1 97.56 249 GLY B C 1
ATOM 5264 O O . GLY B 1 249 ? 3.783 -11.641 18.469 1 97.56 249 GLY B O 1
ATOM 5265 N N . ALA B 1 250 ? 5.004 -11.047 20.203 1 97.62 250 ALA B N 1
ATOM 5266 C CA . ALA B 1 250 ? 4.422 -12.055 21.094 1 97.62 250 ALA B CA 1
ATOM 5267 C C . ALA B 1 250 ? 2.941 -11.773 21.328 1 97.62 250 ALA B C 1
ATOM 5269 O O . ALA B 1 250 ? 2.135 -12.703 21.422 1 97.62 250 ALA B O 1
ATOM 5270 N N . ILE B 1 251 ? 2.623 -10.57 21.484 1 96.88 251 ILE B N 1
ATOM 5271 C CA . ILE B 1 251 ? 1.229 -10.188 21.672 1 96.88 251 ILE B CA 1
ATOM 5272 C C . ILE B 1 251 ? 0.394 -10.648 20.484 1 96.88 251 ILE B C 1
ATOM 5274 O O . ILE B 1 251 ? -0.703 -11.188 20.656 1 96.88 251 ILE B O 1
ATOM 5278 N N . GLY B 1 252 ? 0.921 -10.383 19.25 1 97.19 252 GLY B N 1
ATOM 5279 C CA . GLY B 1 252 ? 0.241 -10.883 18.062 1 97.19 252 GLY B CA 1
ATOM 5280 C C . GLY B 1 252 ? 0.093 -12.391 18.047 1 97.19 252 GLY B C 1
ATOM 5281 O O . GLY B 1 252 ? -0.973 -12.914 17.719 1 97.19 252 GLY B O 1
ATOM 5282 N N . ILE B 1 253 ? 1.115 -13.07 18.469 1 97.38 253 ILE B N 1
ATOM 5283 C CA . ILE B 1 253 ? 1.108 -14.531 18.484 1 97.38 253 ILE B CA 1
ATOM 5284 C C . ILE B 1 253 ? 0.102 -15.031 19.531 1 97.38 253 ILE B C 1
ATOM 5286 O O . ILE B 1 253 ? -0.62 -16 19.281 1 97.38 253 ILE B O 1
ATOM 5290 N N . ILE B 1 254 ? 0.043 -14.414 20.641 1 96.94 254 ILE B N 1
ATOM 5291 C CA . ILE B 1 254 ? -0.909 -14.781 21.688 1 96.94 254 ILE B CA 1
ATOM 5292 C C . ILE B 1 254 ? -2.334 -14.656 21.156 1 96.94 254 ILE B C 1
ATOM 5294 O O . ILE B 1 254 ? -3.15 -15.57 21.328 1 96.94 254 ILE B O 1
ATOM 5298 N N . TYR B 1 255 ? -2.621 -13.555 20.484 1 96.56 255 TYR B N 1
ATOM 5299 C CA . TYR B 1 255 ? -3.934 -13.367 19.875 1 96.56 255 TYR B CA 1
ATOM 5300 C C . TYR B 1 255 ? -4.25 -14.5 18.906 1 96.56 255 TYR B C 1
ATOM 5302 O O . TYR B 1 255 ? -5.355 -15.047 18.922 1 96.56 255 TYR B O 1
ATOM 5310 N N . ILE B 1 256 ? -3.291 -14.859 18.109 1 96.5 256 ILE B N 1
ATOM 5311 C CA . ILE B 1 256 ? -3.475 -15.883 17.094 1 96.5 256 ILE B CA 1
ATOM 5312 C C . ILE B 1 256 ? -3.768 -17.219 17.75 1 96.5 256 ILE B C 1
ATOM 5314 O O . ILE B 1 256 ? -4.656 -17.953 17.312 1 96.5 256 ILE B O 1
ATOM 5318 N N . VAL B 1 257 ? -3.07 -17.547 18.766 1 96.44 257 VAL B N 1
ATOM 5319 C CA . VAL B 1 257 ? -3.262 -18.797 19.469 1 96.44 257 VAL B CA 1
ATOM 5320 C C . VAL B 1 257 ? -4.66 -18.844 20.094 1 96.44 257 VAL B C 1
ATOM 5322 O O . VAL B 1 257 ? -5.359 -19.844 20 1 96.44 257 VAL B O 1
ATOM 5325 N N . ILE B 1 258 ? -5.059 -17.75 20.672 1 95.5 258 ILE B N 1
ATOM 5326 C CA . ILE B 1 258 ? -6.387 -17.656 21.281 1 95.5 258 ILE B CA 1
ATOM 5327 C C . ILE B 1 258 ? -7.453 -17.891 20.203 1 95.5 258 ILE B C 1
ATOM 5329 O O . ILE B 1 258 ? -8.414 -18.625 20.438 1 95.5 258 ILE B O 1
ATOM 5333 N N . GLU B 1 259 ? -7.258 -17.281 19.062 1 94.25 259 GLU B N 1
ATOM 5334 C CA . GLU B 1 259 ? -8.227 -17.406 17.984 1 94.25 259 GLU B CA 1
ATOM 5335 C C . GLU B 1 259 ? -8.289 -18.844 17.469 1 94.25 259 GLU B C 1
ATOM 5337 O O . GLU B 1 259 ? -9.375 -19.375 17.203 1 94.25 259 GLU B O 1
ATOM 5342 N N . PHE B 1 260 ? -7.219 -19.469 17.359 1 93.88 260 PHE B N 1
ATOM 5343 C CA . PHE B 1 260 ? -7.176 -20.844 16.844 1 93.88 260 PHE B CA 1
ATOM 5344 C C . PHE B 1 260 ? -7.781 -21.812 17.844 1 93.88 260 PHE B C 1
ATOM 5346 O O . PHE B 1 260 ? -8.484 -22.75 17.453 1 93.88 260 PHE B O 1
ATOM 5353 N N . VAL B 1 261 ? -7.488 -21.594 19.062 1 93.81 261 VAL B N 1
ATOM 5354 C CA . VAL B 1 261 ? -8.07 -22.438 20.109 1 93.81 261 VAL B CA 1
ATOM 5355 C C . VAL B 1 261 ? -9.586 -22.234 20.141 1 93.81 261 VAL B C 1
ATOM 5357 O O . VAL B 1 261 ? -10.336 -23.188 20.422 1 93.81 261 VAL B O 1
ATOM 5360 N N . GLY B 1 262 ? -10.016 -21.078 19.797 1 93.31 262 GLY B N 1
ATOM 5361 C CA . GLY B 1 262 ? -11.438 -20.766 19.75 1 93.31 262 GLY B CA 1
ATOM 5362 C C . GLY B 1 262 ? -12.109 -21.266 18.484 1 93.31 262 GLY B C 1
ATOM 5363 O O . GLY B 1 262 ? -13.328 -21.156 18.344 1 93.31 262 GLY B O 1
ATOM 5364 N N . GLY B 1 263 ? -11.328 -21.828 17.5 1 92.69 263 GLY B N 1
ATOM 5365 C CA . GLY B 1 263 ? -11.906 -22.453 16.312 1 92.69 263 GLY B CA 1
ATOM 5366 C C . GLY B 1 263 ? -11.859 -21.562 15.086 1 92.69 263 GLY B C 1
ATOM 5367 O O . GLY B 1 263 ? -12.453 -21.891 14.055 1 92.69 263 GLY B O 1
ATOM 5368 N N . ARG B 1 264 ? -11.219 -20.438 15.164 1 92.31 264 ARG B N 1
ATOM 5369 C CA . ARG B 1 264 ? -11.148 -19.531 14.031 1 92.31 264 ARG B CA 1
ATOM 5370 C C . ARG B 1 264 ? -10.344 -20.141 12.883 1 92.31 264 ARG B C 1
ATOM 5372 O O . ARG B 1 264 ? -9.305 -20.766 13.117 1 92.31 264 ARG B O 1
ATOM 5379 N N . ASP B 1 265 ? -10.852 -19.953 11.68 1 93.06 265 ASP B N 1
ATOM 5380 C CA . ASP B 1 265 ? -10.188 -20.438 10.477 1 93.06 265 ASP B CA 1
ATOM 5381 C C . ASP B 1 265 ? -9.109 -19.469 10.008 1 93.06 265 ASP B C 1
ATOM 5383 O O . ASP B 1 265 ? -9.062 -18.328 10.469 1 93.06 265 ASP B O 1
ATOM 5387 N N . LEU B 1 266 ? -8.266 -20.031 9.141 1 94.38 266 LEU B N 1
ATOM 5388 C CA . LEU B 1 266 ? -7.289 -19.172 8.477 1 94.38 266 LEU B CA 1
ATOM 5389 C C . LEU B 1 266 ? -7.965 -18.25 7.457 1 94.38 266 LEU B C 1
ATOM 5391 O O . LEU B 1 266 ? -8.883 -18.688 6.75 1 94.38 266 LEU B O 1
ATOM 5395 N N . ASP B 1 267 ? -7.609 -17.047 7.453 1 95.25 267 ASP B N 1
ATOM 5396 C CA . ASP B 1 267 ? -8.031 -16.078 6.449 1 95.25 267 ASP B CA 1
ATOM 5397 C C . ASP B 1 267 ? -6.938 -15.047 6.188 1 95.25 267 ASP B C 1
ATOM 5399 O O . ASP B 1 267 ? -5.812 -15.195 6.664 1 95.25 267 ASP B O 1
ATOM 5403 N N . LEU B 1 268 ? -7.211 -14.133 5.344 1 95.44 268 LEU B N 1
ATOM 5404 C CA . LEU B 1 268 ? -6.191 -13.172 4.93 1 95.44 268 LEU B CA 1
ATOM 5405 C C . LEU B 1 268 ? -5.703 -12.352 6.113 1 95.44 268 LEU B C 1
ATOM 5407 O O . LEU B 1 268 ? -4.504 -12.094 6.25 1 95.44 268 LEU B O 1
ATOM 5411 N N . ASN B 1 269 ? -6.578 -11.977 7.008 1 96.38 269 ASN B N 1
ATOM 5412 C CA . ASN B 1 269 ? -6.227 -11.125 8.141 1 96.38 269 ASN B CA 1
ATOM 5413 C C . ASN B 1 269 ? -5.379 -11.875 9.164 1 96.38 269 ASN B C 1
ATOM 5415 O O . ASN B 1 269 ? -4.402 -11.336 9.68 1 96.38 269 ASN B O 1
ATOM 5419 N N . ILE B 1 270 ? -5.758 -13.109 9.383 1 96 270 ILE B N 1
ATOM 5420 C CA . ILE B 1 270 ? -5.027 -13.93 10.344 1 96 270 ILE B CA 1
ATOM 5421 C C . ILE B 1 270 ? -3.625 -14.219 9.812 1 96 270 ILE B C 1
ATOM 5423 O O . ILE B 1 270 ? -2.641 -14.094 10.547 1 96 270 ILE B O 1
ATOM 5427 N N . ILE B 1 271 ? -3.557 -14.586 8.578 1 95.88 271 ILE B N 1
ATOM 5428 C CA . ILE B 1 271 ? -2.25 -14.922 8.016 1 95.88 271 ILE B CA 1
ATOM 5429 C C . ILE B 1 271 ? -1.365 -13.68 7.996 1 95.88 271 ILE B C 1
ATOM 5431 O O . ILE B 1 271 ? -0.169 -13.758 8.289 1 95.88 271 ILE B O 1
ATOM 5435 N N . ASN B 1 272 ? -1.896 -12.57 7.621 1 97.44 272 ASN B N 1
ATOM 5436 C CA . ASN B 1 272 ? -1.132 -11.32 7.641 1 97.44 272 ASN B CA 1
ATOM 5437 C C . ASN B 1 272 ? -0.625 -11 9.047 1 97.44 272 ASN B C 1
ATOM 5439 O O . ASN B 1 272 ? 0.51 -10.547 9.211 1 97.44 272 ASN B O 1
ATOM 5443 N N . LEU B 1 273 ? -1.439 -11.234 10.031 1 97.62 273 LEU B N 1
ATOM 5444 C CA . LEU B 1 273 ? -1.027 -10.961 11.398 1 97.62 273 LEU B CA 1
ATOM 5445 C C . LEU B 1 273 ? 0.045 -11.945 11.852 1 97.62 273 LEU B C 1
ATOM 5447 O O . LEU B 1 273 ? 0.945 -11.586 12.617 1 97.62 273 LEU B O 1
ATOM 5451 N N . ILE B 1 274 ? -0.051 -13.172 11.414 1 97.38 274 ILE B N 1
ATOM 5452 C CA . ILE B 1 274 ? 0.964 -14.172 11.734 1 97.38 274 ILE B CA 1
ATOM 5453 C C . ILE B 1 274 ? 2.324 -13.711 11.219 1 97.38 274 ILE B C 1
ATOM 5455 O O . ILE B 1 274 ? 3.299 -13.664 11.969 1 97.38 274 ILE B O 1
ATOM 5459 N N . PHE B 1 275 ? 2.338 -13.305 10.047 1 97.38 275 PHE B N 1
ATOM 5460 C CA . PHE B 1 275 ? 3.613 -12.953 9.438 1 97.38 275 PHE B CA 1
ATOM 5461 C C . PHE B 1 275 ? 4.133 -11.633 10 1 97.38 275 PHE B C 1
ATOM 5463 O O . PHE B 1 275 ? 5.34 -11.453 10.172 1 97.38 275 PHE B O 1
ATOM 5470 N N . LEU B 1 276 ? 3.221 -10.711 10.258 1 97.94 276 LEU B N 1
ATOM 5471 C CA . LEU B 1 276 ? 3.629 -9.477 10.914 1 97.94 276 LEU B CA 1
ATOM 5472 C C . LEU B 1 276 ? 4.23 -9.766 12.289 1 97.94 276 LEU B C 1
ATOM 5474 O O . LEU B 1 276 ? 5.301 -9.258 12.617 1 97.94 276 LEU B O 1
ATOM 5478 N N . SER B 1 277 ? 3.602 -10.594 13.07 1 98.06 277 SER B N 1
ATOM 5479 C CA . SER B 1 277 ? 4.02 -10.898 14.43 1 98.06 277 SER B CA 1
ATOM 5480 C C . SER B 1 277 ? 5.332 -11.68 14.445 1 98.06 277 SER B C 1
ATOM 5482 O O . SER B 1 277 ? 6.234 -11.367 15.219 1 98.06 277 SER B O 1
ATOM 5484 N N . LEU B 1 278 ? 5.414 -12.633 13.562 1 97.31 278 LEU B N 1
ATOM 5485 C CA . LEU B 1 278 ? 6.645 -13.414 13.484 1 97.31 278 LEU B CA 1
ATOM 5486 C C . LEU B 1 278 ? 7.809 -12.547 13.023 1 97.31 278 LEU B C 1
ATOM 5488 O O . LEU B 1 278 ? 8.93 -12.68 13.531 1 97.31 278 LEU B O 1
ATOM 5492 N N . GLY B 1 279 ? 7.52 -11.719 12.023 1 96.75 279 GLY B N 1
ATOM 5493 C CA . GLY B 1 279 ? 8.555 -10.797 11.578 1 96.75 279 GLY B CA 1
ATOM 5494 C C . GLY B 1 279 ? 9.062 -9.898 12.68 1 96.75 279 GLY B C 1
ATOM 5495 O O . GLY B 1 279 ? 10.273 -9.758 12.867 1 96.75 279 GLY B O 1
ATOM 5496 N N . LEU B 1 280 ? 8.156 -9.32 13.414 1 97.31 280 LEU B N 1
ATOM 5497 C CA . LEU B 1 280 ? 8.523 -8.438 14.523 1 97.31 280 LEU B CA 1
ATOM 5498 C C . LEU B 1 280 ? 9.281 -9.211 15.602 1 97.31 280 LEU B C 1
ATOM 5500 O O . LEU B 1 280 ? 10.32 -8.758 16.078 1 97.31 280 LEU B O 1
ATOM 5504 N N . PHE B 1 281 ? 8.828 -10.383 15.953 1 97.19 281 PHE B N 1
ATOM 5505 C CA . PHE B 1 281 ? 9.422 -11.195 17.016 1 97.19 281 PHE B CA 1
ATOM 5506 C C . PHE B 1 281 ? 10.844 -11.594 16.641 1 97.19 281 PHE B C 1
ATOM 5508 O O . PHE B 1 281 ? 11.75 -11.523 17.484 1 97.19 281 PHE B O 1
ATOM 5515 N N . LEU B 1 282 ? 11.047 -11.945 15.445 1 95.62 282 LEU B N 1
ATOM 5516 C CA . LEU B 1 282 ? 12.328 -12.531 15.047 1 95.62 282 LEU B CA 1
ATOM 5517 C C . LEU B 1 282 ? 13.336 -11.438 14.703 1 95.62 282 LEU B C 1
ATOM 5519 O O . LEU B 1 282 ? 14.547 -11.641 14.852 1 95.62 282 LEU B O 1
ATOM 5523 N N . HIS B 1 283 ? 12.906 -10.305 14.164 1 94.5 283 HIS B N 1
ATOM 5524 C CA . HIS B 1 283 ? 13.82 -9.188 13.961 1 94.5 283 HIS B CA 1
ATOM 5525 C C . HIS B 1 283 ? 14.281 -8.609 15.297 1 94.5 283 HIS B C 1
ATOM 5527 O O . HIS B 1 283 ? 15.367 -8.031 15.383 1 94.5 283 HIS B O 1
ATOM 5533 N N . ARG B 1 284 ? 13.391 -8.703 16.297 1 92 284 ARG B N 1
ATOM 5534 C CA . ARG B 1 284 ? 13.625 -8.234 17.656 1 92 284 ARG B CA 1
ATOM 5535 C C . ARG B 1 284 ? 13.609 -6.707 17.719 1 92 284 ARG B C 1
ATOM 5537 O O . ARG B 1 284 ? 12.836 -6.121 18.484 1 92 284 ARG B O 1
ATOM 5544 N N . SER B 1 285 ? 14.367 -6.051 16.828 1 93.31 285 SER B N 1
ATOM 5545 C CA . SER B 1 285 ? 14.453 -4.598 16.781 1 93.31 285 SER B CA 1
ATOM 5546 C C . SER B 1 285 ? 13.367 -4.012 15.891 1 93.31 285 SER B C 1
ATOM 5548 O O . SER B 1 285 ? 13.203 -4.434 14.742 1 93.31 285 SER B O 1
ATOM 5550 N N . LEU B 1 286 ? 12.703 -3 16.469 1 95 286 LEU B N 1
ATOM 5551 C CA . LEU B 1 286 ? 11.664 -2.33 15.695 1 95 286 LEU B CA 1
ATOM 5552 C C . LEU B 1 286 ? 12.266 -1.577 14.516 1 95 286 LEU B C 1
ATOM 5554 O O . LEU B 1 286 ? 11.672 -1.524 13.438 1 95 286 LEU B O 1
ATOM 5558 N N . GLY B 1 287 ? 13.391 -1.009 14.719 1 93.06 287 GLY B N 1
ATOM 5559 C CA . GLY B 1 287 ? 14.07 -0.302 13.648 1 93.06 287 GLY B CA 1
ATOM 5560 C C . GLY B 1 287 ? 14.453 -1.2 12.492 1 93.06 287 GLY B C 1
ATOM 5561 O O . GLY B 1 287 ? 14.281 -0.829 11.328 1 93.06 287 GLY B O 1
ATOM 5562 N N . GLN B 1 288 ? 14.945 -2.322 12.836 1 93.38 288 GLN B N 1
ATOM 5563 C CA . GLN B 1 288 ? 15.336 -3.275 11.797 1 93.38 288 GLN B CA 1
ATOM 5564 C C . GLN B 1 288 ? 14.117 -3.775 11.023 1 93.38 288 GLN B C 1
ATOM 5566 O O . GLN B 1 288 ? 14.172 -3.932 9.805 1 93.38 288 GLN B O 1
ATOM 5571 N N . TYR B 1 289 ? 13.117 -4.016 11.75 1 95.62 289 TYR B N 1
ATOM 5572 C CA . TYR B 1 289 ? 11.898 -4.461 11.078 1 95.62 289 TYR B CA 1
ATOM 5573 C C . TYR B 1 289 ? 11.359 -3.373 10.156 1 95.62 289 TYR B C 1
ATOM 5575 O O . TYR B 1 289 ? 10.961 -3.652 9.023 1 95.62 289 TYR B O 1
ATOM 5583 N N . ALA B 1 290 ? 11.32 -2.184 10.641 1 94.5 290 ALA B N 1
ATOM 5584 C CA . ALA B 1 290 ? 10.82 -1.067 9.844 1 94.5 290 ALA B CA 1
ATOM 5585 C C . ALA B 1 290 ? 11.641 -0.89 8.57 1 94.5 290 ALA B C 1
ATOM 5587 O O . ALA B 1 290 ? 11.094 -0.586 7.508 1 94.5 290 ALA B O 1
ATOM 5588 N N . LYS B 1 291 ? 12.898 -1.05 8.664 1 92.75 291 LYS B N 1
ATOM 5589 C CA . LYS B 1 291 ? 13.781 -0.948 7.508 1 92.75 291 LYS B CA 1
ATOM 5590 C C . LYS B 1 291 ? 13.484 -2.049 6.492 1 92.75 291 LYS B C 1
ATOM 5592 O O . LYS B 1 291 ? 13.375 -1.782 5.293 1 92.75 291 LYS B O 1
ATOM 5597 N N . ALA B 1 292 ? 13.352 -3.252 6.992 1 93.81 292 ALA B N 1
ATOM 5598 C CA . ALA B 1 292 ? 13.023 -4.379 6.121 1 93.81 292 ALA B CA 1
ATOM 5599 C C . ALA B 1 292 ? 11.68 -4.172 5.438 1 93.81 292 ALA B C 1
ATOM 5601 O O . ALA B 1 292 ? 11.523 -4.48 4.254 1 93.81 292 ALA B O 1
ATOM 5602 N N . PHE B 1 293 ? 10.758 -3.682 6.188 1 95.19 293 PHE B N 1
ATOM 5603 C CA . PHE B 1 293 ? 9.414 -3.412 5.68 1 95.19 293 PHE B CA 1
ATOM 5604 C C . PHE B 1 293 ? 9.453 -2.34 4.594 1 95.19 293 PHE B C 1
ATOM 5606 O O . PHE B 1 293 ? 8.773 -2.455 3.576 1 95.19 293 PHE B O 1
ATOM 5613 N N . LYS B 1 294 ? 10.234 -1.378 4.758 1 93.44 294 LYS B N 1
ATOM 5614 C CA . LYS B 1 294 ? 10.398 -0.309 3.777 1 93.44 294 LYS B CA 1
ATOM 5615 C C . LYS B 1 294 ? 11.023 -0.834 2.49 1 93.44 294 LYS B C 1
ATOM 5617 O O . LYS B 1 294 ? 10.617 -0.447 1.393 1 93.44 294 LYS B O 1
ATOM 5622 N N . GLU B 1 295 ? 11.961 -1.669 2.605 1 90.69 295 GLU B N 1
ATOM 5623 C CA . GLU B 1 295 ? 12.617 -2.258 1.441 1 90.69 295 GLU B CA 1
ATOM 5624 C C . GLU B 1 295 ? 11.641 -3.082 0.613 1 90.69 295 GLU B C 1
ATOM 5626 O O . GLU B 1 295 ? 11.766 -3.16 -0.611 1 90.69 295 GLU B O 1
ATOM 5631 N N . ALA B 1 296 ? 10.664 -3.631 1.284 1 92.12 296 ALA B N 1
ATOM 5632 C CA . ALA B 1 296 ? 9.656 -4.453 0.616 1 92.12 296 ALA B CA 1
ATOM 5633 C C . ALA B 1 296 ? 8.68 -3.592 -0.173 1 92.12 296 ALA B C 1
ATOM 5635 O O . ALA B 1 296 ? 7.996 -4.082 -1.078 1 92.12 296 ALA B O 1
ATOM 5636 N N . ALA B 1 297 ? 8.586 -2.324 0.078 1 91.38 297 ALA B N 1
ATOM 5637 C CA . ALA B 1 297 ? 7.574 -1.434 -0.482 1 91.38 297 ALA B CA 1
ATOM 5638 C C . ALA B 1 297 ? 7.754 -1.274 -1.988 1 91.38 297 ALA B C 1
ATOM 5640 O O . ALA B 1 297 ? 6.781 -1.082 -2.721 1 91.38 297 ALA B O 1
ATOM 5641 N N . GLY B 1 298 ? 8.945 -1.397 -2.471 1 86.25 298 GLY B N 1
ATOM 5642 C CA . GLY B 1 298 ? 9.188 -1.27 -3.898 1 86.25 298 GLY B CA 1
ATOM 5643 C C . GLY B 1 298 ? 8.469 -2.314 -4.727 1 86.25 298 GLY B C 1
ATOM 5644 O O . GLY B 1 298 ? 8.156 -2.086 -5.895 1 86.25 298 GLY B O 1
ATOM 5645 N N . ALA B 1 299 ? 8.047 -3.391 -4.094 1 87.44 299 ALA B N 1
ATOM 5646 C CA . ALA B 1 299 ? 7.504 -4.535 -4.82 1 87.44 299 ALA B CA 1
ATOM 5647 C C . ALA B 1 299 ? 5.984 -4.445 -4.922 1 87.44 299 ALA B C 1
ATOM 5649 O O . ALA B 1 299 ? 5.363 -5.18 -5.695 1 87.44 299 ALA B O 1
ATOM 5650 N N . ILE B 1 300 ? 5.359 -3.508 -4.273 1 92.56 300 ILE B N 1
ATOM 5651 C CA . ILE B 1 300 ? 3.908 -3.57 -4.148 1 92.56 300 ILE B CA 1
ATOM 5652 C C . ILE B 1 300 ? 3.262 -2.594 -5.129 1 92.56 300 ILE B C 1
ATOM 5654 O O . ILE B 1 300 ? 2.041 -2.602 -5.305 1 92.56 300 ILE B O 1
ATOM 5658 N N . SER B 1 301 ? 3.982 -1.772 -5.867 1 93.62 301 SER B N 1
ATOM 5659 C CA . SER B 1 301 ? 3.447 -0.716 -6.719 1 93.62 301 SER B CA 1
ATOM 5660 C C . SER B 1 301 ? 2.49 -1.279 -7.762 1 93.62 301 SER B C 1
ATOM 5662 O O . SER B 1 301 ? 1.392 -0.754 -7.953 1 93.62 301 SER B O 1
ATOM 5664 N N . PRO B 1 302 ? 2.795 -2.428 -8.414 1 90.12 302 PRO B N 1
ATOM 5665 C CA . PRO B 1 302 ? 1.873 -2.947 -9.43 1 90.12 302 PRO B CA 1
ATOM 5666 C C . PRO B 1 302 ? 0.529 -3.371 -8.836 1 90.12 302 PRO B C 1
ATOM 5668 O O . PRO B 1 302 ? -0.513 -3.186 -9.477 1 90.12 302 PRO B O 1
ATOM 5671 N N . ILE B 1 303 ? 0.548 -3.941 -7.633 1 90.94 303 ILE B N 1
ATOM 5672 C CA . ILE B 1 303 ? -0.685 -4.371 -6.984 1 90.94 303 ILE B CA 1
ATOM 5673 C C . ILE B 1 303 ? -1.597 -3.168 -6.758 1 90.94 303 ILE B C 1
ATOM 5675 O O . ILE B 1 303 ? -2.77 -3.191 -7.133 1 90.94 303 ILE B O 1
ATOM 5679 N N . ILE B 1 304 ? -1.035 -2.107 -6.254 1 95.44 304 ILE B N 1
ATOM 5680 C CA . ILE B 1 304 ? -1.792 -0.912 -5.902 1 95.44 304 ILE B CA 1
ATOM 5681 C C . ILE B 1 304 ? -2.34 -0.255 -7.168 1 95.44 304 ILE B C 1
ATOM 5683 O O . ILE B 1 304 ? -3.479 0.217 -7.184 1 95.44 304 ILE B O 1
ATOM 5687 N N . LEU B 1 305 ? -1.58 -0.287 -8.203 1 95.75 305 LEU B N 1
ATOM 5688 C CA . LEU B 1 305 ? -1.913 0.438 -9.422 1 95.75 305 LEU B CA 1
ATOM 5689 C C . LEU B 1 305 ? -2.906 -0.35 -10.273 1 95.75 305 LEU B C 1
ATOM 5691 O O . LEU B 1 305 ? -3.814 0.23 -10.875 1 95.75 305 LEU B O 1
ATOM 5695 N N . GLN B 1 306 ? -2.848 -1.647 -10.328 1 93.94 306 GLN B N 1
ATOM 5696 C CA . GLN B 1 306 ? -3.576 -2.449 -11.305 1 93.94 306 GLN B CA 1
ATOM 5697 C C . GLN B 1 306 ? -4.926 -2.896 -10.75 1 93.94 306 GLN B C 1
ATOM 5699 O O . GLN B 1 306 ? -5.914 -2.957 -11.484 1 93.94 306 GLN B O 1
ATOM 5704 N N . PHE B 1 307 ? -5.02 -3.234 -9.477 1 93.81 307 PHE B N 1
ATOM 5705 C CA . PHE B 1 307 ? -6.195 -3.889 -8.914 1 93.81 307 PHE B CA 1
ATOM 5706 C C . PHE B 1 307 ? -7.438 -3.027 -9.117 1 93.81 307 PHE B C 1
ATOM 5708 O O . PHE B 1 307 ? -8.508 -3.541 -9.445 1 93.81 307 PHE B O 1
ATOM 5715 N N . PRO B 1 308 ? -7.355 -1.704 -8.969 1 96.31 308 PRO B N 1
ATOM 5716 C CA . PRO B 1 308 ? -8.539 -0.888 -9.227 1 96.31 308 PRO B CA 1
ATOM 5717 C C . PRO B 1 308 ? -9.039 -1.011 -10.664 1 96.31 308 PRO B C 1
ATOM 5719 O O . PRO B 1 308 ? -10.25 -0.96 -10.906 1 96.31 308 PRO B O 1
ATOM 5722 N N . PHE B 1 309 ? -8.164 -1.127 -11.625 1 96.19 309 PHE B N 1
ATOM 5723 C CA . PHE B 1 309 ? -8.57 -1.302 -13.008 1 96.19 309 PHE B CA 1
ATOM 5724 C C . PHE B 1 309 ? -9.336 -2.607 -13.195 1 96.19 309 PHE B C 1
ATOM 5726 O O . PHE B 1 309 ? -10.344 -2.65 -13.906 1 96.19 309 PHE B O 1
ATOM 5733 N N . TYR B 1 310 ? -8.875 -3.666 -12.516 1 92.62 310 TYR B N 1
ATOM 5734 C CA . TYR B 1 310 ? -9.586 -4.938 -12.578 1 92.62 310 TYR B CA 1
ATOM 5735 C C . TYR B 1 310 ? -10.992 -4.809 -12 1 92.62 310 TYR B C 1
ATOM 5737 O O . TYR B 1 310 ? -11.953 -5.359 -12.547 1 92.62 310 TYR B O 1
ATOM 5745 N N . ALA B 1 311 ? -11.102 -4.062 -10.914 1 94.19 311 ALA B N 1
ATOM 5746 C CA . ALA B 1 311 ? -12.406 -3.805 -10.312 1 94.19 311 ALA B CA 1
ATOM 5747 C C . ALA B 1 311 ? -13.32 -3.055 -11.281 1 94.19 311 ALA B C 1
ATOM 5749 O O . ALA B 1 311 ? -14.5 -3.375 -11.406 1 94.19 311 ALA B O 1
ATOM 5750 N N . GLY B 1 312 ? -12.758 -2.074 -11.961 1 95.31 312 GLY B N 1
ATOM 5751 C CA . GLY B 1 312 ? -13.516 -1.326 -12.953 1 95.31 312 GLY B CA 1
ATOM 5752 C C . GLY B 1 312 ? -14.008 -2.186 -14.102 1 95.31 312 GLY B C 1
ATOM 5753 O O . GLY B 1 312 ? -15.133 -2.025 -14.57 1 95.31 312 GLY B O 1
ATOM 5754 N N . ILE B 1 313 ? -13.172 -3.055 -14.555 1 93.81 313 ILE B N 1
ATOM 5755 C CA . ILE B 1 313 ? -13.516 -3.957 -15.648 1 93.81 313 ILE B CA 1
ATOM 5756 C C . ILE B 1 313 ? -14.742 -4.785 -15.266 1 93.81 313 ILE B C 1
ATOM 5758 O O . ILE B 1 313 ? -15.719 -4.852 -16.016 1 93.81 313 ILE B O 1
ATOM 5762 N N . ILE B 1 314 ? -14.742 -5.332 -14.117 1 90.31 314 ILE B N 1
ATOM 5763 C CA . ILE B 1 314 ? -15.82 -6.207 -13.68 1 90.31 314 ILE B CA 1
ATOM 5764 C C . ILE B 1 314 ? -17.094 -5.395 -13.492 1 90.31 314 ILE B C 1
ATOM 5766 O O . ILE B 1 314 ? -18.203 -5.867 -13.789 1 90.31 314 ILE B O 1
ATOM 5770 N N . ALA B 1 315 ? -16.953 -4.188 -13 1 92.19 315 ALA B N 1
ATOM 5771 C CA . ALA B 1 315 ? -18.109 -3.314 -12.836 1 92.19 315 ALA B CA 1
ATOM 5772 C C . ALA B 1 315 ? -18.781 -3.039 -14.18 1 92.19 315 ALA B C 1
ATOM 5774 O O . ALA B 1 315 ? -20.016 -3.09 -14.289 1 92.19 315 ALA B O 1
ATOM 5775 N N . VAL B 1 316 ? -17.969 -2.832 -15.188 1 93.06 316 VAL B N 1
ATOM 5776 C CA . VAL B 1 316 ? -18.5 -2.557 -16.516 1 93.06 316 VAL B CA 1
ATOM 5777 C C . VAL B 1 316 ? -19.141 -3.816 -17.094 1 93.06 316 VAL B C 1
ATOM 5779 O O . VAL B 1 316 ? -20.234 -3.758 -17.641 1 93.06 316 VAL B O 1
ATOM 5782 N N . LEU B 1 317 ? -18.516 -4.914 -16.938 1 89.75 317 LEU B N 1
ATOM 5783 C CA . LEU B 1 317 ? -19.062 -6.168 -17.438 1 89.75 317 LEU B CA 1
ATOM 5784 C C . LEU B 1 317 ? -20.391 -6.48 -16.766 1 89.75 317 LEU B C 1
ATOM 5786 O O . LEU B 1 317 ? -21.344 -6.926 -17.422 1 89.75 317 LEU B O 1
ATOM 5790 N N . GLY B 1 318 ? -20.5 -6.27 -15.523 1 87.19 318 GLY B N 1
ATOM 5791 C CA . GLY B 1 318 ? -21.719 -6.496 -14.781 1 87.19 318 GLY B CA 1
ATOM 5792 C C . GLY B 1 318 ? -22.859 -5.578 -15.203 1 87.19 318 GLY B C 1
ATOM 5793 O O . GLY B 1 318 ? -23.984 -6.027 -15.406 1 87.19 318 GLY B O 1
ATOM 5794 N N . SER B 1 319 ? -22.5 -4.348 -15.383 1 86.75 319 SER B N 1
ATOM 5795 C CA . SER B 1 319 ? -23.516 -3.35 -15.688 1 86.75 319 SER B CA 1
ATOM 5796 C C . SER B 1 319 ? -23.969 -3.441 -17.141 1 86.75 319 SER B C 1
ATOM 5798 O O . SER B 1 319 ? -25.078 -3.029 -17.484 1 86.75 319 SER B O 1
ATOM 5800 N N . SER B 1 320 ? -23.156 -4.012 -18 1 86.31 320 SER B N 1
ATOM 5801 C CA . SER B 1 320 ? -23.453 -4.059 -19.438 1 86.31 320 SER B CA 1
ATOM 5802 C C . SER B 1 320 ? -24.234 -5.316 -19.797 1 86.31 320 SER B C 1
ATOM 5804 O O . SER B 1 320 ? -24.734 -5.453 -20.906 1 86.31 320 SER B O 1
ATOM 5806 N N . GLY B 1 321 ? -24.344 -6.184 -18.875 1 83.62 321 GLY B N 1
ATOM 5807 C CA . GLY B 1 321 ? -24.984 -7.449 -19.203 1 83.62 321 GLY B CA 1
ATOM 5808 C C . GLY B 1 321 ? -24.062 -8.445 -19.859 1 83.62 321 GLY B C 1
ATOM 5809 O O . GLY B 1 321 ? -24.406 -9.617 -20.016 1 83.62 321 GLY B O 1
ATOM 5810 N N . ILE B 1 322 ? -22.922 -7.992 -20.188 1 86.94 322 ILE B N 1
ATOM 5811 C CA . ILE B 1 322 ? -21.938 -8.859 -20.844 1 86.94 322 ILE B CA 1
ATOM 5812 C C . ILE B 1 322 ? -21.516 -9.969 -19.891 1 86.94 322 ILE B C 1
ATOM 5814 O O . ILE B 1 322 ? -21.281 -11.102 -20.312 1 86.94 322 ILE B O 1
ATOM 5818 N N . ALA B 1 323 ? -21.406 -9.648 -18.656 1 88.12 323 ALA B N 1
ATOM 5819 C CA . ALA B 1 323 ? -21.047 -10.648 -17.656 1 88.12 323 ALA B CA 1
ATOM 5820 C C . ALA B 1 323 ? -21.969 -11.859 -17.734 1 88.12 323 ALA B C 1
ATOM 5822 O O . ALA B 1 323 ? -21.5 -13 -17.719 1 88.12 323 ALA B O 1
ATOM 5823 N N . GLU B 1 324 ? -23.25 -11.594 -17.844 1 87.81 324 GLU B N 1
ATOM 5824 C CA . GLU B 1 324 ? -24.234 -12.672 -17.938 1 87.81 324 GLU B CA 1
ATOM 5825 C C . GLU B 1 324 ? -24.016 -13.523 -19.188 1 87.81 324 GLU B C 1
ATOM 5827 O O . GLU B 1 324 ? -24.141 -14.742 -19.141 1 87.81 324 GLU B O 1
ATOM 5832 N N . SER B 1 325 ? -23.672 -12.812 -20.219 1 87.94 325 SER B N 1
ATOM 5833 C CA . SER B 1 325 ? -23.406 -13.531 -21.469 1 87.94 325 SER B CA 1
ATOM 5834 C C . SER B 1 325 ? -22.188 -14.43 -21.344 1 87.94 325 SER B C 1
ATOM 5836 O O . SER B 1 325 ? -22.188 -15.555 -21.828 1 87.94 325 SER B O 1
ATOM 5838 N N . ILE B 1 326 ? -21.203 -13.945 -20.75 1 88.62 326 ILE B N 1
ATOM 5839 C CA . ILE B 1 326 ? -19.984 -14.727 -20.547 1 88.62 326 ILE B CA 1
ATOM 5840 C C . ILE B 1 326 ? -20.281 -15.922 -19.641 1 88.62 326 ILE B C 1
ATOM 5842 O O . ILE B 1 326 ? -19.875 -17.047 -19.938 1 88.62 326 ILE B O 1
ATOM 5846 N N . ILE B 1 327 ? -20.984 -15.719 -18.625 1 87.19 327 ILE B N 1
ATOM 5847 C CA . ILE B 1 327 ? -21.344 -16.766 -17.656 1 87.19 327 ILE B CA 1
ATOM 5848 C C . ILE B 1 327 ? -22.125 -17.859 -18.375 1 87.19 327 ILE B C 1
ATOM 5850 O O . ILE B 1 327 ? -21.766 -19.047 -18.266 1 87.19 327 ILE B O 1
ATOM 5854 N N . ASN B 1 328 ? -23.078 -17.438 -19.109 1 88.5 328 ASN B N 1
ATOM 5855 C CA . ASN B 1 328 ? -23.891 -18.406 -19.844 1 88.5 328 ASN B CA 1
ATOM 5856 C C . ASN B 1 328 ? -23.078 -19.125 -20.922 1 88.5 328 ASN B C 1
ATOM 5858 O O . ASN B 1 328 ? -23.297 -20.312 -21.172 1 88.5 328 ASN B O 1
ATOM 5862 N N . GLY B 1 329 ? -22.234 -18.375 -21.531 1 90.69 329 GLY B N 1
ATOM 5863 C CA . GLY B 1 329 ? -21.359 -18.984 -22.5 1 90.69 329 GLY B CA 1
ATOM 5864 C C . GLY B 1 329 ? -20.469 -20.062 -21.922 1 90.69 329 GLY B C 1
ATOM 5865 O O . GLY B 1 329 ? -20.312 -21.141 -22.516 1 90.69 329 GLY B O 1
ATOM 5866 N N . MET B 1 330 ? -19.953 -19.844 -20.844 1 89.69 330 MET B N 1
ATOM 5867 C CA . MET B 1 330 ? -19.109 -20.828 -20.172 1 89.69 330 MET B CA 1
ATOM 5868 C C . MET B 1 330 ? -19.922 -22.062 -19.766 1 89.69 330 MET B C 1
ATOM 5870 O O . MET B 1 330 ? -19.453 -23.188 -19.938 1 89.69 330 MET B O 1
ATOM 5874 N N . ALA B 1 331 ? -21.109 -21.797 -19.297 1 87.62 331 ALA B N 1
ATOM 5875 C CA . ALA B 1 331 ? -21.984 -22.891 -18.859 1 87.62 331 ALA B CA 1
ATOM 5876 C C . ALA B 1 331 ? -22.438 -23.75 -20.031 1 87.62 331 ALA B C 1
ATOM 5878 O O . ALA B 1 331 ? -22.797 -24.922 -19.844 1 87.62 331 ALA B O 1
ATOM 5879 N N . SER B 1 332 ? -22.312 -23.141 -21.156 1 90.44 332 SER B N 1
ATOM 5880 C CA . SER B 1 332 ? -22.766 -23.875 -22.344 1 90.44 332 SER B CA 1
ATOM 5881 C C . SER B 1 332 ? -21.641 -24.734 -22.906 1 90.44 332 SER B C 1
ATOM 5883 O O . SER B 1 332 ? -21.906 -25.703 -23.641 1 90.44 332 SER B O 1
ATOM 5885 N N . ILE B 1 333 ? -20.453 -24.406 -22.609 1 89.31 333 ILE B N 1
ATOM 5886 C CA . ILE B 1 333 ? -19.297 -25.078 -23.203 1 89.31 333 ILE B CA 1
ATOM 5887 C C . ILE B 1 333 ? -18.844 -26.219 -22.281 1 89.31 333 ILE B C 1
ATOM 5889 O O . ILE B 1 333 ? -18.281 -27.203 -22.75 1 89.31 333 ILE B O 1
ATOM 5893 N N . ALA B 1 334 ? -19.109 -26.078 -21.016 1 90.62 334 ALA B N 1
ATOM 5894 C CA . ALA B 1 334 ? -18.625 -27.047 -20.031 1 90.62 334 ALA B CA 1
ATOM 5895 C C . ALA B 1 334 ? -19.797 -27.734 -19.344 1 90.62 334 ALA B C 1
ATOM 5897 O O . ALA B 1 334 ? -20.953 -27.453 -19.625 1 90.62 334 ALA B O 1
ATOM 5898 N N . ASN B 1 335 ? -19.5 -28.797 -18.625 1 92.56 335 ASN B N 1
ATOM 5899 C CA . ASN B 1 335 ? -20.469 -29.484 -17.766 1 92.56 335 ASN B CA 1
ATOM 5900 C C . ASN B 1 335 ? -19.922 -29.656 -16.344 1 92.56 335 ASN B C 1
ATOM 5902 O O . ASN B 1 335 ? -18.859 -29.109 -16.016 1 92.56 335 ASN B O 1
ATOM 5906 N N . GLU B 1 336 ? -20.641 -30.219 -15.539 1 92.06 336 GLU B N 1
ATOM 5907 C CA . GLU B 1 336 ? -20.281 -30.328 -14.125 1 92.06 336 GLU B CA 1
ATOM 5908 C C . GLU B 1 336 ? -18.922 -31 -13.945 1 92.06 336 GLU B C 1
ATOM 5910 O O . GLU B 1 336 ? -18.141 -30.609 -13.078 1 92.06 336 GLU B O 1
ATOM 5915 N N . GLN B 1 337 ? -18.594 -31.906 -14.773 1 90.81 337 GLN B N 1
ATOM 5916 C CA . GLN B 1 337 ? -17.391 -32.688 -14.625 1 90.81 337 GLN B CA 1
ATOM 5917 C C . GLN B 1 337 ? -16.188 -32 -15.25 1 90.81 337 GLN B C 1
ATOM 5919 O O . GLN B 1 337 ? -15.055 -32.156 -14.789 1 90.81 337 GLN B O 1
ATOM 5924 N N . THR B 1 338 ? -16.438 -31.172 -16.25 1 94.44 338 THR B N 1
ATOM 5925 C CA . THR B 1 338 ? -15.328 -30.625 -17.031 1 94.44 338 THR B CA 1
ATOM 5926 C C . THR B 1 338 ? -15.086 -29.172 -16.672 1 94.44 338 THR B C 1
ATOM 5928 O O . THR B 1 338 ? -14.062 -28.594 -17.031 1 94.44 338 THR B O 1
ATOM 5931 N N . PHE B 1 339 ? -15.953 -28.609 -15.922 1 95.88 339 PHE B N 1
ATOM 5932 C CA . PHE B 1 339 ? -15.898 -27.172 -15.664 1 95.88 339 PHE B CA 1
ATOM 5933 C C . PHE B 1 339 ? -14.641 -26.797 -14.891 1 95.88 339 PHE B C 1
ATOM 5935 O O . PHE B 1 339 ? -14.062 -25.734 -15.109 1 95.88 339 PHE B O 1
ATOM 5942 N N . SER B 1 340 ? -14.25 -27.672 -13.969 1 95.31 340 SER B N 1
ATOM 5943 C CA . SER B 1 340 ? -13.039 -27.391 -13.195 1 95.31 340 SER B CA 1
ATOM 5944 C C . SER B 1 340 ? -11.82 -27.281 -14.109 1 95.31 340 SER B C 1
ATOM 5946 O O . SER B 1 340 ? -11 -26.375 -13.945 1 95.31 340 SER B O 1
ATOM 5948 N N . VAL B 1 341 ? -11.719 -28.141 -15.055 1 96.5 341 VAL B N 1
ATOM 5949 C CA . VAL B 1 341 ? -10.602 -28.125 -16 1 96.5 341 VAL B CA 1
ATOM 5950 C C . VAL B 1 341 ? -10.711 -26.906 -16.906 1 96.5 341 VAL B C 1
ATOM 5952 O O . VAL B 1 341 ? -9.703 -26.266 -17.203 1 96.5 341 VAL B O 1
ATOM 5955 N N . PHE B 1 342 ? -11.891 -26.672 -17.297 1 96.06 342 PHE B N 1
ATOM 5956 C CA . PHE B 1 342 ? -12.141 -25.484 -18.109 1 96.06 342 PHE B CA 1
ATOM 5957 C C . PHE B 1 342 ? -11.711 -24.234 -17.359 1 96.06 342 PHE B C 1
ATOM 5959 O O . PHE B 1 342 ? -11.023 -23.375 -17.922 1 96.06 342 PHE B O 1
ATOM 5966 N N . SER B 1 343 ? -12.133 -24.109 -16.094 1 96.19 343 SER B N 1
ATOM 5967 C CA . SER B 1 343 ? -11.766 -22.969 -15.258 1 96.19 343 SER B CA 1
ATOM 5968 C C . SER B 1 343 ? -10.258 -22.891 -15.062 1 96.19 343 SER B C 1
ATOM 5970 O O . SER B 1 343 ? -9.688 -21.797 -15.07 1 96.19 343 SER B O 1
ATOM 5972 N N . TYR B 1 344 ? -9.625 -23.984 -14.898 1 97.19 344 TYR B N 1
ATOM 5973 C CA . TYR B 1 344 ? -8.18 -24.078 -14.758 1 97.19 344 TYR B CA 1
ATOM 5974 C C . TYR B 1 344 ? -7.469 -23.531 -15.992 1 97.19 344 TYR B C 1
ATOM 5976 O O . TYR B 1 344 ? -6.586 -22.688 -15.883 1 97.19 344 TYR B O 1
ATOM 5984 N N . TRP B 1 345 ? -7.891 -23.969 -17.172 1 96.5 345 TRP B N 1
ATOM 5985 C CA . TRP B 1 345 ? -7.254 -23.547 -18.422 1 96.5 345 TRP B CA 1
ATOM 5986 C C . TRP B 1 345 ? -7.5 -22.078 -18.688 1 96.5 345 TRP B C 1
ATOM 5988 O O . TRP B 1 345 ? -6.598 -21.359 -19.109 1 96.5 345 TRP B O 1
ATOM 5998 N N . THR B 1 346 ? -8.711 -21.656 -18.453 1 95 346 THR B N 1
ATOM 5999 C CA . THR B 1 346 ? -9.016 -20.25 -18.656 1 95 346 THR B CA 1
ATOM 6000 C C . THR B 1 346 ? -8.227 -19.375 -17.672 1 95 346 THR B C 1
ATOM 6002 O O . THR B 1 346 ? -7.777 -18.281 -18.031 1 95 346 THR B O 1
ATOM 6005 N N . ALA B 1 347 ? -8.055 -19.891 -16.484 1 95.81 347 ALA B N 1
ATOM 6006 C CA . ALA B 1 347 ? -7.266 -19.156 -15.492 1 95.81 347 ALA B CA 1
ATOM 6007 C C . ALA B 1 347 ? -5.809 -19.047 -15.922 1 95.81 347 ALA B C 1
ATOM 6009 O O . ALA B 1 347 ? -5.176 -18 -15.727 1 95.81 347 ALA B O 1
ATOM 6010 N N . GLY B 1 348 ? -5.289 -20.125 -16.438 1 95.12 348 GLY B N 1
ATOM 6011 C CA . GLY B 1 348 ? -3.938 -20.062 -16.969 1 95.12 348 GLY B CA 1
ATOM 6012 C C . GLY B 1 348 ? -3.77 -19.016 -18.062 1 95.12 348 GLY B C 1
ATOM 6013 O O . GLY B 1 348 ? -2.752 -18.312 -18.109 1 95.12 348 GLY B O 1
ATOM 6014 N N . LEU B 1 349 ? -4.742 -18.859 -18.859 1 90.69 349 LEU B N 1
ATOM 6015 C CA . LEU B 1 349 ? -4.707 -17.891 -19.938 1 90.69 349 LEU B CA 1
ATOM 6016 C C . LEU B 1 349 ? -4.812 -16.469 -19.391 1 90.69 349 LEU B C 1
ATOM 6018 O O . LEU B 1 349 ? -4.07 -15.578 -19.828 1 90.69 349 LEU B O 1
ATOM 6022 N N . VAL B 1 350 ? -5.684 -16.281 -18.484 1 90.38 350 VAL B N 1
ATOM 6023 C CA . VAL B 1 350 ? -5.906 -14.961 -17.906 1 90.38 350 VAL B CA 1
ATOM 6024 C C . VAL B 1 350 ? -4.66 -14.508 -17.156 1 90.38 350 VAL B C 1
ATOM 6026 O O . VAL B 1 350 ? -4.328 -13.32 -17.141 1 90.38 350 VAL B O 1
ATOM 6029 N N . ASN B 1 351 ? -3.936 -15.422 -16.578 1 91.25 351 ASN B N 1
ATOM 6030 C CA . ASN B 1 351 ? -2.727 -15.109 -15.82 1 91.25 351 ASN B CA 1
ATOM 6031 C C . ASN B 1 351 ? -1.648 -14.508 -16.719 1 91.25 351 ASN B C 1
ATOM 6033 O O . ASN B 1 351 ? -0.833 -13.703 -16.266 1 91.25 351 ASN B O 1
ATOM 6037 N N . ILE B 1 352 ? -1.673 -14.867 -17.906 1 82.75 352 ILE B N 1
ATOM 6038 C CA . ILE B 1 352 ? -0.713 -14.305 -18.844 1 82.75 352 ILE B CA 1
ATOM 6039 C C . ILE B 1 352 ? -0.985 -12.82 -19.047 1 82.75 352 ILE B C 1
ATOM 6041 O O . ILE B 1 352 ? -0.053 -12.031 -19.219 1 82.75 352 ILE B O 1
ATOM 6045 N N . LEU B 1 353 ? -2.209 -12.43 -18.859 1 80.62 353 LEU B N 1
ATOM 6046 C CA . LEU B 1 353 ? -2.631 -11.047 -19.062 1 80.62 353 LEU B CA 1
ATOM 6047 C C . LEU B 1 353 ? -2.633 -10.273 -17.75 1 80.62 353 LEU B C 1
ATOM 6049 O O . LEU B 1 353 ? -2.242 -9.109 -17.703 1 80.62 353 LEU B O 1
ATOM 6053 N N . ALA B 1 354 ? -3.082 -10.914 -16.703 1 81 354 ALA B N 1
ATOM 6054 C CA . ALA B 1 354 ? -3.158 -10.336 -15.359 1 81 354 ALA B CA 1
ATOM 6055 C C . ALA B 1 354 ? -2.416 -11.211 -14.344 1 81 354 ALA B C 1
ATOM 6057 O O . ALA B 1 354 ? -3.037 -11.914 -13.547 1 81 354 ALA B O 1
ATOM 6058 N N . PRO B 1 355 ? -1.119 -10.977 -14.312 1 80 355 PRO B N 1
ATOM 6059 C CA . PRO B 1 355 ? -0.302 -11.891 -13.508 1 80 355 PRO B CA 1
ATOM 6060 C C . PRO B 1 355 ? -0.375 -11.586 -12.016 1 80 355 PRO B C 1
ATOM 6062 O O . PRO B 1 355 ? 0.573 -11.039 -11.445 1 80 355 PRO B O 1
ATOM 6065 N N . SER B 1 356 ? -1.448 -11.82 -11.383 1 84.5 356 SER B N 1
ATOM 6066 C CA . SER B 1 356 ? -1.7 -11.695 -9.945 1 84.5 356 SER B CA 1
ATOM 6067 C C . SER B 1 356 ? -2.881 -12.555 -9.516 1 84.5 356 SER B C 1
ATOM 6069 O O . SER B 1 356 ? -4.004 -12.359 -9.977 1 84.5 356 SER B O 1
ATOM 6071 N N . GLY B 1 357 ? -2.498 -13.469 -8.672 1 88.06 357 GLY B N 1
ATOM 6072 C CA . GLY B 1 357 ? -3.568 -14.328 -8.188 1 88.06 357 GLY B CA 1
ATOM 6073 C C . GLY B 1 357 ? -4.766 -13.555 -7.668 1 88.06 357 GLY B C 1
ATOM 6074 O O . GLY B 1 357 ? -5.906 -13.844 -8.031 1 88.06 357 GLY B O 1
ATOM 6075 N N . GLY B 1 358 ? -4.496 -12.586 -6.934 1 88.69 358 GLY B N 1
ATOM 6076 C CA . GLY B 1 358 ? -5.57 -11.75 -6.418 1 88.69 358 GLY B CA 1
ATOM 6077 C C . GLY B 1 358 ? -6.289 -10.977 -7.504 1 88.69 358 GLY B C 1
ATOM 6078 O O . GLY B 1 358 ? -7.52 -11 -7.578 1 88.69 358 GLY B O 1
ATOM 6079 N N . GLY B 1 359 ? -5.523 -10.32 -8.32 1 88.69 359 GLY B N 1
ATOM 6080 C CA . GLY B 1 359 ? -6.113 -9.57 -9.414 1 88.69 359 GLY B CA 1
ATOM 6081 C C . GLY B 1 359 ? -6.93 -10.43 -10.359 1 88.69 359 GLY B C 1
ATOM 6082 O O . GLY B 1 359 ? -8.016 -10.031 -10.797 1 88.69 359 GLY B O 1
ATOM 6083 N N . GLN B 1 360 ? -6.375 -11.516 -10.594 1 91.5 360 GLN B N 1
ATOM 6084 C CA . GLN B 1 360 ? -7.082 -12.461 -11.453 1 91.5 360 GLN B CA 1
ATOM 6085 C C . GLN B 1 360 ? -8.398 -12.898 -10.812 1 91.5 360 GLN B C 1
ATOM 6087 O O . GLN B 1 360 ? -9.406 -13.062 -11.508 1 91.5 360 GLN B O 1
ATOM 6092 N N . TRP B 1 361 ? -8.406 -13.094 -9.562 1 93.81 361 TRP B N 1
ATOM 6093 C CA . TRP B 1 361 ? -9.625 -13.508 -8.867 1 93.81 361 TRP B CA 1
ATOM 6094 C C . TRP B 1 361 ? -10.688 -12.414 -8.938 1 93.81 361 TRP B C 1
ATOM 6096 O O . TRP B 1 361 ? -11.875 -12.703 -9.078 1 93.81 361 TRP B O 1
ATOM 6106 N N . VAL B 1 362 ? -10.273 -11.242 -8.891 1 91 362 VAL B N 1
ATOM 6107 C CA . VAL B 1 362 ? -11.188 -10.109 -9.039 1 91 362 VAL B CA 1
ATOM 6108 C C . VAL B 1 362 ? -11.828 -10.141 -10.422 1 91 362 VAL B C 1
ATOM 6110 O O . VAL B 1 362 ? -13.023 -9.852 -10.562 1 91 362 VAL B O 1
ATOM 6113 N N . LEU B 1 363 ? -11.109 -10.602 -11.391 1 90.5 363 LEU B N 1
ATOM 6114 C CA . LEU B 1 363 ? -11.578 -10.602 -12.773 1 90.5 363 LEU B CA 1
ATOM 6115 C C . LEU B 1 363 ? -12.422 -11.836 -13.062 1 90.5 363 LEU B C 1
ATOM 6117 O O . LEU B 1 363 ? -13.445 -11.75 -13.75 1 90.5 363 LEU B O 1
ATOM 6121 N N . GLN B 1 364 ? -12.016 -12.914 -12.5 1 93.62 364 GLN B N 1
ATOM 6122 C CA . GLN B 1 364 ? -12.586 -14.188 -12.93 1 93.62 364 GLN B CA 1
ATOM 6123 C C . GLN B 1 364 ? -13.625 -14.695 -11.93 1 93.62 364 GLN B C 1
ATOM 6125 O O . GLN B 1 364 ? -14.602 -15.336 -12.312 1 93.62 364 GLN B O 1
ATOM 6130 N N . GLY B 1 365 ? -13.406 -14.438 -10.711 1 95.31 365 GLY B N 1
ATOM 6131 C CA . GLY B 1 365 ? -14.281 -14.953 -9.672 1 95.31 365 GLY B CA 1
ATOM 6132 C C . GLY B 1 365 ? -15.742 -14.633 -9.898 1 95.31 365 GLY B C 1
ATOM 6133 O O . GLY B 1 365 ? -16.578 -15.531 -9.953 1 95.31 365 GLY B O 1
ATOM 6134 N N . PRO B 1 366 ? -16.016 -13.414 -10.133 1 94.88 366 PRO B N 1
ATOM 6135 C CA . PRO B 1 366 ? -17.406 -13 -10.305 1 94.88 366 PRO B CA 1
ATOM 6136 C C . PRO B 1 366 ? -18.047 -13.609 -11.539 1 94.88 366 PRO B C 1
ATOM 6138 O O . PRO B 1 366 ? -19.281 -13.625 -11.656 1 94.88 366 PRO B O 1
ATOM 6141 N N . LEU B 1 367 ? -17.281 -14.125 -12.469 1 94.81 367 LEU B N 1
ATOM 6142 C CA . LEU B 1 367 ? -17.797 -14.734 -13.688 1 94.81 367 LEU B CA 1
ATOM 6143 C C . LEU B 1 367 ? -17.828 -16.25 -13.57 1 94.81 367 LEU B C 1
ATOM 6145 O O . LEU B 1 367 ? -18.844 -16.875 -13.875 1 94.81 367 LEU B O 1
ATOM 6149 N N . GLN B 1 368 ? -16.828 -16.812 -13.039 1 95.81 368 GLN B N 1
ATOM 6150 C CA . GLN B 1 368 ? -16.641 -18.25 -13.039 1 95.81 368 GLN B CA 1
ATOM 6151 C C . GLN B 1 368 ? -17.469 -18.906 -11.93 1 95.81 368 GLN B C 1
ATOM 6153 O O . GLN B 1 368 ? -17.984 -20.016 -12.102 1 95.81 368 GLN B O 1
ATOM 6158 N N . VAL B 1 369 ? -17.594 -18.25 -10.805 1 96.94 369 VAL B N 1
ATOM 6159 C CA . VAL B 1 369 ? -18.281 -18.844 -9.664 1 96.94 369 VAL B CA 1
ATOM 6160 C C . VAL B 1 369 ? -19.766 -19.031 -9.992 1 96.94 369 VAL B C 1
ATOM 6162 O O . VAL B 1 369 ? -20.297 -20.141 -9.891 1 96.94 369 VAL B O 1
ATOM 6165 N N . PRO B 1 370 ? -20.422 -17.984 -10.469 1 96.06 370 PRO B N 1
ATOM 6166 C CA . PRO B 1 370 ? -21.828 -18.203 -10.852 1 96.06 370 PRO B CA 1
ATOM 6167 C C . PRO B 1 370 ? -21.969 -19.203 -12 1 96.06 370 PRO B C 1
ATOM 6169 O O . PRO B 1 370 ? -22.922 -19.984 -12.016 1 96.06 370 PRO B O 1
ATOM 6172 N N . ALA B 1 371 ? -21.109 -19.203 -12.938 1 96.25 371 ALA B N 1
ATOM 6173 C CA . ALA B 1 371 ? -21.172 -20.156 -14.039 1 96.25 371 ALA B CA 1
ATOM 6174 C C . ALA B 1 371 ? -21.047 -21.594 -13.531 1 96.25 371 ALA B C 1
ATOM 6176 O O . ALA B 1 371 ? -21.797 -22.469 -13.961 1 96.25 371 ALA B O 1
ATOM 6177 N N . GLY B 1 372 ? -20.109 -21.828 -12.656 1 97 372 GLY B N 1
ATOM 6178 C CA . GLY B 1 372 ? -19.953 -23.141 -12.055 1 97 372 GLY B CA 1
ATOM 6179 C C . GLY B 1 372 ? -21.172 -23.578 -11.25 1 97 372 GLY B C 1
ATOM 6180 O O . GLY B 1 372 ? -21.594 -24.719 -11.336 1 97 372 GLY B O 1
ATOM 6181 N N . MET B 1 373 ? -21.672 -22.672 -10.531 1 96.12 373 MET B N 1
ATOM 6182 C CA . MET B 1 373 ? -22.844 -22.953 -9.703 1 96.12 373 MET B CA 1
ATOM 6183 C C . MET B 1 373 ? -24.031 -23.359 -10.562 1 96.12 373 MET B C 1
ATOM 6185 O O . MET B 1 373 ? -24.828 -24.219 -10.188 1 96.12 373 MET B O 1
ATOM 6189 N N . GLN B 1 374 ? -24.188 -22.75 -11.688 1 95.06 374 GLN B N 1
ATOM 6190 C CA . GLN B 1 374 ? -25.25 -23.109 -12.625 1 95.06 374 GLN B CA 1
ATOM 6191 C C . GLN B 1 374 ? -25.125 -24.562 -13.078 1 95.06 374 GLN B C 1
ATOM 6193 O O . GLN B 1 374 ? -26.125 -25.203 -13.383 1 95.06 374 GLN B O 1
ATOM 6198 N N . LEU B 1 375 ? -23.938 -25.016 -13.102 1 96.25 375 LEU B N 1
ATOM 6199 C CA . LEU B 1 375 ? -23.672 -26.359 -13.578 1 96.25 375 LEU B CA 1
ATOM 6200 C C . LEU B 1 375 ? -23.641 -27.344 -12.422 1 96.25 375 LEU B C 1
ATOM 6202 O O . LEU B 1 375 ? -23.422 -28.547 -12.625 1 96.25 375 LEU B O 1
ATOM 6206 N N . GLY B 1 376 ? -23.734 -26.781 -11.172 1 95.75 376 GLY B N 1
ATOM 6207 C CA . GLY B 1 376 ? -23.734 -27.625 -9.992 1 95.75 376 GLY B CA 1
ATOM 6208 C C . GLY B 1 376 ? -22.344 -27.844 -9.406 1 95.75 376 GLY B C 1
ATOM 6209 O O . GLY B 1 376 ? -22.156 -28.75 -8.586 1 95.75 376 GLY B O 1
ATOM 6210 N N . VAL B 1 377 ? -21.406 -27.109 -9.82 1 96.5 377 VAL B N 1
ATOM 6211 C CA . VAL B 1 377 ? -20.047 -27.25 -9.312 1 96.5 377 VAL B CA 1
ATOM 6212 C C . VAL B 1 377 ? -19.906 -26.469 -8.008 1 96.5 377 VAL B C 1
ATOM 6214 O O . VAL B 1 377 ? -20.359 -25.328 -7.902 1 96.5 377 VAL B O 1
ATOM 6217 N N . ASP B 1 378 ? -19.328 -27.125 -7.02 1 97 378 ASP B N 1
ATOM 6218 C CA . ASP B 1 378 ? -19.047 -26.484 -5.742 1 97 378 ASP B CA 1
ATOM 6219 C C . ASP B 1 378 ? -18.156 -25.25 -5.934 1 97 378 ASP B C 1
ATOM 6221 O O . ASP B 1 378 ? -17.109 -25.328 -6.57 1 97 378 ASP B O 1
ATOM 6225 N N . PRO B 1 379 ? -18.531 -24.094 -5.363 1 97.69 379 PRO B N 1
ATOM 6226 C CA . PRO B 1 379 ? -17.734 -22.875 -5.527 1 97.69 379 PRO B CA 1
ATOM 6227 C C . PRO B 1 379 ? -16.297 -23.047 -5.035 1 97.69 379 PRO B C 1
ATOM 6229 O O . PRO B 1 379 ? -15.383 -22.406 -5.57 1 97.69 379 PRO B O 1
ATOM 6232 N N . ALA B 1 380 ? -16.078 -23.844 -4.027 1 97.94 380 ALA B N 1
ATOM 6233 C CA . ALA B 1 380 ? -14.719 -24.109 -3.539 1 97.94 380 ALA B CA 1
ATOM 6234 C C . ALA B 1 380 ? -13.852 -24.719 -4.633 1 97.94 380 ALA B C 1
ATOM 6236 O O . ALA B 1 380 ? -12.672 -24.391 -4.754 1 97.94 380 ALA B O 1
ATOM 6237 N N . VAL B 1 381 ? -14.477 -25.609 -5.375 1 97.12 381 VAL B N 1
ATOM 6238 C CA . VAL B 1 381 ? -13.773 -26.281 -6.461 1 97.12 381 VAL B CA 1
ATOM 6239 C C . VAL B 1 381 ? -13.422 -25.266 -7.555 1 97.12 381 VAL B C 1
ATOM 6241 O O . VAL B 1 381 ? -12.305 -25.281 -8.07 1 97.12 381 VAL B O 1
ATOM 6244 N N . THR B 1 382 ? -14.352 -24.422 -7.891 1 97.56 382 THR B N 1
ATOM 6245 C CA . THR B 1 382 ? -14.102 -23.391 -8.883 1 97.56 382 THR B CA 1
ATOM 6246 C C . THR B 1 382 ? -12.969 -22.469 -8.438 1 97.56 382 THR B C 1
ATOM 6248 O O . THR B 1 382 ? -12.086 -22.141 -9.234 1 97.56 382 THR B O 1
ATOM 6251 N N . ALA B 1 383 ? -12.992 -22.062 -7.199 1 97.94 383 ALA B N 1
ATOM 6252 C CA . ALA B 1 383 ? -11.961 -21.188 -6.648 1 97.94 383 ALA B CA 1
ATOM 6253 C C . ALA B 1 383 ? -10.578 -21.828 -6.762 1 97.94 383 ALA B C 1
ATOM 6255 O O . ALA B 1 383 ? -9.625 -21.188 -7.23 1 97.94 383 ALA B O 1
ATOM 6256 N N . MET B 1 384 ? -10.5 -23.062 -6.398 1 97.69 384 MET B N 1
ATOM 6257 C CA . MET B 1 384 ? -9.211 -23.75 -6.422 1 97.69 384 MET B CA 1
ATOM 6258 C C . MET B 1 384 ? -8.75 -24 -7.855 1 97.69 384 MET B C 1
ATOM 6260 O O . MET B 1 384 ? -7.555 -23.953 -8.148 1 97.69 384 MET B O 1
ATOM 6264 N N . ALA B 1 385 ? -9.719 -24.312 -8.734 1 97.62 385 ALA B N 1
ATOM 6265 C CA . ALA B 1 385 ? -9.375 -24.5 -10.141 1 97.62 385 ALA B CA 1
ATOM 6266 C C . ALA B 1 385 ? -8.75 -23.234 -10.719 1 97.62 385 ALA B C 1
ATOM 6268 O O . ALA B 1 385 ? -7.738 -23.297 -11.422 1 97.62 385 ALA B O 1
ATOM 6269 N N . VAL B 1 386 ? -9.328 -22.125 -10.398 1 97 386 VAL B N 1
ATOM 6270 C CA . VAL B 1 386 ? -8.781 -20.859 -10.844 1 97 386 VAL B CA 1
ATOM 6271 C C . VAL B 1 386 ? -7.402 -20.641 -10.219 1 97 386 VAL B C 1
ATOM 6273 O O . VAL B 1 386 ? -6.465 -20.219 -10.906 1 97 386 VAL B O 1
ATOM 6276 N N . GLY B 1 387 ? -7.27 -20.938 -8.961 1 97.31 387 GLY B N 1
ATOM 6277 C CA . GLY B 1 387 ? -5.992 -20.812 -8.273 1 97.31 387 GLY B CA 1
ATOM 6278 C C . GLY B 1 387 ? -4.891 -21.641 -8.898 1 97.31 387 GLY B C 1
ATOM 6279 O O . GLY B 1 387 ? -3.783 -21.141 -9.117 1 97.31 387 GLY B O 1
ATOM 6280 N N . TRP B 1 388 ? -5.18 -22.875 -9.172 1 97.75 388 TRP B N 1
ATOM 6281 C CA . TRP B 1 388 ? -4.191 -23.766 -9.766 1 97.75 388 TRP B CA 1
ATOM 6282 C C . TRP B 1 388 ? -3.82 -23.312 -11.172 1 97.75 388 TRP B C 1
ATOM 6284 O O . TRP B 1 388 ? -2.666 -23.438 -11.586 1 97.75 388 TRP B O 1
ATOM 6294 N N . GLY B 1 389 ? -4.809 -22.875 -11.914 1 97.25 389 GLY B N 1
ATOM 6295 C CA . GLY B 1 389 ? -4.52 -22.344 -13.227 1 97.25 389 GLY B CA 1
ATOM 6296 C C . GLY B 1 389 ? -3.596 -21.141 -13.195 1 97.25 389 GLY B C 1
ATOM 6297 O O . GLY B 1 389 ? -2.672 -21.047 -14.008 1 97.25 389 GLY B O 1
ATOM 6298 N N . ASP B 1 390 ? -3.865 -20.25 -12.281 1 95.56 390 ASP B N 1
ATOM 6299 C CA . ASP B 1 390 ? -2.992 -19.109 -12.047 1 95.56 390 ASP B CA 1
ATOM 6300 C C . ASP B 1 390 ? -1.568 -19.562 -11.727 1 95.56 390 ASP B C 1
ATOM 6302 O O . ASP B 1 390 ? -0.61 -19.094 -12.352 1 95.56 390 ASP B O 1
ATOM 6306 N N . ALA B 1 391 ? -1.453 -20.453 -10.805 1 96.31 391 ALA B N 1
ATOM 6307 C CA . ALA B 1 391 ? -0.148 -20.953 -10.375 1 96.31 391 ALA B CA 1
ATOM 6308 C C . ALA B 1 391 ? 0.603 -21.609 -11.523 1 96.31 391 ALA B C 1
ATOM 6310 O O . ALA B 1 391 ? 1.812 -21.422 -11.68 1 96.31 391 ALA B O 1
ATOM 6311 N N . TRP B 1 392 ? -0.103 -22.297 -12.359 1 96.69 392 TRP B N 1
ATOM 6312 C CA . TRP B 1 392 ? 0.469 -23.047 -13.477 1 96.69 392 TRP B CA 1
ATOM 6313 C C . TRP B 1 392 ? 1.244 -22.109 -14.406 1 96.69 392 TRP B C 1
ATOM 6315 O O . TRP B 1 392 ? 2.445 -22.297 -14.617 1 96.69 392 TRP B O 1
ATOM 6325 N N . THR B 1 393 ? 0.663 -21.078 -14.812 1 94.38 393 THR B N 1
ATOM 6326 C CA . THR B 1 393 ? 1.281 -20.25 -15.844 1 94.38 393 THR B CA 1
ATOM 6327 C C . THR B 1 393 ? 2.143 -19.156 -15.219 1 94.38 393 THR B C 1
ATOM 6329 O O . THR B 1 393 ? 2.812 -18.406 -15.93 1 94.38 393 THR B O 1
ATOM 6332 N N . ASN B 1 394 ? 2.176 -19.125 -13.906 1 92.69 394 ASN B N 1
ATOM 6333 C CA . ASN B 1 394 ? 3.193 -18.297 -13.266 1 92.69 394 ASN B CA 1
ATOM 6334 C C . ASN B 1 394 ? 4.598 -18.703 -13.703 1 92.69 394 ASN B C 1
ATOM 6336 O O . ASN B 1 394 ? 5.5 -17.859 -13.758 1 92.69 394 ASN B O 1
ATOM 6340 N N . LEU B 1 395 ? 4.75 -19.875 -14.047 1 92.19 395 LEU B N 1
ATOM 6341 C CA . LEU B 1 395 ? 6.051 -20.422 -14.422 1 92.19 395 LEU B CA 1
ATOM 6342 C C . LEU B 1 395 ? 6.578 -19.734 -15.688 1 92.19 395 LEU B C 1
ATOM 6344 O O . LEU B 1 395 ? 7.789 -19.672 -15.898 1 92.19 395 LEU B O 1
ATOM 6348 N N . ILE B 1 396 ? 5.699 -19.234 -16.438 1 88.44 396 ILE B N 1
ATOM 6349 C CA . ILE B 1 396 ? 6.141 -18.641 -17.688 1 88.44 396 ILE B CA 1
ATOM 6350 C C . ILE B 1 396 ? 5.84 -17.141 -17.672 1 88.44 396 ILE B C 1
ATOM 6352 O O . ILE B 1 396 ? 5.879 -16.484 -18.703 1 88.44 396 ILE B O 1
ATOM 6356 N N . GLN B 1 397 ? 5.477 -16.656 -16.5 1 82.31 397 GLN B N 1
ATOM 6357 C CA . GLN B 1 397 ? 5.25 -15.234 -16.297 1 82.31 397 GLN B CA 1
ATOM 6358 C C . GLN B 1 397 ? 6.531 -14.531 -15.859 1 82.31 397 GLN B C 1
ATOM 6360 O O . GLN B 1 397 ? 7.059 -14.805 -14.781 1 82.31 397 GLN B O 1
ATOM 6365 N N . PRO B 1 398 ? 7.059 -13.625 -16.594 1 74 398 PRO B N 1
ATOM 6366 C CA . PRO B 1 398 ? 8.328 -12.977 -16.25 1 74 398 PRO B CA 1
ATOM 6367 C C . PRO B 1 398 ? 8.227 -12.086 -15.023 1 74 398 PRO B C 1
ATOM 6369 O O . PRO B 1 398 ? 9.219 -11.867 -14.328 1 74 398 PRO B O 1
ATOM 6372 N N . PHE B 1 399 ? 7.07 -11.602 -14.719 1 72.5 399 PHE B N 1
ATOM 6373 C CA . PHE B 1 399 ? 6.836 -10.648 -13.641 1 72.5 399 PHE B CA 1
ATOM 6374 C C . PHE B 1 399 ? 7.332 -11.203 -12.312 1 72.5 399 PHE B C 1
ATOM 6376 O O . PHE B 1 399 ? 8.008 -10.508 -11.547 1 72.5 399 PHE B O 1
ATOM 6383 N N . TRP B 1 400 ? 7.117 -12.352 -12.047 1 76.94 400 TRP B N 1
ATOM 6384 C CA . TRP B 1 400 ? 7.422 -12.93 -10.742 1 76.94 400 TRP B CA 1
ATOM 6385 C C . TRP B 1 400 ? 8.859 -13.43 -10.688 1 76.94 400 TRP B C 1
ATOM 6387 O O . TRP B 1 400 ? 9.398 -13.68 -9.609 1 76.94 400 TRP B O 1
ATOM 6397 N N . ALA B 1 401 ? 9.508 -13.484 -11.836 1 80.06 401 ALA B N 1
ATOM 6398 C CA . ALA B 1 401 ? 10.875 -14 -11.898 1 80.06 401 ALA B CA 1
ATOM 6399 C C . ALA B 1 401 ? 11.891 -12.883 -11.711 1 80.06 401 ALA B C 1
ATOM 6401 O O . ALA B 1 401 ? 13.039 -13.133 -11.328 1 80.06 401 ALA B O 1
ATOM 6402 N N . LEU B 1 402 ? 11.477 -11.766 -11.859 1 75.25 402 LEU B N 1
ATOM 6403 C CA . LEU B 1 402 ? 12.391 -10.633 -11.945 1 75.25 402 LEU B CA 1
ATOM 6404 C C . LEU B 1 402 ? 13.086 -10.398 -10.609 1 75.25 402 LEU B C 1
ATOM 6406 O O . LEU B 1 402 ? 14.297 -10.148 -10.57 1 75.25 402 LEU B O 1
ATOM 6410 N N . PRO B 1 403 ? 12.344 -10.531 -9.609 1 75.31 403 PRO B N 1
ATOM 6411 C CA . PRO B 1 403 ? 13.023 -10.297 -8.336 1 75.31 403 PRO B CA 1
ATOM 6412 C C . PRO B 1 403 ? 14.18 -11.266 -8.086 1 75.31 403 PRO B C 1
ATOM 6414 O O . PRO B 1 403 ? 15.242 -10.859 -7.617 1 75.31 403 PRO B O 1
ATOM 6417 N N . ILE B 1 404 ? 13.961 -12.461 -8.398 1 83.75 404 ILE B N 1
ATOM 6418 C CA . ILE B 1 404 ? 15.023 -13.445 -8.227 1 83.75 404 ILE B CA 1
ATOM 6419 C C . ILE B 1 404 ? 16.156 -13.141 -9.195 1 83.75 404 ILE B C 1
ATOM 6421 O O . ILE B 1 404 ? 17.328 -13.148 -8.812 1 83.75 404 ILE B O 1
ATOM 6425 N N . LEU B 1 405 ? 15.891 -12.797 -10.359 1 84.62 405 LEU B N 1
ATOM 6426 C CA . LEU B 1 405 ? 16.875 -12.578 -11.414 1 84.62 405 LEU B CA 1
ATOM 6427 C C . LEU B 1 405 ? 17.719 -11.352 -11.117 1 84.62 405 LEU B C 1
ATOM 6429 O O . LEU B 1 405 ? 18.922 -11.336 -11.391 1 84.62 405 LEU B O 1
ATOM 6433 N N . SER B 1 406 ? 17.094 -10.383 -10.516 1 76.31 406 SER B N 1
ATOM 6434 C CA . SER B 1 406 ? 17.828 -9.156 -10.195 1 76.31 406 SER B CA 1
ATOM 6435 C C . SER B 1 406 ? 18.891 -9.406 -9.133 1 76.31 406 SER B C 1
ATOM 6437 O O . SER B 1 406 ? 19.938 -8.75 -9.125 1 76.31 406 SER B O 1
ATOM 6439 N N . VAL B 1 407 ? 18.656 -10.336 -8.383 1 77.88 407 VAL B N 1
ATOM 6440 C CA . VAL B 1 407 ? 19.562 -10.641 -7.281 1 77.88 407 VAL B CA 1
ATOM 6441 C C . VAL B 1 407 ? 20.719 -11.508 -7.785 1 77.88 407 VAL B C 1
ATOM 6443 O O . VAL B 1 407 ? 21.859 -11.328 -7.375 1 77.88 407 VAL B O 1
ATOM 6446 N N . VAL B 1 408 ? 20.406 -12.312 -8.672 1 84.94 408 VAL B N 1
ATOM 6447 C CA . VAL B 1 408 ? 21.406 -13.297 -9.055 1 84.94 408 VAL B CA 1
ATOM 6448 C C . VAL B 1 408 ? 22.125 -12.844 -10.32 1 84.94 408 VAL B C 1
ATOM 6450 O O . VAL B 1 408 ? 23.141 -13.43 -10.711 1 84.94 408 VAL B O 1
ATOM 6453 N N . GLY B 1 409 ? 21.641 -11.82 -10.969 1 80 409 GLY B N 1
ATOM 6454 C CA . GLY B 1 409 ? 22.312 -11.234 -12.117 1 80 409 GLY B CA 1
ATOM 6455 C C . GLY B 1 409 ? 22.109 -12.016 -13.398 1 80 409 GLY B C 1
ATOM 6456 O O . GLY B 1 409 ? 23.031 -12.172 -14.195 1 80 409 GLY B O 1
ATOM 6457 N N . LEU B 1 410 ? 20.984 -12.664 -13.547 1 84.31 410 LEU B N 1
ATOM 6458 C CA . LEU B 1 410 ? 20.641 -13.375 -14.773 1 84.31 410 LEU B CA 1
ATOM 6459 C C . LEU B 1 410 ? 19.5 -12.68 -15.5 1 84.31 410 LEU B C 1
ATOM 6461 O O . LEU B 1 410 ? 18.781 -11.859 -14.922 1 84.31 410 LEU B O 1
ATOM 6465 N N . HIS B 1 411 ? 19.453 -13.016 -16.766 1 81.44 411 HIS B N 1
ATOM 6466 C CA . HIS B 1 411 ? 18.344 -12.555 -17.578 1 81.44 411 HIS B CA 1
ATOM 6467 C C . HIS B 1 411 ? 17.281 -13.641 -17.719 1 81.44 411 HIS B C 1
ATOM 6469 O O . HIS B 1 411 ? 17.578 -14.828 -17.594 1 81.44 411 HIS B O 1
ATOM 6475 N N . ILE B 1 412 ? 16.109 -13.227 -18.016 1 81.44 412 ILE B N 1
ATOM 6476 C CA . ILE B 1 412 ? 14.969 -14.133 -18.125 1 81.44 412 ILE B CA 1
ATOM 6477 C C . ILE B 1 412 ? 15.227 -15.164 -19.219 1 81.44 412 ILE B C 1
ATOM 6479 O O . ILE B 1 412 ? 14.797 -16.312 -19.109 1 81.44 412 ILE B O 1
ATOM 6483 N N . ARG B 1 413 ? 15.961 -14.805 -20.188 1 80.12 413 ARG B N 1
ATOM 6484 C CA . ARG B 1 413 ? 16.234 -15.688 -21.312 1 80.12 413 ARG B CA 1
ATOM 6485 C C . ARG B 1 413 ? 17.031 -16.906 -20.875 1 80.12 413 ARG B C 1
ATOM 6487 O O . ARG B 1 413 ? 16.984 -17.953 -21.516 1 80.12 413 ARG B O 1
ATOM 6494 N N . HIS B 1 414 ? 17.688 -16.734 -19.797 1 84.31 414 HIS B N 1
ATOM 6495 C CA . HIS B 1 414 ? 18.562 -17.812 -19.328 1 84.31 414 HIS B CA 1
ATOM 6496 C C . HIS B 1 414 ? 17.75 -18.922 -18.688 1 84.31 414 HIS B C 1
ATOM 6498 O O . HIS B 1 414 ? 18.188 -20.078 -18.656 1 84.31 414 HIS B O 1
ATOM 6504 N N . ILE B 1 415 ? 16.562 -18.609 -18.25 1 89.5 415 ILE B N 1
ATOM 6505 C CA . ILE B 1 415 ? 15.875 -19.625 -17.453 1 89.5 415 ILE B CA 1
ATOM 6506 C C . ILE B 1 415 ? 14.562 -20.016 -18.141 1 89.5 415 ILE B C 1
ATOM 6508 O O . ILE B 1 415 ? 13.961 -21.031 -17.797 1 89.5 415 ILE B O 1
ATOM 6512 N N . MET B 1 416 ? 14.094 -19.297 -19.062 1 87.69 416 MET B N 1
ATOM 6513 C CA . MET B 1 416 ? 12.75 -19.422 -19.609 1 87.69 416 MET B CA 1
ATOM 6514 C C . MET B 1 416 ? 12.57 -20.781 -20.281 1 87.69 416 MET B C 1
ATOM 6516 O O . MET B 1 416 ? 11.484 -21.375 -20.234 1 87.69 416 MET B O 1
ATOM 6520 N N . GLY B 1 417 ? 13.586 -21.266 -20.969 1 87 417 GLY B N 1
ATOM 6521 C CA . GLY B 1 417 ? 13.492 -22.578 -21.578 1 87 417 GLY B CA 1
ATOM 6522 C C . GLY B 1 417 ? 13.156 -23.672 -20.578 1 87 417 GLY B C 1
ATOM 6523 O O . GLY B 1 417 ? 12.305 -24.516 -20.844 1 87 417 GLY B O 1
ATOM 6524 N N . TYR B 1 418 ? 13.742 -23.656 -19.484 1 92.06 418 TYR B N 1
ATOM 6525 C CA . TYR B 1 418 ? 13.469 -24.625 -18.422 1 92.06 418 TYR B CA 1
ATOM 6526 C C . TYR B 1 418 ? 12.055 -24.438 -17.875 1 92.06 418 TYR B C 1
ATOM 6528 O O . TYR B 1 418 ? 11.344 -25.406 -17.641 1 92.06 418 TYR B O 1
ATOM 6536 N N . CYS B 1 419 ? 11.641 -23.219 -17.688 1 93.19 419 CYS B N 1
ATOM 6537 C CA . CYS B 1 419 ? 10.336 -22.906 -17.141 1 93.19 419 CYS B CA 1
ATOM 6538 C C . CYS B 1 419 ? 9.219 -23.359 -18.062 1 93.19 419 CYS B C 1
ATOM 6540 O O . CYS B 1 419 ? 8.172 -23.812 -17.609 1 93.19 419 CYS B O 1
ATOM 6542 N N . ILE B 1 420 ? 9.43 -23.234 -19.359 1 91.56 420 ILE B N 1
ATOM 6543 C CA . ILE B 1 420 ? 8.43 -23.672 -20.328 1 91.56 420 ILE B CA 1
ATOM 6544 C C . ILE B 1 420 ? 8.258 -25.188 -20.25 1 91.56 420 ILE B C 1
ATOM 6546 O O . ILE B 1 420 ? 7.133 -25.688 -20.203 1 91.56 420 ILE B O 1
ATOM 6550 N N . LEU B 1 421 ? 9.32 -25.891 -20.203 1 92.44 421 LEU B N 1
ATOM 6551 C CA . LEU B 1 421 ? 9.25 -27.344 -20.109 1 92.44 421 LEU B CA 1
ATOM 6552 C C . LEU B 1 421 ? 8.57 -27.766 -18.812 1 92.44 421 LEU B C 1
ATOM 6554 O O . LEU B 1 421 ? 7.734 -28.672 -18.812 1 92.44 421 LEU B O 1
ATOM 6558 N N . LEU B 1 422 ? 8.969 -27.141 -17.797 1 95.88 422 LEU B N 1
ATOM 6559 C CA . LEU B 1 422 ? 8.359 -27.438 -16.516 1 95.88 422 LEU B CA 1
ATOM 6560 C C . LEU B 1 422 ? 6.875 -27.078 -16.516 1 95.88 422 LEU B C 1
ATOM 6562 O O . LEU B 1 422 ? 6.062 -27.781 -15.914 1 95.88 422 LEU B O 1
ATOM 6566 N N . SER B 1 423 ? 6.527 -26 -17.188 1 95.69 423 SER B N 1
ATOM 6567 C CA . SER B 1 423 ? 5.129 -25.609 -17.281 1 95.69 423 SER B CA 1
ATOM 6568 C C . SER B 1 423 ? 4.309 -26.641 -18.031 1 95.69 423 SER B C 1
ATOM 6570 O O . SER B 1 423 ? 3.15 -26.906 -17.703 1 95.69 423 SER B O 1
ATOM 6572 N N . ILE B 1 424 ? 4.883 -27.172 -19.047 1 95.06 424 ILE B N 1
ATOM 6573 C CA . ILE B 1 424 ? 4.195 -28.219 -19.797 1 95.06 424 ILE B CA 1
ATOM 6574 C C . ILE B 1 424 ? 3.947 -29.422 -18.891 1 95.06 424 ILE B C 1
ATOM 6576 O O . ILE B 1 424 ? 2.832 -29.938 -18.828 1 95.06 424 ILE B O 1
ATOM 6580 N N . TRP B 1 425 ? 4.945 -29.797 -18.172 1 96.44 425 TRP B N 1
ATOM 6581 C CA . TRP B 1 425 ? 4.805 -30.922 -17.25 1 96.44 425 TRP B CA 1
ATOM 6582 C C . TRP B 1 425 ? 3.746 -30.641 -16.203 1 96.44 425 TRP B C 1
ATOM 6584 O O . TRP B 1 425 ? 2.85 -31.453 -15.969 1 96.44 425 TRP B O 1
ATOM 6594 N N . VAL B 1 426 ? 3.807 -29.516 -15.555 1 97.88 426 VAL B N 1
ATOM 6595 C CA . VAL B 1 426 ? 2.869 -29.109 -14.508 1 97.88 426 VAL B CA 1
ATOM 6596 C C . VAL B 1 426 ? 1.457 -29.031 -15.078 1 97.88 426 VAL B C 1
ATOM 6598 O O . VAL B 1 426 ? 0.496 -29.469 -14.445 1 97.88 426 VAL B O 1
ATOM 6601 N N . GLY B 1 427 ? 1.36 -28.484 -16.281 1 97.88 427 GLY B N 1
ATOM 6602 C CA . GLY B 1 427 ? 0.061 -28.375 -16.938 1 97.88 427 GLY B CA 1
ATOM 6603 C C . GLY B 1 427 ? -0.604 -29.719 -17.156 1 97.88 427 GLY B C 1
ATOM 6604 O O . GLY B 1 427 ? -1.803 -29.875 -16.922 1 97.88 427 GLY B O 1
ATOM 6605 N N . ILE B 1 428 ? 0.172 -30.641 -17.594 1 97.5 428 ILE B N 1
ATOM 6606 C CA . ILE B 1 428 ? -0.351 -31.984 -17.844 1 97.5 428 ILE B CA 1
ATOM 6607 C C . ILE B 1 428 ? -0.776 -32.625 -16.531 1 97.5 428 ILE B C 1
ATOM 6609 O O . ILE B 1 428 ? -1.905 -33.125 -16.422 1 97.5 428 ILE B O 1
ATOM 6613 N N . VAL B 1 429 ? 0.079 -32.594 -15.555 1 97.56 429 VAL B N 1
ATOM 6614 C CA . VAL B 1 429 ? -0.153 -33.25 -14.281 1 97.56 429 VAL B CA 1
ATOM 6615 C C . VAL B 1 429 ? -1.37 -32.625 -13.594 1 97.56 429 VAL B C 1
ATOM 6617 O O . VAL B 1 429 ? -2.264 -33.344 -13.141 1 97.56 429 VAL B O 1
ATOM 6620 N N . THR B 1 430 ? -1.454 -31.344 -13.562 1 97.75 430 THR B N 1
ATOM 6621 C CA . THR B 1 430 ? -2.52 -30.688 -12.82 1 97.75 430 THR B CA 1
ATOM 6622 C C . THR B 1 430 ? -3.844 -30.766 -13.57 1 97.75 430 THR B C 1
ATOM 6624 O O . THR B 1 430 ? -4.91 -30.859 -12.953 1 97.75 430 THR B O 1
ATOM 6627 N N . THR B 1 431 ? -3.781 -30.781 -14.898 1 97.5 431 THR B N 1
ATOM 6628 C CA . THR B 1 431 ? -5.004 -30.969 -15.672 1 97.5 431 THR B CA 1
ATOM 6629 C C . THR B 1 431 ? -5.629 -32.344 -15.367 1 97.5 431 THR B C 1
ATOM 6631 O O . THR B 1 431 ? -6.828 -32.406 -15.094 1 97.5 431 THR B O 1
ATOM 6634 N N . ILE B 1 432 ? -4.836 -33.375 -15.383 1 97.06 432 ILE B N 1
ATOM 6635 C CA . ILE B 1 432 ? -5.305 -34.719 -15.141 1 97.06 432 ILE B CA 1
ATOM 6636 C C . ILE B 1 432 ? -5.82 -34.844 -13.711 1 97.06 432 ILE B C 1
ATOM 6638 O O . ILE B 1 432 ? -6.918 -35.375 -13.484 1 97.06 432 ILE B O 1
ATOM 6642 N N . LEU B 1 433 ? -5.094 -34.312 -12.789 1 96.88 433 LEU B N 1
ATOM 6643 C CA . LEU B 1 433 ? -5.449 -34.469 -11.383 1 96.88 433 LEU B CA 1
ATOM 6644 C C . LEU B 1 433 ? -6.668 -33.625 -11.031 1 96.88 433 LEU B C 1
ATOM 6646 O O . LEU B 1 433 ? -7.484 -34.031 -10.195 1 96.88 433 LEU B O 1
ATOM 6650 N N . LEU B 1 434 ? -6.773 -32.469 -11.602 1 95.62 434 LEU B N 1
ATOM 6651 C CA . LEU B 1 434 ? -7.938 -31.625 -11.344 1 95.62 434 LEU B CA 1
ATOM 6652 C C . LEU B 1 434 ? -9.219 -32.312 -11.789 1 95.62 434 LEU B C 1
ATOM 6654 O O . LEU B 1 434 ? -10.266 -32.156 -11.164 1 95.62 434 LEU B O 1
ATOM 6658 N N . PHE B 1 435 ? -9.117 -33.031 -12.859 1 93.81 435 PHE B N 1
ATOM 6659 C CA . PHE B 1 435 ? -10.266 -33.75 -13.398 1 93.81 435 PHE B CA 1
ATOM 6660 C C . PHE B 1 435 ? -10.695 -34.875 -12.469 1 93.81 435 PHE B C 1
ATOM 6662 O O . PHE B 1 435 ? -11.891 -35.156 -12.312 1 93.81 435 PHE B O 1
ATOM 6669 N N . PHE B 1 436 ? -9.758 -35.438 -11.703 1 93.56 436 PHE B N 1
ATOM 6670 C CA . PHE B 1 436 ? -10.062 -36.656 -10.984 1 93.56 436 PHE B CA 1
ATOM 6671 C C . PHE B 1 436 ? -10.203 -36.406 -9.492 1 93.56 436 PHE B C 1
ATOM 6673 O O . PHE B 1 436 ? -10.906 -37.125 -8.789 1 93.56 436 PHE B O 1
ATOM 6680 N N . VAL B 1 437 ? -9.57 -35.406 -8.984 1 90.06 437 VAL B N 1
ATOM 6681 C CA . VAL B 1 437 ? -9.445 -35.344 -7.535 1 90.06 437 VAL B CA 1
ATOM 6682 C C . VAL B 1 437 ? -10.453 -34.344 -6.973 1 90.06 437 VAL B C 1
ATOM 6684 O O . VAL B 1 437 ? -10.656 -34.25 -5.758 1 90.06 437 VAL B O 1
ATOM 6687 N N . TYR B 1 438 ? -11.023 -33.562 -7.855 1 85.19 438 TYR B N 1
ATOM 6688 C CA . TYR B 1 438 ? -12.086 -32.688 -7.383 1 85.19 438 TYR B CA 1
ATOM 6689 C C . TYR B 1 438 ? -13.453 -33.188 -7.844 1 85.19 438 TYR B C 1
ATOM 6691 O O . TYR B 1 438 ? -13.594 -33.688 -8.953 1 85.19 438 TYR B O 1
#

InterPro domains:
  IPR006160 Short chain fatty acid transporter AtoE [PF02667] (1-437)
  IPR006160 Short chain fatty acid transporter AtoE [PTHR41983] (1-436)

Foldseek 3Di:
DLLVVLLVLQVCCVVPPDDLQVLLVVLLVVLLVCLCPVQPDDNVLLVCLLVVQLCVCVVLLVLVLLLLLLLQLLLPFVVNLVVLLVQLVVQDAQLSLLLSLLLQLLVSLQLGLNNSLSSSLSNLQNNLVVYQQHQSLLSSLSSQLSLLLNCLHLHNSLLQQLQDPPRPCCVPANRDFSCLANVDPLSVVLNVVCSPVLSVVSSVPTDPPPGDGFDADPPDPPPPVPVPPPPPDPVVCLQFALAVLQVVLVVLVVVLVVCVVVPRGRHSVNSSSNSNSSSSNSNSGNNSSVVSSVVSNVLSVCSVSNLSSLSSSVSSCVSSCVLVVLLVVLLVVDALLCLLLVLLQVLLVVCSSNVDSNSSCSNPVVRSQSSNVVRPHRSSSSSNSSSSSSSLNSLQHVSSSVSSCVSRVDDPSSRSSVSVVSSVVSSVSCSVSSSPSD/DLLVVLLVLQVCCVVPPDDLQVLLVVLLVVLLVCLCPVQPDDNVLSVCLLVVQLCVCVVLLVLVLLLLLLLQLLLPFVVNLVVLLVQLVVQDAQLSLLLSLLLQLLVSLQLGLNNSLSSSLSNLQNNLVVYQQHQSLLSSLSSQLSLLLNCLHLHNSLLQQLQDPPRPCCVPANRDFSCLANVPPLSVVLNVVCSPVLSVVSSVPTDPPPGDGFDADPPDPPPPVPVPPPPPDPVVCLQFALAVLQVVLVVLVVVLVVCVVVPRGRHSVNSSSNSNSSSSNSNSGNNSSVVSSVVSNVLSVCSVSNLSSLSSSVSSCVSSCVLVVLLVVLLVVDALLCLLLVLLQVLLVVCSSNVDSNSSCSNPVVRSQVSNVVRPHRSSSSSNSSSSSSSLNSLQHVSSSVSSCVSRVDDPSSRSSVSVVSSVVSSVSCSVSSSPSD

Radius of gyration: 27.86 Å; Cα contacts (8 Å, |Δi|>4): 1532; chains: 2; bounding box: 56×76×65 Å